Protein AF-A0A960HJ74-F1 (afdb_monomer_lite)

Secondary structure (DSSP, 8-state):
-HHHHTSSS--TTHHHHHHHTT--EEEEE--S-HHHH-PPPHHHHHHHHHHTTPEEEEEEEEEEPPPP-TTB---TT--GGGSSPEEEEEEEEPTTPPPSEEEEESTT-EEESS-GGGGGTS-HHHHTT--EEEGGGGGGS-TT--PEEEEES-SB---B-TT-SSS-BPPPPPTTPPPTTTSSS---S-SSSSPSS-BEE--BSEEEEEES----SS--GGGSGGGGTSS-TT--B--SS--TT-EEEEEEEEEE-EEEEEEE----SEEEEEEEEEEETTEEEEEE--SSEEEEEPPSS-EEEEEEEEEEEEEEEESS--SBSEEEEEETTS-B---B-PEEPPPPSSS--BSEEEEE-----TTBSS---S-SSEEEEEEE-SEEEEEEEEEEE-SSHHHHHHHHHHTT--TTS-BEEEEES--GGG-GGGSGGGGSSS-TT--EE---BSSPPEEEEEEEEEEEEEEEEEEE--SSS----EEEEEESSSSPPEEEE--TT-EEEEEEEEEEEEEEEE---S-TTSS----B--EEEEEE-GGGTT-B--PPPTT-EEEEPTTSS--EEETTEEE-EEEEEEHHHHHHT--EEEEESS-EEE-SEEEEEEE--SSEEESEEEEEESSPPPPPPPPBPEEEEEE-SSEEEEEE-SBSSEEEEEEEE--TTEEEEETTEEPPEEEETTTEEEEEE-SBS-EEEEEEETTHHHHHHHHHHHHHHHHHHHHHHHHHHTT-SSS---------HHHHHHHHHHHHHHHHHHHGGGGGGHHHHHHHHHH-HHHHHHHHHHHHHHHHHHHHTSTTPPTT-SSGGGSHHHHHHHHHHHHHHHHHHHHHHHHHHHHHTTS---------------

Sequence (870 aa):
IDAALATDALPDAFAAVLGRMGITHLVVRNDLDLARTGGPGAATVRRLLTDAGLARVASFGPRQDPPGDGRRAPRPGLGGEASQAYRQIDVYEVPAAAPRAEVLDAAGTLVTSGGPEGLLSIDPDLLDGRPAVLAVDAGDLPAAVEPVRVQTDSARRRDVQFGAVRDSSTATLEPGQPSPLTGEAPVDRWPAGEPTGLADARLEGARSVDDSRRPGGGLSPEAQPYAALDGNLDTSWVPQRGRPGEWLEIQLDAPTEVATATIVLPTATGRRLGAVAVETDRGTVEVELAGDRTTVALPPGPTRRVRIVVDRVDGDVELRPVGIAELELRTAGGERVEVRRPIVAAPLDGDRGADVVALARDRRDRLDAVRRDEDGRFDRVVTWAGGDAVASGTAVVGDGADAIELLGRVDGRDEGAAQLEASASSTYRDHPAMAAVQAVDGDPATAWVSDAELDAPRLRLTWDRPVLVDSLVVTPLTEHVDQVAEVVVAGDDATPGERHLLDASGRVQLTTPRRTRSLELSFPAADPGTGSPSARTVGIAEVTVPALAGRTPGLLADDAPVALACGEGPALRIDGEEIATRVDTTVGVLRTGAAVPWAACDPVALGAGEHRIEAGRGPLFASTLELAPADAIAAAPGPRATTIGRWGPVARRVDVEAGPTSILVTTENVNAGWTATLDGRRLDPIRVDGWRQGWIVPAGAGGTIELRFAPDPIHRAGLALGALAIGALVLAAALGSRRDRSRAAVPLAPDDRRGRIACGVGALACGLLLAGPVVLAAVPLALLARRRPRWVDGIAAATVLGAGAVALAHPGAGLGSEVGTFSAAAQWLAAAALVAAGVRLAASTDAEVSGAGRAGSTPSSPRLAAHRGP

Structure (mmCIF, N/CA/C/O backbone):
data_AF-A0A960HJ74-F1
#
_entry.id   AF-A0A960HJ74-F1
#
loop_
_atom_site.group_PDB
_atom_site.id
_atom_site.type_symbol
_atom_site.label_atom_id
_atom_site.label_alt_id
_atom_site.label_comp_id
_atom_site.label_asym_id
_atom_site.label_entity_id
_atom_site.label_seq_id
_atom_site.pdbx_PDB_ins_code
_atom_site.Cartn_x
_atom_site.Cartn_y
_atom_site.Cartn_z
_atom_site.occupancy
_atom_site.B_iso_or_equiv
_atom_site.auth_seq_id
_atom_site.auth_comp_id
_atom_site.auth_asym_id
_atom_site.auth_atom_id
_atom_site.pdbx_PDB_model_num
ATOM 1 N N . ILE A 1 1 ? -7.576 1.285 3.724 1.00 88.31 1 ILE A N 1
ATOM 2 C CA . ILE A 1 1 ? -8.619 1.556 2.698 1.00 88.31 1 ILE A CA 1
ATOM 3 C C . ILE A 1 1 ? -8.135 2.562 1.656 1.00 88.31 1 ILE A C 1
ATOM 5 O O . ILE A 1 1 ? -7.928 2.142 0.532 1.00 88.31 1 ILE A O 1
ATOM 9 N N . ASP A 1 2 ? -7.904 3.842 1.988 1.00 87.19 2 ASP A N 1
ATOM 10 C CA . ASP A 1 2 ? -7.497 4.842 0.975 1.00 87.19 2 ASP A CA 1
ATOM 11 C C . ASP A 1 2 ? -6.193 4.475 0.245 1.00 87.19 2 ASP A C 1
ATOM 13 O O . ASP A 1 2 ? -6.155 4.492 -0.981 1.00 87.19 2 ASP A O 1
ATOM 17 N N . ALA A 1 3 ? -5.168 4.046 0.990 1.00 86.44 3 ALA A N 1
ATOM 18 C CA . ALA A 1 3 ? -3.916 3.556 0.412 1.00 86.44 3 ALA A CA 1
ATOM 19 C C . ALA A 1 3 ? -4.127 2.352 -0.528 1.00 86.44 3 ALA A C 1
ATOM 21 O O . ALA A 1 3 ? -3.518 2.298 -1.588 1.00 86.44 3 ALA A O 1
ATOM 22 N N . ALA A 1 4 ? -5.058 1.446 -0.202 1.00 89.12 4 ALA A N 1
ATOM 23 C CA . ALA A 1 4 ? -5.397 0.306 -1.056 1.00 89.12 4 ALA A CA 1
ATOM 24 C C . ALA A 1 4 ? -6.080 0.732 -2.369 1.00 89.12 4 ALA A C 1
ATOM 26 O O . ALA A 1 4 ? -5.951 0.062 -3.376 1.00 89.12 4 ALA A O 1
ATOM 27 N N . LEU A 1 5 ? -6.765 1.878 -2.426 1.00 87.38 5 LEU A N 1
ATOM 28 C CA . LEU A 1 5 ? -7.291 2.388 -3.702 1.00 87.38 5 LEU A CA 1
ATOM 29 C C . LEU A 1 5 ? -6.184 2.945 -4.615 1.00 87.38 5 LEU A C 1
ATOM 31 O O . LEU A 1 5 ? -6.418 3.185 -5.800 1.00 87.38 5 LEU A O 1
ATOM 35 N N . ALA A 1 6 ? -4.984 3.176 -4.075 1.00 82.25 6 ALA A N 1
ATOM 36 C CA . ALA A 1 6 ? -3.831 3.633 -4.837 1.00 82.25 6 ALA A CA 1
ATOM 37 C C . ALA A 1 6 ? -2.990 2.485 -5.428 1.00 82.25 6 ALA A C 1
ATOM 39 O O . ALA A 1 6 ? -2.045 2.782 -6.158 1.00 82.25 6 ALA A O 1
ATOM 40 N N . THR A 1 7 ? -3.333 1.221 -5.157 1.00 85.31 7 THR A N 1
ATOM 41 C CA . THR A 1 7 ? -2.646 0.027 -5.676 1.00 85.31 7 THR A CA 1
ATOM 42 C C . THR A 1 7 ? -3.302 -0.501 -6.962 1.00 85.31 7 THR A C 1
ATOM 44 O O . THR A 1 7 ? -4.224 0.096 -7.531 1.00 85.31 7 THR A O 1
ATOM 47 N N . ASP A 1 8 ? -2.780 -1.613 -7.471 1.00 80.25 8 ASP A N 1
ATOM 48 C CA . ASP A 1 8 ? -3.284 -2.369 -8.619 1.00 80.25 8 ASP A CA 1
ATOM 49 C C . ASP A 1 8 ? -4.325 -3.446 -8.255 1.00 80.25 8 ASP A C 1
ATOM 51 O O . ASP A 1 8 ? -5.121 -3.827 -9.115 1.00 80.25 8 ASP A O 1
ATOM 55 N N . ALA A 1 9 ? -4.379 -3.874 -6.994 1.00 85.38 9 ALA A N 1
ATOM 56 C CA . ALA A 1 9 ? -5.365 -4.808 -6.453 1.00 85.38 9 ALA A CA 1
ATOM 57 C C . ALA A 1 9 ? -5.738 -4.447 -5.007 1.00 85.38 9 ALA A C 1
ATOM 59 O O . ALA A 1 9 ? -4.896 -3.955 -4.247 1.00 85.38 9 ALA A O 1
ATOM 60 N N . LEU A 1 10 ? -6.993 -4.703 -4.625 1.00 89.69 10 LEU A N 1
ATOM 61 C CA . LEU A 1 10 ? -7.447 -4.555 -3.241 1.00 89.69 10 LEU A CA 1
ATOM 62 C C . LEU A 1 10 ? -7.102 -5.812 -2.427 1.00 89.69 10 LEU A C 1
ATOM 64 O O . LEU A 1 10 ? -7.111 -6.899 -2.994 1.00 89.69 10 LEU A O 1
ATOM 68 N N . PRO A 1 11 ? -6.818 -5.683 -1.118 1.00 90.81 11 PRO A N 1
ATOM 69 C CA . PRO A 1 11 ? -6.675 -6.841 -0.238 1.00 90.81 11 PRO A CA 1
ATOM 70 C C . PRO A 1 11 ? -7.968 -7.661 -0.165 1.00 90.81 11 PRO A C 1
ATOM 72 O O . PRO A 1 11 ? -9.053 -7.077 -0.168 1.00 90.81 11 PRO A O 1
ATOM 75 N N . ASP A 1 12 ? -7.862 -8.977 0.008 1.00 89.31 12 ASP A N 1
ATOM 76 C CA . ASP A 1 12 ? -9.023 -9.881 0.079 1.00 89.31 12 ASP A CA 1
ATOM 77 C C . ASP A 1 12 ? -9.983 -9.499 1.220 1.00 89.31 12 ASP A C 1
ATOM 79 O O . ASP A 1 12 ? -11.205 -9.481 1.062 1.00 89.31 12 ASP A O 1
ATOM 83 N N . ALA A 1 13 ? -9.434 -9.046 2.351 1.00 92.88 13 ALA A N 1
ATOM 84 C CA . ALA A 1 13 ? -10.207 -8.569 3.494 1.00 92.88 13 ALA A CA 1
ATOM 85 C C . ALA A 1 13 ? -10.875 -7.193 3.290 1.00 92.88 13 ALA A C 1
ATOM 87 O O . ALA A 1 13 ? -11.548 -6.702 4.198 1.00 92.88 13 ALA A O 1
ATOM 88 N N . PHE A 1 14 ? -10.729 -6.531 2.134 1.00 94.44 14 PHE A N 1
ATOM 89 C CA . PHE A 1 14 ? -11.228 -5.166 1.917 1.00 94.44 14 PHE A CA 1
ATOM 90 C C . PHE A 1 14 ? -12.735 -5.031 2.179 1.00 94.44 14 PHE A C 1
ATOM 92 O O . PHE A 1 14 ? -13.148 -4.157 2.946 1.00 94.44 14 PHE A O 1
ATOM 99 N N . ALA A 1 15 ? -13.561 -5.895 1.580 1.00 94.00 15 ALA A N 1
ATOM 100 C CA . ALA A 1 15 ? -15.012 -5.860 1.771 1.00 94.00 15 ALA A CA 1
ATOM 101 C C . ALA A 1 15 ? -15.407 -6.240 3.209 1.00 94.00 15 ALA A C 1
ATOM 103 O O . ALA A 1 15 ? -16.242 -5.563 3.812 1.00 94.00 15 ALA A O 1
ATOM 104 N N . ALA A 1 16 ? -14.752 -7.256 3.782 1.00 93.56 16 ALA A N 1
ATOM 105 C CA . ALA A 1 16 ? -14.978 -7.693 5.158 1.00 93.56 16 ALA A CA 1
ATOM 106 C C . ALA A 1 16 ? -14.685 -6.566 6.163 1.00 93.56 16 ALA A C 1
ATOM 108 O O . ALA A 1 16 ? -15.520 -6.254 7.011 1.00 93.56 16 ALA A O 1
ATOM 109 N N . VAL A 1 17 ? -13.548 -5.875 6.028 1.00 95.31 17 VAL A N 1
ATOM 110 C CA . VAL A 1 17 ? -13.172 -4.748 6.896 1.00 95.31 17 VAL A CA 1
ATOM 111 C C . VAL A 1 17 ? -14.154 -3.583 6.759 1.00 95.31 17 VAL A C 1
ATOM 113 O O . VAL A 1 17 ? -14.561 -3.020 7.775 1.00 95.31 17 VAL A O 1
ATOM 116 N N . LEU A 1 18 ? -14.612 -3.242 5.547 1.00 95.50 18 LEU A N 1
ATOM 117 C CA . LEU A 1 18 ? -15.676 -2.240 5.375 1.00 95.50 18 LEU A CA 1
ATOM 118 C C . LEU A 1 18 ? -16.969 -2.651 6.091 1.00 95.50 18 LEU A C 1
ATOM 120 O O . LEU A 1 18 ? -17.587 -1.828 6.774 1.00 95.50 18 LEU A O 1
ATOM 124 N N . GLY A 1 19 ? -17.347 -3.925 5.984 1.00 94.00 19 GLY A N 1
ATOM 125 C CA . GLY A 1 19 ? -18.502 -4.478 6.679 1.00 94.00 19 GLY A CA 1
ATOM 126 C C . GLY A 1 19 ? -18.369 -4.360 8.198 1.00 94.00 19 GLY A C 1
ATOM 127 O O . GLY A 1 19 ? -19.288 -3.866 8.853 1.00 94.00 19 GLY A O 1
ATOM 128 N N . ARG A 1 20 ? -17.197 -4.686 8.757 1.00 93.19 20 ARG A N 1
ATOM 129 C CA . ARG A 1 20 ? -16.870 -4.509 10.188 1.00 93.19 20 ARG A CA 1
ATOM 130 C C . ARG A 1 20 ? -16.914 -3.050 10.637 1.00 93.19 20 ARG A C 1
ATOM 132 O O . ARG A 1 20 ? -17.265 -2.764 11.782 1.00 93.19 20 ARG A O 1
ATOM 139 N N . MET A 1 21 ? -16.616 -2.112 9.736 1.00 94.25 21 MET A N 1
ATOM 140 C CA . MET A 1 21 ? -16.785 -0.676 9.982 1.00 94.25 21 MET A CA 1
ATOM 141 C C . MET A 1 21 ? -18.253 -0.226 10.037 1.00 94.25 21 MET A C 1
ATOM 143 O O . MET A 1 21 ? -18.522 0.940 10.327 1.00 94.25 21 MET A O 1
ATOM 147 N N . GLY A 1 22 ? -19.211 -1.120 9.773 1.00 94.56 22 GLY A N 1
ATOM 148 C CA . GLY A 1 22 ? -20.631 -0.791 9.641 1.00 94.56 22 GLY A CA 1
ATOM 149 C C . GLY A 1 22 ? -20.940 0.017 8.380 1.00 94.56 22 GLY A C 1
ATOM 150 O O . GLY A 1 22 ? -21.991 0.660 8.293 1.00 94.56 22 GLY A O 1
ATOM 151 N N . ILE A 1 23 ? -20.021 0.029 7.408 1.00 96.06 23 ILE A N 1
ATOM 152 C CA . ILE A 1 23 ? -20.227 0.688 6.123 1.00 96.06 23 ILE A CA 1
ATOM 153 C C . ILE A 1 23 ? -21.117 -0.224 5.287 1.00 96.06 23 ILE A C 1
ATOM 155 O O . ILE A 1 23 ? -20.735 -1.332 4.943 1.00 96.06 23 ILE A O 1
ATOM 159 N N . THR A 1 24 ? -22.308 0.264 4.950 1.00 95.75 24 THR A N 1
ATOM 160 C CA . THR A 1 24 ? -23.257 -0.455 4.081 1.00 95.75 24 THR A CA 1
ATOM 161 C C . THR A 1 24 ? -23.104 -0.072 2.614 1.00 95.75 24 THR A C 1
ATOM 163 O O . THR A 1 24 ? -23.477 -0.836 1.733 1.00 95.75 24 THR A O 1
ATOM 166 N N . HIS A 1 25 ? -22.583 1.128 2.347 1.00 96.50 25 HIS A N 1
ATOM 167 C CA . HIS A 1 25 ? -22.431 1.663 1.002 1.00 96.50 25 HIS A CA 1
ATOM 168 C C . HIS A 1 25 ? -21.143 2.477 0.877 1.00 96.50 25 HIS A C 1
ATOM 170 O O . HIS A 1 25 ? -20.809 3.258 1.772 1.00 96.50 25 HIS A O 1
ATOM 176 N N . LEU A 1 26 ? -20.478 2.367 -0.271 1.00 96.38 26 LEU A N 1
ATOM 177 C CA . LEU A 1 26 ? -19.397 3.259 -0.685 1.00 96.38 26 LEU A CA 1
ATOM 178 C C . LEU A 1 26 ? -19.914 4.259 -1.714 1.00 96.38 26 LEU A C 1
ATOM 180 O O . LEU A 1 26 ? -20.485 3.876 -2.732 1.00 96.38 26 LEU A O 1
ATOM 184 N N . VAL A 1 27 ? -19.668 5.545 -1.470 1.00 95.88 27 VAL A N 1
ATOM 185 C CA . VAL A 1 27 ? -19.978 6.623 -2.415 1.00 95.88 27 VAL A CA 1
ATOM 186 C C . VAL A 1 27 ? -18.689 7.044 -3.111 1.00 95.88 27 VAL A C 1
ATOM 188 O O . VAL A 1 27 ? -17.838 7.702 -2.513 1.00 95.88 27 VAL A O 1
ATOM 191 N N . VAL A 1 28 ? -18.549 6.671 -4.380 1.00 92.81 28 VAL A N 1
ATOM 192 C CA . VAL A 1 28 ? -17.394 7.000 -5.216 1.00 92.81 28 VAL A CA 1
ATOM 193 C C . VAL A 1 28 ? -17.659 8.313 -5.938 1.00 92.81 28 VAL A C 1
ATOM 195 O O . VAL A 1 28 ? -18.613 8.436 -6.706 1.00 92.81 28 VAL A O 1
ATOM 198 N N . ARG A 1 29 ? -16.807 9.304 -5.675 1.00 90.75 29 ARG A N 1
ATOM 199 C CA . ARG A 1 29 ? -16.865 10.640 -6.270 1.00 90.75 29 ARG A CA 1
ATOM 200 C C . ARG A 1 29 ? -15.896 10.745 -7.441 1.00 90.75 29 ARG A C 1
ATOM 202 O O . ARG A 1 29 ? -14.690 10.843 -7.236 1.00 90.75 29 ARG A O 1
ATOM 209 N N . ASN A 1 30 ? -16.441 10.772 -8.650 1.00 86.38 30 ASN A N 1
ATOM 210 C CA . ASN A 1 30 ? -15.687 10.914 -9.896 1.00 86.38 30 ASN A CA 1
ATOM 211 C C . ASN A 1 30 ? -15.565 12.384 -10.349 1.00 86.38 30 ASN A C 1
ATOM 213 O O . ASN A 1 30 ? -15.029 12.664 -11.413 1.00 86.38 30 ASN A O 1
ATOM 217 N N . ASP A 1 31 ? -16.070 13.328 -9.548 1.00 85.81 31 ASP A N 1
ATOM 218 C CA . ASP A 1 31 ? -16.066 14.774 -9.800 1.00 85.81 31 ASP A CA 1
ATOM 219 C C . ASP A 1 31 ? -14.854 15.503 -9.185 1.00 85.81 31 ASP A C 1
ATOM 221 O O . ASP A 1 31 ? -14.858 16.729 -9.053 1.00 85.81 31 ASP A O 1
ATOM 225 N N . LEU A 1 32 ? -13.827 14.757 -8.766 1.00 83.81 32 LEU A N 1
ATOM 226 C CA . LEU A 1 32 ? -12.619 15.305 -8.154 1.00 83.81 32 LEU A CA 1
ATOM 227 C C . LEU A 1 32 ? -11.603 15.762 -9.207 1.00 83.81 32 LEU A C 1
ATOM 229 O O . LEU A 1 32 ? -11.357 15.087 -10.202 1.00 83.81 32 LEU A O 1
ATOM 233 N N . ASP A 1 33 ? -10.939 16.886 -8.931 1.00 81.56 33 ASP A N 1
ATOM 234 C CA . ASP A 1 33 ? -9.735 17.293 -9.658 1.00 81.56 33 ASP A CA 1
ATOM 235 C C . ASP A 1 33 ? -8.582 16.357 -9.259 1.00 81.56 33 ASP A C 1
ATOM 237 O O . ASP A 1 33 ? -7.971 16.501 -8.190 1.00 81.56 33 ASP A O 1
ATOM 241 N N . LEU A 1 34 ? -8.323 15.343 -10.090 1.00 77.44 34 LEU A N 1
ATOM 242 C CA . LEU A 1 34 ? -7.307 14.327 -9.820 1.00 77.44 34 LEU A CA 1
ATOM 243 C C . LEU A 1 34 ? -5.915 14.954 -9.700 1.00 77.44 34 LEU A C 1
ATOM 245 O O . LEU A 1 34 ? -5.175 14.593 -8.779 1.00 77.44 34 LEU A O 1
ATOM 249 N N . ALA A 1 35 ? -5.585 15.948 -10.532 1.00 72.94 35 ALA A N 1
ATOM 250 C CA . ALA A 1 35 ? -4.289 16.624 -10.501 1.00 72.94 35 ALA A CA 1
ATOM 251 C C . ALA A 1 35 ? -4.008 17.254 -9.127 1.00 72.94 35 ALA A C 1
ATOM 253 O O . ALA A 1 35 ? -2.887 17.167 -8.630 1.00 72.94 35 ALA A O 1
ATOM 254 N N . ARG A 1 36 ? -5.034 17.806 -8.466 1.00 77.44 36 ARG A N 1
ATOM 255 C CA . ARG A 1 36 ? -4.909 18.373 -7.110 1.00 77.44 36 ARG A CA 1
ATOM 256 C C . ARG A 1 36 ? -5.003 17.350 -5.983 1.00 77.44 36 ARG A C 1
ATOM 258 O O . ARG A 1 36 ? -4.407 17.560 -4.933 1.00 77.44 36 ARG A O 1
ATOM 265 N N . THR A 1 37 ? -5.795 16.295 -6.156 1.00 77.69 37 THR A N 1
ATOM 266 C CA . THR A 1 37 ? -6.133 15.364 -5.061 1.00 77.69 37 THR A CA 1
ATOM 267 C C . THR A 1 37 ? -5.227 14.138 -4.975 1.00 77.69 37 THR A C 1
ATOM 269 O O . THR A 1 37 ? -5.233 13.460 -3.948 1.00 77.69 37 THR A O 1
ATOM 272 N N . GLY A 1 38 ? -4.483 13.809 -6.035 1.00 75.12 38 GLY A N 1
ATOM 273 C CA . GLY A 1 38 ? -3.648 12.599 -6.040 1.00 75.12 38 GLY A CA 1
ATOM 274 C C . GLY A 1 38 ? -4.440 11.291 -6.068 1.00 75.12 38 GLY A C 1
ATOM 275 O O . GLY A 1 38 ? -3.873 10.242 -5.794 1.00 75.12 38 GLY A O 1
ATOM 276 N N . GLY A 1 39 ? -5.756 11.346 -6.299 1.00 77.00 39 GLY A N 1
ATOM 277 C CA . GLY A 1 39 ? -6.613 10.161 -6.284 1.00 77.00 39 GLY A CA 1
ATOM 278 C C . GLY A 1 39 ? -6.504 9.319 -7.557 1.00 77.00 39 GLY A C 1
ATOM 279 O O . GLY A 1 39 ? -6.152 9.862 -8.604 1.00 77.00 39 GLY A O 1
ATOM 280 N N . PRO A 1 40 ? -6.835 8.017 -7.479 1.00 79.38 40 PRO A N 1
ATOM 281 C CA . PRO A 1 40 ? -6.962 7.162 -8.656 1.00 79.38 40 PRO A CA 1
ATOM 282 C C . PRO A 1 40 ? -8.102 7.637 -9.569 1.00 79.38 40 PRO A C 1
ATOM 284 O O . PRO A 1 40 ? -9.112 8.169 -9.104 1.00 79.38 40 PRO A O 1
ATOM 287 N N . GLY A 1 41 ? -7.960 7.396 -10.873 1.00 78.25 41 GLY A N 1
ATOM 288 C CA . GLY A 1 41 ? -9.020 7.652 -11.849 1.00 78.25 41 GLY A CA 1
ATOM 289 C C . GLY A 1 41 ? -10.260 6.772 -11.648 1.00 78.25 41 GLY A C 1
ATOM 290 O O . GLY A 1 41 ? -10.177 5.663 -11.116 1.00 78.25 41 GLY A O 1
ATOM 291 N N . ALA A 1 42 ? -11.414 7.251 -12.122 1.00 80.44 42 ALA A N 1
ATOM 292 C CA . ALA A 1 42 ? -12.708 6.581 -11.962 1.00 80.44 42 ALA A CA 1
ATOM 293 C C . ALA A 1 42 ? -12.704 5.130 -12.479 1.00 80.44 42 ALA A C 1
ATOM 295 O O . ALA A 1 42 ? -13.168 4.231 -11.782 1.00 80.44 42 ALA A O 1
ATOM 296 N N . ALA A 1 43 ? -12.128 4.886 -13.662 1.00 77.12 43 ALA A N 1
ATOM 297 C CA . ALA A 1 43 ? -12.039 3.549 -14.256 1.00 77.12 43 ALA A CA 1
ATOM 298 C C . ALA A 1 43 ? -11.275 2.559 -13.356 1.00 77.12 43 ALA A C 1
ATOM 300 O O . ALA A 1 43 ? -11.736 1.440 -13.130 1.00 77.12 43 ALA A O 1
ATOM 301 N N . THR A 1 44 ? -10.162 3.004 -12.760 1.00 79.94 44 THR A N 1
ATOM 302 C CA . THR A 1 44 ? -9.393 2.214 -11.788 1.00 79.94 44 THR A CA 1
ATOM 303 C C . THR A 1 44 ? -10.228 1.874 -10.563 1.00 79.94 44 THR A C 1
ATOM 305 O O . THR A 1 44 ? -10.285 0.710 -10.180 1.00 79.94 44 THR A O 1
ATOM 308 N N . VAL A 1 45 ? -10.893 2.864 -9.957 1.00 86.12 45 VAL A N 1
ATOM 309 C CA . VAL A 1 45 ? -11.707 2.628 -8.754 1.00 86.12 45 VAL A CA 1
ATOM 310 C C . VAL A 1 45 ? -12.847 1.659 -9.050 1.00 86.12 45 VAL A C 1
ATOM 312 O O . VAL A 1 45 ? -13.081 0.745 -8.267 1.00 86.12 45 VAL A O 1
ATOM 315 N N . ARG A 1 46 ? -13.537 1.817 -10.185 1.00 85.06 46 ARG A N 1
ATOM 316 C CA . ARG A 1 46 ? -14.615 0.906 -10.592 1.00 85.06 46 ARG A CA 1
ATOM 317 C C . ARG A 1 46 ? -14.126 -0.531 -10.718 1.00 85.06 46 ARG A C 1
ATOM 319 O O . ARG A 1 46 ? -14.739 -1.402 -10.109 1.00 85.06 46 ARG A O 1
ATOM 326 N N . ARG A 1 47 ? -13.025 -0.755 -11.449 1.00 83.56 47 ARG A N 1
ATOM 327 C CA . ARG A 1 47 ? -12.423 -2.088 -11.586 1.00 83.56 47 ARG A CA 1
ATOM 328 C C . ARG A 1 47 ? -12.105 -2.671 -10.212 1.00 83.56 47 ARG A C 1
ATOM 330 O O . ARG A 1 47 ? -12.636 -3.716 -9.880 1.00 83.56 47 ARG A O 1
ATOM 337 N N . LEU A 1 48 ? -11.320 -1.958 -9.401 1.00 87.38 48 LEU A N 1
ATOM 338 C CA . LEU A 1 48 ? -10.899 -2.430 -8.078 1.00 87.38 48 LEU A CA 1
ATOM 339 C C . LEU A 1 48 ? -12.090 -2.850 -7.205 1.00 87.38 48 LEU A C 1
ATOM 341 O O . LEU A 1 48 ? -12.046 -3.892 -6.562 1.00 87.38 48 LEU A O 1
ATOM 345 N N . LEU A 1 49 ? -13.168 -2.060 -7.196 1.00 91.12 49 LEU A N 1
ATOM 346 C CA . LEU A 1 49 ? -14.363 -2.380 -6.414 1.00 91.12 49 LEU A CA 1
ATOM 347 C C . LEU A 1 49 ? -15.154 -3.563 -6.990 1.00 91.12 49 LEU A C 1
ATOM 349 O O . LEU A 1 49 ? -15.683 -4.354 -6.217 1.00 91.12 49 LEU A O 1
ATOM 353 N N . THR A 1 50 ? -15.239 -3.693 -8.317 1.00 86.00 50 THR A N 1
ATOM 354 C CA . THR A 1 50 ? -15.878 -4.852 -8.964 1.00 86.00 50 THR A CA 1
ATOM 355 C C . THR A 1 50 ? -15.082 -6.136 -8.732 1.00 86.00 50 THR A C 1
ATOM 357 O O . THR A 1 50 ? -15.686 -7.141 -8.366 1.00 86.00 50 THR A O 1
ATOM 360 N N . ASP A 1 51 ? -13.753 -6.088 -8.854 1.00 84.19 51 ASP A N 1
ATOM 361 C CA . ASP A 1 51 ? -12.851 -7.216 -8.581 1.00 84.19 51 ASP A CA 1
ATOM 362 C C . ASP A 1 51 ? -12.979 -7.677 -7.118 1.00 84.19 51 ASP A C 1
ATOM 364 O O . ASP A 1 51 ? -13.010 -8.871 -6.840 1.00 84.19 51 ASP A O 1
ATOM 368 N N . ALA A 1 52 ? -13.157 -6.737 -6.183 1.00 87.06 52 ALA A N 1
ATOM 369 C CA . ALA A 1 52 ? -13.422 -7.030 -4.771 1.00 87.06 52 ALA A CA 1
ATOM 370 C C . ALA A 1 52 ? -14.873 -7.475 -4.474 1.00 87.06 52 ALA A C 1
ATOM 372 O O . ALA A 1 52 ? -15.262 -7.583 -3.309 1.00 87.06 52 ALA A O 1
ATOM 373 N N . GLY A 1 53 ? -15.700 -7.698 -5.500 1.00 87.69 53 GLY A N 1
ATOM 374 C CA . GLY A 1 53 ? -17.063 -8.216 -5.362 1.00 87.69 53 GLY A CA 1
ATOM 375 C C . GLY A 1 53 ? -18.115 -7.194 -4.918 1.00 87.69 53 GLY A C 1
ATOM 376 O O . GLY A 1 53 ? -19.222 -7.587 -4.544 1.00 87.69 53 GLY A O 1
ATOM 377 N N . LEU A 1 54 ? -17.823 -5.888 -4.953 1.00 92.88 54 LEU A N 1
ATOM 378 C CA . LEU A 1 54 ? -18.808 -4.860 -4.613 1.00 92.88 54 LEU A CA 1
ATOM 379 C C . LEU A 1 54 ? -19.708 -4.541 -5.810 1.00 92.88 54 LEU A C 1
ATOM 381 O O . LEU A 1 54 ? -19.251 -4.169 -6.893 1.00 92.88 54 LEU A O 1
ATOM 385 N N . ALA A 1 55 ? -21.020 -4.597 -5.588 1.00 91.69 55 ALA A N 1
ATOM 386 C CA . ALA A 1 55 ? -22.013 -4.317 -6.617 1.00 91.69 55 ALA A CA 1
ATOM 387 C C . ALA A 1 55 ? -22.360 -2.824 -6.674 1.00 91.69 55 ALA A C 1
ATOM 389 O O . ALA A 1 55 ? -22.709 -2.215 -5.661 1.00 91.69 55 ALA A O 1
ATOM 390 N N . ARG A 1 56 ? -22.332 -2.222 -7.871 1.00 92.88 56 ARG A N 1
ATOM 391 C CA . ARG A 1 56 ? -22.831 -0.853 -8.072 1.00 92.88 56 ARG A CA 1
ATOM 392 C C . ARG A 1 56 ? -24.360 -0.851 -8.076 1.00 92.88 56 ARG A C 1
ATOM 394 O O . ARG A 1 56 ? -24.981 -1.415 -8.972 1.00 92.88 56 ARG A O 1
ATOM 401 N N . VAL A 1 57 ? -24.968 -0.146 -7.126 1.00 96.00 57 VAL A N 1
ATOM 402 C CA . VAL A 1 57 ? -26.430 -0.100 -6.937 1.00 96.00 57 VAL A CA 1
ATOM 403 C C . VAL A 1 57 ? -27.073 1.196 -7.428 1.00 96.00 57 VAL A C 1
ATOM 405 O O . VAL A 1 57 ? -28.262 1.218 -7.745 1.00 96.00 57 VAL A O 1
ATOM 408 N N . ALA A 1 58 ? -26.309 2.287 -7.529 1.00 94.75 58 ALA A N 1
ATOM 409 C CA . ALA A 1 58 ? -26.809 3.555 -8.059 1.00 94.75 58 ALA A CA 1
ATOM 410 C C . ALA A 1 58 ? -25.700 4.402 -8.696 1.00 94.75 58 ALA A C 1
ATOM 412 O O . ALA A 1 58 ? -24.513 4.204 -8.443 1.00 94.75 58 ALA A O 1
ATOM 413 N N . SER A 1 59 ? -26.098 5.368 -9.527 1.00 93.50 59 SER A N 1
ATOM 414 C CA . SER A 1 59 ? -25.191 6.338 -10.143 1.00 93.50 59 SER A CA 1
ATOM 415 C C . SER A 1 59 ? -25.932 7.651 -10.436 1.00 93.50 59 SER A C 1
ATOM 417 O O . SER A 1 59 ? -27.052 7.630 -10.956 1.00 93.50 59 SER A O 1
ATOM 419 N N . PHE A 1 60 ? -25.332 8.799 -10.107 1.00 94.81 60 PHE A N 1
ATOM 420 C CA . PHE A 1 60 ? -25.960 10.128 -10.142 1.00 94.81 60 PHE A CA 1
ATOM 421 C C . PHE A 1 60 ? -25.088 11.175 -10.848 1.00 94.81 60 PHE A C 1
ATOM 423 O O . PHE A 1 60 ? -23.863 11.108 -10.825 1.00 94.81 60 PHE A O 1
ATOM 430 N N . GLY A 1 61 ? -25.737 12.190 -11.429 1.00 93.19 61 GLY A N 1
ATOM 431 C CA . GLY A 1 61 ? -25.078 13.305 -12.122 1.00 93.19 61 GLY A CA 1
ATOM 432 C C . GLY A 1 61 ? -24.977 13.120 -13.644 1.00 93.19 61 GLY A C 1
ATOM 433 O O . GLY A 1 61 ? -25.386 12.079 -14.170 1.00 93.19 61 GLY A O 1
ATOM 434 N N . PRO A 1 62 ? -24.498 14.135 -14.386 1.00 88.31 62 PRO A N 1
ATOM 435 C CA . PRO A 1 62 ? -24.250 14.026 -15.821 1.00 88.31 62 PRO A CA 1
ATOM 436 C C . PRO A 1 62 ? -23.210 12.942 -16.121 1.00 88.31 62 PRO A C 1
ATOM 438 O O . PRO A 1 62 ? -22.357 12.646 -15.284 1.00 88.31 62 PRO A O 1
ATOM 441 N N . ARG A 1 63 ? -23.293 12.358 -17.322 1.00 84.06 63 ARG A N 1
ATOM 442 C CA . ARG A 1 63 ? -22.226 11.501 -17.849 1.00 84.06 63 ARG A CA 1
ATOM 443 C C . ARG A 1 63 ? -21.017 12.362 -18.198 1.00 84.06 63 ARG A C 1
ATOM 445 O O . ARG A 1 63 ? -21.192 13.477 -18.692 1.00 84.06 63 ARG A O 1
ATOM 452 N N . GLN A 1 64 ? -19.835 11.842 -17.921 1.00 76.38 64 GLN A N 1
ATOM 453 C CA . GLN A 1 64 ? -18.558 12.480 -18.192 1.00 76.38 64 GLN A CA 1
ATOM 454 C C . GLN A 1 64 ? -17.646 11.470 -18.887 1.00 76.38 64 GLN A C 1
ATOM 456 O O . GLN A 1 64 ? -17.686 10.275 -18.579 1.00 76.38 64 GLN A O 1
ATOM 461 N N . ASP A 1 65 ? -16.846 11.965 -19.824 1.00 67.12 65 ASP A N 1
ATOM 462 C CA . ASP A 1 65 ? -15.758 11.192 -20.417 1.00 67.12 65 ASP A CA 1
ATOM 463 C C . ASP A 1 65 ? -14.611 11.096 -19.404 1.00 67.12 65 ASP A C 1
ATOM 465 O O . ASP A 1 65 ? -14.440 12.037 -18.624 1.00 67.12 65 ASP A O 1
ATOM 469 N N . PRO A 1 66 ? -13.849 9.992 -19.341 1.00 60.44 66 PRO A N 1
ATOM 470 C CA . PRO A 1 66 ? -12.785 9.793 -18.345 1.00 60.44 66 PRO A CA 1
ATOM 471 C C . PRO A 1 66 ? -11.836 10.990 -18.267 1.00 60.44 66 PRO A C 1
ATOM 473 O O . PRO A 1 66 ? -11.235 11.326 -19.287 1.00 60.44 66 PRO A O 1
ATOM 476 N N . PRO A 1 67 ? -11.653 11.671 -17.108 1.00 56.22 67 PRO A N 1
ATOM 477 C CA . PRO A 1 67 ? -10.526 12.562 -16.982 1.00 56.22 67 PRO A CA 1
ATOM 478 C C . PRO A 1 67 ? -9.284 11.693 -17.122 1.00 56.22 67 PRO A C 1
ATOM 480 O O . PRO A 1 67 ? -9.121 10.697 -16.411 1.00 56.22 67 PRO A O 1
ATOM 483 N N . GLY A 1 68 ? -8.404 12.080 -18.039 1.00 53.91 68 GLY A N 1
ATOM 484 C CA . GLY A 1 68 ? -7.071 11.514 -18.074 1.00 53.91 68 GLY A CA 1
ATOM 485 C C . GLY A 1 68 ? -6.376 11.746 -16.731 1.00 53.91 68 GLY A C 1
ATOM 486 O O . GLY A 1 68 ? -6.317 12.885 -16.265 1.00 53.91 68 GLY A O 1
ATOM 487 N N . ASP A 1 69 ? -5.848 10.696 -16.101 1.00 59.62 69 ASP A N 1
ATOM 488 C CA . ASP A 1 69 ? -4.868 10.845 -15.023 1.00 59.62 69 ASP A CA 1
ATOM 489 C C . ASP A 1 69 ? -3.493 10.744 -15.669 1.00 59.62 69 ASP A C 1
ATOM 491 O O . ASP A 1 69 ? -2.967 9.650 -15.841 1.00 59.62 69 ASP A O 1
ATOM 495 N N . GLY A 1 70 ? -2.911 11.883 -16.053 1.00 58.41 70 GLY A N 1
ATOM 496 C CA . GLY A 1 70 ? -1.588 11.929 -16.691 1.00 58.41 70 GLY A CA 1
ATOM 497 C C . GLY A 1 70 ? -0.439 11.406 -15.816 1.00 58.41 70 GLY A C 1
ATOM 498 O O . GLY A 1 70 ? 0.709 11.426 -16.247 1.00 58.41 70 GLY A O 1
ATOM 499 N N . ARG A 1 71 ? -0.721 10.964 -14.582 1.00 64.88 71 ARG A N 1
ATOM 500 C CA . ARG A 1 71 ? 0.236 10.285 -13.697 1.00 64.88 71 ARG A CA 1
ATOM 501 C C . ARG A 1 71 ? 0.208 8.769 -13.825 1.00 64.88 71 ARG A C 1
ATOM 503 O O . ARG A 1 71 ? 1.092 8.132 -13.271 1.00 64.88 71 ARG A O 1
ATOM 510 N N . ARG A 1 72 ? -0.774 8.177 -14.503 1.00 69.94 72 ARG A N 1
ATOM 511 C CA . ARG A 1 72 ? -0.836 6.730 -14.731 1.00 69.94 72 ARG A CA 1
ATOM 512 C C . ARG A 1 72 ? -0.766 6.451 -16.220 1.00 69.94 72 ARG A C 1
ATOM 514 O O . ARG A 1 72 ? -1.355 7.180 -17.016 1.00 69.94 72 ARG A O 1
ATOM 521 N N . ALA A 1 73 ? -0.044 5.398 -16.580 1.00 67.44 73 ALA A N 1
ATOM 522 C CA . ALA A 1 73 ? -0.097 4.871 -17.931 1.00 67.44 73 ALA A CA 1
ATOM 523 C C . ALA A 1 73 ? -1.532 4.429 -18.267 1.00 67.44 73 ALA A C 1
ATOM 525 O O . ALA A 1 73 ? -2.317 4.131 -17.352 1.00 67.44 73 ALA A O 1
ATOM 526 N N . PRO A 1 74 ? -1.885 4.365 -19.562 1.00 67.19 74 PRO A N 1
ATOM 527 C CA . PRO A 1 74 ? -3.119 3.720 -19.972 1.00 67.19 74 PRO A CA 1
ATOM 528 C C . PRO A 1 74 ? -3.199 2.309 -19.388 1.00 67.19 74 PRO A C 1
ATOM 530 O O . PRO A 1 74 ? -2.181 1.664 -19.163 1.00 67.19 74 PRO A O 1
ATOM 533 N N . ARG A 1 75 ? -4.413 1.813 -19.164 1.00 71.50 75 ARG A N 1
ATOM 534 C CA . ARG A 1 75 ? -4.668 0.422 -18.773 1.00 71.50 75 ARG A CA 1
ATOM 535 C C . ARG A 1 75 ? -5.448 -0.272 -19.882 1.00 71.50 75 ARG A C 1
ATOM 537 O O . ARG A 1 75 ? -6.679 -0.307 -19.801 1.00 71.50 75 ARG A O 1
ATOM 544 N N . PRO A 1 76 ? -4.764 -0.779 -20.921 1.00 62.53 76 PRO A N 1
ATOM 545 C CA . PRO A 1 76 ? -5.410 -1.651 -21.888 1.00 62.53 76 PRO A CA 1
ATOM 546 C C . PRO A 1 76 ? -6.001 -2.873 -21.162 1.00 62.53 76 PRO A C 1
ATOM 548 O O . PRO A 1 76 ? -5.487 -3.301 -20.131 1.00 62.53 76 PRO A O 1
ATOM 551 N N . GLY A 1 77 ? -7.128 -3.383 -21.643 1.00 57.72 77 GLY A N 1
ATOM 552 C CA . GLY A 1 77 ? -7.865 -4.511 -21.072 1.00 57.72 77 GLY A CA 1
ATOM 553 C C . GLY A 1 77 ? -8.982 -4.116 -20.100 1.00 57.72 77 GLY A C 1
ATOM 554 O O . GLY A 1 77 ? -9.731 -4.979 -19.649 1.00 57.72 77 GLY A O 1
ATOM 555 N N . LEU A 1 78 ? -9.173 -2.821 -19.799 1.00 59.59 78 LEU A N 1
ATOM 556 C CA . LEU A 1 78 ? -10.353 -2.327 -19.070 1.00 59.59 78 LEU A CA 1
ATOM 5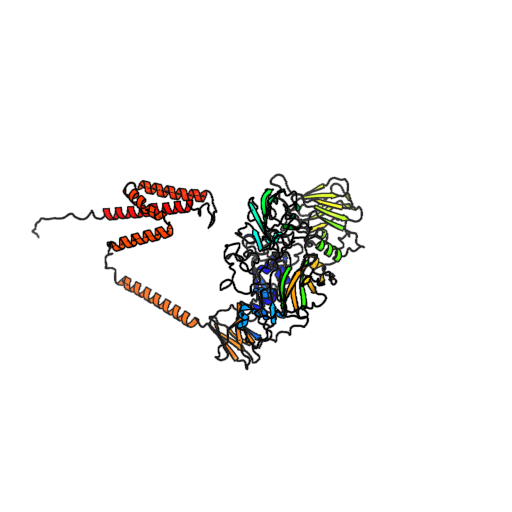57 C C . LEU A 1 78 ? -11.610 -2.363 -19.963 1.00 59.59 78 LEU A C 1
ATOM 559 O O . LEU A 1 78 ? -12.208 -1.336 -20.281 1.00 59.59 78 LEU A O 1
ATOM 563 N N . GLY A 1 79 ? -12.027 -3.550 -20.394 1.00 51.00 79 GLY A N 1
ATOM 564 C CA . GLY A 1 79 ? -13.296 -3.758 -21.087 1.00 51.00 79 GLY A CA 1
ATOM 565 C C . GLY A 1 79 ? -14.514 -3.544 -20.173 1.00 51.00 79 GLY A C 1
ATOM 566 O O . GLY A 1 79 ? -14.414 -3.415 -18.951 1.00 51.00 79 GLY A O 1
ATOM 567 N N . GLY A 1 80 ? -15.709 -3.514 -20.763 1.00 54.94 80 GLY A N 1
ATOM 568 C CA . GLY A 1 80 ? -16.968 -3.543 -20.007 1.00 54.94 80 GLY A CA 1
ATOM 569 C C . GLY A 1 80 ? -17.365 -2.215 -19.348 1.00 54.94 80 GLY A C 1
ATOM 570 O O . GLY A 1 80 ? -17.239 -1.147 -19.936 1.00 54.94 80 GLY A O 1
ATOM 571 N N . GLU A 1 81 ? -17.945 -2.258 -18.143 1.00 53.34 81 GLU A N 1
ATOM 572 C CA . GLU A 1 81 ? -18.455 -1.054 -17.459 1.00 53.34 81 GLU A CA 1
ATOM 573 C C . GLU A 1 81 ? -17.355 -0.091 -16.970 1.00 53.34 81 GLU A C 1
ATOM 575 O O . GLU A 1 81 ? -17.642 1.082 -16.699 1.00 53.34 81 GLU A O 1
ATOM 580 N N . ALA A 1 82 ? -16.110 -0.567 -16.851 1.00 56.62 82 ALA A N 1
ATOM 581 C CA . ALA A 1 82 ? -14.974 0.227 -16.386 1.00 56.62 82 ALA A CA 1
ATOM 582 C C . ALA A 1 82 ? -14.531 1.290 -17.411 1.00 56.62 82 ALA A C 1
ATOM 584 O O . ALA A 1 82 ? -14.120 2.374 -17.001 1.00 56.62 82 ALA A O 1
ATOM 585 N N . SER A 1 83 ? -14.687 1.018 -18.715 1.00 56.31 83 SER A N 1
ATOM 586 C CA . SER A 1 83 ? -14.390 1.937 -19.832 1.00 56.31 83 SER A CA 1
ATOM 587 C C . SER A 1 83 ? -15.586 2.775 -20.298 1.00 56.31 83 SER A C 1
ATOM 589 O O . SER A 1 83 ? -15.449 3.640 -21.160 1.00 56.31 83 SER A O 1
ATOM 591 N N . GLN A 1 84 ? -16.780 2.567 -19.733 1.00 63.56 84 GLN A N 1
ATOM 592 C CA . GLN A 1 84 ? -17.957 3.367 -20.083 1.00 63.56 84 GLN A CA 1
ATOM 593 C C . GLN A 1 84 ? -17.923 4.755 -19.437 1.00 63.56 84 GLN A C 1
ATOM 595 O O . GLN A 1 84 ? -17.503 4.912 -18.289 1.00 63.56 84 GLN A O 1
ATOM 600 N N . ALA A 1 85 ? -18.505 5.745 -20.128 1.00 66.31 85 ALA A N 1
ATOM 601 C CA . ALA A 1 85 ? -18.786 7.064 -19.564 1.00 66.31 85 ALA A CA 1
ATOM 602 C C . ALA A 1 85 ? -19.470 6.933 -18.190 1.00 66.31 85 ALA A C 1
ATOM 604 O O . ALA A 1 85 ? -20.567 6.374 -18.056 1.00 66.31 85 ALA A O 1
ATOM 605 N N . TYR A 1 86 ? -18.814 7.445 -17.156 1.00 78.19 86 TYR A N 1
ATOM 606 C CA . TYR A 1 86 ? -19.269 7.364 -15.772 1.00 78.19 86 TYR A CA 1
ATOM 607 C C . TYR A 1 86 ? -20.042 8.629 -15.410 1.00 78.19 86 TYR A C 1
ATOM 609 O O . TYR A 1 86 ? -20.023 9.636 -16.121 1.00 78.19 86 TYR A O 1
ATOM 617 N N . ARG A 1 87 ? -20.803 8.560 -14.317 1.00 87.75 87 ARG A N 1
ATOM 618 C CA . ARG A 1 87 ? -21.430 9.750 -13.744 1.00 87.75 87 ARG A CA 1
ATOM 619 C C . ARG A 1 87 ? -20.587 10.257 -12.584 1.00 87.75 87 ARG A C 1
ATOM 621 O O . ARG A 1 87 ? -19.724 9.550 -12.068 1.00 87.75 87 ARG A O 1
ATOM 628 N N . GLN A 1 88 ? -20.869 11.481 -12.163 1.00 90.06 88 GLN A N 1
ATOM 629 C CA . GLN A 1 88 ? -20.142 12.157 -11.088 1.00 90.06 88 GLN A CA 1
ATOM 630 C C . GLN A 1 88 ? -20.104 11.365 -9.777 1.00 90.06 88 GLN A C 1
ATOM 632 O O . GLN A 1 88 ? -19.141 11.485 -9.025 1.00 90.06 88 GLN A O 1
ATOM 637 N N . ILE A 1 89 ? -21.140 10.573 -9.492 1.00 93.44 89 ILE A N 1
ATOM 638 C CA . ILE A 1 89 ? -21.230 9.781 -8.267 1.00 93.44 89 ILE A CA 1
ATOM 639 C C . ILE A 1 89 ? -21.681 8.367 -8.610 1.00 93.44 89 ILE A C 1
ATOM 641 O O . ILE A 1 89 ? -22.735 8.203 -9.221 1.00 93.44 89 ILE A O 1
ATOM 645 N N . ASP A 1 90 ? -20.943 7.366 -8.143 1.00 92.69 90 ASP A N 1
ATOM 646 C CA . ASP A 1 90 ? -21.377 5.970 -8.117 1.00 92.69 90 ASP A CA 1
ATOM 647 C C . ASP A 1 90 ? -21.567 5.506 -6.672 1.00 92.69 90 ASP A C 1
ATOM 649 O O . ASP A 1 90 ? -20.858 5.945 -5.766 1.00 92.69 90 ASP A O 1
ATOM 653 N N . VAL A 1 91 ? -22.530 4.615 -6.449 1.00 96.44 91 VAL A N 1
ATOM 654 C CA . VAL A 1 91 ? -22.795 4.022 -5.137 1.00 96.44 91 VAL A CA 1
ATOM 655 C C . VAL A 1 91 ? -22.671 2.513 -5.246 1.00 96.44 91 VAL A C 1
ATOM 657 O O . VAL A 1 91 ? -23.363 1.899 -6.059 1.00 96.44 91 VAL A O 1
ATOM 660 N N . TYR A 1 92 ? -21.809 1.940 -4.414 1.00 95.75 92 TYR A N 1
ATOM 661 C CA . TYR A 1 92 ? -21.592 0.503 -4.295 1.00 95.75 92 TYR A CA 1
ATOM 662 C C . TYR A 1 92 ? -22.154 -0.001 -2.974 1.00 95.75 92 TYR A C 1
ATOM 664 O O . TYR A 1 92 ? -22.043 0.690 -1.962 1.00 95.75 92 TYR A O 1
ATOM 672 N N . GLU A 1 93 ? -22.748 -1.185 -2.986 1.00 96.56 93 GLU A N 1
ATOM 673 C CA . GLU A 1 93 ? -23.192 -1.890 -1.787 1.00 96.56 93 GLU A CA 1
ATOM 674 C C . GLU A 1 93 ? -22.041 -2.728 -1.218 1.00 96.56 93 GLU A C 1
ATOM 676 O O . GLU A 1 93 ? -21.292 -3.364 -1.963 1.00 96.56 93 GLU A O 1
ATOM 681 N N . VAL A 1 94 ? -21.889 -2.696 0.107 1.00 95.06 94 VAL A N 1
ATOM 682 C CA . VAL A 1 94 ? -20.922 -3.524 0.833 1.00 95.06 94 VAL A CA 1
ATOM 683 C C . VAL A 1 94 ? -21.647 -4.776 1.331 1.00 95.06 94 VAL A C 1
ATOM 685 O O . VAL A 1 94 ? -22.619 -4.645 2.084 1.00 95.06 94 VAL A O 1
ATOM 688 N N . PRO A 1 95 ? -21.207 -5.983 0.937 1.00 90.31 95 PRO A N 1
ATOM 689 C CA . PRO A 1 95 ? -21.841 -7.215 1.384 1.00 90.31 95 PRO A CA 1
ATOM 690 C C . PRO A 1 95 ? -21.630 -7.429 2.888 1.00 90.31 95 PRO A C 1
ATOM 692 O O . PRO A 1 95 ? -20.620 -7.012 3.449 1.00 90.31 95 PRO A O 1
ATOM 695 N N . ALA A 1 96 ? -22.590 -8.098 3.534 1.00 87.81 96 ALA A N 1
ATOM 696 C CA . ALA A 1 96 ? -22.490 -8.549 4.927 1.00 87.81 96 ALA A CA 1
ATOM 697 C C . ALA A 1 96 ? -22.075 -7.458 5.944 1.00 87.81 96 ALA A C 1
ATOM 699 O O . ALA A 1 96 ? -21.375 -7.732 6.916 1.00 87.81 96 ALA A O 1
ATOM 700 N N . ALA A 1 97 ? -22.515 -6.210 5.742 1.00 91.88 97 ALA A N 1
ATOM 701 C CA . ALA A 1 97 ? -22.200 -5.121 6.662 1.00 91.88 97 ALA A CA 1
ATOM 702 C C . ALA A 1 97 ? -22.711 -5.400 8.087 1.00 91.88 97 ALA A C 1
ATOM 704 O O . ALA A 1 97 ? -23.882 -5.741 8.285 1.00 91.88 97 ALA A O 1
ATOM 705 N N . ALA A 1 98 ? -21.839 -5.204 9.080 1.00 92.62 98 ALA A N 1
ATOM 706 C CA . ALA A 1 98 ? -22.151 -5.463 10.477 1.00 92.62 98 ALA A CA 1
ATOM 707 C C . ALA A 1 98 ? -23.314 -4.571 10.956 1.00 92.62 98 ALA A C 1
ATOM 709 O O . ALA A 1 98 ? -23.401 -3.389 10.586 1.00 92.62 98 ALA A O 1
ATOM 710 N N . PRO A 1 99 ? -24.222 -5.095 11.799 1.00 93.62 99 PRO A N 1
ATOM 711 C CA . PRO A 1 99 ? -25.263 -4.279 12.405 1.00 93.62 99 PRO A CA 1
ATOM 712 C C . PRO A 1 99 ? -24.639 -3.234 13.340 1.00 93.62 99 PRO A C 1
ATOM 714 O O . PRO A 1 99 ? -23.514 -3.370 13.806 1.00 93.62 99 PRO A O 1
ATOM 717 N N . ARG A 1 100 ? -25.408 -2.198 13.701 1.00 94.31 100 ARG A N 1
ATOM 718 C CA . ARG A 1 100 ? -24.929 -1.120 14.597 1.00 94.31 100 ARG A CA 1
ATOM 719 C C . ARG A 1 100 ? -24.358 -1.623 15.928 1.00 94.31 100 ARG A C 1
ATOM 721 O O . ARG A 1 100 ? -23.538 -0.933 16.535 1.00 94.31 100 ARG A O 1
ATOM 728 N N . ALA A 1 101 ? -24.850 -2.769 16.395 1.00 95.31 101 ALA A N 1
ATOM 729 C CA . ALA A 1 101 ? -24.326 -3.490 17.538 1.00 95.31 101 ALA A CA 1
ATOM 730 C C . ALA A 1 101 ? -24.538 -4.998 17.376 1.00 95.31 101 ALA A C 1
ATOM 732 O O . ALA A 1 101 ? -25.587 -5.421 16.889 1.00 95.31 101 ALA A O 1
ATOM 733 N N . GLU A 1 102 ? -23.573 -5.776 17.850 1.00 95.06 102 GLU A N 1
ATOM 734 C CA . GLU A 1 102 ? -23.569 -7.241 17.859 1.00 95.06 102 GLU A CA 1
ATOM 735 C C . GLU A 1 102 ? -22.833 -7.754 19.101 1.00 95.06 102 GLU A C 1
ATOM 737 O O . GLU A 1 102 ? -22.040 -7.024 19.698 1.00 95.06 102 GLU A O 1
ATOM 742 N N . VAL A 1 103 ? -23.095 -8.994 19.516 1.00 95.69 103 VAL A N 1
ATOM 743 C CA . VAL A 1 103 ? -22.388 -9.626 20.639 1.00 95.69 103 VAL A CA 1
ATOM 744 C C . VAL A 1 103 ? -21.640 -10.852 20.127 1.00 95.69 103 VAL A C 1
ATOM 746 O O . VAL A 1 103 ? -22.249 -11.883 19.842 1.00 95.69 103 VAL A O 1
ATOM 749 N N . LEU A 1 104 ? -20.319 -10.718 20.025 1.00 95.12 104 LEU A N 1
ATOM 750 C CA . LEU A 1 104 ? -19.408 -11.744 19.519 1.00 95.12 104 LEU A CA 1
ATOM 751 C C . LEU A 1 104 ? -18.848 -12.570 20.674 1.00 95.12 104 LEU A C 1
ATOM 753 O O . LEU A 1 104 ? -18.613 -12.027 21.756 1.00 95.12 104 LEU A O 1
ATOM 757 N N . ASP A 1 105 ? -18.630 -13.868 20.471 1.00 93.69 105 ASP A N 1
ATOM 758 C CA . ASP A 1 105 ? -17.989 -14.697 21.492 1.00 93.69 105 ASP A CA 1
ATOM 759 C C . ASP A 1 105 ? -16.578 -14.165 21.797 1.00 93.69 105 ASP A C 1
ATOM 761 O O . ASP A 1 105 ? -15.864 -13.701 20.909 1.00 93.69 105 ASP A O 1
ATOM 765 N N . ALA A 1 106 ? -16.197 -14.173 23.074 1.00 93.94 106 ALA A N 1
ATOM 766 C CA . ALA A 1 106 ? -14.851 -13.782 23.469 1.00 93.94 106 ALA A CA 1
ATOM 767 C C . ALA A 1 106 ? -13.850 -14.922 23.208 1.00 93.94 106 ALA A C 1
ATOM 769 O O . ALA A 1 106 ? -12.657 -14.664 23.044 1.00 93.94 106 ALA A O 1
ATOM 770 N N . ALA A 1 107 ? -14.310 -16.176 23.162 1.00 90.56 107 ALA A N 1
ATOM 771 C CA . ALA A 1 107 ? -13.475 -17.315 22.810 1.00 90.56 107 ALA A CA 1
ATOM 772 C C . ALA A 1 107 ? -12.939 -17.166 21.381 1.00 90.56 107 ALA A C 1
ATOM 774 O O . ALA A 1 107 ? -13.692 -16.921 20.440 1.00 90.56 107 ALA A O 1
ATOM 775 N N . GLY A 1 108 ? -11.623 -17.315 21.223 1.00 87.75 108 GLY A N 1
ATOM 776 C CA . GLY A 1 108 ? -10.979 -17.147 19.928 1.00 87.75 108 GLY A CA 1
ATOM 777 C C . GLY A 1 108 ? -10.892 -15.695 19.458 1.00 87.75 108 GLY A C 1
ATOM 778 O O . GLY A 1 108 ? -10.691 -15.495 18.266 1.00 87.75 108 GLY A O 1
ATOM 779 N N . THR A 1 109 ? -11.026 -14.704 20.353 1.00 95.44 109 THR A N 1
ATOM 780 C CA . THR A 1 109 ? -10.679 -13.299 20.066 1.00 95.44 109 THR A CA 1
ATOM 781 C C . THR A 1 109 ? -9.297 -13.229 19.419 1.00 95.44 109 THR A C 1
ATOM 783 O O . THR A 1 109 ? -8.354 -13.857 19.907 1.00 95.44 109 THR A O 1
ATOM 786 N N . LEU A 1 110 ? -9.166 -12.453 18.345 1.00 96.12 110 LEU A N 1
ATOM 787 C CA . LEU A 1 110 ? -7.865 -12.196 17.739 1.00 96.12 110 LEU A CA 1
ATOM 788 C C . LEU A 1 110 ? -7.139 -11.132 18.561 1.00 96.12 110 LEU A C 1
ATOM 790 O O . LEU A 1 110 ? -7.689 -10.056 18.794 1.00 96.12 110 LEU A O 1
ATOM 794 N N . VAL A 1 111 ? -5.906 -11.409 18.972 1.00 95.25 111 VAL A N 1
ATOM 795 C CA . VAL A 1 111 ? -4.986 -10.392 19.491 1.00 95.25 111 VAL A CA 1
ATOM 796 C C . VAL A 1 111 ? -3.966 -10.109 18.404 1.00 95.25 111 VAL A C 1
ATOM 798 O O . VAL A 1 111 ? -3.146 -10.971 18.095 1.00 95.25 111 VAL A O 1
ATOM 801 N N . THR A 1 112 ? -4.044 -8.922 17.805 1.00 94.56 112 THR A N 1
ATOM 802 C CA . THR A 1 112 ? -3.217 -8.545 16.654 1.00 94.56 112 THR A CA 1
ATOM 803 C C . THR A 1 112 ? -2.138 -7.543 17.037 1.00 94.56 112 THR A C 1
ATOM 805 O O . THR A 1 112 ? -2.432 -6.540 17.687 1.00 94.56 112 THR A O 1
ATOM 808 N N . SER A 1 113 ? -0.893 -7.764 16.617 1.00 91.88 113 SER A N 1
ATOM 809 C CA . SER A 1 113 ? 0.122 -6.705 16.678 1.00 91.88 113 SER A CA 1
ATOM 810 C C . SER A 1 113 ? -0.098 -5.672 15.565 1.00 91.88 113 SER A C 1
ATOM 812 O O . SER A 1 113 ? -0.848 -5.920 14.612 1.00 91.88 113 SER A O 1
ATOM 814 N N . GLY A 1 114 ? 0.539 -4.507 15.695 1.00 88.00 114 GLY A N 1
ATOM 815 C CA . GLY A 1 114 ? 0.423 -3.410 14.738 1.00 88.00 114 GLY A CA 1
ATOM 816 C C . GLY A 1 114 ? -0.797 -2.510 14.975 1.00 88.00 114 GLY A C 1
ATOM 817 O O . GLY A 1 114 ? -1.184 -2.246 16.116 1.00 88.00 114 GLY A O 1
ATOM 818 N N . GLY A 1 115 ? -1.373 -1.992 13.889 1.00 89.69 115 GLY A N 1
ATOM 819 C CA . GLY A 1 115 ? -2.440 -0.989 13.906 1.00 89.69 115 GLY A CA 1
ATOM 820 C C . GLY A 1 115 ? -3.789 -1.515 13.408 1.00 89.69 115 GLY A C 1
ATOM 821 O O . GLY A 1 115 ? -3.877 -2.626 12.884 1.00 89.69 115 GLY A O 1
ATOM 822 N N . PRO A 1 116 ? -4.867 -0.715 13.524 1.00 92.19 116 PRO A N 1
ATOM 823 C CA . PRO A 1 116 ? -6.192 -1.088 13.013 1.00 92.19 116 PRO A CA 1
ATOM 824 C C . PRO A 1 116 ? -6.204 -1.371 11.500 1.00 92.19 116 PRO A C 1
ATOM 826 O O . PRO A 1 116 ? -7.063 -2.097 11.004 1.00 92.19 116 PRO A O 1
ATOM 829 N N . GLU A 1 117 ? -5.260 -0.813 10.743 1.00 91.62 117 GLU A N 1
ATOM 830 C CA . GLU A 1 117 ? -5.072 -1.086 9.321 1.00 91.62 117 GLU A CA 1
ATOM 831 C C . GLU A 1 117 ? -4.542 -2.496 9.025 1.00 91.62 117 GLU A C 1
ATOM 833 O O . GLU A 1 117 ? -4.753 -2.977 7.912 1.00 91.62 117 GLU A O 1
ATOM 838 N N . GLY A 1 118 ? -3.930 -3.173 10.005 1.00 92.88 118 GLY A N 1
ATOM 839 C CA . GLY A 1 118 ? -3.444 -4.550 9.879 1.00 92.88 118 GLY A CA 1
ATOM 840 C C . GLY A 1 118 ? -4.550 -5.565 9.603 1.00 92.88 118 GLY A C 1
ATOM 841 O O . GLY A 1 118 ? -4.289 -6.592 8.987 1.00 92.88 118 GLY A O 1
ATOM 842 N N . LEU A 1 119 ? -5.805 -5.240 9.939 1.00 95.12 119 LEU A N 1
ATOM 843 C CA . LEU A 1 119 ? -6.971 -6.063 9.601 1.00 95.12 119 LEU A CA 1
ATOM 844 C C . LEU A 1 119 ? -7.135 -6.283 8.090 1.00 95.12 119 LEU A C 1
ATOM 846 O O . LEU A 1 119 ? -7.797 -7.228 7.691 1.00 95.12 119 LEU A O 1
ATOM 850 N N . LEU A 1 120 ? -6.559 -5.421 7.243 1.00 94.19 120 LEU A N 1
ATOM 851 C CA . LEU A 1 120 ? -6.592 -5.609 5.789 1.00 94.19 120 LEU A CA 1
ATOM 852 C C . LEU A 1 120 ? -5.641 -6.702 5.294 1.00 94.19 120 LEU A C 1
ATOM 854 O O . LEU A 1 120 ? -5.802 -7.142 4.160 1.00 94.19 120 LEU A O 1
ATOM 858 N N . SER A 1 121 ? -4.664 -7.104 6.105 1.00 92.88 121 SER A N 1
ATOM 859 C CA . SER A 1 121 ? -3.692 -8.145 5.756 1.00 92.88 121 SER A CA 1
ATOM 860 C C . SER A 1 121 ? -4.091 -9.529 6.270 1.00 92.88 121 SER A C 1
ATOM 862 O O . SER A 1 121 ? -3.478 -10.505 5.862 1.00 92.88 121 SER A O 1
ATOM 864 N N . ILE A 1 122 ? -5.070 -9.610 7.176 1.00 95.00 122 ILE A N 1
ATOM 865 C CA . ILE A 1 122 ? -5.525 -10.859 7.800 1.00 95.00 122 ILE A CA 1
ATOM 866 C C . ILE A 1 122 ? -6.574 -11.518 6.905 1.00 95.00 122 ILE A C 1
ATOM 868 O O . ILE A 1 122 ? -7.447 -10.817 6.393 1.00 95.00 122 ILE A O 1
ATOM 872 N N . ASP A 1 123 ? -6.526 -12.846 6.773 1.00 93.69 123 ASP A N 1
ATOM 873 C CA . ASP A 1 123 ? -7.543 -13.624 6.064 1.00 93.69 123 ASP A CA 1
ATOM 874 C C . ASP A 1 123 ? -8.973 -13.240 6.527 1.00 93.69 123 ASP A C 1
ATOM 876 O O . ASP A 1 123 ? -9.262 -13.248 7.736 1.00 93.69 123 ASP A O 1
ATOM 880 N N . PRO A 1 124 ? -9.886 -12.875 5.602 1.00 93.25 124 PRO A N 1
ATOM 881 C CA . PRO A 1 124 ? -11.272 -12.568 5.946 1.00 93.25 124 PRO A CA 1
ATOM 882 C C . PRO A 1 124 ? -11.998 -13.704 6.687 1.00 93.25 124 PRO A C 1
ATOM 884 O O . PRO A 1 124 ? -12.815 -13.400 7.560 1.00 93.25 124 PRO A O 1
ATOM 887 N N . ASP A 1 125 ? -11.684 -14.973 6.418 1.00 92.75 125 ASP A N 1
ATOM 888 C CA . ASP A 1 125 ? -12.273 -16.130 7.105 1.00 92.75 125 ASP A CA 1
ATOM 889 C C . ASP A 1 125 ? -11.788 -16.224 8.559 1.00 92.75 125 ASP A C 1
ATOM 891 O O . ASP A 1 125 ? -12.541 -16.622 9.454 1.00 92.75 125 ASP A O 1
ATOM 895 N N . LEU A 1 126 ? -10.549 -15.798 8.837 1.00 94.31 126 LEU A N 1
ATOM 896 C CA . LEU A 1 126 ? -10.052 -15.700 10.209 1.00 94.31 126 LEU A CA 1
ATOM 897 C C . LEU A 1 126 ? -10.733 -14.553 10.966 1.00 94.31 126 LEU A C 1
ATOM 899 O O . LEU A 1 126 ? -10.982 -14.682 12.164 1.00 94.31 126 LEU A O 1
ATOM 903 N N . LEU A 1 127 ? -11.053 -13.445 10.290 1.00 93.88 127 LEU A N 1
ATOM 904 C CA . LEU A 1 127 ? -11.769 -12.306 10.878 1.00 93.88 127 LEU A CA 1
ATOM 905 C C . LEU A 1 127 ? -13.253 -12.596 11.148 1.00 93.88 127 LEU A C 1
ATOM 907 O O . LEU A 1 127 ? -13.848 -11.942 12.018 1.00 93.88 127 LEU A O 1
ATOM 911 N N . ASP A 1 128 ? -13.862 -13.514 10.398 1.00 92.38 128 ASP A N 1
ATOM 912 C CA . ASP A 1 128 ? -15.300 -13.760 10.453 1.00 92.38 128 ASP A CA 1
ATOM 913 C C . ASP A 1 128 ? -15.759 -14.238 11.839 1.00 92.38 128 ASP A C 1
ATOM 915 O O . ASP A 1 128 ? -15.147 -15.088 12.487 1.00 92.38 128 ASP A O 1
ATOM 919 N N . GLY A 1 129 ? -16.835 -13.628 12.339 1.00 91.12 129 GLY A N 1
ATOM 920 C CA . GLY A 1 129 ? -17.407 -13.923 13.656 1.00 91.12 129 GLY A CA 1
ATOM 921 C C . GLY A 1 129 ? -16.528 -13.591 14.874 1.00 91.12 129 GLY A C 1
ATOM 922 O O . GLY A 1 129 ? -16.983 -13.787 16.003 1.00 91.12 129 GLY A O 1
ATOM 923 N N . ARG A 1 130 ? -15.305 -13.064 14.699 1.00 94.12 130 ARG A N 1
ATOM 924 C CA . ARG A 1 130 ? -14.380 -12.774 15.811 1.00 94.12 130 ARG A CA 1
ATOM 925 C C . ARG A 1 130 ? -14.247 -11.287 16.115 1.00 94.12 130 ARG A C 1
ATOM 927 O O . ARG A 1 130 ? -14.121 -10.467 15.196 1.00 94.12 130 ARG A O 1
ATOM 934 N N . PRO A 1 131 ? -14.169 -10.902 17.398 1.00 95.50 131 PRO A N 1
ATOM 935 C CA . PRO A 1 131 ? -13.592 -9.619 17.762 1.00 95.50 131 PRO A CA 1
ATOM 936 C C . PRO A 1 131 ? -12.071 -9.659 17.534 1.00 95.50 131 PRO A C 1
ATOM 938 O O . PRO A 1 131 ? -11.421 -10.668 17.812 1.00 95.50 131 PRO A O 1
ATOM 941 N N . ALA A 1 132 ? -11.505 -8.553 17.054 1.00 96.06 132 ALA A N 1
ATOM 942 C CA . ALA A 1 132 ? -10.064 -8.325 17.050 1.00 96.06 132 ALA A CA 1
ATOM 943 C C . ALA A 1 132 ? -9.722 -7.259 18.095 1.00 96.06 132 ALA A C 1
ATOM 945 O O . ALA A 1 132 ? -10.447 -6.280 18.249 1.00 96.06 132 ALA A O 1
ATOM 946 N N . VAL A 1 133 ? -8.630 -7.432 18.825 1.00 95.44 133 VAL A N 1
ATOM 947 C CA . VAL A 1 133 ? -8.115 -6.480 19.815 1.00 95.44 133 VAL A CA 1
ATOM 948 C C . VAL A 1 133 ? -6.642 -6.258 19.498 1.00 95.44 133 VAL A C 1
ATOM 950 O O . VAL A 1 133 ? -5.921 -7.213 19.213 1.00 95.44 133 VAL A O 1
ATOM 953 N N . LEU A 1 134 ? -6.191 -5.004 19.491 1.00 92.88 134 LEU A N 1
ATOM 954 C CA . LEU A 1 134 ? -4.770 -4.724 19.280 1.00 92.88 134 LEU A CA 1
ATOM 955 C C . LEU A 1 134 ? -3.973 -5.216 20.490 1.00 92.88 134 LEU A C 1
ATOM 957 O O . LEU A 1 134 ? -4.470 -5.144 21.611 1.00 92.88 134 LEU A O 1
ATOM 961 N N . ALA A 1 135 ? -2.733 -5.657 20.288 1.00 91.38 135 ALA A N 1
ATOM 962 C CA . ALA A 1 135 ? -1.857 -6.121 21.364 1.00 91.38 135 ALA A CA 1
ATOM 963 C C . ALA A 1 135 ? -1.781 -5.095 22.509 1.00 91.38 135 ALA A C 1
ATOM 965 O O . ALA A 1 135 ? -2.032 -5.447 23.654 1.00 91.38 135 ALA A O 1
ATOM 966 N N . VAL A 1 136 ? -1.639 -3.806 22.176 1.00 87.06 136 VAL A N 1
ATOM 967 C CA . VAL A 1 136 ? -1.614 -2.693 23.146 1.00 87.06 136 VAL A CA 1
ATOM 968 C C . VAL A 1 136 ? -2.876 -2.563 24.015 1.00 87.06 136 VAL A C 1
ATOM 970 O O . VAL A 1 136 ? -2.817 -1.957 25.083 1.00 87.06 136 VAL A O 1
ATOM 973 N N . ASP A 1 137 ? -4.008 -3.113 23.567 1.00 89.56 137 ASP A N 1
ATOM 974 C CA . ASP A 1 137 ? -5.294 -3.134 24.274 1.00 89.56 137 ASP A CA 1
ATOM 975 C C . ASP A 1 137 ? -5.610 -4.541 24.851 1.00 89.56 137 ASP A C 1
ATOM 977 O O . ASP A 1 137 ? -6.642 -4.740 25.494 1.00 89.56 137 ASP A O 1
ATOM 981 N N . ALA A 1 138 ? -4.744 -5.545 24.652 1.00 90.12 138 ALA A N 1
ATOM 982 C CA . ALA A 1 138 ? -5.009 -6.937 25.031 1.00 90.12 138 ALA A CA 1
ATOM 983 C C . ALA A 1 138 ? -5.093 -7.146 26.551 1.00 90.12 138 ALA A C 1
ATOM 985 O O . ALA A 1 138 ? -5.753 -8.079 27.007 1.00 90.12 138 ALA A O 1
ATOM 986 N N . GLY A 1 139 ? -4.479 -6.260 27.343 1.00 89.25 139 GLY A N 1
ATOM 987 C CA . GLY A 1 139 ? -4.586 -6.264 28.806 1.00 89.25 139 GLY A CA 1
ATOM 988 C C . GLY A 1 139 ? -6.008 -6.030 29.335 1.00 89.25 139 GLY A C 1
ATOM 989 O O . GLY A 1 139 ? -6.285 -6.382 30.482 1.00 89.25 139 GLY A O 1
ATOM 990 N N . ASP A 1 140 ? -6.910 -5.489 28.509 1.00 91.56 140 ASP A N 1
ATOM 991 C CA . ASP A 1 140 ? -8.322 -5.302 28.858 1.00 91.56 140 ASP A CA 1
ATOM 992 C C . ASP A 1 140 ? -9.149 -6.591 28.683 1.00 91.56 140 ASP A C 1
ATOM 994 O O . ASP A 1 140 ? -10.285 -6.663 29.158 1.00 91.56 140 ASP A O 1
ATOM 998 N N . LEU A 1 141 ? -8.615 -7.630 28.025 1.00 92.88 141 LEU A N 1
ATOM 999 C CA . LEU A 1 141 ? -9.313 -8.908 27.870 1.00 92.88 141 LEU A CA 1
ATOM 1000 C C . LEU A 1 141 ? -9.369 -9.695 29.193 1.00 92.88 141 LEU A C 1
ATOM 1002 O O . LEU A 1 141 ? -8.411 -9.702 29.970 1.00 92.88 141 LEU A O 1
ATOM 1006 N N . PRO A 1 142 ? -10.461 -10.441 29.463 1.00 92.19 142 PRO A N 1
ATOM 1007 C CA . PRO A 1 142 ? -10.514 -11.324 30.622 1.00 92.19 142 PRO A CA 1
ATOM 1008 C C . PRO A 1 142 ? -9.433 -12.409 30.549 1.00 92.19 142 PRO A C 1
ATOM 1010 O O . PRO A 1 142 ? -9.343 -13.120 29.556 1.00 92.19 142 PRO A O 1
ATOM 1013 N N . ALA A 1 143 ? -8.699 -12.638 31.642 1.00 89.19 143 ALA A N 1
ATOM 1014 C CA . ALA A 1 143 ? -7.597 -13.612 31.694 1.00 89.19 143 ALA A CA 1
ATOM 1015 C C . ALA A 1 143 ? -7.978 -15.073 31.360 1.00 89.19 143 ALA A C 1
ATOM 1017 O O . ALA A 1 143 ? -7.105 -15.894 31.109 1.00 89.19 143 ALA A O 1
ATOM 1018 N N . ALA A 1 144 ? -9.270 -15.415 31.398 1.00 88.56 144 ALA A N 1
ATOM 1019 C CA . ALA A 1 144 ? -9.774 -16.736 31.017 1.00 88.56 144 ALA A CA 1
ATOM 1020 C C . ALA A 1 144 ? -9.973 -16.904 29.498 1.00 88.56 144 ALA A C 1
ATOM 1022 O O . ALA A 1 144 ? -10.291 -18.002 29.049 1.00 88.56 144 ALA A O 1
ATOM 1023 N N . VAL A 1 145 ? -9.854 -15.825 28.721 1.00 89.50 145 VAL A N 1
ATOM 1024 C CA . VAL A 1 145 ? -9.928 -15.863 27.261 1.00 89.50 145 VAL A CA 1
ATOM 1025 C C . VAL A 1 145 ? -8.560 -16.265 26.727 1.00 89.50 145 VAL A C 1
ATOM 1027 O O . VAL A 1 145 ? -7.580 -15.561 26.950 1.00 89.50 145 VAL A O 1
ATOM 1030 N N . GLU A 1 146 ? -8.503 -17.382 26.007 1.00 88.06 146 GLU A N 1
ATOM 1031 C CA . GLU A 1 146 ? -7.334 -17.753 25.211 1.00 88.06 146 GLU A CA 1
ATOM 1032 C C . GLU A 1 146 ? -7.485 -17.152 23.804 1.00 88.06 146 GLU A C 1
ATOM 1034 O O . GLU A 1 146 ? -8.398 -17.549 23.069 1.00 88.06 146 GLU A O 1
ATOM 1039 N N . PRO A 1 147 ? -6.661 -16.152 23.435 1.00 92.75 147 PRO A N 1
ATOM 1040 C CA . PRO A 1 147 ? -6.750 -15.515 22.131 1.00 92.75 147 PRO A CA 1
ATOM 1041 C C . PRO A 1 147 ? -5.972 -16.291 21.066 1.00 92.75 147 PRO A C 1
ATOM 1043 O O . PRO A 1 147 ? -5.018 -17.006 21.378 1.00 92.75 147 PRO A O 1
ATOM 1046 N N . VAL A 1 148 ? -6.331 -16.055 19.805 1.00 94.38 148 VAL A N 1
ATOM 1047 C CA . VAL A 1 148 ? -5.472 -16.366 18.653 1.00 94.38 148 VAL A CA 1
ATOM 1048 C C . VAL A 1 148 ? -4.559 -15.166 18.430 1.00 94.38 148 VAL A C 1
ATOM 1050 O O . VAL A 1 148 ? -5.040 -14.047 18.232 1.00 94.38 148 VAL A O 1
ATOM 1053 N N . ARG A 1 149 ? -3.245 -15.371 18.498 1.00 95.06 149 ARG A N 1
ATOM 1054 C CA . ARG A 1 149 ? -2.256 -14.305 18.320 1.00 95.06 149 ARG A CA 1
ATOM 1055 C C . ARG A 1 149 ? -1.904 -14.145 16.847 1.00 95.06 149 ARG A C 1
ATOM 1057 O O . ARG A 1 149 ? -1.357 -15.066 16.246 1.00 95.06 149 ARG A O 1
ATOM 1064 N N . VAL A 1 150 ? -2.164 -12.965 16.296 1.00 96.06 150 VAL A N 1
ATOM 1065 C CA . VAL A 1 150 ? -1.879 -12.634 14.896 1.00 96.06 150 VAL A CA 1
ATOM 1066 C C . VAL A 1 150 ? -0.805 -11.553 14.841 1.00 96.06 150 VAL A C 1
ATOM 1068 O O . VAL A 1 150 ? -1.007 -10.445 15.331 1.00 96.06 150 VAL A O 1
ATOM 1071 N N . GLN A 1 151 ? 0.354 -11.848 14.269 1.00 96.00 151 GLN A N 1
ATOM 1072 C CA . GLN A 1 151 ? 1.402 -10.846 14.096 1.00 96.00 151 GLN A CA 1
ATOM 1073 C C . GLN A 1 151 ? 1.300 -10.202 12.717 1.00 96.00 151 GLN A C 1
ATOM 1075 O O . GLN A 1 151 ? 1.218 -10.899 11.708 1.00 96.00 151 GLN A O 1
ATOM 1080 N N . THR A 1 152 ? 1.341 -8.871 12.674 1.00 95.25 152 THR A N 1
ATOM 1081 C CA . THR A 1 152 ? 1.360 -8.103 11.425 1.00 95.25 152 THR A CA 1
ATOM 1082 C C . THR A 1 152 ? 2.571 -7.175 11.369 1.00 95.25 152 THR A C 1
ATOM 1084 O O . THR A 1 152 ? 3.153 -6.818 12.396 1.00 95.25 152 THR A O 1
ATOM 1087 N N . ASP A 1 153 ? 2.946 -6.751 10.164 1.00 93.75 153 ASP A N 1
ATOM 1088 C CA . ASP A 1 153 ? 3.920 -5.677 9.920 1.00 93.75 153 ASP A CA 1
ATOM 1089 C C . ASP A 1 153 ? 3.240 -4.322 9.638 1.00 93.75 153 ASP A C 1
ATOM 1091 O O . ASP A 1 153 ? 3.821 -3.428 9.010 1.00 93.75 153 ASP A O 1
ATOM 1095 N N . SER A 1 154 ? 1.992 -4.182 10.103 1.00 90.12 154 SER A N 1
ATOM 1096 C CA . SER A 1 154 ? 1.250 -2.919 10.111 1.00 90.12 154 SER A CA 1
ATOM 1097 C C . SER A 1 154 ? 1.709 -2.001 11.255 1.00 90.12 154 SER A C 1
ATOM 1099 O O . SER A 1 154 ? 2.540 -2.391 12.074 1.00 90.12 154 SER A O 1
ATOM 1101 N N . ALA A 1 155 ? 1.203 -0.763 11.304 1.00 90.31 155 ALA A N 1
ATOM 1102 C CA . ALA A 1 155 ? 1.676 0.310 12.182 1.00 90.31 155 ALA A CA 1
ATOM 1103 C C . ALA A 1 155 ? 3.203 0.427 12.177 1.00 90.31 155 ALA A C 1
ATOM 1105 O O . ALA A 1 155 ? 3.891 0.184 13.170 1.00 90.31 155 ALA A O 1
ATOM 1106 N N . ARG A 1 156 ? 3.739 0.792 11.014 1.00 93.38 156 ARG A N 1
ATOM 1107 C CA . ARG A 1 156 ? 5.173 1.007 10.851 1.00 93.38 156 ARG A CA 1
ATOM 1108 C C . ARG A 1 156 ? 5.603 2.309 11.524 1.00 93.38 156 ARG A C 1
ATOM 1110 O O . ARG A 1 156 ? 4.907 3.321 11.439 1.00 93.38 156 ARG A O 1
ATOM 1117 N N . ARG A 1 157 ? 6.787 2.316 12.131 1.00 94.44 157 ARG A N 1
ATOM 1118 C CA . ARG A 1 157 ? 7.422 3.512 12.689 1.00 94.44 157 ARG A CA 1
ATOM 1119 C C . ARG A 1 157 ? 7.737 4.498 11.565 1.00 94.44 157 ARG A C 1
ATOM 1121 O O . ARG A 1 157 ? 8.683 4.296 10.812 1.00 94.44 157 ARG A O 1
ATOM 1128 N N . ARG A 1 158 ? 6.937 5.553 11.416 1.00 93.38 158 ARG A N 1
ATOM 1129 C CA . ARG A 1 158 ? 7.042 6.548 10.333 1.00 93.38 158 ARG A CA 1
ATOM 1130 C C . ARG A 1 158 ? 6.718 7.942 10.864 1.00 93.38 158 ARG A C 1
ATOM 1132 O O . ARG A 1 158 ? 6.015 8.073 11.862 1.00 93.38 158 ARG A O 1
ATOM 1139 N N . ASP A 1 159 ? 7.214 8.978 10.188 1.00 92.19 159 ASP A N 1
ATOM 1140 C CA . ASP A 1 159 ? 6.739 10.349 10.400 1.00 92.19 159 ASP A CA 1
ATOM 1141 C C . ASP A 1 159 ? 5.724 10.726 9.321 1.00 92.19 159 ASP A C 1
ATOM 1143 O O . ASP A 1 159 ? 5.873 10.343 8.153 1.00 92.19 159 ASP A O 1
ATOM 1147 N N . VAL A 1 160 ? 4.697 11.484 9.701 1.00 91.56 160 VAL A N 1
ATOM 1148 C CA . VAL A 1 160 ? 3.607 11.869 8.809 1.00 91.56 160 VAL A CA 1
ATOM 1149 C C . VAL A 1 160 ? 3.481 13.379 8.692 1.00 91.56 160 VAL A C 1
ATOM 1151 O O . VAL A 1 160 ? 3.262 14.117 9.651 1.00 91.56 160 VAL A O 1
ATOM 1154 N N . GLN A 1 161 ? 3.491 13.847 7.451 1.00 88.81 161 GLN A N 1
ATOM 1155 C CA . GLN A 1 161 ? 3.143 15.210 7.103 1.00 88.81 161 GLN A CA 1
ATOM 1156 C C . GLN A 1 161 ? 1.618 15.399 7.132 1.00 88.81 161 GLN A C 1
ATOM 1158 O O . GLN A 1 161 ? 0.894 15.067 6.190 1.00 88.81 161 GLN A O 1
ATOM 1163 N N . PHE A 1 162 ? 1.118 15.973 8.226 1.00 87.69 162 PHE A N 1
ATOM 1164 C CA . PHE A 1 162 ? -0.301 16.297 8.381 1.00 87.69 162 PHE A CA 1
ATOM 1165 C C . PHE A 1 162 ? -0.790 17.311 7.332 1.00 87.69 162 PHE A C 1
ATOM 1167 O O . PHE A 1 162 ? -0.072 18.222 6.923 1.00 87.69 162 PHE A O 1
ATOM 1174 N N . GLY A 1 163 ? -2.054 17.172 6.921 1.00 85.00 163 GLY A N 1
ATOM 1175 C CA . GLY A 1 163 ? -2.692 18.013 5.897 1.00 85.00 163 GLY A CA 1
ATOM 1176 C C . GLY A 1 163 ? -2.749 17.376 4.504 1.00 85.00 163 GLY A C 1
ATOM 1177 O O . GLY A 1 163 ? -3.510 17.851 3.663 1.00 85.00 163 GLY A O 1
ATOM 1178 N N . ALA A 1 164 ? -2.024 16.275 4.288 1.00 82.31 164 ALA A N 1
ATOM 1179 C CA . ALA A 1 164 ? -2.143 15.410 3.118 1.00 82.31 164 ALA A CA 1
ATOM 1180 C C . ALA A 1 164 ? -2.738 14.041 3.502 1.00 82.31 164 ALA A C 1
ATOM 1182 O O . ALA A 1 164 ? -2.603 13.583 4.638 1.00 82.31 164 ALA A O 1
ATOM 1183 N N . VAL A 1 165 ? -3.428 13.402 2.552 1.00 82.81 165 VAL A N 1
ATOM 1184 C CA . VAL A 1 165 ? -4.045 12.069 2.735 1.00 82.81 165 VAL A CA 1
ATOM 1185 C C . VAL A 1 165 ? -3.205 10.965 2.083 1.00 82.81 165 VAL A C 1
ATOM 1187 O O . VAL A 1 165 ? -3.260 9.818 2.508 1.00 82.81 165 VAL A O 1
ATOM 1190 N N . ARG A 1 166 ? -2.403 11.325 1.076 1.00 84.81 166 ARG A N 1
ATOM 1191 C CA . ARG A 1 166 ? -1.529 10.436 0.305 1.00 84.81 166 ARG A CA 1
ATOM 1192 C C . ARG A 1 166 ? -0.138 11.035 0.232 1.00 84.81 166 ARG A C 1
ATOM 1194 O O . ARG A 1 166 ? 0.011 12.243 0.410 1.00 84.81 166 ARG A O 1
ATOM 1201 N N . ASP A 1 167 ? 0.847 10.178 -0.014 1.00 84.81 167 ASP A N 1
ATOM 1202 C CA . ASP A 1 167 ? 2.260 10.553 -0.155 1.00 84.81 167 ASP A CA 1
ATOM 1203 C C . ASP A 1 167 ? 2.737 11.398 1.034 1.00 84.81 167 ASP A C 1
ATOM 1205 O O . ASP A 1 167 ? 3.489 12.359 0.890 1.00 84.81 167 ASP A O 1
ATOM 1209 N N . SER A 1 168 ? 2.214 11.079 2.219 1.00 88.75 168 SER A N 1
ATOM 1210 C CA . SER A 1 168 ? 2.338 11.904 3.416 1.00 88.75 168 SER A CA 1
ATOM 1211 C C . SER A 1 168 ? 3.180 11.247 4.499 1.00 88.75 168 SER A C 1
ATOM 1213 O O . SER A 1 168 ? 3.320 11.842 5.556 1.00 88.75 168 SER A O 1
ATOM 1215 N N . SER A 1 169 ? 3.682 10.029 4.296 1.00 91.19 169 SER A N 1
ATOM 1216 C CA . SER A 1 169 ? 4.517 9.314 5.265 1.00 91.19 169 SER A CA 1
ATOM 1217 C C . SER A 1 169 ? 5.945 9.159 4.757 1.00 91.19 169 SER A C 1
ATOM 1219 O O . SER A 1 169 ? 6.170 8.972 3.559 1.00 91.19 169 SER A O 1
ATOM 1221 N N . THR A 1 170 ? 6.909 9.215 5.671 1.00 92.56 170 THR A N 1
ATOM 1222 C CA . THR A 1 170 ? 8.281 8.783 5.390 1.00 92.56 170 THR A CA 1
ATOM 1223 C C . THR A 1 170 ? 8.322 7.281 5.121 1.00 92.56 170 THR A C 1
ATOM 1225 O O . THR A 1 170 ? 7.342 6.568 5.353 1.00 92.56 170 THR A O 1
ATOM 1228 N N . ALA A 1 171 ? 9.481 6.789 4.687 1.00 91.94 171 ALA A N 1
ATOM 1229 C CA . ALA A 1 171 ? 9.747 5.362 4.771 1.00 91.94 171 ALA A CA 1
ATOM 1230 C C . ALA A 1 171 ? 9.747 4.904 6.235 1.00 91.94 171 ALA A C 1
ATOM 1232 O O . ALA A 1 171 ? 9.869 5.720 7.159 1.00 91.94 171 ALA A O 1
ATOM 1233 N N . THR A 1 172 ? 9.610 3.596 6.424 1.00 94.50 172 THR A N 1
ATOM 1234 C CA . THR A 1 172 ? 9.724 2.935 7.731 1.00 94.50 172 THR A CA 1
ATOM 1235 C C . THR A 1 172 ? 11.067 3.279 8.357 1.00 94.50 172 THR A C 1
ATOM 1237 O O . THR A 1 172 ? 12.072 3.136 7.675 1.00 94.50 172 THR A O 1
ATOM 1240 N N . LEU A 1 173 ? 11.103 3.748 9.601 1.00 94.44 173 LEU A N 1
ATOM 1241 C CA . LEU A 1 173 ? 12.295 4.225 10.309 1.00 94.44 173 LEU A CA 1
ATOM 1242 C C . LEU A 1 173 ? 12.835 3.160 11.272 1.00 94.44 173 LEU A C 1
ATOM 1244 O O . LEU A 1 173 ? 12.090 2.306 11.749 1.00 94.44 173 LEU A O 1
ATOM 1248 N N . GLU A 1 174 ? 14.126 3.244 11.585 1.00 94.44 174 GLU A N 1
ATOM 1249 C CA . GLU A 1 174 ? 14.768 2.409 12.608 1.00 94.44 174 GLU A CA 1
ATOM 1250 C C . GLU A 1 174 ? 14.376 2.861 14.027 1.00 94.44 174 GLU A C 1
ATOM 1252 O O . GLU A 1 174 ? 13.980 4.022 14.213 1.00 94.44 174 GLU A O 1
ATOM 1257 N N . PRO A 1 175 ? 14.511 2.007 15.058 1.00 91.88 175 PRO A N 1
ATOM 1258 C CA . PRO A 1 175 ? 14.303 2.402 16.449 1.00 91.88 175 PRO A CA 1
ATOM 1259 C C . PRO A 1 175 ? 15.123 3.638 16.842 1.00 91.88 175 PRO A C 1
ATOM 1261 O O . PRO A 1 175 ? 16.345 3.672 16.717 1.00 91.88 175 PRO A O 1
ATOM 1264 N N . GLY A 1 176 ? 14.449 4.681 17.337 1.00 90.25 176 GLY A N 1
ATOM 1265 C CA . GLY A 1 176 ? 15.098 5.919 17.787 1.00 90.25 176 GLY A CA 1
ATOM 1266 C C . GLY A 1 176 ? 15.647 6.825 16.676 1.00 90.25 176 GLY A C 1
ATOM 1267 O O . GLY A 1 176 ? 16.137 7.910 16.991 1.00 90.25 176 GLY A O 1
ATOM 1268 N N . GLN A 1 177 ? 15.535 6.442 15.398 1.00 92.06 177 GLN A N 1
ATOM 1269 C CA . GLN A 1 177 ? 15.919 7.298 14.272 1.00 92.06 177 GLN A CA 1
ATOM 1270 C C . GLN A 1 177 ? 15.070 8.586 14.282 1.00 92.06 177 GLN A C 1
ATOM 1272 O O . GLN A 1 177 ? 13.833 8.489 14.304 1.00 92.06 177 GLN A O 1
ATOM 1277 N N . PRO A 1 178 ? 15.686 9.784 14.273 1.00 91.44 178 PRO A N 1
ATOM 1278 C CA . PRO A 1 178 ? 14.951 11.033 14.126 1.00 91.44 178 PRO A CA 1
ATOM 1279 C C . PRO A 1 178 ? 14.255 11.104 12.768 1.00 91.44 178 PRO A C 1
ATOM 1281 O O . PRO A 1 178 ? 14.730 10.560 11.772 1.00 91.44 178 PRO A O 1
ATOM 1284 N N . SER A 1 179 ? 13.140 11.817 12.713 1.00 90.62 179 SER A N 1
ATOM 1285 C CA . SER A 1 179 ? 12.431 12.062 11.471 1.00 90.62 179 SER A CA 1
ATOM 1286 C C . SER A 1 179 ? 13.305 12.845 10.481 1.00 90.62 179 SER A C 1
ATOM 1288 O O . SER A 1 179 ? 13.834 13.904 10.840 1.00 90.62 179 SER A O 1
ATOM 1290 N N . PRO A 1 180 ? 13.377 12.423 9.205 1.00 87.31 180 PRO A N 1
ATOM 1291 C CA . PRO A 1 180 ? 14.022 13.210 8.155 1.00 87.31 180 PRO A CA 1
ATOM 1292 C C . PRO A 1 180 ? 13.269 14.514 7.822 1.00 87.31 180 PRO A C 1
ATOM 1294 O O . PRO A 1 180 ? 13.825 15.382 7.149 1.00 87.31 180 PRO A O 1
ATOM 1297 N N . LEU A 1 181 ? 12.018 14.677 8.274 1.00 85.38 181 LEU A N 1
ATOM 1298 C CA . LEU A 1 181 ? 11.211 15.883 8.046 1.00 85.38 181 LEU A CA 1
ATOM 1299 C C . LEU A 1 181 ? 11.526 16.986 9.057 1.00 85.38 181 LEU A C 1
ATOM 1301 O O . LEU A 1 181 ? 11.618 18.159 8.694 1.00 85.38 181 LEU A O 1
ATOM 1305 N N . THR A 1 182 ? 11.654 16.614 10.332 1.00 86.06 182 THR A N 1
ATOM 1306 C CA . THR A 1 182 ? 11.715 17.565 11.453 1.00 86.06 182 THR A CA 1
ATOM 1307 C C . THR A 1 182 ? 13.039 17.532 12.212 1.00 86.06 182 THR A C 1
ATOM 1309 O O . THR A 1 182 ? 13.374 18.519 12.863 1.00 86.06 182 THR A O 1
ATOM 1312 N N . GLY A 1 183 ? 13.807 16.441 12.118 1.00 88.50 183 GLY A N 1
ATOM 1313 C CA . GLY A 1 183 ? 14.989 16.191 12.949 1.00 88.50 183 GLY A CA 1
ATOM 1314 C C . GLY A 1 183 ? 14.666 15.788 14.393 1.00 88.50 183 GLY A C 1
ATOM 1315 O O . GLY A 1 183 ? 15.583 15.662 15.199 1.00 88.50 183 GLY A O 1
ATOM 1316 N N . GLU A 1 184 ? 13.388 15.582 14.717 1.00 90.19 184 GLU A N 1
ATOM 1317 C CA . GLU A 1 184 ? 12.878 15.218 16.046 1.00 90.19 184 GLU A CA 1
ATOM 1318 C C . GLU A 1 184 ? 12.274 13.802 16.024 1.00 90.19 184 GLU A C 1
ATOM 1320 O O . GLU A 1 184 ? 12.336 13.108 15.010 1.00 90.19 184 GLU A O 1
ATOM 1325 N N . ALA A 1 185 ? 11.679 13.342 17.128 1.00 91.00 185 ALA A N 1
ATOM 1326 C CA . ALA A 1 185 ? 10.940 12.077 17.132 1.00 91.00 185 ALA A CA 1
ATOM 1327 C C . ALA A 1 185 ? 9.804 12.090 16.079 1.00 91.00 185 ALA A C 1
ATOM 1329 O O . ALA A 1 185 ? 9.129 13.116 15.935 1.00 91.00 185 ALA A O 1
ATOM 1330 N N . PRO A 1 186 ? 9.587 10.984 15.341 1.00 92.06 186 PRO A N 1
ATOM 1331 C CA . PRO A 1 186 ? 8.536 10.905 14.334 1.00 92.06 186 PRO A CA 1
ATOM 1332 C C . PRO A 1 186 ? 7.148 11.020 14.969 1.00 92.06 186 PRO A C 1
ATOM 1334 O O . PRO A 1 186 ? 6.911 10.548 16.084 1.00 92.06 186 PRO A O 1
ATOM 1337 N N . VAL A 1 187 ? 6.218 11.642 14.248 1.00 90.81 187 VAL A N 1
ATOM 1338 C CA . VAL A 1 187 ? 4.838 11.838 14.682 1.00 90.81 187 VAL A CA 1
ATOM 1339 C C . VAL A 1 187 ? 3.892 11.285 13.619 1.00 90.81 187 VAL A C 1
ATOM 1341 O O . VAL A 1 187 ? 3.810 11.785 12.502 1.00 90.81 187 VAL A O 1
ATOM 1344 N N . ASP A 1 188 ? 3.106 10.284 14.002 1.00 90.38 188 ASP A N 1
ATOM 1345 C CA . ASP A 1 188 ? 1.985 9.778 13.203 1.00 90.38 188 ASP A CA 1
ATOM 1346 C C . ASP A 1 188 ? 0.657 10.016 13.950 1.00 90.38 188 ASP A C 1
ATOM 1348 O O . ASP A 1 188 ? 0.586 10.740 14.947 1.00 90.38 188 ASP A O 1
ATOM 1352 N N . ARG A 1 189 ? -0.434 9.431 13.459 1.00 86.38 189 ARG A N 1
ATOM 1353 C CA . ARG A 1 189 ? -1.827 9.599 13.886 1.00 86.38 189 ARG A CA 1
ATOM 1354 C C . ARG A 1 189 ? -2.139 8.835 15.178 1.00 86.38 189 ARG A C 1
ATOM 1356 O O . ARG A 1 189 ? -3.225 8.275 15.328 1.00 86.38 189 ARG A O 1
ATOM 1363 N N . TRP A 1 190 ? -1.208 8.846 16.125 1.00 82.75 190 TRP A N 1
ATOM 1364 C CA . TRP A 1 190 ? -1.359 8.227 17.437 1.00 82.75 190 TRP A CA 1
ATOM 1365 C C . TRP A 1 190 ? -1.910 9.241 18.458 1.00 82.75 190 TRP A C 1
ATOM 1367 O O . TRP A 1 190 ? -1.520 10.409 18.438 1.00 82.75 190 TRP A O 1
ATOM 1377 N N . PRO A 1 191 ? -2.810 8.844 19.381 1.00 68.44 191 PRO A N 1
ATOM 1378 C CA . PRO A 1 191 ? -3.394 9.775 20.353 1.00 68.44 191 PRO A CA 1
ATOM 1379 C C . PRO A 1 191 ? -2.396 10.343 21.375 1.00 68.44 191 PRO A C 1
ATOM 1381 O O . PRO A 1 191 ? -2.618 11.434 21.901 1.00 68.44 191 PRO A O 1
ATOM 1384 N N . ALA A 1 192 ? -1.340 9.591 21.705 1.00 71.44 192 ALA A N 1
ATOM 1385 C CA . ALA A 1 192 ? -0.393 9.925 22.763 1.00 71.44 192 ALA A CA 1
ATOM 1386 C C . ALA A 1 192 ? 1.020 9.462 22.392 1.00 71.44 192 ALA A C 1
ATOM 1388 O O . ALA A 1 192 ? 1.315 8.279 22.507 1.00 71.44 192 ALA A O 1
ATOM 1389 N N . GLY A 1 193 ? 1.885 10.402 21.997 1.00 75.12 193 GLY A N 1
ATOM 1390 C CA . GLY A 1 193 ? 3.294 10.129 21.698 1.00 75.12 193 GLY A CA 1
ATOM 1391 C C . GLY A 1 193 ? 3.518 9.002 20.685 1.00 75.12 193 GLY A C 1
ATOM 1392 O O . GLY A 1 193 ? 2.600 8.564 19.995 1.00 75.12 193 GLY A O 1
ATOM 1393 N N . GLU A 1 194 ? 4.762 8.549 20.591 1.00 83.44 194 GLU A N 1
ATOM 1394 C CA . GLU A 1 194 ? 5.100 7.346 19.838 1.00 83.44 194 GLU A CA 1
ATOM 1395 C C . GLU A 1 194 ? 4.728 6.106 20.679 1.00 83.44 194 GLU A C 1
ATOM 1397 O O . GLU A 1 194 ? 5.221 5.982 21.806 1.00 83.44 194 GLU A O 1
ATOM 1402 N N . PRO A 1 195 ? 3.838 5.217 20.200 1.00 82.19 195 PRO A N 1
ATOM 1403 C CA . PRO A 1 195 ? 3.463 4.011 20.930 1.00 82.19 195 PRO A CA 1
ATOM 1404 C C . PRO A 1 195 ? 4.604 2.984 20.943 1.00 82.19 195 PRO A C 1
ATOM 1406 O O . PRO A 1 195 ? 5.454 2.948 20.055 1.00 82.19 195 PRO A O 1
ATOM 1409 N N . THR A 1 196 ? 4.606 2.114 21.950 1.00 81.19 196 THR A N 1
ATOM 1410 C CA . THR A 1 196 ? 5.477 0.932 21.983 1.00 81.19 196 THR A CA 1
ATOM 1411 C C . THR A 1 196 ? 4.921 -0.165 21.076 1.00 81.19 196 THR A C 1
ATOM 1413 O O . THR A 1 196 ? 3.705 -0.297 20.965 1.00 81.19 196 THR A O 1
ATOM 1416 N N . GLY A 1 197 ? 5.793 -0.987 20.484 1.00 81.25 197 GLY A N 1
ATOM 1417 C CA . GLY A 1 197 ? 5.368 -2.140 19.679 1.00 81.25 197 GLY A CA 1
ATOM 1418 C C . GLY A 1 197 ? 4.939 -1.790 18.250 1.00 81.25 197 GLY A C 1
ATOM 1419 O O . GLY A 1 197 ? 4.004 -2.391 17.734 1.00 81.25 197 GLY A O 1
ATOM 1420 N N . LEU A 1 198 ? 5.595 -0.811 17.622 1.00 91.25 198 LEU A N 1
ATOM 1421 C CA . LEU A 1 198 ? 5.479 -0.552 16.183 1.00 91.25 198 LEU A CA 1
ATOM 1422 C C . LEU A 1 198 ? 6.358 -1.528 15.395 1.00 91.25 198 LEU A C 1
ATOM 1424 O O . LEU A 1 198 ? 7.369 -1.999 15.912 1.00 91.25 198 LEU A O 1
ATOM 1428 N N . ALA A 1 199 ? 6.000 -1.789 14.139 1.00 94.38 199 ALA A N 1
ATOM 1429 C CA . ALA A 1 199 ? 6.920 -2.434 13.209 1.00 94.38 199 ALA A CA 1
ATOM 1430 C C . ALA A 1 199 ? 8.005 -1.427 12.793 1.00 94.38 199 ALA A C 1
ATOM 1432 O O . ALA A 1 199 ? 7.696 -0.285 12.442 1.00 94.38 199 ALA A O 1
ATOM 1433 N N . ASP A 1 200 ? 9.272 -1.818 12.814 1.00 95.38 200 ASP A N 1
ATOM 1434 C CA . ASP A 1 200 ? 10.393 -0.922 12.520 1.00 95.38 200 ASP A CA 1
ATOM 1435 C C . ASP A 1 200 ? 11.400 -1.558 11.564 1.00 95.38 200 ASP A C 1
ATOM 1437 O O . ASP A 1 200 ? 11.350 -2.750 11.264 1.00 95.38 200 ASP A O 1
ATOM 1441 N N . ALA A 1 201 ? 12.271 -0.730 10.998 1.00 95.69 201 ALA A N 1
ATOM 1442 C CA . ALA A 1 201 ? 13.359 -1.221 10.170 1.00 95.69 201 ALA A CA 1
ATOM 1443 C C . ALA A 1 201 ? 14.562 -1.586 11.046 1.00 95.69 201 ALA A C 1
ATOM 1445 O O . ALA A 1 201 ? 14.947 -0.817 11.924 1.00 95.69 201 ALA A O 1
ATOM 1446 N N . ARG A 1 202 ? 15.223 -2.703 10.744 1.00 95.75 202 ARG A N 1
ATOM 1447 C CA . ARG A 1 202 ? 16.488 -3.088 11.378 1.00 95.75 202 ARG A CA 1
ATOM 1448 C C . ARG A 1 202 ? 17.603 -3.056 10.348 1.00 95.75 202 ARG A C 1
ATOM 1450 O O . ARG A 1 202 ? 17.583 -3.844 9.412 1.00 95.75 202 ARG A O 1
ATOM 1457 N N . LEU A 1 203 ? 18.571 -2.161 10.514 1.00 95.88 203 LEU A N 1
ATOM 1458 C CA . LEU A 1 203 ? 19.740 -2.103 9.641 1.00 95.88 203 LEU A CA 1
ATOM 1459 C C . LEU A 1 203 ? 20.796 -3.133 10.078 1.00 95.88 203 LEU A C 1
ATOM 1461 O O . LEU A 1 203 ? 21.158 -3.224 11.250 1.00 95.88 203 LEU A O 1
ATOM 1465 N N . GLU A 1 204 ? 21.291 -3.913 9.122 1.00 95.75 204 GLU A N 1
ATOM 1466 C CA . GLU A 1 204 ? 22.313 -4.950 9.295 1.00 95.75 204 GLU A CA 1
ATOM 1467 C C . GLU A 1 204 ? 23.476 -4.672 8.324 1.00 95.75 204 GLU A C 1
ATOM 1469 O O . GLU A 1 204 ? 23.249 -4.260 7.185 1.00 95.75 204 GLU A O 1
ATOM 1474 N N . GLY A 1 205 ? 24.726 -4.874 8.758 1.00 95.31 205 GLY A N 1
ATOM 1475 C CA . GLY A 1 205 ? 25.930 -4.586 7.955 1.00 95.31 205 GLY A CA 1
ATOM 1476 C C . GLY A 1 205 ? 26.318 -3.100 7.883 1.00 95.31 205 GLY A C 1
ATOM 1477 O O . GLY A 1 205 ? 27.388 -2.745 7.385 1.00 95.31 205 GLY A O 1
ATOM 1478 N N . ALA A 1 206 ? 25.481 -2.210 8.420 1.00 96.62 206 ALA A N 1
ATOM 1479 C CA . ALA A 1 206 ? 25.749 -0.783 8.551 1.00 96.62 206 ALA A CA 1
ATOM 1480 C C . ALA A 1 206 ? 25.174 -0.231 9.867 1.00 96.62 206 ALA A C 1
ATOM 1482 O O . ALA A 1 206 ? 24.216 -0.761 10.418 1.00 96.62 206 ALA A O 1
ATOM 1483 N N . ARG A 1 207 ? 25.782 0.844 10.378 1.00 95.56 207 ARG A N 1
ATOM 1484 C CA . ARG A 1 207 ? 25.300 1.652 11.511 1.00 95.56 207 ARG A CA 1
ATOM 1485 C C . ARG A 1 207 ? 24.303 2.715 11.086 1.00 95.56 207 ARG A C 1
ATOM 1487 O O . ARG A 1 207 ? 23.464 3.091 11.892 1.00 95.56 207 ARG A O 1
ATOM 1494 N N . SER A 1 208 ? 24.470 3.257 9.883 1.00 95.19 208 SER A N 1
ATOM 1495 C CA . SER A 1 208 ? 23.514 4.178 9.281 1.00 95.19 208 SER A CA 1
ATOM 1496 C C . SER A 1 208 ? 23.662 4.205 7.763 1.00 95.19 208 SER A C 1
ATOM 1498 O O . SER A 1 208 ? 24.747 3.960 7.218 1.00 95.19 208 SER A O 1
ATOM 1500 N N . VAL A 1 209 ? 22.551 4.501 7.091 1.00 95.50 209 VAL A N 1
ATOM 1501 C CA . VAL A 1 209 ? 22.501 4.861 5.673 1.00 95.50 209 VAL A CA 1
ATOM 1502 C C . VAL A 1 209 ? 21.730 6.173 5.582 1.00 95.50 209 VAL A C 1
ATOM 1504 O O . VAL A 1 209 ? 20.514 6.201 5.765 1.00 95.50 209 VAL A O 1
ATOM 1507 N N . ASP A 1 210 ? 22.452 7.258 5.332 1.00 93.44 210 ASP A N 1
ATOM 1508 C CA . ASP A 1 210 ? 21.956 8.631 5.428 1.00 93.44 210 ASP A CA 1
ATOM 1509 C C . ASP A 1 210 ? 22.152 9.382 4.113 1.00 93.44 210 ASP A C 1
ATOM 1511 O O . ASP A 1 210 ? 22.927 8.983 3.245 1.00 93.44 210 ASP A O 1
ATOM 1515 N N . ASP A 1 211 ? 21.480 10.520 3.971 1.00 93.50 211 ASP A N 1
ATOM 1516 C CA . ASP A 1 211 ? 21.674 11.401 2.829 1.00 93.50 211 ASP A CA 1
ATOM 1517 C C . ASP A 1 211 ? 21.525 12.885 3.186 1.00 93.50 211 ASP A C 1
ATOM 1519 O O . ASP A 1 211 ? 21.239 13.281 4.318 1.00 93.50 211 ASP A O 1
ATOM 1523 N N . SER A 1 212 ? 21.741 13.738 2.188 1.00 90.19 212 SER A N 1
ATOM 1524 C CA . SER A 1 212 ? 21.596 15.187 2.319 1.00 90.19 212 SER A CA 1
ATOM 1525 C C . SER A 1 212 ? 20.158 15.699 2.183 1.00 90.19 212 SER A C 1
ATOM 1527 O O . SER A 1 212 ? 19.959 16.921 2.133 1.00 90.19 212 SER A O 1
ATOM 1529 N N . ARG A 1 213 ? 19.159 14.825 2.007 1.00 82.56 213 ARG A N 1
ATOM 1530 C CA . ARG A 1 213 ? 17.806 15.256 1.645 1.00 82.56 213 ARG A CA 1
ATOM 1531 C C . ARG A 1 213 ? 17.082 15.833 2.843 1.00 82.56 213 ARG A C 1
ATOM 1533 O O . ARG A 1 213 ? 17.293 15.478 3.996 1.00 82.56 213 ARG A O 1
ATOM 1540 N N . ARG A 1 214 ? 16.190 16.763 2.531 1.00 79.06 214 ARG A N 1
ATOM 1541 C CA . ARG A 1 214 ? 15.227 17.324 3.475 1.00 79.06 214 ARG A CA 1
ATOM 1542 C C . ARG A 1 214 ? 13.885 17.316 2.766 1.00 79.06 214 ARG A C 1
ATOM 1544 O O . ARG A 1 214 ? 13.586 18.298 2.075 1.00 79.06 214 ARG A O 1
ATOM 1551 N N . PRO A 1 215 ? 13.146 16.197 2.848 1.00 70.38 215 PRO A N 1
ATOM 1552 C CA . PRO A 1 215 ? 11.904 16.037 2.115 1.00 70.38 215 PRO A CA 1
ATOM 1553 C C . PRO A 1 215 ? 10.940 17.183 2.434 1.00 70.38 215 PRO A C 1
ATOM 1555 O O . PRO A 1 215 ? 10.805 17.604 3.581 1.00 70.38 215 PRO A O 1
ATOM 1558 N N . GLY A 1 216 ? 10.281 17.710 1.406 1.00 63.47 216 GLY A N 1
ATOM 1559 C CA . GLY A 1 216 ? 9.287 18.768 1.537 1.00 63.47 216 GLY A CA 1
ATOM 1560 C C . GLY A 1 216 ? 8.301 18.707 0.377 1.00 63.47 216 GLY A C 1
ATOM 1561 O O . GLY A 1 216 ? 8.698 18.438 -0.754 1.00 63.47 216 GLY A O 1
ATOM 1562 N N . GLY A 1 217 ? 7.017 18.945 0.655 1.00 66.94 217 GLY A N 1
ATOM 1563 C CA . GLY A 1 217 ? 5.940 18.782 -0.324 1.00 66.94 217 GLY A CA 1
ATOM 1564 C C . GLY A 1 217 ? 5.241 17.434 -0.166 1.00 66.94 217 GLY A C 1
ATOM 1565 O O . GLY A 1 217 ? 4.448 17.291 0.760 1.00 66.94 217 GLY A O 1
ATOM 1566 N N . GLY A 1 218 ? 5.513 16.497 -1.081 1.00 67.12 218 GLY A N 1
ATOM 1567 C CA . GLY A 1 218 ? 5.073 15.098 -1.021 1.00 67.12 218 GLY A CA 1
ATOM 1568 C C . GLY A 1 218 ? 6.256 14.164 -0.768 1.00 67.12 218 GLY A C 1
ATOM 1569 O O . GLY A 1 218 ? 7.376 14.441 -1.200 1.00 67.12 218 GLY A O 1
ATOM 1570 N N . LEU A 1 219 ? 6.015 13.079 -0.040 1.00 85.38 219 LEU A N 1
ATOM 1571 C CA . LEU A 1 219 ? 7.041 12.151 0.421 1.00 85.38 219 LEU A CA 1
ATOM 1572 C C . LEU A 1 219 ? 7.128 10.929 -0.492 1.00 85.38 219 LEU A C 1
ATOM 1574 O O . LEU A 1 219 ? 6.114 10.341 -0.875 1.00 85.38 219 LEU A O 1
ATOM 1578 N N . SER A 1 220 ? 8.357 10.544 -0.827 1.00 86.62 220 SER A N 1
ATOM 1579 C CA . SER A 1 220 ? 8.680 9.379 -1.655 1.00 86.62 220 SER A CA 1
ATOM 1580 C C . SER A 1 220 ? 9.511 8.386 -0.844 1.00 86.62 220 SER A C 1
ATOM 1582 O O . SER A 1 220 ? 10.742 8.454 -0.905 1.00 86.62 220 SER A O 1
ATOM 1584 N N . PRO A 1 221 ? 8.884 7.522 -0.019 1.00 89.38 221 PRO A N 1
ATOM 1585 C CA . PRO A 1 221 ? 9.590 6.473 0.715 1.00 89.38 221 PRO A CA 1
ATOM 1586 C C . PRO A 1 221 ? 10.410 5.554 -0.197 1.00 89.38 221 PRO A C 1
ATOM 1588 O O . PRO A 1 221 ? 11.507 5.160 0.181 1.00 89.38 221 PRO A O 1
ATOM 1591 N N . GLU A 1 222 ? 9.956 5.307 -1.427 1.00 87.81 222 GLU A N 1
ATOM 1592 C CA . GLU A 1 222 ? 10.697 4.550 -2.446 1.00 87.81 222 GLU A CA 1
ATOM 1593 C C . GLU A 1 222 ? 12.012 5.216 -2.892 1.00 87.81 222 GLU A C 1
ATOM 1595 O O . GLU A 1 222 ? 12.834 4.584 -3.544 1.00 87.81 222 GLU A O 1
ATOM 1600 N N . ALA A 1 223 ? 12.212 6.495 -2.550 1.00 89.50 223 ALA A N 1
ATOM 1601 C CA . ALA A 1 223 ? 13.405 7.261 -2.891 1.00 89.50 223 ALA A CA 1
ATOM 1602 C C . ALA A 1 223 ? 14.404 7.383 -1.725 1.00 89.50 223 ALA A C 1
ATOM 1604 O O . ALA A 1 223 ? 15.286 8.244 -1.749 1.00 89.50 223 ALA A O 1
ATOM 1605 N N . GLN A 1 224 ? 14.205 6.619 -0.646 1.00 91.56 224 GLN A N 1
ATOM 1606 C CA . GLN A 1 224 ? 15.022 6.641 0.573 1.00 91.56 224 GLN A CA 1
ATOM 1607 C C . GLN A 1 224 ? 16.510 6.300 0.333 1.00 91.56 224 GLN A C 1
ATOM 1609 O O . GLN A 1 224 ? 16.820 5.702 -0.691 1.00 91.56 224 GLN A O 1
ATOM 1614 N N . PRO A 1 225 ? 17.445 6.619 1.258 1.00 93.81 225 PRO A N 1
ATOM 1615 C CA . PRO A 1 225 ? 18.864 6.266 1.097 1.00 93.81 225 PRO A CA 1
ATOM 1616 C C . PRO A 1 225 ? 19.090 4.778 0.803 1.00 93.81 225 PRO A C 1
ATOM 1618 O O . PRO A 1 225 ? 19.891 4.417 -0.054 1.00 93.81 225 PRO A O 1
ATOM 1621 N N . TYR A 1 226 ? 18.336 3.910 1.488 1.00 94.44 226 TYR A N 1
ATOM 1622 C CA . TYR A 1 226 ? 18.435 2.461 1.325 1.00 94.44 226 TYR A CA 1
ATOM 1623 C C . TYR A 1 226 ? 17.974 1.958 -0.055 1.00 94.44 226 TYR A C 1
ATOM 1625 O O . TYR A 1 226 ? 18.351 0.862 -0.445 1.00 94.44 226 TYR A O 1
ATOM 1633 N N . ALA A 1 227 ? 17.239 2.762 -0.832 1.00 93.19 227 ALA A N 1
ATOM 1634 C CA . ALA A 1 227 ? 16.816 2.401 -2.186 1.00 93.19 227 ALA A CA 1
ATOM 1635 C C . ALA A 1 227 ? 17.977 2.296 -3.192 1.00 93.19 227 ALA A C 1
ATOM 1637 O O . ALA A 1 227 ? 17.750 1.907 -4.323 1.00 93.19 227 ALA A O 1
ATOM 1638 N N . ALA A 1 228 ? 19.204 2.672 -2.809 1.00 95.06 228 ALA A N 1
ATOM 1639 C CA . ALA A 1 228 ? 20.414 2.398 -3.586 1.00 95.06 228 ALA A CA 1
ATOM 1640 C C . ALA A 1 228 ? 21.136 1.110 -3.142 1.00 95.06 228 ALA A C 1
ATOM 1642 O O . ALA A 1 228 ? 22.246 0.855 -3.594 1.00 95.06 228 ALA A O 1
ATOM 1643 N N . LEU A 1 229 ? 20.591 0.355 -2.186 1.00 94.56 229 LEU A N 1
ATOM 1644 C CA . LEU A 1 229 ? 21.220 -0.831 -1.586 1.00 94.56 229 LEU A CA 1
ATOM 1645 C C . LEU A 1 229 ? 20.264 -2.026 -1.494 1.00 94.56 229 LEU A C 1
ATOM 1647 O O . LEU A 1 229 ? 20.640 -3.071 -0.960 1.00 94.56 229 LEU A O 1
ATOM 1651 N N . ASP A 1 230 ? 19.027 -1.870 -1.962 1.00 90.06 230 ASP A N 1
ATOM 1652 C CA . ASP A 1 230 ? 17.965 -2.868 -1.845 1.00 90.06 230 ASP A CA 1
ATOM 1653 C C . ASP A 1 230 ? 18.039 -3.949 -2.940 1.00 90.06 230 ASP A C 1
ATOM 1655 O O . ASP A 1 230 ? 17.278 -4.922 -2.897 1.00 90.06 230 ASP A O 1
ATOM 1659 N N . GLY A 1 231 ? 18.979 -3.817 -3.887 1.00 87.75 231 GLY A N 1
ATOM 1660 C CA . GLY A 1 231 ? 19.168 -4.749 -4.991 1.00 87.75 231 GLY A CA 1
ATOM 1661 C C . GLY A 1 231 ? 18.097 -4.640 -6.075 1.00 87.75 231 GLY A C 1
ATOM 1662 O O . GLY A 1 231 ? 17.963 -5.574 -6.870 1.00 87.75 231 GLY A O 1
ATOM 1663 N N . ASN A 1 232 ? 17.325 -3.550 -6.109 1.00 83.44 232 ASN A N 1
ATOM 1664 C CA . ASN A 1 232 ? 16.228 -3.351 -7.045 1.00 83.44 232 ASN A CA 1
ATOM 1665 C C . ASN A 1 232 ? 16.485 -2.151 -7.969 1.00 83.44 232 ASN A C 1
ATOM 1667 O O . ASN A 1 232 ? 16.481 -1.002 -7.551 1.00 83.44 232 ASN A O 1
ATOM 1671 N N . LEU A 1 233 ? 16.617 -2.418 -9.270 1.00 83.62 233 LEU A N 1
ATOM 1672 C CA . LEU A 1 233 ? 16.907 -1.379 -10.265 1.00 83.62 233 LEU A CA 1
ATOM 1673 C C . LEU A 1 233 ? 15.711 -0.460 -10.579 1.00 83.62 233 LEU A C 1
ATOM 1675 O O . LEU A 1 233 ? 15.894 0.574 -11.224 1.00 83.62 233 LEU A O 1
ATOM 1679 N N . ASP A 1 234 ? 14.504 -0.811 -10.121 1.00 79.25 234 ASP A N 1
ATOM 1680 C CA . ASP A 1 234 ? 13.308 0.029 -10.274 1.00 79.25 234 ASP A CA 1
ATOM 1681 C C . ASP A 1 234 ? 13.183 1.104 -9.192 1.00 79.25 234 ASP A C 1
ATOM 1683 O O . ASP A 1 234 ? 12.431 2.070 -9.360 1.00 79.25 234 ASP A O 1
ATOM 1687 N N . THR A 1 235 ? 13.868 0.917 -8.064 1.00 84.38 235 THR A N 1
ATOM 1688 C CA . THR A 1 235 ? 13.976 1.895 -6.983 1.00 84.38 235 THR A CA 1
ATOM 1689 C C . THR A 1 235 ? 15.299 2.635 -7.113 1.00 84.38 235 THR A C 1
ATOM 1691 O O . THR A 1 235 ? 16.207 2.240 -7.839 1.00 84.38 235 THR A O 1
ATOM 1694 N N . SER A 1 236 ? 15.367 3.826 -6.528 1.00 90.12 236 SER A N 1
ATOM 1695 C CA . SER A 1 236 ? 16.603 4.600 -6.544 1.00 90.12 236 SER A CA 1
ATOM 1696 C C . SER A 1 236 ? 16.620 5.565 -5.387 1.00 90.12 236 SER A C 1
ATOM 1698 O O . SER A 1 236 ? 15.602 6.170 -5.057 1.00 90.12 236 SER A O 1
ATOM 1700 N N . TRP A 1 237 ? 17.789 5.779 -4.800 1.00 93.50 237 TRP A N 1
ATOM 1701 C CA . TRP A 1 237 ? 17.987 6.976 -4.004 1.00 93.50 237 TRP A CA 1
ATOM 1702 C C . TRP A 1 237 ? 17.924 8.200 -4.925 1.00 93.50 237 TRP A C 1
ATOM 1704 O O . TRP A 1 237 ? 18.704 8.309 -5.875 1.00 93.50 237 TRP A O 1
ATOM 1714 N N . VAL A 1 238 ? 17.021 9.138 -4.628 1.00 90.38 238 VAL A N 1
ATOM 1715 C CA . VAL A 1 238 ? 16.825 10.356 -5.432 1.00 90.38 238 VAL A CA 1
ATOM 1716 C C . VAL A 1 238 ? 17.120 11.589 -4.581 1.00 90.38 238 VAL A C 1
ATOM 1718 O O . VAL A 1 238 ? 16.303 11.872 -3.700 1.00 90.38 238 VAL A O 1
ATOM 1721 N N . PRO A 1 239 ? 18.214 12.347 -4.819 1.00 88.81 239 PRO A N 1
ATOM 1722 C CA . PRO A 1 239 ? 18.499 13.626 -4.163 1.00 88.81 239 PRO A CA 1
ATOM 1723 C C . PRO A 1 239 ? 17.326 14.613 -4.217 1.00 88.81 239 PRO A C 1
ATOM 1725 O O . PRO A 1 239 ? 16.478 14.574 -5.102 1.00 88.81 239 PRO A O 1
ATOM 1728 N N . GLN A 1 240 ? 17.300 15.570 -3.289 1.00 83.25 240 GLN A N 1
ATOM 1729 C CA . GLN A 1 240 ? 16.183 16.504 -3.137 1.00 83.25 240 GLN A CA 1
ATOM 1730 C C . GLN A 1 240 ? 16.035 17.430 -4.350 1.00 83.25 240 GLN A C 1
ATOM 1732 O O . GLN A 1 240 ? 14.919 17.819 -4.693 1.00 83.25 240 GLN A O 1
ATOM 1737 N N . ARG A 1 241 ? 17.152 17.875 -4.942 1.00 81.38 241 ARG A N 1
ATOM 1738 C CA . ARG A 1 241 ? 17.153 18.818 -6.079 1.00 81.38 241 ARG A CA 1
ATOM 1739 C C . ARG A 1 241 ? 17.958 18.320 -7.286 1.00 81.38 241 ARG A C 1
ATOM 1741 O O . ARG A 1 241 ? 17.931 18.969 -8.338 1.00 81.38 241 ARG A O 1
ATOM 1748 N N . GLY A 1 242 ? 18.690 17.219 -7.133 1.00 83.00 242 GLY A N 1
ATOM 1749 C CA . GLY A 1 242 ? 19.607 16.687 -8.136 1.00 83.00 242 GLY A CA 1
ATOM 1750 C C . GLY A 1 242 ? 20.705 17.685 -8.505 1.00 83.00 242 GLY A C 1
ATOM 1751 O O . GLY A 1 242 ? 20.908 17.959 -9.686 1.00 83.00 242 GLY A O 1
ATOM 1752 N N . ARG A 1 243 ? 21.361 18.315 -7.527 1.00 87.12 243 ARG A N 1
ATOM 1753 C CA . ARG A 1 243 ? 22.404 19.329 -7.779 1.00 87.12 243 ARG A CA 1
ATOM 1754 C C . ARG A 1 243 ? 23.747 18.959 -7.143 1.00 87.12 243 ARG A C 1
ATOM 1756 O O . ARG A 1 243 ? 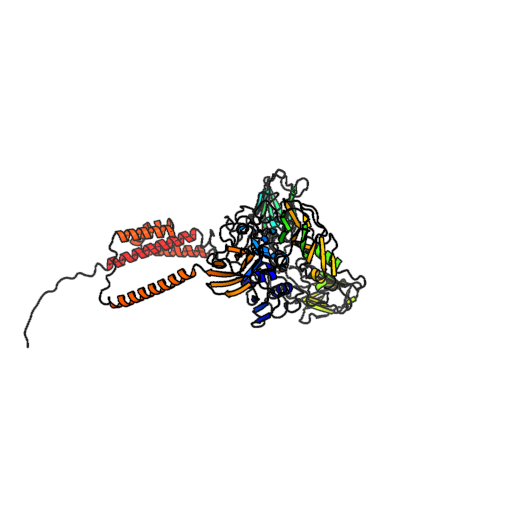23.759 18.191 -6.181 1.00 87.12 243 ARG A O 1
ATOM 1763 N N . PRO A 1 244 ? 24.855 19.559 -7.615 1.00 93.38 244 PRO A N 1
ATOM 1764 C CA . PRO A 1 244 ? 26.161 19.344 -7.009 1.00 93.38 244 PRO A CA 1
ATOM 1765 C C . PRO A 1 244 ? 26.169 19.600 -5.493 1.00 93.38 244 PRO A C 1
ATOM 1767 O O . PRO A 1 244 ? 25.564 20.567 -5.016 1.00 93.38 244 PRO A O 1
ATOM 1770 N N . GLY A 1 245 ? 26.855 18.732 -4.752 1.00 93.81 245 GLY A N 1
ATOM 1771 C CA . GLY A 1 245 ? 26.996 18.752 -3.294 1.00 93.81 245 GLY A CA 1
ATOM 1772 C C . GLY A 1 245 ? 25.953 17.940 -2.515 1.00 93.81 245 GLY A C 1
ATOM 1773 O O . GLY A 1 245 ? 26.102 17.792 -1.302 1.00 93.81 245 GLY A O 1
ATOM 1774 N N . GLU A 1 246 ? 24.909 17.417 -3.163 1.00 94.25 246 GLU A N 1
ATOM 1775 C CA . GLU A 1 246 ? 24.022 16.427 -2.534 1.00 94.25 246 GLU A CA 1
ATOM 1776 C C . GLU A 1 246 ? 24.733 15.075 -2.405 1.00 94.25 246 GLU A C 1
ATOM 1778 O O . GLU A 1 246 ? 25.593 14.754 -3.221 1.00 94.25 246 GLU A O 1
ATOM 1783 N N . TRP A 1 247 ? 24.420 14.295 -1.370 1.00 96.50 247 TRP A N 1
ATOM 1784 C CA . TRP A 1 247 ? 25.183 13.086 -1.059 1.00 96.50 247 TRP A CA 1
ATOM 1785 C C . TRP A 1 247 ? 24.344 11.964 -0.450 1.00 96.50 247 TRP A C 1
ATOM 1787 O O . TRP A 1 247 ? 23.336 12.230 0.203 1.00 96.50 247 TRP A O 1
ATOM 1797 N N . LEU A 1 248 ? 24.828 10.735 -0.639 1.00 97.56 248 LEU A N 1
ATOM 1798 C CA . LEU A 1 248 ? 24.411 9.482 0.002 1.00 97.56 248 LEU A CA 1
ATOM 1799 C C . LEU A 1 248 ? 25.601 8.941 0.808 1.00 97.56 248 LEU A C 1
ATOM 1801 O O . LEU A 1 248 ? 26.722 8.936 0.302 1.00 97.56 248 LEU A O 1
ATOM 1805 N N . GLU A 1 249 ? 25.396 8.495 2.043 1.00 97.94 249 GLU A N 1
ATOM 1806 C CA . GLU A 1 249 ? 26.452 7.973 2.914 1.00 97.94 249 GLU A CA 1
ATOM 1807 C C . GLU A 1 249 ? 26.060 6.662 3.585 1.00 97.94 249 GLU A C 1
ATOM 1809 O O . GLU A 1 249 ? 24.949 6.504 4.079 1.00 97.94 249 GLU A O 1
ATOM 1814 N N . ILE A 1 250 ? 27.031 5.756 3.664 1.00 98.25 250 ILE A N 1
ATOM 1815 C CA . ILE A 1 250 ? 26.952 4.498 4.396 1.00 98.25 250 ILE A CA 1
ATOM 1816 C C . ILE A 1 250 ? 28.034 4.512 5.470 1.00 98.25 250 ILE A C 1
ATOM 1818 O O . ILE A 1 250 ? 29.221 4.694 5.171 1.00 98.25 250 ILE A O 1
ATOM 1822 N N . GLN A 1 251 ? 27.627 4.287 6.714 1.00 97.81 251 GLN A N 1
ATOM 1823 C CA . GLN A 1 251 ? 28.523 4.044 7.841 1.00 97.81 251 GLN A CA 1
ATOM 1824 C C . GLN A 1 251 ? 28.495 2.551 8.161 1.00 97.81 251 GLN A C 1
ATOM 1826 O O . GLN A 1 251 ? 27.525 2.069 8.730 1.00 97.81 251 GLN A O 1
ATOM 1831 N N . LEU A 1 252 ? 29.537 1.804 7.806 1.00 97.44 252 LEU A N 1
ATOM 1832 C CA . LEU A 1 252 ? 29.647 0.365 8.050 1.00 97.44 252 LEU A CA 1
ATOM 1833 C C . LEU A 1 252 ? 29.737 0.052 9.554 1.00 97.44 252 LEU A C 1
ATOM 1835 O O . LEU A 1 252 ? 30.296 0.814 10.355 1.00 97.44 252 LEU A O 1
ATOM 1839 N N . ASP A 1 253 ? 29.186 -1.090 9.956 1.00 95.75 253 ASP A N 1
ATOM 1840 C CA . ASP A 1 253 ? 29.189 -1.561 11.347 1.00 95.75 253 ASP A CA 1
ATOM 1841 C C . ASP A 1 253 ? 30.603 -1.885 11.863 1.00 95.75 253 ASP A C 1
ATOM 1843 O O . ASP A 1 253 ? 30.964 -1.514 12.997 1.00 95.75 253 ASP A O 1
ATOM 1847 N N . ALA A 1 254 ? 31.427 -2.453 10.985 1.00 95.25 254 ALA A N 1
ATOM 1848 C CA . ALA A 1 254 ? 32.827 -2.792 11.168 1.00 95.25 254 ALA A CA 1
ATOM 1849 C C . ALA A 1 254 ? 33.715 -2.199 10.050 1.00 95.25 254 ALA A C 1
ATOM 1851 O O . ALA A 1 254 ? 33.243 -1.901 8.958 1.00 95.25 254 ALA A O 1
ATOM 1852 N N . PRO A 1 255 ? 35.026 -2.000 10.300 1.00 96.06 255 PRO A N 1
ATOM 1853 C CA . PRO A 1 255 ? 35.977 -1.693 9.235 1.00 96.06 255 PRO A CA 1
ATOM 1854 C C . PRO A 1 255 ? 36.046 -2.812 8.204 1.00 96.06 255 PRO A C 1
ATOM 1856 O O . PRO A 1 255 ? 36.392 -3.941 8.556 1.00 96.06 255 PRO A O 1
ATOM 1859 N N . THR A 1 256 ? 35.849 -2.463 6.939 1.00 96.00 256 THR A N 1
ATOM 1860 C CA . THR A 1 256 ? 35.907 -3.404 5.818 1.00 96.00 256 THR A CA 1
ATOM 1861 C C . THR A 1 256 ? 36.856 -2.873 4.753 1.00 96.00 256 THR A C 1
ATOM 1863 O O . THR A 1 256 ? 36.859 -1.682 4.444 1.00 96.00 256 THR A O 1
ATOM 1866 N N . GLU A 1 257 ? 37.696 -3.737 4.184 1.00 95.69 257 GLU A N 1
ATOM 1867 C CA . GLU A 1 257 ? 38.518 -3.371 3.026 1.00 95.69 257 GLU A CA 1
ATOM 1868 C C . GLU A 1 257 ? 37.668 -3.408 1.753 1.00 95.69 257 GLU A C 1
ATOM 1870 O O . GLU A 1 257 ? 37.588 -4.427 1.063 1.00 95.69 257 GLU A O 1
ATOM 1875 N N . VAL A 1 258 ? 37.006 -2.289 1.463 1.00 96.62 258 VAL A N 1
ATOM 1876 C CA . VAL A 1 258 ? 36.206 -2.108 0.248 1.00 96.62 258 VAL A CA 1
ATOM 1877 C C . VAL A 1 258 ? 37.139 -1.767 -0.911 1.00 96.62 258 VAL A C 1
ATOM 1879 O O . VAL A 1 258 ? 37.819 -0.744 -0.889 1.00 96.62 258 VAL A O 1
ATOM 1882 N N . ALA A 1 259 ? 37.182 -2.630 -1.921 1.00 97.00 259 ALA A N 1
ATOM 1883 C CA . ALA A 1 259 ? 38.073 -2.480 -3.066 1.00 97.00 259 ALA A CA 1
ATOM 1884 C C . ALA A 1 259 ? 37.403 -1.777 -4.247 1.00 97.00 259 ALA A C 1
ATOM 1886 O O . ALA A 1 259 ? 38.070 -1.045 -4.976 1.00 97.00 259 ALA A O 1
ATOM 1887 N N . THR A 1 260 ? 36.100 -1.984 -4.448 1.00 98.00 260 THR A N 1
ATOM 1888 C CA . THR A 1 260 ? 35.371 -1.380 -5.569 1.00 98.00 260 THR A CA 1
ATOM 1889 C C . THR A 1 260 ? 33.986 -0.908 -5.164 1.00 98.00 260 THR A C 1
ATOM 1891 O O . THR A 1 260 ? 33.312 -1.584 -4.385 1.00 98.00 260 THR A O 1
ATOM 1894 N N . ALA A 1 261 ? 33.542 0.187 -5.777 1.00 97.81 261 ALA A N 1
ATOM 1895 C CA . ALA A 1 261 ? 32.147 0.608 -5.794 1.00 97.81 261 ALA A CA 1
ATOM 1896 C C . ALA A 1 261 ? 31.621 0.540 -7.231 1.00 97.81 261 ALA A C 1
ATOM 1898 O O . ALA A 1 261 ? 32.254 1.062 -8.149 1.00 97.81 261 ALA A O 1
ATOM 1899 N N . THR A 1 262 ? 30.473 -0.100 -7.431 1.00 97.88 262 THR A N 1
ATOM 1900 C CA . THR A 1 262 ? 29.736 -0.046 -8.695 1.00 97.88 262 THR A CA 1
ATOM 1901 C C . THR A 1 262 ? 28.481 0.779 -8.505 1.00 97.88 262 THR A C 1
ATOM 1903 O O . THR A 1 262 ? 27.654 0.453 -7.664 1.00 97.88 262 THR A O 1
ATOM 1906 N N . ILE A 1 263 ? 28.362 1.842 -9.290 1.00 97.25 263 ILE A N 1
ATOM 1907 C CA . ILE A 1 263 ? 27.251 2.787 -9.264 1.00 97.25 263 ILE A CA 1
ATOM 1908 C C . ILE A 1 263 ? 26.389 2.496 -10.485 1.00 97.25 263 ILE A C 1
ATOM 1910 O O . ILE A 1 263 ? 26.882 2.532 -11.618 1.00 97.25 263 ILE A O 1
ATOM 1914 N N . VAL A 1 264 ? 25.121 2.192 -10.241 1.00 94.75 264 VAL A N 1
ATOM 1915 C CA . VAL A 1 264 ? 24.106 1.973 -11.265 1.00 94.75 264 VAL A CA 1
ATOM 1916 C C . VAL A 1 264 ? 23.113 3.125 -11.208 1.00 94.75 264 VAL A C 1
ATOM 1918 O O . VAL A 1 264 ? 22.588 3.456 -10.144 1.00 94.75 264 VAL A O 1
ATOM 1921 N N . LEU A 1 265 ? 22.879 3.764 -12.346 1.00 90.88 265 LEU A N 1
ATOM 1922 C CA . LEU A 1 265 ? 21.896 4.827 -12.500 1.00 90.88 265 LEU A CA 1
ATOM 1923 C C . LEU A 1 265 ? 20.549 4.227 -12.922 1.00 90.88 265 LEU A C 1
ATOM 1925 O O . LEU A 1 265 ? 20.540 3.225 -13.639 1.00 90.88 265 LEU A O 1
ATOM 1929 N N . PRO A 1 266 ? 19.416 4.828 -12.518 1.00 82.50 266 PRO A N 1
ATOM 1930 C CA . PRO A 1 266 ? 18.123 4.431 -13.056 1.00 82.50 266 PRO A CA 1
ATOM 1931 C C . PRO A 1 266 ? 18.115 4.660 -14.570 1.00 82.50 266 PRO A C 1
ATOM 1933 O O . PRO A 1 266 ? 18.662 5.659 -15.048 1.00 82.50 266 PRO A O 1
ATOM 1936 N N . THR A 1 267 ? 17.481 3.761 -15.326 1.00 69.19 267 THR A N 1
ATOM 1937 C CA . THR A 1 267 ? 17.326 3.914 -16.777 1.00 69.19 267 THR A CA 1
ATOM 1938 C C . THR A 1 267 ? 16.541 5.193 -17.057 1.00 69.19 267 THR A C 1
ATOM 1940 O O . THR A 1 267 ? 15.332 5.281 -16.828 1.00 69.19 267 THR A O 1
ATOM 1943 N N . ALA A 1 268 ? 17.254 6.227 -17.497 1.00 60.50 268 ALA A N 1
ATOM 1944 C CA . ALA A 1 268 ? 16.710 7.561 -17.664 1.00 60.50 268 ALA A CA 1
ATOM 1945 C C . ALA A 1 268 ? 17.041 8.105 -19.048 1.00 60.50 268 ALA A C 1
ATOM 1947 O O . ALA A 1 268 ? 18.194 8.164 -19.477 1.00 60.50 268 ALA A O 1
ATOM 1948 N N . THR A 1 269 ? 16.003 8.592 -19.710 1.00 57.41 269 THR A N 1
ATOM 1949 C CA . THR A 1 269 ? 16.123 9.450 -20.879 1.00 57.41 269 THR A CA 1
ATOM 1950 C C . THR A 1 269 ? 16.160 10.900 -20.376 1.00 57.41 269 THR A C 1
ATOM 1952 O O . THR A 1 269 ? 15.310 11.289 -19.580 1.00 57.41 269 THR A O 1
ATOM 1955 N N . GLY A 1 270 ? 17.133 11.719 -20.785 1.00 67.94 270 GLY A N 1
ATOM 1956 C CA . GLY A 1 270 ? 17.233 13.122 -20.341 1.00 67.94 270 GLY A CA 1
ATOM 1957 C C . GLY A 1 270 ? 18.214 13.365 -19.183 1.00 67.94 270 GLY A C 1
ATOM 1958 O O . GLY A 1 270 ? 19.377 12.972 -19.273 1.00 67.94 270 GLY A O 1
ATOM 1959 N N . ARG A 1 271 ? 17.784 14.099 -18.146 1.00 80.94 271 ARG A N 1
ATOM 1960 C CA . ARG A 1 271 ? 18.630 14.561 -17.033 1.00 80.94 271 ARG A CA 1
ATOM 1961 C C . ARG A 1 271 ? 19.131 13.377 -16.197 1.00 80.94 271 ARG A C 1
ATOM 1963 O O . ARG A 1 271 ? 18.333 12.527 -15.817 1.00 80.94 271 ARG A O 1
ATOM 1970 N N . ARG A 1 272 ? 20.432 13.326 -15.886 1.00 87.00 272 ARG A N 1
ATOM 1971 C CA . ARG A 1 272 ? 21.071 12.225 -15.132 1.00 87.00 272 ARG A CA 1
ATOM 1972 C C . ARG A 1 272 ? 22.347 12.659 -14.412 1.00 87.00 272 ARG A C 1
ATOM 1974 O O . ARG A 1 272 ? 22.907 13.708 -14.720 1.00 87.00 272 ARG A O 1
ATOM 1981 N N . LEU A 1 273 ? 22.843 11.845 -13.481 1.00 91.38 273 LEU A N 1
ATOM 1982 C CA . LEU A 1 273 ? 24.154 12.077 -12.867 1.00 91.38 273 LEU A CA 1
ATOM 1983 C C . LEU A 1 273 ? 25.261 11.909 -13.922 1.00 91.38 273 LEU A C 1
ATOM 1985 O O . LEU A 1 273 ? 25.302 10.898 -14.618 1.00 91.38 273 LEU A O 1
ATOM 1989 N N . GLY A 1 274 ? 26.130 12.913 -14.051 1.00 92.25 274 GLY A N 1
ATOM 1990 C CA . GLY A 1 274 ? 27.251 12.917 -14.998 1.00 92.25 274 GLY A CA 1
ATOM 1991 C C . GLY A 1 274 ? 28.596 12.625 -14.335 1.00 92.25 274 GLY A C 1
ATOM 1992 O O . GLY A 1 274 ? 29.445 11.962 -14.924 1.00 92.25 274 GLY A O 1
ATOM 1993 N N . ALA A 1 275 ? 28.781 13.082 -13.093 1.00 95.69 275 ALA A N 1
ATOM 1994 C CA . ALA A 1 275 ? 29.963 12.783 -12.292 1.00 95.69 275 ALA A CA 1
ATOM 1995 C C . ALA A 1 275 ? 29.643 12.781 -10.793 1.00 95.69 275 ALA A C 1
ATOM 1997 O O . ALA A 1 275 ? 28.755 13.512 -10.332 1.00 95.69 275 ALA A O 1
ATOM 1998 N N . VAL A 1 276 ? 30.387 11.971 -10.043 1.00 97.75 276 VAL A N 1
ATOM 1999 C CA . VAL A 1 276 ? 30.288 11.845 -8.583 1.00 97.75 276 VAL A CA 1
ATOM 2000 C C . VAL A 1 276 ? 31.668 11.698 -7.942 1.00 97.75 276 VAL A C 1
ATOM 2002 O O . VAL A 1 276 ? 32.573 11.121 -8.543 1.00 97.75 276 VAL A O 1
ATOM 2005 N N . ALA A 1 277 ? 31.801 12.122 -6.688 1.00 98.06 277 ALA A N 1
ATOM 2006 C CA . ALA A 1 277 ? 32.963 11.846 -5.852 1.00 98.06 277 ALA A CA 1
ATOM 2007 C C . ALA A 1 277 ? 32.641 10.703 -4.882 1.00 98.06 277 ALA A C 1
ATOM 2009 O O . ALA A 1 277 ? 31.672 10.777 -4.124 1.00 98.06 277 ALA A O 1
ATOM 2010 N N . VAL A 1 278 ? 33.466 9.657 -4.867 1.00 98.38 278 VAL A N 1
ATOM 2011 C CA . VAL A 1 278 ? 33.385 8.572 -3.882 1.00 98.38 278 VAL A CA 1
ATOM 2012 C C . VAL A 1 278 ? 34.409 8.824 -2.783 1.00 98.38 278 VAL A C 1
ATOM 2014 O O . VAL A 1 278 ? 35.611 8.652 -2.983 1.00 98.38 278 VAL A O 1
ATOM 2017 N N . GLU A 1 279 ? 33.937 9.253 -1.618 1.00 98.31 279 GLU A N 1
ATOM 2018 C CA . GLU A 1 279 ? 34.754 9.522 -0.438 1.00 98.31 279 GLU A CA 1
ATOM 2019 C C . GLU A 1 279 ? 34.782 8.318 0.506 1.00 98.31 279 GLU A C 1
ATOM 2021 O O . GLU A 1 279 ? 33.743 7.771 0.877 1.00 98.31 279 GLU A O 1
ATOM 2026 N N . THR A 1 280 ? 35.978 7.963 0.967 1.00 98.12 280 THR A N 1
ATOM 2027 C CA . THR A 1 280 ? 36.217 6.950 2.004 1.00 98.12 280 THR A CA 1
ATOM 2028 C C . THR A 1 280 ? 37.127 7.498 3.102 1.00 98.12 280 THR A C 1
ATOM 2030 O O . THR A 1 280 ? 37.739 8.556 2.944 1.00 98.12 280 THR A O 1
ATOM 2033 N N . ASP A 1 281 ? 37.319 6.754 4.197 1.00 96.94 281 ASP A N 1
ATOM 2034 C CA . ASP A 1 281 ? 38.347 7.060 5.211 1.00 96.94 281 ASP A CA 1
ATOM 2035 C C . ASP A 1 281 ? 39.773 7.138 4.631 1.00 96.94 281 ASP A C 1
ATOM 2037 O O . ASP A 1 281 ? 40.698 7.664 5.260 1.00 96.94 281 ASP A O 1
ATOM 2041 N N . ARG A 1 282 ? 39.984 6.552 3.448 1.00 96.50 282 ARG A N 1
ATOM 2042 C CA . ARG A 1 282 ? 41.295 6.403 2.812 1.00 96.50 282 ARG A CA 1
ATOM 2043 C C . ARG A 1 282 ? 41.557 7.427 1.712 1.00 96.50 282 ARG A C 1
ATOM 2045 O O . ARG A 1 282 ? 42.711 7.580 1.314 1.00 96.50 282 ARG A O 1
ATOM 2052 N N . GLY A 1 283 ? 40.535 8.155 1.274 1.00 96.38 283 GLY A N 1
ATOM 2053 C CA . GLY A 1 283 ? 40.639 9.202 0.265 1.00 96.38 283 GLY A CA 1
ATOM 2054 C C . GLY A 1 283 ? 39.374 9.329 -0.576 1.00 96.38 283 GLY A C 1
ATOM 2055 O O . GLY A 1 283 ? 38.403 8.600 -0.372 1.00 96.38 283 GLY A O 1
ATOM 2056 N N . THR A 1 284 ? 39.421 10.244 -1.538 1.00 97.94 284 THR A N 1
ATOM 2057 C CA . THR A 1 284 ? 38.329 10.532 -2.473 1.00 97.94 284 THR A CA 1
ATOM 2058 C C . THR A 1 284 ? 38.738 10.136 -3.884 1.00 97.94 284 THR A C 1
ATOM 2060 O O . THR A 1 284 ? 39.884 10.361 -4.279 1.00 97.94 284 THR A O 1
ATOM 2063 N N . VAL A 1 285 ? 37.805 9.563 -4.639 1.00 98.00 285 VAL A N 1
ATOM 2064 C CA . VAL A 1 285 ? 37.966 9.251 -6.062 1.00 98.00 285 VAL A CA 1
ATOM 2065 C C . VAL A 1 285 ? 36.868 9.962 -6.841 1.00 98.00 285 VAL A C 1
ATOM 2067 O O . VAL A 1 285 ? 35.691 9.737 -6.582 1.00 98.00 285 VAL A O 1
ATOM 2070 N N . GLU A 1 286 ? 37.250 10.818 -7.783 1.00 97.75 286 GLU A N 1
ATOM 2071 C CA . GLU A 1 286 ? 36.320 11.435 -8.733 1.00 97.75 286 GLU A CA 1
ATOM 2072 C C . GLU A 1 286 ? 35.974 10.426 -9.836 1.00 97.75 286 GLU A C 1
ATOM 2074 O O . GLU A 1 286 ? 36.854 9.737 -10.363 1.00 97.75 286 GLU A O 1
ATOM 2079 N N . VAL A 1 287 ? 34.689 10.314 -10.168 1.00 97.06 287 VAL A N 1
ATOM 2080 C CA . VAL A 1 287 ? 34.154 9.309 -11.089 1.00 97.06 287 VAL A CA 1
ATOM 2081 C C . VAL A 1 287 ? 33.300 9.984 -12.148 1.00 97.06 287 VAL A C 1
ATOM 2083 O O . VAL A 1 287 ? 32.256 10.560 -11.852 1.00 97.06 287 VAL A O 1
ATOM 2086 N N . GLU A 1 288 ? 33.721 9.849 -13.402 1.00 96.69 288 GLU A N 1
ATOM 2087 C CA . GLU A 1 288 ? 32.906 10.187 -14.568 1.00 96.69 288 GLU A CA 1
ATOM 2088 C C . GLU A 1 288 ? 31.978 9.012 -14.900 1.00 96.69 288 GLU A C 1
ATOM 2090 O O . GLU A 1 288 ? 32.432 7.879 -15.088 1.00 96.69 288 GLU A O 1
ATOM 2095 N N . LEU A 1 289 ? 30.673 9.273 -14.977 1.00 93.00 289 LEU A N 1
ATOM 2096 C CA . LEU A 1 289 ? 29.658 8.249 -15.215 1.00 93.00 289 LEU A CA 1
ATOM 2097 C C . LEU A 1 289 ? 29.437 8.097 -16.726 1.00 93.00 289 LEU A C 1
ATOM 2099 O O . LEU A 1 289 ? 28.700 8.852 -17.357 1.00 93.00 289 LEU A O 1
ATOM 2103 N N . ALA A 1 290 ? 30.123 7.119 -17.325 1.00 81.19 290 ALA A N 1
ATOM 2104 C CA . ALA A 1 290 ? 30.156 6.912 -18.777 1.00 81.19 290 ALA A CA 1
ATOM 2105 C C . ALA A 1 290 ? 28.906 6.204 -19.352 1.00 81.19 290 ALA A C 1
ATOM 2107 O O . ALA A 1 290 ? 28.791 6.050 -20.568 1.00 81.19 290 ALA A O 1
ATOM 2108 N N . GLY A 1 291 ? 27.979 5.774 -18.494 1.00 84.75 291 GLY A N 1
ATOM 2109 C CA . GLY A 1 291 ? 26.741 5.076 -18.839 1.00 84.75 291 GLY A CA 1
ATOM 2110 C C . GLY A 1 291 ? 25.961 4.691 -17.582 1.00 84.75 291 GLY A C 1
ATOM 2111 O O . GLY A 1 291 ? 26.248 5.196 -16.497 1.00 84.75 291 GLY A O 1
ATOM 2112 N N . ASP A 1 292 ? 25.016 3.763 -17.721 1.00 86.81 292 ASP A N 1
ATOM 2113 C CA . ASP A 1 292 ? 24.100 3.401 -16.629 1.00 86.81 292 ASP A CA 1
ATOM 2114 C C . ASP A 1 292 ? 24.765 2.557 -15.537 1.00 86.81 292 ASP A C 1
ATOM 2116 O O . ASP A 1 292 ? 24.251 2.479 -14.431 1.00 86.81 292 ASP A O 1
ATOM 2120 N N . ARG A 1 293 ? 25.926 1.948 -15.808 1.00 93.94 293 ARG A N 1
ATOM 2121 C CA . ARG A 1 293 ? 26.719 1.193 -14.827 1.00 93.94 293 ARG A CA 1
ATOM 2122 C C . ARG A 1 293 ? 28.182 1.600 -14.913 1.00 93.94 293 ARG A C 1
ATOM 2124 O O . ARG A 1 293 ? 28.809 1.447 -15.959 1.00 93.94 293 ARG A O 1
ATOM 2131 N N . THR A 1 294 ? 28.740 2.067 -13.799 1.00 96.56 294 THR A N 1
ATOM 2132 C CA . THR A 1 294 ? 30.149 2.469 -13.696 1.00 96.56 294 THR A CA 1
ATOM 2133 C C . THR A 1 294 ? 30.784 1.850 -12.454 1.00 96.56 294 THR A C 1
ATOM 2135 O O . THR A 1 294 ? 30.294 2.038 -11.345 1.00 96.56 294 THR A O 1
ATOM 2138 N N . THR A 1 295 ? 31.888 1.119 -12.624 1.00 96.88 295 THR A N 1
ATOM 2139 C CA . THR A 1 295 ? 32.661 0.531 -11.517 1.00 96.88 295 THR A CA 1
ATOM 2140 C C . THR A 1 295 ? 33.968 1.291 -11.325 1.00 96.88 295 THR A C 1
ATOM 2142 O O . THR A 1 295 ? 34.699 1.525 -12.287 1.00 96.88 295 THR A O 1
ATOM 2145 N N . VAL A 1 296 ? 34.289 1.632 -10.077 1.00 96.88 296 VAL A N 1
ATOM 2146 C CA . VAL A 1 296 ? 35.509 2.348 -9.690 1.00 96.88 296 VAL A CA 1
ATOM 2147 C C . VAL A 1 296 ? 36.278 1.587 -8.609 1.00 96.88 296 VAL A C 1
ATOM 2149 O O . VAL A 1 296 ? 35.683 0.987 -7.713 1.00 96.88 296 VAL A O 1
ATOM 2152 N N . ALA A 1 297 ? 37.610 1.616 -8.689 1.00 97.69 297 ALA A N 1
ATOM 2153 C CA . ALA A 1 297 ? 38.491 1.114 -7.640 1.00 97.69 297 ALA A CA 1
ATOM 2154 C C . ALA A 1 297 ? 38.670 2.163 -6.534 1.00 97.69 297 ALA A C 1
ATOM 2156 O O . ALA A 1 297 ? 38.937 3.332 -6.817 1.00 97.69 297 ALA A O 1
ATOM 2157 N N . LEU A 1 298 ? 38.551 1.739 -5.278 1.00 97.25 298 LEU A N 1
ATOM 2158 C CA . LEU A 1 298 ? 38.682 2.605 -4.109 1.00 97.25 298 LEU A CA 1
ATOM 2159 C C . LEU A 1 298 ? 40.089 2.519 -3.497 1.00 97.25 298 LEU A C 1
ATOM 2161 O O . LEU A 1 298 ? 40.787 1.515 -3.679 1.00 97.25 298 LEU A O 1
ATOM 2165 N N . PRO A 1 299 ? 40.542 3.559 -2.769 1.00 96.06 299 PRO A N 1
ATOM 2166 C CA . PRO A 1 299 ? 41.845 3.534 -2.120 1.00 96.06 299 PRO A CA 1
ATOM 2167 C C . PRO A 1 299 ? 41.927 2.403 -1.078 1.00 96.06 299 PRO A C 1
ATOM 2169 O O . PRO A 1 299 ? 41.013 2.254 -0.268 1.00 96.06 299 PRO A O 1
ATOM 2172 N N . PRO A 1 300 ? 43.026 1.626 -1.041 1.00 94.44 300 PRO A N 1
ATOM 2173 C CA . PRO A 1 300 ? 43.120 0.465 -0.166 1.00 94.44 300 PRO A CA 1
ATOM 2174 C C . PRO A 1 300 ? 43.193 0.841 1.321 1.00 94.44 300 PRO A C 1
ATOM 2176 O O . PRO A 1 300 ? 43.812 1.836 1.730 1.00 94.44 300 PRO A O 1
ATOM 2179 N N . GLY A 1 301 ? 42.617 -0.033 2.144 1.00 94.00 301 GLY A N 1
ATOM 2180 C CA . GLY A 1 301 ? 42.664 0.016 3.600 1.00 94.00 301 GLY A CA 1
ATOM 2181 C C . GLY A 1 301 ? 41.285 -0.106 4.254 1.00 94.00 301 GLY A C 1
ATOM 2182 O O . GLY A 1 301 ? 40.261 -0.131 3.568 1.00 94.00 301 GLY A O 1
ATOM 2183 N N . PRO A 1 302 ? 41.248 -0.173 5.596 1.00 95.81 302 PRO A N 1
ATOM 2184 C CA . PRO A 1 302 ? 40.005 -0.309 6.340 1.00 95.81 302 PRO A CA 1
ATOM 2185 C C . PRO A 1 302 ? 39.122 0.924 6.133 1.00 95.81 302 PRO A C 1
ATOM 2187 O O . PRO A 1 302 ? 39.526 2.043 6.456 1.00 95.81 302 PRO A O 1
ATOM 2190 N N . THR A 1 303 ? 37.916 0.692 5.627 1.00 97.00 303 THR A N 1
ATOM 2191 C CA . THR A 1 303 ? 36.894 1.706 5.366 1.00 97.00 303 THR A CA 1
ATOM 2192 C C . THR A 1 303 ? 35.722 1.479 6.313 1.00 97.00 303 THR A C 1
ATOM 2194 O O . THR A 1 303 ? 35.266 0.351 6.488 1.00 97.00 303 THR A O 1
ATOM 2197 N N . ARG A 1 304 ? 35.264 2.543 6.965 1.00 96.75 304 ARG A N 1
ATOM 2198 C CA . ARG A 1 304 ? 34.026 2.589 7.754 1.00 96.75 304 ARG A CA 1
ATOM 2199 C C . ARG A 1 304 ? 32.983 3.484 7.106 1.00 96.75 304 ARG A C 1
ATOM 2201 O O . ARG A 1 304 ? 31.802 3.253 7.304 1.00 96.75 304 ARG A O 1
ATOM 2208 N N . ARG A 1 305 ? 33.405 4.491 6.351 1.00 97.75 305 ARG A N 1
ATOM 2209 C CA . ARG A 1 305 ? 32.528 5.460 5.709 1.00 97.75 305 ARG A CA 1
ATOM 2210 C C . ARG A 1 305 ? 32.693 5.367 4.203 1.00 97.75 305 ARG A C 1
ATOM 2212 O O . ARG A 1 305 ? 33.811 5.475 3.710 1.00 97.75 305 ARG A O 1
ATOM 2219 N N . VAL A 1 306 ? 31.583 5.243 3.488 1.00 98.25 306 VAL A N 1
ATOM 2220 C CA . VAL A 1 306 ? 31.522 5.435 2.035 1.00 98.25 306 VAL A CA 1
ATOM 2221 C C . VAL A 1 306 ? 30.483 6.514 1.758 1.00 98.25 306 VAL A C 1
ATOM 2223 O O . VAL A 1 306 ? 29.313 6.324 2.077 1.00 98.25 306 VAL A O 1
ATOM 2226 N N . ARG A 1 307 ? 30.892 7.653 1.191 1.00 98.50 307 ARG A N 1
ATOM 2227 C CA . ARG A 1 307 ? 29.980 8.729 0.772 1.00 98.50 307 ARG A CA 1
ATOM 2228 C C . ARG A 1 307 ? 30.081 8.945 -0.731 1.00 98.50 307 ARG A C 1
ATOM 2230 O O . ARG A 1 307 ? 31.175 9.141 -1.245 1.00 98.50 307 ARG A O 1
ATOM 2237 N N . ILE A 1 308 ? 28.940 8.965 -1.407 1.00 98.25 308 ILE A N 1
ATOM 2238 C CA . ILE A 1 308 ? 28.815 9.368 -2.807 1.00 98.25 308 ILE A CA 1
ATOM 2239 C C . ILE A 1 308 ? 28.316 10.809 -2.832 1.00 98.25 308 ILE A C 1
ATOM 2241 O O . ILE A 1 308 ? 27.224 11.087 -2.339 1.00 98.25 308 ILE A O 1
ATOM 2245 N N . VAL A 1 309 ? 29.111 11.724 -3.377 1.00 98.00 309 VAL A N 1
ATOM 2246 C CA . VAL A 1 309 ? 28.769 13.143 -3.536 1.00 98.00 309 VAL A CA 1
ATOM 2247 C C . VAL A 1 309 ? 28.468 13.408 -5.004 1.00 98.00 309 VAL A C 1
ATOM 2249 O O . VAL A 1 309 ? 29.240 13.031 -5.877 1.00 98.00 309 VAL A O 1
ATOM 2252 N N . VAL A 1 310 ? 27.341 14.051 -5.292 1.00 96.50 310 VAL A N 1
ATOM 2253 C CA . VAL A 1 310 ? 27.002 14.494 -6.646 1.00 96.50 310 VAL A CA 1
ATOM 2254 C C . VAL A 1 310 ? 27.913 15.659 -7.021 1.00 96.50 310 VAL A C 1
ATOM 2256 O O . VAL A 1 310 ? 27.856 16.701 -6.372 1.00 96.50 310 VAL A O 1
ATOM 2259 N N . ASP A 1 311 ? 28.693 15.524 -8.093 1.00 96.25 311 ASP A N 1
ATOM 2260 C CA . ASP A 1 311 ? 29.576 16.595 -8.582 1.00 96.25 311 ASP A CA 1
ATOM 2261 C C . ASP A 1 311 ? 28.988 17.304 -9.800 1.00 96.25 311 ASP A C 1
ATOM 2263 O O . ASP A 1 311 ? 29.084 18.527 -9.934 1.00 96.25 311 ASP A O 1
ATOM 2267 N N . ARG A 1 312 ? 28.343 16.543 -10.691 1.00 93.88 312 ARG A N 1
ATOM 2268 C CA . ARG A 1 312 ? 27.778 17.056 -11.941 1.00 93.88 312 ARG A CA 1
ATOM 2269 C C . ARG A 1 312 ? 26.517 16.298 -12.329 1.00 93.88 312 ARG A C 1
ATOM 2271 O O . ARG A 1 312 ? 26.439 15.078 -12.198 1.00 93.88 312 ARG A O 1
ATOM 2278 N N . VAL A 1 313 ? 25.548 17.036 -12.859 1.00 91.00 313 VAL A N 1
ATOM 2279 C CA . VAL A 1 313 ? 24.306 16.509 -13.432 1.00 91.00 313 VAL A CA 1
ATOM 2280 C C . VAL A 1 313 ? 24.201 17.013 -14.863 1.00 91.00 313 VAL A C 1
ATOM 2282 O O . VAL A 1 313 ? 24.379 18.206 -15.104 1.00 91.00 313 VAL A O 1
ATOM 2285 N N . ASP A 1 314 ? 23.937 16.096 -15.784 1.00 87.00 314 ASP A N 1
ATOM 2286 C CA . ASP A 1 314 ? 23.872 16.336 -17.222 1.00 87.00 314 ASP A CA 1
ATOM 2287 C C . ASP A 1 314 ? 22.430 16.348 -17.711 1.00 87.00 314 ASP A C 1
ATOM 2289 O O . ASP A 1 314 ? 21.590 15.659 -17.140 1.00 87.00 314 ASP A O 1
ATOM 2293 N N . GLY A 1 315 ? 22.169 17.079 -18.798 1.00 77.94 315 GLY A N 1
ATOM 2294 C CA . GLY A 1 315 ? 20.858 17.181 -19.444 1.00 77.94 315 GLY A CA 1
ATOM 2295 C C . GLY A 1 315 ? 19.926 18.224 -18.814 1.00 77.94 315 GLY A C 1
ATOM 2296 O O . GLY A 1 315 ? 20.004 18.518 -17.625 1.00 77.94 315 GLY A O 1
ATOM 2297 N N . ASP A 1 316 ? 19.017 18.766 -19.631 1.00 70.31 316 ASP A N 1
ATOM 2298 C CA . ASP A 1 316 ? 18.102 19.850 -19.229 1.00 70.31 316 ASP A CA 1
ATOM 2299 C C . ASP A 1 316 ? 16.647 19.386 -19.023 1.00 70.31 316 ASP A C 1
ATOM 2301 O O . ASP A 1 316 ? 15.833 20.120 -18.464 1.00 70.31 316 ASP A O 1
ATOM 2305 N N . VAL A 1 317 ? 16.299 18.175 -19.476 1.00 65.44 317 VAL A N 1
ATOM 2306 C CA . VAL A 1 317 ? 14.929 17.637 -19.431 1.00 65.44 317 VAL A CA 1
ATOM 2307 C C . VAL A 1 317 ? 14.861 16.490 -18.433 1.00 65.44 317 VAL A C 1
ATOM 2309 O O . VAL A 1 317 ? 15.433 15.431 -18.666 1.00 65.44 317 VAL A O 1
ATOM 2312 N N . GLU A 1 318 ? 14.157 16.683 -17.324 1.00 65.06 318 GLU A N 1
ATOM 2313 C CA . GLU A 1 318 ? 13.944 15.639 -16.320 1.00 65.06 318 GLU A CA 1
ATOM 2314 C C . GLU A 1 318 ? 12.712 14.800 -16.682 1.00 65.06 318 GLU A C 1
ATOM 2316 O O . GLU A 1 318 ? 11.581 15.256 -16.532 1.00 65.06 318 GLU A O 1
ATOM 2321 N N . LEU A 1 319 ? 12.934 13.588 -17.202 1.00 58.09 319 LEU A N 1
ATOM 2322 C CA . LEU A 1 319 ? 11.861 12.646 -17.562 1.00 58.09 319 LEU A CA 1
ATOM 2323 C C . LEU A 1 319 ? 11.666 11.536 -16.512 1.00 58.09 319 LEU A C 1
ATOM 2325 O O . LEU A 1 319 ? 10.601 10.924 -16.440 1.00 58.09 319 LEU A O 1
ATOM 2329 N N . ARG A 1 320 ? 12.691 11.270 -15.695 1.00 63.72 320 ARG A N 1
ATOM 2330 C CA . ARG A 1 320 ? 12.731 10.276 -14.610 1.00 63.72 320 ARG A CA 1
ATOM 2331 C C . ARG A 1 320 ? 13.555 10.844 -13.438 1.00 63.72 320 ARG A C 1
ATOM 2333 O O . ARG A 1 320 ? 14.296 11.806 -13.653 1.00 63.72 320 ARG A O 1
ATOM 2340 N N . PRO A 1 321 ? 13.447 10.276 -12.221 1.00 67.81 321 PRO A N 1
ATOM 2341 C CA . PRO A 1 321 ? 14.228 10.736 -11.077 1.00 67.81 321 PRO A CA 1
ATOM 2342 C C . PRO A 1 321 ? 15.740 10.662 -11.334 1.00 67.81 321 PRO A C 1
ATOM 2344 O O . PRO A 1 321 ? 16.257 9.639 -11.777 1.00 67.81 321 PRO A O 1
ATOM 2347 N N . VAL A 1 322 ? 16.458 11.745 -11.036 1.00 83.12 322 VAL A N 1
ATOM 2348 C CA . VAL A 1 322 ? 17.924 11.803 -11.128 1.00 83.12 322 VAL A CA 1
ATOM 2349 C C . VAL A 1 322 ? 18.509 11.236 -9.841 1.00 83.12 322 VAL A C 1
ATOM 2351 O O . VAL A 1 322 ? 18.442 11.910 -8.818 1.00 83.12 322 VAL A O 1
ATOM 2354 N N . GLY A 1 323 ? 19.081 10.032 -9.875 1.00 90.75 323 GLY A N 1
ATOM 2355 C CA . GLY A 1 323 ? 19.503 9.331 -8.660 1.00 90.75 323 GLY A CA 1
ATOM 2356 C C . GLY A 1 323 ? 20.468 8.170 -8.888 1.00 90.75 323 GLY A C 1
ATOM 2357 O O . GLY A 1 323 ? 21.057 8.048 -9.960 1.00 90.75 323 GLY A O 1
ATOM 2358 N N . ILE A 1 324 ? 20.626 7.330 -7.865 1.00 94.00 324 ILE A N 1
ATOM 2359 C CA . ILE A 1 324 ? 21.407 6.083 -7.898 1.00 94.00 324 ILE A CA 1
ATOM 2360 C C . ILE A 1 324 ? 20.433 4.933 -7.651 1.00 94.00 324 ILE A C 1
ATOM 2362 O O . ILE A 1 324 ? 19.811 4.892 -6.592 1.00 94.00 324 ILE A O 1
ATOM 2366 N N . ALA A 1 325 ? 20.292 4.037 -8.626 1.00 92.00 325 ALA A N 1
ATOM 2367 C CA . ALA A 1 325 ? 19.441 2.855 -8.521 1.00 92.00 325 ALA A CA 1
ATOM 2368 C C . ALA A 1 325 ? 20.094 1.760 -7.677 1.00 92.00 325 ALA A C 1
ATOM 2370 O O . ALA A 1 325 ? 19.442 1.151 -6.850 1.00 92.00 325 ALA A O 1
ATOM 2371 N N . GLU A 1 326 ? 21.403 1.549 -7.832 1.00 94.38 326 GLU A N 1
ATOM 2372 C CA . GLU A 1 326 ? 22.129 0.559 -7.034 1.00 94.38 326 GLU A CA 1
ATOM 2373 C C . GLU A 1 326 ? 23.575 1.007 -6.794 1.00 94.38 326 GLU A C 1
ATOM 2375 O O . GLU A 1 326 ? 24.247 1.540 -7.682 1.00 94.38 326 GLU A O 1
ATOM 2380 N N . LEU A 1 327 ? 24.069 0.762 -5.584 1.00 97.38 327 LEU A N 1
ATOM 2381 C CA . LEU A 1 327 ? 25.442 0.956 -5.147 1.00 97.38 327 LEU A CA 1
ATOM 2382 C C . LEU A 1 327 ? 25.983 -0.372 -4.607 1.00 97.38 327 LEU A C 1
ATOM 2384 O O . LEU A 1 327 ? 25.769 -0.752 -3.459 1.00 97.38 327 LEU A O 1
ATOM 2388 N N . GLU A 1 328 ? 26.747 -1.073 -5.435 1.00 97.62 328 GLU A N 1
ATOM 2389 C CA . GLU A 1 328 ? 27.347 -2.353 -5.071 1.00 97.62 328 GLU A CA 1
ATOM 2390 C C . GLU A 1 328 ? 28.783 -2.139 -4.575 1.00 97.62 328 GLU A C 1
ATOM 2392 O O . GLU A 1 328 ? 29.682 -1.777 -5.341 1.00 97.62 328 GLU A O 1
ATOM 2397 N N . LEU A 1 329 ? 29.016 -2.389 -3.287 1.00 97.25 329 LEU A N 1
ATOM 2398 C CA . LEU A 1 329 ? 30.347 -2.374 -2.681 1.00 97.25 329 LEU A CA 1
ATOM 2399 C C . LEU A 1 329 ? 30.913 -3.795 -2.642 1.00 97.25 329 LEU A C 1
ATOM 2401 O O . LEU A 1 329 ? 30.236 -4.722 -2.194 1.00 97.25 329 LEU A O 1
ATOM 2405 N N . ARG A 1 330 ? 32.165 -3.975 -3.074 1.00 97.44 330 ARG A N 1
ATOM 2406 C CA . ARG A 1 330 ? 32.846 -5.279 -3.010 1.00 97.44 330 ARG A CA 1
ATOM 2407 C C . ARG A 1 330 ? 34.177 -5.196 -2.280 1.00 97.44 330 ARG A C 1
ATOM 2409 O O . ARG A 1 330 ? 34.896 -4.199 -2.385 1.00 97.44 330 ARG A O 1
ATOM 2416 N N . THR A 1 331 ? 34.504 -6.255 -1.547 1.00 96.38 331 THR A N 1
ATOM 2417 C CA . THR A 1 331 ? 35.774 -6.401 -0.830 1.00 96.38 331 THR A CA 1
ATOM 2418 C C . THR A 1 331 ? 36.929 -6.689 -1.790 1.00 96.38 331 THR A C 1
ATOM 2420 O O . THR A 1 331 ? 36.720 -7.005 -2.963 1.00 96.38 331 THR A O 1
ATOM 2423 N N . ALA A 1 332 ? 38.167 -6.645 -1.292 1.00 90.75 332 ALA A N 1
ATOM 2424 C CA . ALA A 1 332 ? 39.343 -7.069 -2.062 1.00 90.75 332 ALA A CA 1
ATOM 2425 C C . ALA A 1 332 ? 39.276 -8.536 -2.538 1.00 90.75 332 ALA A C 1
ATOM 2427 O O . ALA A 1 332 ? 39.853 -8.867 -3.572 1.00 90.75 332 ALA A O 1
ATOM 2428 N N . GLY A 1 333 ? 38.547 -9.400 -1.819 1.00 91.00 333 GLY A N 1
ATOM 2429 C CA . GLY A 1 333 ? 38.278 -10.788 -2.217 1.00 91.00 333 GLY A CA 1
ATOM 2430 C C . GLY A 1 333 ? 37.170 -10.933 -3.266 1.00 91.00 333 GLY A C 1
ATOM 2431 O O . GLY A 1 333 ? 36.913 -12.038 -3.735 1.00 91.00 333 GLY A O 1
ATOM 2432 N N . GLY A 1 334 ? 36.514 -9.832 -3.643 1.00 92.88 334 GLY A N 1
ATOM 2433 C CA . GLY A 1 334 ? 35.392 -9.823 -4.575 1.00 92.88 334 GLY A CA 1
ATOM 2434 C C . GLY A 1 334 ? 34.047 -10.175 -3.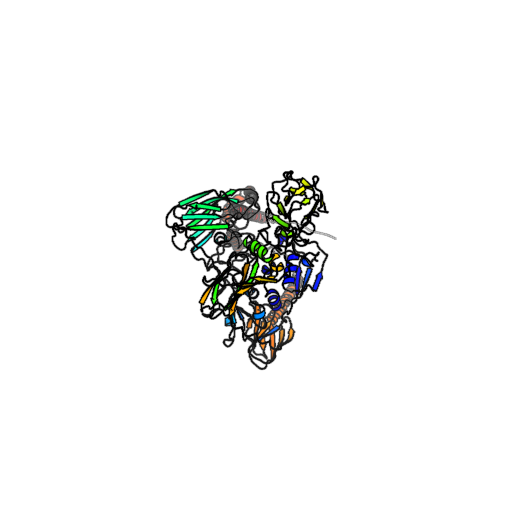937 1.00 92.88 334 GLY A C 1
ATOM 2435 O O . GLY A 1 334 ? 33.066 -10.305 -4.664 1.00 92.88 334 GLY A O 1
ATOM 2436 N N . GLU A 1 335 ? 33.963 -10.309 -2.615 1.00 96.12 335 GLU A N 1
ATOM 2437 C CA . GLU A 1 335 ? 32.703 -10.547 -1.898 1.00 96.12 335 GLU A CA 1
ATOM 2438 C C . GLU A 1 335 ? 31.873 -9.261 -1.853 1.00 96.12 335 GLU A C 1
ATOM 2440 O O . GLU A 1 335 ? 32.433 -8.169 -1.738 1.00 96.12 335 GLU A O 1
ATOM 2445 N N . ARG A 1 336 ? 30.544 -9.368 -1.946 1.00 95.56 336 ARG A N 1
ATOM 2446 C CA . ARG A 1 336 ? 29.648 -8.218 -1.774 1.00 95.56 336 ARG A CA 1
ATOM 2447 C C . ARG A 1 336 ? 29.623 -7.818 -0.298 1.00 95.56 336 ARG A C 1
ATOM 2449 O O . ARG A 1 336 ? 29.518 -8.675 0.576 1.00 95.56 336 ARG A O 1
ATOM 2456 N N . VAL A 1 337 ? 29.720 -6.521 -0.023 1.00 95.94 337 VAL A N 1
ATOM 2457 C CA . VAL A 1 337 ? 29.443 -5.977 1.310 1.00 95.94 337 VAL A CA 1
ATOM 2458 C C . VAL A 1 337 ? 27.926 -5.904 1.455 1.00 95.94 337 VAL A C 1
ATOM 2460 O O . VAL A 1 337 ? 27.269 -5.101 0.795 1.00 95.94 337 VAL A O 1
ATOM 2463 N N . GLU A 1 338 ? 27.371 -6.798 2.265 1.00 94.00 338 GLU A N 1
ATOM 2464 C CA . GLU A 1 338 ? 25.928 -6.923 2.465 1.00 94.00 338 GLU A CA 1
ATOM 2465 C C . GLU A 1 338 ? 25.430 -5.852 3.441 1.00 94.00 338 GLU A C 1
ATOM 2467 O O . GLU A 1 338 ? 25.833 -5.837 4.603 1.00 94.00 338 GLU A O 1
ATOM 2472 N N . VAL A 1 339 ? 24.529 -4.984 2.976 1.00 95.19 339 VAL A N 1
ATOM 2473 C CA . VAL A 1 339 ? 23.766 -4.061 3.825 1.00 95.19 339 VAL A CA 1
ATOM 2474 C C . VAL A 1 339 ? 22.294 -4.405 3.675 1.00 95.19 339 VAL A C 1
ATOM 2476 O O . VAL A 1 339 ? 21.735 -4.346 2.578 1.00 95.19 339 VAL A O 1
ATOM 2479 N N . ARG A 1 340 ? 21.659 -4.800 4.775 1.00 94.38 340 ARG A N 1
ATOM 2480 C CA . ARG A 1 340 ? 20.281 -5.302 4.780 1.00 94.38 340 ARG A CA 1
ATOM 2481 C C . ARG A 1 340 ? 19.412 -4.450 5.681 1.00 94.38 340 ARG A C 1
ATOM 2483 O O . ARG A 1 340 ? 19.889 -3.910 6.673 1.00 94.38 340 ARG A O 1
ATOM 2490 N N . ARG A 1 341 ? 18.133 -4.344 5.331 1.00 94.69 341 ARG A N 1
ATOM 2491 C CA . ARG A 1 341 ? 17.161 -3.555 6.086 1.00 94.69 341 ARG A CA 1
ATOM 2492 C C . ARG A 1 341 ? 15.808 -4.267 6.197 1.00 94.69 341 ARG A C 1
ATOM 2494 O O . ARG A 1 341 ? 14.824 -3.773 5.641 1.00 94.69 341 ARG A O 1
ATOM 2501 N N . PRO A 1 342 ? 15.743 -5.442 6.853 1.00 96.00 342 PRO A N 1
ATOM 2502 C CA . PRO A 1 342 ? 14.468 -6.094 7.126 1.00 96.00 342 PRO A CA 1
ATOM 2503 C C . PRO A 1 342 ? 13.526 -5.188 7.921 1.00 96.00 342 PRO A C 1
ATOM 2505 O O . PRO A 1 342 ? 13.962 -4.366 8.733 1.00 96.00 342 PRO A O 1
ATOM 2508 N N . ILE A 1 343 ? 12.224 -5.393 7.725 1.00 96.25 343 ILE A N 1
ATOM 2509 C CA . ILE A 1 343 ? 11.198 -4.841 8.614 1.00 96.25 343 ILE A CA 1
ATOM 2510 C C . ILE A 1 343 ? 10.888 -5.886 9.681 1.00 96.25 343 ILE A C 1
ATOM 2512 O O . ILE A 1 343 ? 10.494 -7.012 9.368 1.00 96.25 343 ILE A O 1
ATOM 2516 N N . VAL A 1 344 ? 11.078 -5.512 10.939 1.00 96.25 344 VAL A N 1
ATOM 2517 C CA . VAL A 1 344 ? 10.728 -6.325 12.098 1.00 96.25 344 VAL A CA 1
ATOM 2518 C C . VAL A 1 344 ? 9.254 -6.094 12.395 1.00 96.25 344 VAL A C 1
ATOM 2520 O O . VAL A 1 344 ? 8.829 -4.963 12.635 1.00 96.25 344 VAL A O 1
ATOM 2523 N N . ALA A 1 345 ? 8.458 -7.159 12.326 1.00 94.44 345 ALA A N 1
ATOM 2524 C CA . ALA A 1 345 ? 7.039 -7.089 12.630 1.00 94.44 345 ALA A CA 1
ATOM 2525 C C . ALA A 1 345 ? 6.823 -6.727 14.104 1.00 94.44 345 ALA A C 1
ATOM 2527 O O . ALA A 1 345 ? 7.593 -7.126 14.982 1.00 94.44 345 ALA A O 1
ATOM 2528 N N . ALA A 1 346 ? 5.746 -5.991 14.379 1.00 89.31 346 ALA A N 1
ATOM 2529 C CA . ALA A 1 346 ? 5.426 -5.545 15.726 1.00 89.31 346 ALA A CA 1
ATOM 2530 C C . ALA A 1 346 ? 5.324 -6.752 16.680 1.00 89.31 346 ALA A C 1
ATOM 2532 O O . ALA A 1 346 ? 4.641 -7.729 16.339 1.00 89.31 346 ALA A O 1
ATOM 2533 N N . PRO A 1 347 ? 5.971 -6.727 17.859 1.00 84.00 347 PRO A N 1
ATOM 2534 C CA . PRO A 1 347 ? 5.874 -7.821 18.813 1.00 84.00 347 PRO A CA 1
ATOM 2535 C C . PRO A 1 347 ? 4.442 -7.956 19.341 1.00 84.00 347 PRO A C 1
ATOM 2537 O O . PRO A 1 347 ? 3.693 -6.983 19.446 1.00 84.00 347 PRO A O 1
ATOM 2540 N N . LEU A 1 348 ? 4.070 -9.184 19.681 1.00 86.75 348 LEU A N 1
ATOM 2541 C CA . LEU A 1 348 ? 2.882 -9.474 20.476 1.00 86.75 348 LEU A CA 1
ATOM 2542 C C . LEU A 1 348 ? 3.257 -9.374 21.959 1.00 86.75 348 LEU A C 1
ATOM 2544 O O . LEU A 1 348 ? 4.389 -9.680 22.329 1.00 86.75 348 LEU A O 1
ATOM 2548 N N . ASP A 1 349 ? 2.330 -8.950 22.816 1.00 72.06 349 ASP A N 1
ATOM 2549 C CA . ASP A 1 349 ? 2.616 -8.844 24.248 1.00 72.06 349 ASP A CA 1
ATOM 2550 C C . ASP A 1 349 ? 2.862 -10.234 24.874 1.00 72.06 349 ASP A C 1
ATOM 2552 O O . ASP A 1 349 ? 2.006 -11.122 24.834 1.00 72.06 349 ASP A O 1
ATOM 2556 N N . GLY A 1 350 ? 4.040 -10.403 25.489 1.00 64.56 350 GLY A N 1
ATOM 2557 C CA . GLY A 1 350 ? 4.504 -11.634 26.142 1.00 64.56 350 GLY A CA 1
ATOM 2558 C C . GLY A 1 350 ? 5.624 -12.366 25.386 1.00 64.56 350 GLY A C 1
ATOM 2559 O O . GLY A 1 350 ? 5.950 -12.040 24.255 1.00 64.56 350 GLY A O 1
ATOM 2560 N N . ASP A 1 351 ? 6.212 -13.395 26.008 1.00 62.47 351 ASP A N 1
ATOM 2561 C CA . ASP A 1 351 ? 7.324 -14.174 25.418 1.00 62.47 351 ASP A CA 1
ATOM 2562 C C . ASP A 1 351 ? 6.861 -15.237 24.394 1.00 62.47 351 ASP A C 1
ATOM 2564 O O . ASP A 1 351 ? 7.655 -16.058 23.932 1.00 62.47 351 ASP A O 1
ATOM 2568 N N . ARG A 1 352 ? 5.560 -15.293 24.074 1.00 79.81 352 ARG A N 1
ATOM 2569 C CA . ARG A 1 352 ? 4.994 -16.277 23.138 1.00 79.81 352 ARG A CA 1
ATOM 2570 C C . ARG A 1 352 ? 4.882 -15.671 21.744 1.00 79.81 352 ARG A C 1
ATOM 2572 O O . ARG A 1 352 ? 4.315 -14.595 21.592 1.00 79.81 352 ARG A O 1
ATOM 2579 N N . GLY A 1 353 ? 5.374 -16.394 20.741 1.00 89.44 353 GLY A N 1
ATOM 2580 C CA . GLY A 1 353 ? 5.228 -16.005 19.342 1.00 89.44 353 GLY A CA 1
ATOM 2581 C C . GLY A 1 353 ? 3.784 -16.050 18.832 1.00 89.44 353 GLY A C 1
ATOM 2582 O O . GLY A 1 353 ? 2.841 -16.403 19.554 1.00 89.44 353 GLY A O 1
ATOM 2583 N N . ALA A 1 354 ? 3.630 -15.663 17.572 1.00 95.25 354 ALA A N 1
ATOM 2584 C CA . ALA A 1 354 ? 2.363 -15.625 16.865 1.00 95.25 354 ALA A CA 1
ATOM 2585 C C . ALA A 1 354 ? 1.855 -17.030 16.528 1.00 95.25 354 ALA A C 1
ATOM 2587 O O . ALA A 1 354 ? 2.652 -17.923 16.242 1.00 95.25 354 ALA A O 1
ATOM 2588 N N . ASP A 1 355 ? 0.533 -17.190 16.540 1.00 95.56 355 ASP A N 1
ATOM 2589 C CA . ASP A 1 355 ? -0.138 -18.381 16.015 1.00 95.56 355 ASP A CA 1
ATOM 2590 C C . ASP A 1 355 ? -0.413 -18.219 14.512 1.00 95.56 355 ASP A C 1
ATOM 2592 O O . ASP A 1 355 ? -0.471 -19.206 13.795 1.00 95.56 355 ASP A O 1
ATOM 2596 N N . VAL A 1 356 ? -0.566 -16.977 14.037 1.00 96.94 356 VAL A N 1
ATOM 2597 C CA . VAL A 1 356 ? -0.677 -16.607 12.618 1.00 96.94 356 VAL A CA 1
ATOM 2598 C C . VAL A 1 356 ? 0.190 -15.381 12.361 1.00 96.94 356 VAL A C 1
ATOM 2600 O O . VAL A 1 356 ? 0.239 -14.464 13.180 1.00 96.94 356 VAL A O 1
ATOM 2603 N N . VAL A 1 357 ? 0.852 -15.325 11.214 1.00 97.31 357 VAL A N 1
ATOM 2604 C CA . VAL A 1 357 ? 1.586 -14.147 10.742 1.00 97.31 357 VAL A CA 1
ATOM 2605 C C . VAL A 1 357 ? 0.934 -13.677 9.452 1.00 97.31 357 VAL A C 1
ATOM 2607 O O . VAL A 1 357 ? 0.777 -14.481 8.545 1.00 97.31 357 VAL A O 1
ATOM 2610 N N . ALA A 1 358 ? 0.590 -12.396 9.354 1.00 96.69 358 ALA A N 1
ATOM 2611 C CA . ALA A 1 358 ? -0.060 -11.800 8.190 1.00 96.69 358 ALA A CA 1
ATOM 2612 C C . ALA A 1 358 ? 0.695 -10.538 7.753 1.00 96.69 358 ALA A C 1
ATOM 2614 O O . ALA A 1 358 ? 0.704 -9.522 8.454 1.00 96.69 358 ALA A O 1
ATOM 2615 N N . LEU A 1 359 ? 1.356 -10.611 6.600 1.00 95.94 359 LEU A N 1
ATOM 2616 C CA . LEU A 1 359 ? 2.319 -9.617 6.131 1.00 95.94 359 LEU A CA 1
ATOM 2617 C C . LEU A 1 359 ? 1.949 -9.100 4.745 1.00 95.94 359 LEU A C 1
ATOM 2619 O O . LEU A 1 359 ? 1.487 -9.850 3.879 1.00 95.94 359 LEU A O 1
ATOM 2623 N N . ALA A 1 360 ? 2.234 -7.823 4.503 1.00 92.75 360 ALA A N 1
ATOM 2624 C CA . ALA A 1 360 ? 2.017 -7.209 3.200 1.00 92.75 360 ALA A CA 1
ATOM 2625 C C . ALA A 1 360 ? 3.145 -6.246 2.816 1.00 92.75 360 ALA A C 1
ATOM 2627 O O . ALA A 1 360 ? 3.743 -5.556 3.646 1.00 92.75 360 ALA A O 1
ATOM 2628 N N . ARG A 1 361 ? 3.417 -6.163 1.514 1.00 91.06 361 ARG A N 1
ATOM 2629 C CA . ARG A 1 361 ? 4.276 -5.111 0.965 1.00 91.06 361 ARG A CA 1
ATOM 2630 C C . ARG A 1 361 ? 3.531 -3.785 0.884 1.00 91.06 361 ARG A C 1
ATOM 2632 O O . ARG A 1 361 ? 2.364 -3.750 0.490 1.00 91.06 361 ARG A O 1
ATOM 2639 N N . ASP A 1 362 ? 4.239 -2.696 1.161 1.00 87.38 362 ASP A N 1
ATOM 2640 C CA . ASP A 1 362 ? 3.786 -1.354 0.798 1.00 87.38 362 ASP A CA 1
ATOM 2641 C C . ASP A 1 362 ? 4.007 -1.152 -0.709 1.00 87.38 362 ASP A C 1
ATOM 2643 O O . ASP A 1 362 ? 5.146 -1.074 -1.188 1.00 87.38 362 ASP A O 1
ATOM 2647 N N . ARG A 1 363 ? 2.904 -1.170 -1.462 1.00 86.44 363 ARG A N 1
ATOM 2648 C CA . ARG A 1 363 ? 2.893 -1.196 -2.928 1.00 86.44 363 ARG A CA 1
ATOM 2649 C C . ARG A 1 363 ? 2.177 0.012 -3.507 1.00 86.44 363 ARG A C 1
ATOM 2651 O O . ARG A 1 363 ? 1.307 0.622 -2.882 1.00 86.44 363 ARG A O 1
ATOM 2658 N N . ARG A 1 364 ? 2.502 0.314 -4.755 1.00 85.88 364 ARG A N 1
ATOM 2659 C CA . ARG A 1 364 ? 1.820 1.278 -5.611 1.00 85.88 364 ARG A CA 1
ATOM 2660 C C . ARG A 1 364 ? 1.229 0.573 -6.813 1.00 85.88 364 ARG A C 1
ATOM 2662 O O . ARG A 1 364 ? 1.536 -0.573 -7.122 1.00 85.88 364 ARG A O 1
ATOM 2669 N N . ASP A 1 365 ? 0.343 1.281 -7.495 1.00 82.69 365 ASP A N 1
ATOM 2670 C CA . ASP A 1 365 ? -0.044 0.891 -8.838 1.00 82.69 365 ASP A CA 1
ATOM 2671 C C . ASP A 1 365 ? 1.207 0.833 -9.724 1.00 82.69 365 ASP A C 1
ATOM 2673 O O . ASP A 1 365 ? 1.913 1.827 -9.887 1.00 82.69 365 ASP A O 1
ATOM 2677 N N . ARG A 1 366 ? 1.471 -0.328 -10.317 1.00 80.50 366 ARG A N 1
ATOM 2678 C CA . ARG A 1 366 ? 2.622 -0.558 -11.202 1.00 80.50 366 ARG A CA 1
ATOM 2679 C C . ARG A 1 366 ? 2.625 0.328 -12.436 1.00 80.50 366 ARG A C 1
ATOM 2681 O O . ARG A 1 366 ? 3.677 0.587 -13.017 1.00 80.50 366 ARG A O 1
ATOM 2688 N N . LEU A 1 367 ? 1.454 0.840 -12.802 1.00 79.19 367 LEU A N 1
ATOM 2689 C CA . LEU A 1 367 ? 1.274 1.756 -13.918 1.00 79.19 367 LEU A CA 1
ATOM 2690 C C . LEU A 1 367 ? 1.352 3.227 -13.500 1.00 79.19 367 LEU A C 1
ATOM 2692 O O . LEU A 1 367 ? 1.181 4.111 -14.337 1.00 79.19 367 LEU A O 1
ATOM 2696 N N . ASP A 1 368 ? 1.624 3.519 -12.225 1.00 79.69 368 ASP A N 1
ATOM 2697 C CA . ASP A 1 368 ? 1.905 4.876 -11.761 1.00 79.69 368 ASP A CA 1
ATOM 2698 C C . ASP A 1 368 ? 3.230 5.360 -12.346 1.00 79.69 368 ASP A C 1
ATOM 2700 O O . ASP A 1 368 ? 4.288 4.845 -12.000 1.00 79.69 368 ASP A O 1
ATOM 2704 N N . ALA A 1 369 ? 3.194 6.372 -13.212 1.00 74.19 369 ALA A N 1
ATOM 2705 C CA . ALA A 1 369 ? 4.333 6.907 -13.948 1.00 74.19 369 ALA A CA 1
ATOM 2706 C C . ALA A 1 369 ? 5.457 7.453 -13.052 1.00 74.19 369 ALA A C 1
ATOM 2708 O O . ALA A 1 369 ? 6.616 7.463 -13.483 1.00 74.19 369 ALA A O 1
ATOM 2709 N N . VAL A 1 370 ? 5.136 7.851 -11.820 1.00 74.12 370 VAL A 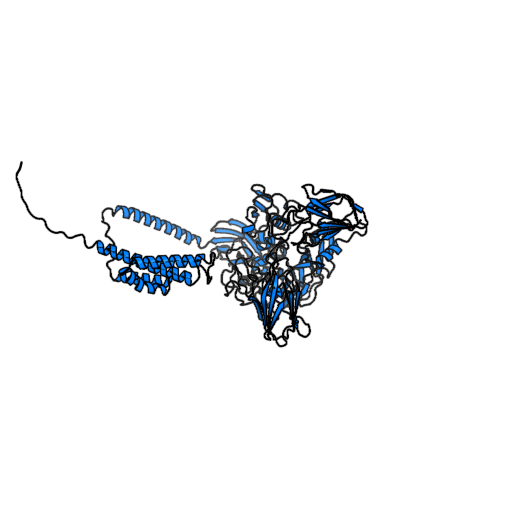N 1
ATOM 2710 C CA . VAL A 1 370 ? 6.016 8.634 -10.943 1.00 74.12 370 VAL A CA 1
ATOM 2711 C C . VAL A 1 370 ? 6.412 7.863 -9.686 1.00 74.12 370 VAL A C 1
ATOM 2713 O O . VAL A 1 370 ? 7.537 8.017 -9.216 1.00 74.12 370 VAL A O 1
ATOM 2716 N N . ARG A 1 371 ? 5.515 7.036 -9.146 1.00 82.12 371 ARG A N 1
ATOM 2717 C CA . ARG A 1 371 ? 5.718 6.318 -7.883 1.00 82.12 371 ARG A CA 1
ATOM 2718 C C . ARG A 1 371 ? 6.256 4.904 -8.096 1.00 82.12 371 ARG A C 1
ATOM 2720 O O . ARG A 1 371 ? 6.114 4.324 -9.176 1.00 82.12 371 ARG A O 1
ATOM 2727 N N . ARG A 1 372 ? 6.895 4.361 -7.061 1.00 83.69 372 ARG A N 1
ATOM 2728 C CA . ARG A 1 372 ? 7.348 2.961 -6.967 1.00 83.69 372 ARG A CA 1
ATOM 2729 C C . ARG A 1 372 ? 7.008 2.393 -5.593 1.00 83.69 372 ARG A C 1
ATOM 2731 O O . ARG A 1 372 ? 6.604 3.130 -4.693 1.00 83.69 372 ARG A O 1
ATOM 2738 N N . ASP A 1 373 ? 7.165 1.086 -5.457 1.00 87.19 373 ASP A N 1
ATOM 2739 C CA . ASP A 1 373 ? 7.002 0.387 -4.185 1.00 87.19 373 ASP A CA 1
ATOM 2740 C C . ASP A 1 373 ? 8.130 0.791 -3.220 1.00 87.19 373 ASP A C 1
ATOM 2742 O O . ASP A 1 373 ? 9.292 0.842 -3.620 1.00 87.19 373 ASP A O 1
ATOM 2746 N N . GLU A 1 374 ? 7.806 1.066 -1.950 1.00 86.38 374 GLU A N 1
ATOM 2747 C CA . GLU A 1 374 ? 8.833 1.222 -0.900 1.00 86.38 374 GLU A CA 1
ATOM 2748 C C . GLU A 1 374 ? 9.545 -0.112 -0.672 1.00 86.38 374 GLU A C 1
ATOM 2750 O O . GLU A 1 374 ? 10.768 -0.168 -0.547 1.00 86.38 374 GLU A O 1
ATOM 2755 N N . ASP A 1 375 ? 8.763 -1.193 -0.649 1.00 86.44 375 ASP A N 1
ATOM 2756 C CA . ASP A 1 375 ? 9.255 -2.542 -0.428 1.00 86.44 375 ASP A CA 1
ATOM 2757 C C . ASP A 1 375 ? 9.647 -3.166 -1.779 1.00 86.44 375 ASP A C 1
ATOM 2759 O O . ASP A 1 375 ? 8.910 -3.983 -2.346 1.00 86.44 375 ASP A O 1
ATOM 2763 N N . GLY A 1 376 ? 10.807 -2.765 -2.315 1.00 78.88 376 GLY A N 1
ATOM 2764 C CA . GLY A 1 376 ? 11.398 -3.335 -3.537 1.00 78.88 376 GLY A CA 1
ATOM 2765 C C . GLY A 1 376 ? 11.736 -4.828 -3.415 1.00 78.88 376 GLY A C 1
ATOM 2766 O O . GLY A 1 376 ? 11.730 -5.551 -4.414 1.00 78.88 376 GLY A O 1
ATOM 2767 N N . ARG A 1 377 ? 11.927 -5.296 -2.176 1.00 85.00 377 ARG A N 1
ATOM 2768 C CA . ARG A 1 377 ? 12.119 -6.688 -1.756 1.00 85.00 377 ARG A CA 1
ATOM 2769 C C . ARG A 1 377 ? 11.168 -7.011 -0.601 1.00 85.00 377 ARG A C 1
ATOM 2771 O O . ARG A 1 377 ? 10.861 -6.140 0.213 1.00 85.00 377 ARG A O 1
ATOM 2778 N N . PHE A 1 378 ? 10.731 -8.265 -0.498 1.00 91.38 378 PHE A N 1
ATOM 2779 C CA . PHE A 1 378 ? 10.059 -8.750 0.706 1.00 91.38 378 PHE A CA 1
ATOM 2780 C C . PHE A 1 378 ? 11.127 -9.277 1.672 1.00 91.38 378 PHE A C 1
ATOM 2782 O O . PHE A 1 378 ? 11.772 -10.277 1.375 1.00 91.38 378 PHE A O 1
ATOM 2789 N N . ASP A 1 379 ? 11.354 -8.590 2.789 1.00 95.06 379 ASP A N 1
ATOM 2790 C CA . ASP A 1 379 ? 12.327 -8.984 3.817 1.00 95.06 379 ASP A CA 1
ATOM 2791 C C . ASP A 1 379 ? 11.757 -8.612 5.187 1.00 95.06 379 ASP A C 1
ATOM 2793 O O . ASP A 1 379 ? 11.577 -7.426 5.502 1.00 95.06 379 ASP A O 1
ATOM 2797 N N . ARG A 1 380 ? 11.355 -9.633 5.944 1.00 96.75 380 ARG A N 1
ATOM 2798 C CA . ARG A 1 380 ? 10.621 -9.502 7.202 1.00 96.75 380 ARG A CA 1
ATOM 2799 C C . ARG A 1 380 ? 11.223 -10.371 8.282 1.00 96.75 380 ARG A C 1
ATOM 2801 O O . ARG A 1 380 ? 11.713 -11.462 8.014 1.00 96.75 380 ARG A O 1
ATOM 2808 N N . VAL A 1 381 ? 11.127 -9.889 9.510 1.00 97.50 381 VAL A N 1
ATOM 2809 C CA . VAL A 1 381 ? 11.491 -10.630 10.714 1.00 97.50 381 VAL A CA 1
ATOM 2810 C C . VAL A 1 381 ? 10.245 -10.758 11.577 1.00 97.50 381 VAL A C 1
ATOM 2812 O O . VAL A 1 381 ? 9.592 -9.754 11.866 1.00 97.50 381 VAL A O 1
ATOM 2815 N N . VAL A 1 382 ? 9.902 -11.986 11.953 1.00 96.75 382 VAL A N 1
ATOM 2816 C CA . VAL A 1 382 ? 8.680 -12.321 12.701 1.00 96.75 382 VAL A CA 1
ATOM 2817 C C . VAL A 1 382 ? 8.994 -13.266 13.852 1.00 96.75 382 VAL A C 1
ATOM 2819 O O . VAL A 1 382 ? 10.034 -13.917 13.849 1.00 96.75 382 VAL A O 1
ATOM 2822 N N . THR A 1 383 ? 8.089 -13.374 14.821 1.00 95.50 383 THR A N 1
ATOM 2823 C CA . THR A 1 383 ? 8.225 -14.271 15.972 1.00 95.50 383 THR A CA 1
ATOM 2824 C C . THR A 1 383 ? 7.131 -15.331 15.933 1.00 95.50 383 THR A C 1
ATOM 2826 O O . THR A 1 383 ? 5.954 -15.014 16.095 1.00 95.50 383 THR A O 1
ATOM 2829 N N . TRP A 1 384 ? 7.506 -16.598 15.777 1.00 95.75 384 TRP A N 1
ATOM 2830 C CA . TRP A 1 384 ? 6.588 -17.734 15.660 1.00 95.75 384 TRP A CA 1
ATOM 2831 C C . TRP A 1 384 ? 6.412 -18.486 16.984 1.00 95.75 384 TRP A C 1
ATOM 2833 O O . TRP A 1 384 ? 7.348 -18.588 17.784 1.00 95.75 384 TRP A O 1
ATOM 2843 N N . ALA A 1 385 ? 5.208 -19.011 17.242 1.00 94.31 385 ALA A N 1
ATOM 2844 C CA . ALA A 1 385 ? 4.913 -19.803 18.441 1.00 94.31 385 ALA A CA 1
ATOM 2845 C C . ALA A 1 385 ? 5.569 -21.199 18.433 1.00 94.31 385 ALA A C 1
ATOM 2847 O O . ALA A 1 385 ? 5.743 -21.794 19.500 1.00 94.31 385 ALA A O 1
ATOM 2848 N N . GLY A 1 386 ? 5.970 -21.688 17.257 1.00 93.94 386 GLY A N 1
ATOM 2849 C CA . GLY A 1 386 ? 6.542 -23.014 17.035 1.00 93.94 386 GLY A CA 1
ATOM 2850 C C . GLY A 1 386 ? 5.520 -24.028 16.517 1.00 93.94 386 GLY A C 1
ATOM 2851 O O . GLY A 1 386 ? 4.328 -23.925 16.792 1.00 93.94 386 GLY A O 1
ATOM 2852 N N . GLY A 1 387 ? 6.007 -25.029 15.784 1.00 94.50 387 GLY A N 1
ATOM 2853 C CA . GLY A 1 387 ? 5.193 -26.048 15.117 1.00 94.50 387 GLY A CA 1
ATOM 2854 C C . GLY A 1 387 ? 5.216 -25.905 13.596 1.00 94.50 387 GLY A C 1
ATOM 2855 O O . GLY A 1 387 ? 5.854 -24.999 13.054 1.00 94.50 387 GLY A O 1
ATOM 2856 N N . ASP A 1 388 ? 4.527 -26.820 12.919 1.00 96.31 388 ASP A N 1
ATOM 2857 C CA . ASP A 1 388 ? 4.438 -26.828 11.461 1.00 96.31 388 ASP A CA 1
ATOM 2858 C C . ASP A 1 388 ? 3.547 -25.677 10.977 1.00 96.31 388 ASP A C 1
ATOM 2860 O O . ASP A 1 388 ? 2.426 -25.491 11.460 1.00 96.31 388 ASP A O 1
ATOM 2864 N N . ALA A 1 389 ? 4.050 -24.916 10.009 1.00 96.31 389 ALA A N 1
ATOM 2865 C CA . ALA A 1 389 ? 3.375 -23.774 9.413 1.00 96.31 389 ALA A CA 1
ATOM 2866 C C . ALA A 1 389 ? 3.130 -24.000 7.917 1.00 96.31 389 ALA A C 1
ATOM 2868 O O . ALA A 1 389 ? 3.930 -24.624 7.223 1.00 96.31 389 ALA A O 1
ATOM 2869 N N . VAL A 1 390 ? 2.039 -23.453 7.397 1.00 96.56 390 VAL A N 1
ATOM 2870 C CA . VAL A 1 390 ? 1.742 -23.388 5.967 1.00 96.56 390 VAL A CA 1
ATOM 2871 C C . VAL A 1 390 ? 1.887 -21.939 5.533 1.00 96.56 390 VAL A C 1
ATOM 2873 O O . VAL A 1 390 ? 1.254 -21.056 6.107 1.00 96.56 390 VAL A O 1
ATOM 2876 N N . ALA A 1 391 ? 2.739 -21.702 4.534 1.00 97.31 391 ALA A N 1
ATOM 2877 C CA . ALA A 1 391 ? 2.907 -20.386 3.934 1.00 97.31 391 ALA A CA 1
ATOM 2878 C C . ALA A 1 391 ? 2.014 -20.244 2.695 1.00 97.31 391 ALA A C 1
ATOM 2880 O O . ALA A 1 391 ? 2.015 -21.116 1.823 1.00 97.31 391 ALA A O 1
ATOM 2881 N N . SER A 1 392 ? 1.294 -19.137 2.582 1.00 96.75 392 SER A N 1
ATOM 2882 C CA . SER A 1 392 ? 0.463 -18.813 1.417 1.00 96.75 392 SER A CA 1
ATOM 2883 C C . SER A 1 392 ? 0.333 -17.310 1.232 1.00 96.75 392 SER A C 1
ATOM 2885 O O . SER A 1 392 ? 0.781 -16.530 2.065 1.00 96.75 392 SER A O 1
ATOM 2887 N N . GLY A 1 393 ? -0.278 -16.873 0.138 1.00 95.44 393 GLY A N 1
ATOM 2888 C CA . GLY A 1 393 ? -0.610 -15.468 -0.048 1.00 95.44 393 GLY A CA 1
ATOM 2889 C C . GLY A 1 393 ? -0.967 -15.151 -1.486 1.00 95.44 393 GLY A C 1
ATOM 2890 O O . GLY A 1 393 ? -1.364 -16.020 -2.260 1.00 95.44 393 GLY A O 1
ATOM 2891 N N . THR A 1 394 ? -0.781 -13.889 -1.854 1.00 94.31 394 THR A N 1
ATOM 2892 C CA . THR A 1 394 ? -0.942 -13.415 -3.228 1.00 94.31 394 THR A CA 1
ATOM 2893 C C . THR A 1 394 ? 0.393 -12.970 -3.794 1.00 94.31 394 THR A C 1
ATOM 2895 O O . THR A 1 394 ? 1.259 -12.444 -3.088 1.00 94.31 394 THR A O 1
ATOM 2898 N N . ALA A 1 395 ? 0.573 -13.189 -5.084 1.00 93.25 395 ALA A N 1
ATOM 2899 C CA . ALA A 1 395 ? 1.706 -12.734 -5.857 1.00 93.25 395 ALA A CA 1
ATOM 2900 C C . ALA A 1 395 ? 1.206 -12.024 -7.102 1.00 93.25 395 ALA A C 1
ATOM 2902 O O . ALA A 1 395 ? 0.036 -12.079 -7.457 1.00 93.25 395 ALA A O 1
ATOM 2903 N N . VAL A 1 396 ? 2.106 -11.325 -7.755 1.00 89.50 396 VAL A N 1
ATOM 2904 C CA . VAL A 1 396 ? 1.827 -10.581 -8.974 1.00 89.50 396 VAL A CA 1
ATOM 2905 C C . VAL A 1 396 ? 2.941 -10.884 -9.962 1.00 89.50 396 VAL A C 1
ATOM 2907 O O . VAL A 1 396 ? 4.080 -11.129 -9.553 1.00 89.50 396 VAL A O 1
ATOM 2910 N N . VAL A 1 397 ? 2.625 -10.886 -11.255 1.00 88.38 397 VAL A N 1
ATOM 2911 C CA . VAL A 1 397 ? 3.627 -11.114 -12.307 1.00 88.38 397 VAL A CA 1
ATOM 2912 C C . VAL A 1 397 ? 4.707 -10.045 -12.209 1.00 88.38 397 VAL A C 1
ATOM 2914 O O . VAL A 1 397 ? 4.379 -8.878 -12.033 1.00 88.38 397 VAL A O 1
ATOM 2917 N N . GLY A 1 398 ? 5.982 -10.423 -12.208 1.00 82.94 398 GLY A N 1
ATOM 2918 C CA . GLY A 1 398 ? 7.086 -9.464 -12.175 1.00 82.94 398 GLY A CA 1
ATOM 2919 C C . GLY A 1 398 ? 7.093 -8.546 -13.401 1.00 82.94 398 GLY A C 1
ATOM 2920 O O . GLY A 1 398 ? 6.323 -8.735 -14.339 1.00 82.94 398 GLY A O 1
ATOM 2921 N N . ASP A 1 399 ? 7.994 -7.573 -13.398 1.00 76.06 399 ASP A N 1
ATOM 2922 C CA . ASP A 1 399 ? 8.324 -6.798 -14.593 1.00 76.06 399 ASP A CA 1
ATOM 2923 C C . ASP A 1 399 ? 9.645 -7.336 -15.180 1.00 76.06 399 ASP A C 1
ATOM 2925 O O . ASP A 1 399 ? 10.464 -7.918 -14.458 1.00 76.06 399 ASP A O 1
ATOM 2929 N N . GLY A 1 400 ? 9.860 -7.168 -16.488 1.00 77.81 400 GLY A N 1
ATOM 2930 C CA . GLY A 1 400 ? 11.117 -7.532 -17.152 1.00 77.81 400 GLY A CA 1
ATOM 2931 C C . GLY A 1 400 ? 11.157 -8.927 -17.791 1.00 77.81 400 GLY A C 1
ATOM 2932 O O . GLY A 1 400 ? 10.141 -9.595 -17.997 1.00 77.81 400 GLY A O 1
ATOM 2933 N N . ALA A 1 401 ? 12.369 -9.360 -18.153 1.00 77.25 401 ALA A N 1
ATOM 2934 C CA . ALA A 1 401 ? 12.595 -10.523 -19.017 1.00 77.25 401 ALA A CA 1
ATOM 2935 C C . ALA A 1 401 ? 12.032 -11.840 -18.455 1.00 77.25 401 ALA A C 1
ATOM 2937 O O . ALA A 1 401 ? 11.406 -12.585 -19.204 1.00 77.25 401 ALA A O 1
ATOM 2938 N N . ASP A 1 402 ? 12.190 -12.099 -17.154 1.00 82.81 402 ASP A N 1
ATOM 2939 C CA . ASP A 1 402 ? 11.723 -13.342 -16.523 1.00 82.81 402 ASP A CA 1
ATOM 2940 C C . ASP A 1 402 ? 10.191 -13.468 -16.576 1.00 82.81 402 ASP A C 1
ATOM 2942 O O . ASP A 1 402 ? 9.647 -14.548 -16.809 1.00 82.81 402 ASP A O 1
ATOM 2946 N N . ALA A 1 403 ? 9.475 -12.355 -16.395 1.00 82.62 403 ALA A N 1
ATOM 2947 C CA . ALA A 1 403 ? 8.019 -12.313 -16.484 1.00 82.62 403 ALA A CA 1
ATOM 2948 C C . ALA A 1 403 ? 7.523 -12.514 -17.924 1.00 82.62 403 ALA A C 1
ATOM 2950 O O . ALA A 1 403 ? 6.571 -13.263 -18.160 1.00 82.62 403 ALA A O 1
ATOM 2951 N N . ILE A 1 404 ? 8.204 -11.893 -18.894 1.00 78.19 404 ILE A N 1
ATOM 2952 C CA . ILE A 1 404 ? 7.943 -12.099 -20.325 1.00 78.19 404 ILE A CA 1
ATOM 2953 C C . ILE A 1 404 ? 8.210 -13.561 -20.712 1.00 78.19 404 ILE A C 1
ATOM 2955 O O . ILE A 1 404 ? 7.430 -14.149 -21.461 1.00 78.19 404 ILE A O 1
ATOM 2959 N N . GLU A 1 405 ? 9.273 -14.175 -20.187 1.00 82.00 405 GLU A N 1
ATOM 2960 C CA . GLU A 1 405 ? 9.583 -15.588 -20.419 1.00 82.00 405 GLU A CA 1
ATOM 2961 C C . GLU A 1 405 ? 8.516 -16.510 -19.819 1.00 82.00 405 GLU A C 1
ATOM 2963 O O . GLU A 1 405 ? 8.054 -17.425 -20.507 1.00 82.00 405 GLU A O 1
ATOM 2968 N N . LEU A 1 406 ? 8.071 -16.255 -18.580 1.00 86.06 406 LEU A N 1
ATOM 2969 C CA . LEU A 1 406 ? 6.978 -17.006 -17.955 1.00 86.06 406 LEU A CA 1
ATOM 2970 C C . LEU A 1 406 ? 5.736 -16.997 -18.849 1.00 86.06 406 LEU A C 1
ATOM 2972 O O . LEU A 1 406 ? 5.188 -18.061 -19.137 1.00 86.06 406 LEU A O 1
ATOM 2976 N N . LEU A 1 407 ? 5.323 -15.821 -19.317 1.00 81.69 407 LEU A N 1
ATOM 2977 C CA . LEU A 1 407 ? 4.162 -15.689 -20.193 1.00 81.69 407 LEU A CA 1
ATOM 2978 C C . LEU A 1 407 ? 4.380 -16.356 -21.545 1.00 81.69 407 LEU A C 1
ATOM 2980 O O . LEU A 1 407 ? 3.503 -17.079 -21.999 1.00 81.69 407 LEU A O 1
ATOM 2984 N N . GLY A 1 408 ? 5.568 -16.232 -22.137 1.00 77.75 408 GLY A N 1
ATOM 2985 C CA . GLY A 1 408 ? 5.910 -16.936 -23.372 1.00 77.75 408 GLY A CA 1
ATOM 2986 C C . GLY A 1 408 ? 5.848 -18.465 -23.247 1.00 77.75 408 GLY A C 1
ATOM 2987 O O . GLY A 1 408 ? 5.465 -19.136 -24.208 1.00 77.75 408 GLY A O 1
ATOM 2988 N N . ARG A 1 409 ? 6.192 -19.034 -22.079 1.00 81.75 409 ARG A N 1
ATOM 2989 C CA . ARG A 1 409 ? 6.010 -20.474 -21.799 1.00 81.75 409 ARG A CA 1
ATOM 2990 C C . ARG A 1 409 ? 4.536 -20.833 -21.633 1.00 81.75 409 ARG A C 1
ATOM 2992 O O . ARG A 1 409 ? 4.103 -21.855 -22.158 1.00 81.75 409 ARG A O 1
ATOM 2999 N N . VAL A 1 410 ? 3.799 -20.018 -20.879 1.00 80.38 410 VAL A N 1
ATOM 3000 C CA . VAL A 1 410 ? 2.392 -20.253 -20.530 1.00 80.38 410 VAL A CA 1
ATOM 3001 C C . VAL A 1 410 ? 1.488 -20.140 -21.751 1.00 80.38 410 VAL A C 1
ATOM 3003 O O . VAL A 1 410 ? 0.658 -21.017 -21.959 1.00 80.38 410 VAL A O 1
ATOM 3006 N N . ASP A 1 411 ? 1.690 -19.120 -22.584 1.00 73.88 411 ASP A N 1
ATOM 3007 C CA . ASP A 1 411 ? 0.940 -18.904 -23.823 1.00 73.88 411 ASP A CA 1
ATOM 3008 C C . ASP A 1 411 ? 1.206 -19.982 -24.879 1.00 73.88 411 ASP A C 1
ATOM 3010 O O . ASP A 1 411 ? 0.531 -19.973 -25.899 1.00 73.88 411 ASP A O 1
ATOM 3014 N N . GLY A 1 412 ? 2.146 -20.909 -24.630 1.00 58.75 412 GLY A N 1
ATOM 3015 C CA . GLY A 1 412 ? 2.319 -22.159 -25.362 1.00 58.75 412 GLY A CA 1
ATOM 3016 C C . GLY A 1 412 ? 2.172 -21.993 -26.869 1.00 58.75 412 GLY A C 1
ATOM 3017 O O . GLY A 1 412 ? 1.107 -22.282 -27.398 1.00 58.75 412 GLY A O 1
ATOM 3018 N N . ARG A 1 413 ? 3.237 -21.552 -27.558 1.00 55.75 413 ARG A N 1
ATOM 3019 C CA . ARG A 1 413 ? 3.248 -21.379 -29.023 1.00 55.75 413 ARG A CA 1
ATOM 3020 C C . ARG A 1 413 ? 2.577 -22.574 -29.697 1.00 55.75 413 ARG A C 1
ATOM 3022 O O . ARG A 1 413 ? 3.162 -23.656 -29.732 1.00 55.75 413 ARG A O 1
ATOM 3029 N N . ASP A 1 414 ? 1.381 -22.379 -30.245 1.00 51.75 414 ASP A N 1
ATOM 3030 C CA . ASP A 1 414 ? 0.747 -23.398 -31.073 1.00 51.75 414 ASP A CA 1
ATOM 3031 C C . ASP A 1 414 ? 1.645 -23.617 -32.300 1.00 51.75 414 ASP A C 1
ATOM 3033 O O . ASP A 1 414 ? 1.654 -22.824 -33.246 1.00 51.75 414 ASP A O 1
ATOM 3037 N N . GLU A 1 415 ? 2.473 -24.667 -32.262 1.00 51.00 415 GLU A N 1
ATOM 3038 C CA . GLU A 1 415 ? 3.445 -24.995 -33.312 1.00 51.00 415 GLU A CA 1
ATOM 3039 C C . GLU A 1 415 ? 2.764 -25.227 -34.678 1.00 51.00 415 GLU A C 1
ATOM 3041 O O . GLU A 1 415 ? 3.435 -25.225 -35.714 1.00 51.00 415 GLU A O 1
ATOM 3046 N N . GLY A 1 416 ? 1.433 -25.403 -34.699 1.00 49.22 416 GLY A N 1
ATOM 3047 C CA . GLY A 1 416 ? 0.616 -25.558 -35.901 1.00 49.22 416 GLY A CA 1
ATOM 3048 C C . GLY A 1 416 ? 0.064 -24.260 -36.509 1.00 49.22 416 GLY A C 1
ATOM 3049 O O . GLY A 1 416 ? -0.391 -24.294 -37.658 1.00 49.22 416 GLY A O 1
ATOM 3050 N N . ALA A 1 417 ? 0.093 -23.127 -35.798 1.00 54.28 417 ALA A N 1
ATOM 3051 C CA . ALA A 1 417 ? -0.460 -21.861 -36.281 1.00 54.28 417 ALA A CA 1
ATOM 3052 C C . ALA A 1 417 ? 0.521 -21.126 -37.210 1.00 54.28 417 ALA A C 1
ATOM 3054 O O . ALA A 1 417 ? 1.737 -21.146 -37.026 1.00 54.28 417 ALA A O 1
ATOM 3055 N N . ALA A 1 418 ? 0.005 -20.448 -38.238 1.00 57.41 418 ALA A N 1
ATOM 3056 C CA . ALA A 1 418 ? 0.831 -19.597 -39.086 1.00 57.41 418 ALA A CA 1
ATOM 3057 C C . ALA A 1 418 ? 1.284 -18.370 -38.269 1.00 57.41 418 ALA A C 1
ATOM 3059 O O . ALA A 1 418 ? 0.499 -17.452 -38.042 1.00 57.41 418 ALA A O 1
ATOM 3060 N N . GLN A 1 419 ? 2.533 -18.408 -37.796 1.00 74.56 419 GLN A N 1
ATOM 3061 C CA . GLN A 1 419 ? 3.056 -17.514 -36.759 1.00 74.56 419 GLN A CA 1
ATOM 3062 C C . GLN A 1 419 ? 3.126 -16.055 -37.228 1.00 74.56 419 GLN A C 1
ATOM 3064 O O . GLN A 1 419 ? 3.746 -15.747 -38.253 1.00 74.56 419 GLN A O 1
ATOM 3069 N N . LEU A 1 420 ? 2.486 -15.176 -36.455 1.00 88.50 420 LEU A N 1
ATOM 3070 C CA . LEU A 1 420 ? 2.689 -13.731 -36.460 1.00 88.50 420 LEU A CA 1
ATOM 3071 C C . LEU A 1 420 ? 3.363 -13.352 -35.138 1.00 88.50 420 LEU A C 1
ATOM 3073 O O . LEU A 1 420 ? 2.743 -13.414 -34.089 1.00 88.50 420 LEU A O 1
ATOM 3077 N N . GLU A 1 421 ? 4.626 -12.961 -35.174 1.00 89.12 421 GLU A N 1
ATOM 3078 C CA . GLU A 1 421 ? 5.353 -12.501 -33.993 1.00 89.12 421 GLU A CA 1
ATOM 3079 C C . GLU A 1 421 ? 5.374 -10.975 -33.951 1.00 89.12 421 GLU A C 1
ATOM 3081 O O . GLU A 1 421 ? 5.535 -10.327 -34.987 1.00 89.12 421 GLU A O 1
ATOM 3086 N N . ALA A 1 422 ? 5.267 -10.402 -32.754 1.00 91.25 422 ALA A N 1
ATOM 3087 C CA . ALA A 1 422 ? 5.404 -8.971 -32.527 1.00 91.25 422 ALA A CA 1
ATOM 3088 C C . ALA A 1 422 ? 6.515 -8.694 -31.507 1.00 91.25 422 ALA A C 1
ATOM 3090 O O . ALA A 1 422 ? 6.602 -9.346 -30.468 1.00 91.25 422 ALA A O 1
ATOM 3091 N N . SER A 1 423 ? 7.357 -7.709 -31.795 1.00 92.31 423 SER A N 1
ATOM 3092 C CA . SER A 1 423 ? 8.351 -7.156 -30.873 1.00 92.31 423 SER A CA 1
ATOM 3093 C C . SER A 1 423 ? 8.367 -5.635 -30.976 1.00 92.31 423 SER A C 1
ATOM 3095 O O . SER A 1 423 ? 7.853 -5.073 -31.938 1.00 92.31 423 SER A O 1
ATOM 3097 N N . ALA A 1 424 ? 8.929 -4.946 -29.988 1.00 93.12 424 ALA A N 1
ATOM 3098 C CA . ALA A 1 424 ? 8.937 -3.488 -29.950 1.00 93.12 424 ALA A CA 1
ATOM 3099 C C . ALA A 1 424 ? 10.303 -2.928 -29.540 1.00 93.12 424 ALA A C 1
ATOM 3101 O O . ALA A 1 424 ? 11.133 -3.652 -28.992 1.00 93.12 424 ALA A O 1
ATOM 3102 N N . SER A 1 425 ? 10.534 -1.639 -29.810 1.00 92.06 425 SER A N 1
ATOM 3103 C CA . SER A 1 425 ? 11.703 -0.901 -29.307 1.00 92.06 425 SER A CA 1
ATOM 3104 C C . SER A 1 425 ? 11.729 -0.851 -27.784 1.00 92.06 425 SER A C 1
ATOM 3106 O O . SER A 1 425 ? 12.796 -0.983 -27.191 1.00 92.06 425 SER A O 1
ATOM 3108 N N . SER A 1 426 ? 10.555 -0.691 -27.176 1.00 88.44 426 SER A N 1
ATOM 3109 C CA . SER A 1 426 ? 10.330 -0.767 -25.740 1.00 88.44 426 SER A CA 1
ATOM 3110 C C . SER A 1 426 ? 8.890 -1.186 -25.449 1.00 88.44 426 SER A C 1
ATOM 3112 O O . SER A 1 426 ? 8.001 -1.103 -26.303 1.00 88.44 426 SER A O 1
ATOM 3114 N N . THR A 1 427 ? 8.665 -1.638 -24.225 1.00 88.25 427 THR A N 1
ATOM 3115 C CA . THR A 1 427 ? 7.340 -1.814 -23.632 1.00 88.25 427 THR A CA 1
ATOM 3116 C C . THR A 1 427 ? 7.335 -1.012 -22.347 1.00 88.25 427 THR A C 1
ATOM 3118 O O . THR A 1 427 ? 8.338 -1.022 -21.643 1.00 88.25 427 THR A O 1
ATOM 3121 N N . TYR A 1 428 ? 6.240 -0.322 -22.039 1.00 85.38 428 TYR A N 1
ATOM 3122 C CA . TYR A 1 428 ? 6.130 0.481 -20.829 1.00 85.38 428 TYR A CA 1
ATOM 3123 C C . TYR A 1 428 ? 6.493 -0.360 -19.599 1.00 85.38 428 TYR A C 1
ATOM 3125 O O . TYR A 1 428 ? 5.724 -1.239 -19.200 1.00 85.38 428 TYR A O 1
ATOM 3133 N N . ARG A 1 429 ? 7.672 -0.097 -19.017 1.00 81.19 429 ARG A N 1
ATOM 3134 C CA . ARG A 1 429 ? 8.230 -0.832 -17.865 1.00 81.19 429 ARG A CA 1
ATOM 3135 C C . ARG A 1 429 ? 8.330 -2.339 -18.053 1.00 81.19 429 ARG A C 1
ATOM 3137 O O . ARG A 1 429 ? 8.216 -3.075 -17.081 1.00 81.19 429 ARG A O 1
ATOM 3144 N N . ASP A 1 430 ? 8.459 -2.799 -19.293 1.00 81.88 430 ASP A N 1
ATOM 3145 C CA . ASP A 1 430 ? 8.423 -4.227 -19.614 1.00 81.88 430 ASP A CA 1
ATOM 3146 C C . ASP A 1 430 ? 7.176 -4.944 -19.048 1.00 81.88 430 ASP A C 1
ATOM 3148 O O . ASP A 1 430 ? 7.203 -6.148 -18.786 1.00 81.88 430 ASP A O 1
ATOM 3152 N N . HIS A 1 431 ? 6.072 -4.206 -18.858 1.00 83.19 431 HIS A N 1
ATOM 3153 C CA . HIS A 1 431 ? 4.854 -4.735 -18.258 1.00 83.19 431 HIS A CA 1
ATOM 3154 C C . HIS A 1 431 ? 4.111 -5.621 -19.271 1.00 83.19 431 HIS A C 1
ATOM 3156 O O . HIS A 1 431 ? 3.718 -5.136 -20.341 1.00 83.19 431 HIS A O 1
ATOM 3162 N N . PRO A 1 432 ? 3.815 -6.894 -18.960 1.00 79.81 432 PRO A N 1
ATOM 3163 C CA . PRO A 1 432 ? 3.318 -7.815 -19.980 1.00 79.81 432 PRO A CA 1
ATOM 3164 C C . PRO A 1 432 ? 1.939 -7.489 -20.568 1.00 79.81 432 PRO A C 1
ATOM 3166 O O . PRO A 1 432 ? 1.692 -7.731 -21.752 1.00 79.81 432 PRO A O 1
ATOM 3169 N N . ALA A 1 433 ? 1.063 -6.856 -19.782 1.00 82.31 433 ALA A N 1
ATOM 3170 C CA . ALA A 1 433 ? -0.236 -6.364 -20.260 1.00 82.31 433 ALA A CA 1
ATOM 3171 C C . ALA A 1 433 ? -0.129 -5.276 -21.351 1.00 82.31 433 ALA A C 1
ATOM 3173 O O . ALA A 1 433 ? -1.139 -4.882 -21.924 1.00 82.31 433 ALA A O 1
ATOM 3174 N N . MET A 1 434 ? 1.081 -4.769 -21.617 1.00 87.00 434 MET A N 1
ATOM 3175 C CA . MET A 1 434 ? 1.376 -3.741 -22.619 1.00 87.00 434 MET A CA 1
ATOM 3176 C C . MET A 1 434 ? 2.380 -4.216 -23.671 1.00 87.00 434 MET A C 1
ATOM 3178 O O . MET A 1 434 ? 2.899 -3.402 -24.434 1.00 87.00 434 MET A O 1
ATOM 3182 N N . ALA A 1 435 ? 2.695 -5.513 -23.696 1.00 86.69 435 ALA A N 1
ATOM 3183 C CA . ALA A 1 435 ? 3.684 -6.079 -24.602 1.00 86.69 435 ALA A CA 1
ATOM 3184 C C . ALA A 1 435 ? 3.289 -5.916 -26.079 1.00 86.69 435 ALA A C 1
ATOM 3186 O O . ALA A 1 435 ? 2.120 -5.772 -26.426 1.00 86.69 435 ALA A O 1
ATOM 3187 N N . ALA A 1 436 ? 4.274 -6.010 -26.974 1.00 90.56 436 ALA A N 1
ATOM 3188 C CA . ALA A 1 436 ? 4.084 -5.862 -28.421 1.00 90.56 436 ALA A CA 1
ATOM 3189 C C . ALA A 1 436 ? 2.991 -6.775 -29.013 1.00 90.56 436 ALA A C 1
ATOM 3191 O O . ALA A 1 436 ? 2.327 -6.400 -29.977 1.00 90.56 436 ALA A O 1
ATOM 3192 N N . VAL A 1 437 ? 2.797 -7.965 -28.434 1.00 87.75 437 VAL A N 1
ATOM 3193 C CA . VAL A 1 437 ? 1.793 -8.940 -28.887 1.00 87.75 437 VAL A CA 1
ATOM 3194 C C . VAL A 1 437 ? 0.356 -8.431 -28.745 1.00 87.75 437 VAL A C 1
ATOM 3196 O O . VAL A 1 437 ? -0.488 -8.795 -29.555 1.00 87.75 437 VAL A O 1
ATOM 3199 N N . GLN A 1 438 ? 0.108 -7.529 -27.792 1.00 88.00 438 GLN A N 1
ATOM 3200 C CA . GLN A 1 438 ? -1.203 -6.921 -27.551 1.00 88.00 438 GLN A CA 1
ATOM 3201 C C . GLN A 1 438 ? -1.658 -6.024 -28.712 1.00 88.00 438 GLN A C 1
ATOM 3203 O O . GLN A 1 438 ? -2.808 -5.638 -28.765 1.00 88.00 438 GLN A O 1
ATOM 3208 N N . ALA A 1 439 ? -0.764 -5.650 -29.635 1.00 92.62 439 ALA A N 1
ATOM 3209 C CA . ALA A 1 439 ? -1.136 -4.897 -30.833 1.00 92.62 439 ALA A CA 1
ATOM 3210 C C . ALA A 1 439 ? -1.575 -5.793 -32.003 1.00 92.62 439 ALA A C 1
ATOM 3212 O O . ALA A 1 439 ? -1.805 -5.277 -33.094 1.00 92.62 439 ALA A O 1
ATOM 3213 N N . VAL A 1 440 ? -1.579 -7.118 -31.841 1.00 91.81 440 VAL A N 1
ATOM 3214 C CA . VAL A 1 440 ? -1.920 -8.084 -32.902 1.00 91.81 440 VAL A CA 1
ATOM 3215 C C . VAL A 1 440 ? -2.711 -9.287 -32.376 1.00 91.81 440 VAL A C 1
ATOM 3217 O O . VAL A 1 440 ? -2.782 -10.323 -33.044 1.00 91.81 440 VAL A O 1
ATOM 3220 N N . ASP A 1 441 ? -3.260 -9.194 -31.165 1.00 85.81 441 ASP A N 1
ATOM 3221 C CA . ASP A 1 441 ? -4.046 -10.256 -30.529 1.00 85.81 441 ASP A CA 1
ATOM 3222 C C . ASP A 1 441 ? -5.512 -10.271 -31.000 1.00 85.81 441 ASP A C 1
ATOM 3224 O O . ASP A 1 441 ? -6.218 -11.262 -30.792 1.00 85.81 441 ASP A O 1
ATOM 3228 N N . GLY A 1 442 ? -5.945 -9.225 -31.712 1.00 87.50 442 GLY A N 1
ATOM 3229 C CA . GLY A 1 442 ? -7.302 -9.076 -32.214 1.00 87.50 442 GLY A CA 1
ATOM 3230 C C . GLY A 1 442 ? -8.308 -8.589 -31.169 1.00 87.50 442 GLY A C 1
ATOM 3231 O O . GLY A 1 442 ? -9.509 -8.609 -31.467 1.00 87.50 442 GLY A O 1
ATOM 3232 N N . ASP A 1 443 ? -7.864 -8.153 -29.985 1.00 83.38 443 ASP A N 1
ATOM 3233 C CA . ASP A 1 443 ? -8.710 -7.534 -28.966 1.00 83.38 443 ASP A CA 1
ATOM 3234 C C . ASP A 1 443 ? -8.509 -6.005 -28.945 1.00 83.38 443 ASP A C 1
ATOM 3236 O O . ASP A 1 443 ? -7.506 -5.500 -28.458 1.00 83.38 443 ASP A O 1
ATOM 3240 N N . PRO A 1 444 ? -9.486 -5.199 -29.398 1.00 79.56 444 PRO A N 1
ATOM 3241 C CA . PRO A 1 444 ? -9.356 -3.742 -29.368 1.00 79.56 444 PRO A CA 1
ATOM 3242 C C . PRO A 1 444 ? -9.348 -3.146 -27.949 1.00 79.56 444 PRO A C 1
ATOM 3244 O O . PRO A 1 444 ? -9.210 -1.927 -27.810 1.00 79.56 444 PRO A O 1
ATOM 3247 N N . ALA A 1 445 ? -9.583 -3.949 -26.904 1.00 78.25 445 ALA A N 1
ATOM 3248 C CA . ALA A 1 445 ? -9.437 -3.513 -25.525 1.00 78.25 445 ALA A CA 1
ATOM 3249 C C . ALA A 1 445 ? -7.972 -3.521 -25.068 1.00 78.25 445 ALA A C 1
ATOM 3251 O O . ALA A 1 445 ? -7.635 -2.715 -24.199 1.00 78.25 445 ALA A O 1
ATOM 3252 N N . THR A 1 446 ? -7.114 -4.385 -25.613 1.00 84.31 446 THR A N 1
ATOM 3253 C CA . THR A 1 446 ? -5.683 -4.461 -25.287 1.00 84.31 446 THR A CA 1
ATOM 3254 C C . THR A 1 446 ? -4.876 -3.520 -26.192 1.00 84.31 446 THR A C 1
ATOM 3256 O O . THR A 1 446 ? -5.411 -2.881 -27.099 1.00 84.31 446 THR A O 1
ATOM 3259 N N . ALA A 1 447 ? -3.608 -3.283 -25.843 1.00 89.31 447 ALA A N 1
ATOM 3260 C CA . ALA A 1 447 ? -2.719 -2.436 -26.632 1.00 89.31 447 ALA A CA 1
ATOM 3261 C C . ALA A 1 447 ? -1.259 -2.660 -26.252 1.00 89.31 447 ALA A C 1
ATOM 3263 O O . ALA A 1 447 ? -0.926 -2.786 -25.071 1.00 89.31 447 ALA A O 1
ATOM 3264 N N . TRP A 1 448 ? -0.372 -2.588 -27.243 1.00 92.25 448 TRP A N 1
ATOM 3265 C CA . TRP A 1 448 ? 1.039 -2.329 -26.975 1.00 92.25 448 TRP A CA 1
ATOM 3266 C C . TRP A 1 448 ? 1.208 -0.874 -26.538 1.00 92.25 448 TRP A C 1
ATOM 3268 O O . TRP A 1 448 ? 0.660 0.027 -27.178 1.00 92.25 448 TRP A O 1
ATOM 3278 N N . VAL A 1 449 ? 1.992 -0.635 -25.487 1.00 90.69 449 VAL A N 1
ATOM 3279 C CA . VAL A 1 449 ? 2.365 0.714 -25.036 1.00 90.69 449 VAL A CA 1
ATOM 3280 C C . VAL A 1 449 ? 3.881 0.777 -24.890 1.00 90.69 449 VAL A C 1
ATOM 3282 O O . VAL A 1 449 ? 4.467 -0.052 -24.196 1.00 90.69 449 VAL A O 1
ATOM 3285 N N . SER A 1 450 ? 4.522 1.751 -25.536 1.00 89.12 450 SER A N 1
ATOM 3286 C CA . SER A 1 450 ? 5.968 1.968 -25.426 1.00 89.12 450 SER A CA 1
ATOM 3287 C C . SER A 1 450 ? 6.342 2.638 -24.102 1.00 89.12 450 SER A C 1
ATOM 3289 O O . SER A 1 450 ? 5.516 3.292 -23.464 1.00 89.12 450 SER A O 1
ATOM 3291 N N . ASP A 1 451 ? 7.610 2.559 -23.709 1.00 84.81 451 ASP A N 1
ATOM 3292 C CA . ASP A 1 451 ? 8.164 3.531 -22.767 1.00 84.81 451 ASP A CA 1
ATOM 3293 C C . ASP A 1 451 ? 8.308 4.913 -23.431 1.00 84.81 451 ASP A C 1
ATOM 3295 O O . ASP A 1 451 ? 8.109 5.079 -24.640 1.00 84.81 451 ASP A O 1
ATOM 3299 N N . ALA A 1 452 ? 8.635 5.926 -22.625 1.00 80.31 452 ALA A N 1
ATOM 3300 C CA . ALA A 1 452 ? 8.898 7.272 -23.123 1.00 80.31 452 ALA A CA 1
ATOM 3301 C C . ALA A 1 452 ? 10.265 7.332 -23.836 1.00 80.31 452 ALA A C 1
ATOM 3303 O O . ALA A 1 452 ? 11.318 7.328 -23.188 1.00 80.31 452 ALA A O 1
ATOM 3304 N N . GLU A 1 453 ? 10.257 7.442 -25.165 1.00 80.56 453 GLU A N 1
ATOM 3305 C CA . GLU A 1 453 ? 11.462 7.431 -26.008 1.00 80.56 453 GLU A CA 1
ATOM 3306 C C . GLU A 1 453 ? 11.718 8.795 -26.673 1.00 80.56 453 GLU A C 1
ATOM 3308 O O . GLU A 1 453 ? 10.783 9.462 -27.113 1.00 80.56 453 GLU A O 1
ATOM 3313 N N . LEU A 1 454 ? 12.989 9.224 -26.759 1.00 77.00 454 LEU A N 1
ATOM 3314 C CA . LEU A 1 454 ? 13.386 10.415 -27.538 1.00 77.00 454 LEU A CA 1
ATOM 3315 C C . LEU A 1 454 ? 13.366 10.156 -29.050 1.00 77.00 454 LEU A C 1
ATOM 3317 O O . LEU A 1 454 ? 13.086 11.070 -29.826 1.00 77.00 454 LEU A O 1
ATOM 3321 N N . ASP A 1 455 ? 13.685 8.926 -29.449 1.00 82.88 455 ASP A N 1
ATOM 3322 C CA . ASP A 1 455 ? 13.532 8.457 -30.820 1.00 82.88 455 ASP A CA 1
ATOM 3323 C C . ASP A 1 455 ? 12.098 7.963 -31.050 1.00 82.88 455 ASP A C 1
ATOM 3325 O O . ASP A 1 455 ? 11.343 7.735 -30.110 1.00 82.88 455 ASP A O 1
ATOM 3329 N N . ALA A 1 456 ? 11.705 7.793 -32.315 1.00 88.88 456 ALA A N 1
ATOM 3330 C CA . ALA A 1 456 ? 10.383 7.264 -32.639 1.00 88.88 456 ALA A CA 1
ATOM 3331 C C . ALA A 1 456 ? 10.237 5.817 -32.118 1.00 88.88 456 ALA A C 1
ATOM 3333 O O . ALA A 1 456 ? 11.023 4.969 -32.570 1.00 88.88 456 ALA A O 1
ATOM 3334 N N . PRO A 1 457 ? 9.226 5.516 -31.271 1.00 93.25 457 PRO A N 1
ATOM 3335 C CA . PRO A 1 457 ? 8.914 4.148 -30.865 1.00 93.25 457 PRO A CA 1
ATOM 3336 C C . PRO A 1 457 ? 8.628 3.262 -32.077 1.00 93.25 457 PRO A C 1
ATOM 3338 O O . PRO A 1 457 ? 8.060 3.729 -33.075 1.00 93.25 457 PRO A O 1
ATOM 3341 N N . ARG A 1 458 ? 9.028 1.989 -32.005 1.00 95.38 458 ARG A N 1
ATOM 3342 C CA . ARG A 1 458 ? 8.934 1.034 -33.119 1.00 95.38 458 ARG A CA 1
ATOM 3343 C C . ARG A 1 458 ? 8.237 -0.251 -32.704 1.00 95.38 458 ARG A C 1
ATOM 3345 O O . ARG A 1 458 ? 8.605 -0.842 -31.698 1.00 95.38 458 ARG A O 1
ATOM 3352 N N . LEU A 1 459 ? 7.311 -0.716 -33.536 1.00 96.88 459 LEU A N 1
ATOM 3353 C CA . LEU A 1 459 ? 6.684 -2.035 -33.457 1.00 96.88 459 LEU A CA 1
ATOM 3354 C C . LEU A 1 459 ? 7.104 -2.852 -34.680 1.00 96.88 459 LEU A C 1
ATOM 3356 O O . LEU A 1 459 ? 6.962 -2.397 -35.814 1.00 96.88 459 LEU A O 1
ATOM 3360 N N . ARG A 1 460 ? 7.618 -4.059 -34.468 1.00 96.38 460 ARG A N 1
ATOM 3361 C CA . ARG A 1 460 ? 8.038 -4.978 -35.521 1.00 96.38 460 ARG A CA 1
ATOM 3362 C C . ARG A 1 460 ? 7.149 -6.211 -35.526 1.00 96.38 460 ARG A C 1
ATOM 3364 O O . ARG A 1 460 ? 7.084 -6.935 -34.543 1.00 96.38 460 ARG A O 1
ATOM 3371 N N . LEU A 1 461 ? 6.531 -6.473 -36.668 1.00 95.75 461 LEU A N 1
ATOM 3372 C CA . LEU A 1 461 ? 5.755 -7.676 -36.944 1.00 95.75 461 LEU A CA 1
ATOM 3373 C C . LEU A 1 461 ? 6.576 -8.607 -37.832 1.00 95.75 461 LEU A C 1
ATOM 3375 O O . LEU A 1 461 ? 7.139 -8.142 -38.820 1.00 95.75 461 LEU A O 1
ATOM 3379 N N . THR A 1 462 ? 6.642 -9.898 -37.516 1.00 93.75 462 THR A N 1
ATOM 3380 C CA . THR A 1 462 ? 7.414 -10.908 -38.264 1.00 93.75 462 THR A CA 1
ATOM 3381 C C . THR A 1 462 ? 6.564 -12.147 -38.521 1.00 93.75 462 THR A C 1
ATOM 3383 O O . THR A 1 462 ? 5.727 -12.507 -37.702 1.00 93.75 462 THR A O 1
ATOM 3386 N N . TRP A 1 463 ? 6.747 -12.808 -39.664 1.00 92.12 463 TRP A N 1
ATOM 3387 C CA . TRP A 1 463 ? 5.996 -14.017 -40.010 1.00 92.12 463 TRP A CA 1
ATOM 3388 C C . TRP A 1 463 ? 6.799 -15.007 -40.869 1.00 92.12 463 TRP A C 1
ATOM 3390 O O . TRP A 1 463 ? 7.886 -14.721 -41.376 1.00 92.12 463 TRP A O 1
ATOM 3400 N N . ASP A 1 464 ? 6.233 -16.204 -41.044 1.00 88.06 464 ASP A N 1
ATOM 3401 C CA . ASP A 1 464 ? 6.922 -17.409 -41.523 1.00 88.06 464 ASP A CA 1
ATOM 3402 C C . ASP A 1 464 ? 7.516 -17.331 -42.946 1.00 88.06 464 ASP A C 1
ATOM 3404 O O . ASP A 1 464 ? 8.598 -17.862 -43.219 1.00 88.06 464 ASP A O 1
ATOM 3408 N N . ARG A 1 465 ? 6.813 -16.701 -43.893 1.00 88.19 465 ARG A N 1
ATOM 3409 C CA . ARG A 1 465 ? 7.171 -16.697 -45.326 1.00 88.19 465 ARG A CA 1
ATOM 3410 C C . ARG A 1 465 ? 6.900 -15.352 -45.994 1.00 88.19 465 ARG A C 1
ATOM 3412 O O . ARG A 1 465 ? 5.952 -14.685 -45.609 1.00 88.19 465 ARG A O 1
ATOM 3419 N N . PRO A 1 466 ? 7.646 -14.957 -47.046 1.00 91.38 466 PRO A N 1
ATOM 3420 C CA . PRO A 1 466 ? 7.425 -13.665 -47.686 1.00 91.38 466 PRO A CA 1
ATOM 3421 C C . PRO A 1 466 ? 6.012 -13.538 -48.278 1.00 91.38 466 PRO A C 1
ATOM 3423 O O . PRO A 1 466 ? 5.656 -14.293 -49.193 1.00 91.38 466 PRO A O 1
ATOM 3426 N N . VAL A 1 467 ? 5.237 -12.565 -47.796 1.00 92.94 467 VAL A N 1
ATOM 3427 C CA . VAL A 1 467 ? 3.874 -12.244 -48.255 1.00 92.94 467 VAL A CA 1
ATOM 3428 C C . VAL A 1 467 ? 3.889 -10.868 -48.915 1.00 92.94 467 VAL A C 1
ATOM 3430 O O . VAL A 1 467 ? 4.670 -10.004 -48.527 1.00 92.94 467 VAL A O 1
ATOM 3433 N N . LEU A 1 468 ? 3.067 -10.682 -49.952 1.00 94.81 468 LEU A N 1
ATOM 3434 C CA . LEU A 1 468 ? 2.873 -9.373 -50.569 1.00 94.81 468 LEU A CA 1
ATOM 3435 C C . LEU A 1 468 ? 1.931 -8.537 -49.695 1.00 94.81 468 LEU A C 1
ATOM 3437 O O . LEU A 1 468 ? 0.746 -8.846 -49.615 1.00 94.81 468 LEU A O 1
ATOM 3441 N N . VAL A 1 469 ? 2.461 -7.494 -49.067 1.00 95.69 469 VAL A N 1
ATOM 3442 C CA . VAL A 1 469 ? 1.708 -6.511 -48.287 1.00 95.69 469 VAL A CA 1
ATOM 3443 C C . VAL A 1 469 ? 1.504 -5.266 -49.141 1.00 95.69 469 VAL A C 1
ATOM 3445 O O . VAL A 1 469 ? 2.467 -4.690 -49.646 1.00 95.69 469 VAL A O 1
ATOM 3448 N N . ASP A 1 470 ? 0.257 -4.841 -49.303 1.00 95.56 470 ASP A N 1
ATOM 3449 C CA . ASP A 1 470 ? -0.115 -3.604 -49.997 1.00 95.56 470 ASP A CA 1
ATOM 3450 C C . ASP A 1 470 ? -0.815 -2.591 -49.080 1.00 95.56 470 ASP A C 1
ATOM 3452 O O . ASP A 1 470 ? -0.890 -1.408 -49.409 1.00 95.56 470 ASP A O 1
ATOM 3456 N N . SER A 1 471 ? -1.310 -3.034 -47.926 1.00 96.50 471 SER A N 1
ATOM 3457 C CA . SER A 1 471 ? -2.096 -2.232 -46.999 1.00 96.50 471 SER A CA 1
ATOM 3458 C C . SER A 1 471 ? -2.026 -2.780 -45.574 1.00 96.50 471 SER A C 1
ATOM 3460 O O . SER A 1 471 ? -1.744 -3.962 -45.359 1.00 96.50 471 SER A O 1
ATOM 3462 N N . LEU A 1 472 ? -2.298 -1.910 -44.604 1.00 97.06 472 LEU A N 1
ATOM 3463 C CA . LEU A 1 472 ? -2.523 -2.253 -43.201 1.00 97.06 472 LEU A CA 1
ATOM 3464 C C . LEU A 1 472 ? -3.506 -1.261 -42.563 1.00 97.06 472 LEU A C 1
ATOM 3466 O O . LEU A 1 472 ? -3.780 -0.194 -43.116 1.00 97.06 472 LEU A O 1
ATOM 3470 N N . VAL A 1 473 ? -4.039 -1.617 -41.403 1.00 97.12 473 VAL A N 1
ATOM 3471 C CA . VAL A 1 473 ? -4.839 -0.740 -40.546 1.00 97.12 473 VAL A CA 1
ATOM 3472 C C . VAL A 1 473 ? -4.147 -0.665 -39.196 1.00 97.12 473 VAL A C 1
ATOM 3474 O O . VAL A 1 473 ? -3.886 -1.698 -38.590 1.00 97.12 473 VAL A O 1
ATOM 3477 N N . VAL A 1 474 ? -3.836 0.549 -38.753 1.00 96.06 474 VAL A N 1
ATOM 3478 C CA . VAL A 1 474 ? -3.283 0.833 -37.428 1.00 96.06 474 VAL A CA 1
ATOM 3479 C C . VAL A 1 474 ? -4.379 1.487 -36.606 1.00 96.06 474 VAL A C 1
ATOM 3481 O O . VAL A 1 474 ? -4.905 2.519 -37.012 1.00 96.06 474 VAL A O 1
ATOM 3484 N N . THR A 1 475 ? -4.694 0.919 -35.451 1.00 93.38 475 THR A N 1
ATOM 3485 C CA . THR A 1 475 ? -5.649 1.462 -34.484 1.00 93.38 475 THR A CA 1
ATOM 3486 C C . THR A 1 475 ? -4.858 2.024 -33.305 1.00 93.38 475 THR A C 1
ATOM 3488 O O . THR A 1 475 ? -4.421 1.255 -32.447 1.00 93.38 475 THR A O 1
ATOM 3491 N N . PRO A 1 476 ? -4.610 3.344 -33.247 1.00 88.94 476 PRO A N 1
ATOM 3492 C CA . PRO A 1 476 ? -3.914 3.941 -32.117 1.00 88.94 476 PRO A CA 1
ATOM 3493 C C . PRO A 1 476 ? -4.760 3.854 -30.851 1.00 88.94 476 PRO A C 1
ATOM 3495 O O . PRO A 1 476 ? -5.982 4.013 -30.897 1.00 88.94 476 PRO A O 1
ATOM 3498 N N . LEU A 1 477 ? -4.098 3.697 -29.710 1.00 84.81 477 LEU A N 1
ATOM 3499 C CA . LEU A 1 477 ? -4.720 3.969 -28.425 1.00 84.81 477 LEU A CA 1
ATOM 3500 C C . LEU A 1 477 ? -4.890 5.488 -28.294 1.00 84.81 477 LEU A C 1
ATOM 3502 O O . LEU A 1 477 ? -3.935 6.247 -28.440 1.00 84.81 477 LEU A O 1
ATOM 3506 N N . THR A 1 478 ? -6.117 5.950 -28.067 1.00 65.56 478 THR A N 1
ATOM 3507 C CA . THR A 1 478 ? -6.434 7.389 -28.083 1.00 65.56 478 THR A CA 1
ATOM 3508 C C . THR A 1 478 ? -6.383 8.052 -26.708 1.00 65.56 478 THR A C 1
ATOM 3510 O O . THR A 1 478 ? -6.504 9.273 -26.620 1.00 65.56 478 THR A O 1
ATOM 3513 N N . GLU A 1 479 ? -6.217 7.273 -25.639 1.00 65.12 479 GLU A N 1
ATOM 3514 C CA . GLU A 1 479 ? -6.261 7.745 -24.254 1.00 65.12 479 GLU A CA 1
ATOM 3515 C C . GLU A 1 479 ? -4.897 7.582 -23.558 1.00 65.12 479 GLU A C 1
ATOM 3517 O O . GLU A 1 479 ? -4.243 6.552 -23.697 1.00 65.12 479 GLU A O 1
ATOM 3522 N N . HIS A 1 480 ? -4.478 8.607 -22.802 1.00 65.75 480 HIS A N 1
ATOM 3523 C CA . HIS A 1 480 ? -3.310 8.617 -21.892 1.00 65.75 480 HIS A CA 1
ATOM 3524 C C . HIS A 1 480 ? -1.937 8.304 -22.523 1.00 65.75 480 HIS A C 1
ATOM 3526 O O . HIS A 1 480 ? -0.976 8.049 -21.799 1.00 65.75 480 HIS A O 1
ATOM 3532 N N . VAL A 1 481 ? -1.826 8.389 -23.849 1.00 73.56 481 VAL A N 1
ATOM 3533 C CA . VAL A 1 481 ? -0.578 8.321 -24.632 1.00 73.56 481 VAL A CA 1
ATOM 3534 C C . VAL A 1 481 ? -0.471 9.511 -25.586 1.00 73.56 481 VAL A C 1
ATOM 3536 O O . VAL A 1 481 ? -1.438 10.246 -25.811 1.00 73.56 481 VAL A O 1
ATOM 3539 N N . ASP A 1 482 ? 0.709 9.706 -26.169 1.00 80.44 482 ASP A N 1
ATOM 3540 C CA . ASP A 1 482 ? 0.911 10.679 -27.230 1.00 80.44 482 ASP A CA 1
ATOM 3541 C C . ASP A 1 482 ? 0.106 10.321 -28.484 1.00 80.44 482 ASP A C 1
ATOM 3543 O O . ASP A 1 482 ? 0.109 9.183 -28.955 1.00 80.44 482 ASP A O 1
ATOM 3547 N N . GLN A 1 483 ? -0.537 11.327 -29.086 1.00 82.62 483 GLN A N 1
ATOM 3548 C CA . GLN A 1 483 ? -1.327 11.122 -30.299 1.00 82.62 483 GLN A CA 1
ATOM 3549 C C . GLN A 1 483 ? -0.462 10.635 -31.466 1.00 82.62 483 GLN A C 1
ATOM 3551 O O . GLN A 1 483 ? 0.522 11.274 -31.857 1.00 82.62 483 GLN A O 1
ATOM 3556 N N . VAL A 1 484 ? -0.874 9.529 -32.080 1.00 87.38 484 VAL A N 1
ATOM 3557 C CA . VAL A 1 484 ? -0.231 8.986 -33.277 1.00 87.38 484 VAL A CA 1
ATOM 3558 C C . VAL A 1 484 ? -0.886 9.595 -34.514 1.00 87.38 484 VAL A C 1
ATOM 3560 O O . VAL A 1 484 ? -1.969 9.188 -34.921 1.00 87.38 484 VAL A O 1
ATOM 3563 N N . ALA A 1 485 ? -0.230 10.589 -35.110 1.00 88.31 485 ALA A N 1
ATOM 3564 C CA . ALA A 1 485 ? -0.692 11.221 -36.350 1.00 88.31 485 ALA A CA 1
ATOM 3565 C C . ALA A 1 485 ? -0.027 10.634 -37.604 1.00 88.31 485 ALA A C 1
ATOM 3567 O O . ALA A 1 485 ? -0.453 10.903 -38.726 1.00 88.31 485 ALA A O 1
ATOM 3568 N N . GLU A 1 486 ? 1.048 9.869 -37.427 1.00 91.25 486 GLU A N 1
ATOM 3569 C CA . GLU A 1 486 ? 1.913 9.436 -38.512 1.00 91.25 486 GLU A CA 1
ATOM 3570 C C . GLU A 1 486 ? 2.559 8.087 -38.198 1.00 91.25 486 GLU A C 1
ATOM 3572 O O . GLU A 1 486 ? 2.906 7.801 -37.050 1.00 91.25 486 GLU A O 1
ATOM 3577 N N . VAL A 1 487 ? 2.752 7.281 -39.239 1.00 94.94 487 VAL A N 1
ATOM 3578 C CA . VAL A 1 487 ? 3.494 6.023 -39.190 1.00 94.94 487 VAL A CA 1
ATOM 3579 C C . VAL A 1 487 ? 4.465 5.938 -40.364 1.00 94.94 487 VAL A C 1
ATOM 3581 O O . VAL A 1 487 ? 4.149 6.314 -41.496 1.00 94.94 487 VAL A O 1
ATOM 3584 N N . VAL A 1 488 ? 5.667 5.436 -40.096 1.00 95.56 488 VAL A N 1
ATOM 3585 C CA . VAL A 1 488 ? 6.648 5.064 -41.117 1.00 95.56 488 VAL A CA 1
ATOM 3586 C C . VAL A 1 488 ? 6.715 3.546 -41.183 1.00 95.56 488 VAL A C 1
ATOM 3588 O O . VAL A 1 488 ? 6.986 2.899 -40.176 1.00 95.56 488 VAL A O 1
ATOM 3591 N N . VAL A 1 489 ? 6.471 2.989 -42.365 1.00 96.38 489 VAL A N 1
ATOM 3592 C CA . VAL A 1 489 ? 6.404 1.547 -42.614 1.00 96.38 489 VAL A CA 1
ATOM 3593 C C . VAL A 1 489 ? 7.628 1.114 -43.410 1.00 96.38 489 VAL A C 1
ATOM 3595 O O . VAL A 1 489 ? 7.836 1.571 -44.536 1.00 96.38 489 VAL A O 1
ATOM 3598 N N . ALA A 1 490 ? 8.429 0.217 -42.846 1.00 93.88 490 ALA A N 1
ATOM 3599 C CA . ALA A 1 490 ? 9.576 -0.403 -43.505 1.00 93.88 490 ALA A CA 1
ATOM 3600 C C . ALA A 1 490 ? 9.434 -1.933 -43.518 1.00 93.88 490 ALA A C 1
ATOM 3602 O O . ALA A 1 490 ? 8.813 -2.503 -42.626 1.00 93.88 490 ALA A O 1
ATOM 3603 N N . GLY A 1 491 ? 9.990 -2.598 -44.533 1.00 88.75 491 GLY A N 1
ATOM 3604 C CA . GLY A 1 491 ? 10.061 -4.060 -44.616 1.00 88.75 491 GLY A CA 1
ATOM 3605 C C . GLY A 1 491 ? 11.490 -4.582 -44.448 1.00 88.75 491 GLY A C 1
ATOM 3606 O O . GLY A 1 491 ? 12.430 -3.800 -44.322 1.00 88.75 491 GLY A O 1
ATOM 3607 N N . ASP A 1 492 ? 11.671 -5.907 -44.498 1.00 87.19 492 ASP A N 1
ATOM 3608 C CA . ASP A 1 492 ? 13.005 -6.518 -44.702 1.00 87.19 492 ASP A CA 1
ATOM 3609 C C . ASP A 1 492 ? 13.480 -6.457 -46.167 1.00 87.19 492 ASP A C 1
ATOM 3611 O O . ASP A 1 492 ? 14.570 -6.930 -46.502 1.00 87.19 492 ASP A O 1
ATOM 3615 N N . ASP A 1 493 ? 12.673 -5.863 -47.048 1.00 77.31 493 ASP A N 1
ATOM 3616 C CA . ASP A 1 493 ? 13.056 -5.549 -48.411 1.00 77.31 493 ASP A CA 1
ATOM 3617 C C . ASP A 1 493 ? 13.954 -4.303 -48.424 1.00 77.31 493 ASP A C 1
ATOM 3619 O O . ASP A 1 493 ? 13.763 -3.373 -47.652 1.00 77.31 493 ASP A O 1
ATOM 3623 N N . ALA A 1 494 ? 14.958 -4.237 -49.305 1.00 78.81 494 ALA A N 1
ATOM 3624 C CA . ALA A 1 494 ? 15.888 -3.095 -49.387 1.00 78.81 494 ALA A CA 1
ATOM 3625 C C . ALA A 1 494 ? 15.225 -1.767 -49.843 1.00 78.81 494 ALA A C 1
ATOM 3627 O O . ALA A 1 494 ? 15.902 -0.825 -50.260 1.00 78.81 494 ALA A O 1
ATOM 3628 N N . THR A 1 495 ? 13.896 -1.705 -49.810 1.00 82.62 495 THR A N 1
ATOM 3629 C CA . THR A 1 495 ? 13.057 -0.584 -50.202 1.00 82.62 495 THR A CA 1
ATOM 3630 C C . THR A 1 495 ? 12.971 0.413 -49.032 1.00 82.62 495 THR A C 1
ATOM 3632 O O . THR A 1 495 ? 12.591 0.016 -47.929 1.00 82.62 495 THR A O 1
ATOM 3635 N N . PRO A 1 496 ? 13.260 1.716 -49.230 1.00 86.50 496 PRO A N 1
ATOM 3636 C CA . PRO A 1 496 ? 13.163 2.727 -48.170 1.00 86.50 496 PRO A CA 1
ATOM 3637 C C . PRO A 1 496 ? 11.790 2.747 -47.487 1.00 86.50 496 PRO A C 1
ATOM 3639 O O . PRO A 1 496 ? 10.787 2.466 -48.142 1.00 86.50 496 PRO A O 1
ATOM 3642 N N . GLY A 1 497 ? 11.730 3.096 -46.199 1.00 90.06 497 GLY A N 1
ATOM 3643 C CA . GLY A 1 497 ? 10.462 3.190 -45.467 1.00 90.06 497 GLY A CA 1
ATOM 3644 C C . GLY A 1 497 ? 9.515 4.246 -46.054 1.00 90.06 497 GLY A C 1
ATOM 3645 O O . GLY A 1 497 ? 9.955 5.322 -46.464 1.00 90.06 497 GLY A O 1
ATOM 3646 N N . GLU A 1 498 ? 8.219 3.939 -46.100 1.00 94.00 498 GLU A N 1
ATOM 3647 C CA . GLU A 1 498 ? 7.168 4.850 -46.565 1.00 94.00 498 GLU A CA 1
ATOM 3648 C C . GLU A 1 498 ? 6.477 5.535 -45.391 1.00 94.00 498 GLU A C 1
ATOM 3650 O O . GLU A 1 498 ? 6.161 4.914 -44.381 1.00 94.00 498 GLU A O 1
ATOM 3655 N N . ARG A 1 499 ? 6.251 6.838 -45.525 1.00 94.00 499 ARG A N 1
ATOM 3656 C CA . ARG A 1 499 ? 5.705 7.705 -44.484 1.00 94.00 499 ARG A CA 1
ATOM 3657 C C . ARG A 1 499 ? 4.241 8.014 -44.784 1.00 94.00 499 ARG A C 1
ATOM 3659 O O . ARG A 1 499 ? 3.937 8.478 -45.883 1.00 94.00 499 ARG A O 1
ATOM 3666 N N . HIS A 1 500 ? 3.358 7.788 -43.815 1.00 93.94 500 HIS A N 1
ATOM 3667 C CA . HIS A 1 500 ? 1.912 7.925 -43.975 1.00 93.94 500 HIS A CA 1
ATOM 3668 C C . HIS A 1 500 ? 1.286 8.680 -42.804 1.00 93.94 500 HIS A C 1
ATOM 3670 O O . HIS A 1 500 ? 1.542 8.362 -41.645 1.00 93.94 500 HIS A O 1
ATOM 3676 N N . LEU A 1 501 ? 0.416 9.640 -43.116 1.00 92.31 501 LEU A N 1
ATOM 3677 C CA . LEU A 1 501 ? -0.458 10.265 -42.125 1.00 92.31 501 LEU A CA 1
ATOM 3678 C C . LEU A 1 501 ? -1.600 9.305 -41.778 1.00 92.31 501 LEU A C 1
ATOM 3680 O O . LEU A 1 501 ? -2.183 8.696 -42.676 1.00 92.31 501 LEU A O 1
ATOM 3684 N N . LEU A 1 502 ? -1.922 9.196 -40.492 1.00 90.38 502 LEU A N 1
ATOM 3685 C CA . LEU A 1 502 ? -3.058 8.422 -40.006 1.00 90.38 502 LEU A CA 1
ATOM 3686 C C . LEU A 1 502 ? -4.280 9.334 -39.879 1.00 90.38 502 LEU A C 1
ATOM 3688 O O . LEU A 1 502 ? -4.244 10.359 -39.198 1.00 90.38 502 LEU A O 1
ATOM 3692 N N . ASP A 1 503 ? -5.367 8.957 -40.548 1.00 87.12 503 ASP A N 1
ATOM 3693 C CA . ASP A 1 503 ? -6.684 9.553 -40.341 1.00 87.12 503 ASP A CA 1
ATOM 3694 C C . ASP A 1 503 ? -7.507 8.720 -39.341 1.00 87.12 503 ASP A C 1
ATOM 3696 O O . ASP A 1 503 ? -7.036 7.723 -38.794 1.00 87.12 503 ASP A O 1
ATOM 3700 N N . ALA A 1 504 ? -8.764 9.104 -39.107 1.00 83.50 504 ALA A N 1
ATOM 3701 C CA . ALA A 1 504 ? -9.648 8.395 -38.177 1.00 83.50 504 ALA A CA 1
ATOM 3702 C C . ALA A 1 504 ? -9.920 6.923 -38.555 1.00 83.50 504 ALA A C 1
ATOM 3704 O O . ALA A 1 504 ? -10.436 6.176 -37.728 1.00 83.50 504 ALA A O 1
ATOM 3705 N N . SER A 1 505 ? -9.624 6.504 -39.792 1.00 88.12 505 SER A N 1
ATOM 3706 C CA . SER A 1 505 ? -9.763 5.110 -40.223 1.00 88.12 505 SER A CA 1
ATOM 3707 C C . SER A 1 505 ? -8.536 4.257 -39.908 1.00 88.12 505 SER A C 1
ATOM 3709 O O . SER A 1 505 ? -8.625 3.034 -39.997 1.00 88.12 505 SER A O 1
ATOM 3711 N N . GLY A 1 506 ? -7.389 4.885 -39.619 1.00 90.88 506 GLY A N 1
ATOM 3712 C CA . GLY A 1 506 ? -6.131 4.184 -39.372 1.00 90.88 506 GLY A CA 1
ATOM 3713 C C . GLY A 1 506 ? -5.560 3.445 -40.588 1.00 90.88 506 GLY A C 1
ATOM 3714 O O . GLY A 1 506 ? -4.563 2.731 -40.472 1.00 90.88 506 GLY A O 1
ATOM 3715 N N . ARG A 1 507 ? -6.186 3.562 -41.766 1.00 95.56 507 ARG A N 1
ATOM 3716 C CA . ARG A 1 507 ? -5.810 2.796 -42.955 1.00 95.56 507 ARG A CA 1
ATOM 3717 C C . ARG A 1 507 ? -4.562 3.376 -43.614 1.00 95.56 507 ARG A C 1
ATOM 3719 O O . ARG A 1 507 ? -4.529 4.539 -44.004 1.00 95.56 507 ARG A O 1
ATOM 3726 N N . VAL A 1 508 ? -3.589 2.508 -43.863 1.00 96.19 508 VAL A N 1
ATOM 3727 C CA . VAL A 1 508 ? -2.365 2.806 -44.606 1.00 96.19 508 VAL A CA 1
ATOM 3728 C C . VAL A 1 508 ? -2.358 1.999 -45.898 1.00 96.19 508 VAL A C 1
ATOM 3730 O O . VAL A 1 508 ? -2.414 0.770 -45.878 1.00 96.19 508 VAL A O 1
ATOM 3733 N N . GLN A 1 509 ? -2.273 2.695 -47.030 1.00 95.94 509 GLN A N 1
ATOM 3734 C CA . GLN A 1 509 ? -2.074 2.090 -48.345 1.00 95.94 509 GLN A CA 1
ATOM 3735 C C . GLN A 1 509 ? -0.623 2.315 -48.775 1.00 95.94 509 GLN A C 1
ATOM 3737 O O . GLN A 1 509 ? -0.215 3.463 -48.952 1.00 95.94 509 GLN A O 1
ATOM 3742 N N . LEU A 1 510 ? 0.138 1.236 -48.967 1.00 93.94 510 LEU A N 1
ATOM 3743 C CA . LEU A 1 510 ? 1.521 1.320 -49.433 1.00 93.94 510 LEU A CA 1
ATOM 3744 C C . LEU A 1 510 ? 1.544 1.694 -50.917 1.00 93.94 510 LEU A C 1
ATOM 3746 O O . LEU A 1 510 ? 0.828 1.112 -51.737 1.00 93.94 510 LEU A O 1
ATOM 3750 N N . THR A 1 511 ? 2.389 2.659 -51.268 1.00 92.00 511 THR A N 1
ATOM 3751 C CA . THR A 1 511 ? 2.603 3.111 -52.650 1.00 92.00 511 THR A CA 1
ATOM 3752 C C . THR A 1 511 ? 3.298 2.026 -53.459 1.00 92.00 511 THR A C 1
ATOM 3754 O O . THR A 1 511 ? 3.014 1.846 -54.644 1.00 92.00 511 THR A O 1
ATOM 3757 N N . THR A 1 512 ? 4.202 1.288 -52.810 1.00 87.75 512 THR A N 1
ATOM 3758 C CA . THR A 1 512 ? 4.904 0.152 -53.403 1.00 87.75 512 THR A CA 1
ATOM 3759 C C . THR A 1 512 ? 4.547 -1.106 -52.619 1.00 87.75 512 THR A C 1
ATOM 3761 O O . THR A 1 512 ? 5.039 -1.262 -51.505 1.00 87.75 512 THR A O 1
ATOM 3764 N N . PRO A 1 513 ? 3.713 -2.018 -53.158 1.00 91.31 513 PRO A N 1
ATOM 3765 C CA . PRO A 1 513 ? 3.463 -3.309 -52.524 1.00 91.31 513 PRO A CA 1
ATOM 3766 C C . PRO A 1 513 ? 4.770 -4.067 -52.269 1.00 91.31 513 PRO A C 1
ATOM 3768 O O . PRO A 1 513 ? 5.611 -4.183 -53.165 1.00 91.31 513 PRO A O 1
ATOM 3771 N N . ARG A 1 514 ? 4.937 -4.600 -51.058 1.00 90.31 514 ARG A N 1
ATOM 3772 C CA . ARG A 1 514 ? 6.204 -5.169 -50.574 1.00 90.31 514 ARG A CA 1
ATOM 3773 C C . ARG A 1 514 ? 6.075 -6.652 -50.342 1.00 90.31 514 ARG A C 1
ATOM 3775 O O . ARG A 1 514 ? 5.167 -7.093 -49.648 1.00 90.31 514 ARG A O 1
ATOM 3782 N N . ARG A 1 515 ? 6.997 -7.438 -50.896 1.00 93.38 515 ARG A N 1
ATOM 3783 C CA . ARG A 1 515 ? 7.080 -8.870 -50.600 1.00 93.38 515 ARG A CA 1
ATOM 3784 C C . ARG A 1 515 ? 8.112 -9.091 -49.503 1.00 93.38 515 ARG A C 1
ATOM 3786 O O . ARG A 1 515 ? 9.299 -9.166 -49.797 1.00 93.38 515 ARG A O 1
ATOM 3793 N N . THR A 1 516 ? 7.650 -9.212 -48.266 1.00 94.25 516 THR A N 1
ATOM 3794 C CA . THR A 1 516 ? 8.500 -9.180 -47.067 1.00 94.25 516 THR A CA 1
ATOM 3795 C C . THR A 1 516 ? 8.073 -10.244 -46.054 1.00 94.25 516 THR A C 1
ATOM 3797 O O . THR A 1 516 ? 6.994 -10.829 -46.195 1.00 94.25 516 THR A O 1
ATOM 3800 N N . ARG A 1 517 ? 8.936 -10.549 -45.080 1.00 93.25 517 ARG A N 1
ATOM 3801 C CA . ARG A 1 517 ? 8.614 -11.379 -43.900 1.00 93.25 517 ARG A CA 1
ATOM 3802 C C . ARG A 1 517 ? 8.424 -10.568 -42.625 1.00 93.25 517 ARG A C 1
ATOM 3804 O O . ARG A 1 517 ? 8.141 -11.153 -41.585 1.00 93.25 517 ARG A O 1
ATOM 3811 N N . SER A 1 518 ? 8.623 -9.256 -42.690 1.00 94.88 518 SER A N 1
ATOM 3812 C CA . SER A 1 518 ? 8.487 -8.400 -41.524 1.00 94.88 518 SER A CA 1
ATOM 3813 C C . SER A 1 518 ? 8.059 -6.995 -41.902 1.00 94.88 518 SER A C 1
ATOM 3815 O O . SER A 1 518 ? 8.486 -6.481 -42.931 1.00 94.88 518 SER A O 1
ATOM 3817 N N . LEU A 1 519 ? 7.302 -6.342 -41.030 1.00 96.50 519 LEU A N 1
ATOM 3818 C CA . LEU A 1 519 ? 7.087 -4.899 -41.076 1.00 96.50 519 LEU A CA 1
ATOM 3819 C C . LEU A 1 519 ? 7.641 -4.279 -39.810 1.00 96.50 519 LEU A C 1
ATOM 3821 O O . LEU A 1 519 ? 7.368 -4.762 -38.719 1.00 96.50 519 LEU A O 1
ATOM 3825 N N . GLU A 1 520 ? 8.373 -3.189 -39.957 1.00 96.75 520 GLU A N 1
ATOM 3826 C CA . GLU A 1 520 ? 8.697 -2.281 -38.872 1.00 96.75 520 GLU A CA 1
ATOM 3827 C C . GLU A 1 520 ? 7.867 -1.009 -39.036 1.00 96.75 520 GLU A C 1
ATOM 3829 O O . GLU A 1 520 ? 7.921 -0.334 -40.066 1.00 96.75 520 GLU A O 1
ATOM 3834 N N . LEU A 1 521 ? 7.078 -0.707 -38.013 1.00 97.31 521 LEU A N 1
ATOM 3835 C CA . LEU A 1 521 ? 6.229 0.466 -37.899 1.00 97.31 521 LEU A CA 1
ATOM 3836 C C . LEU A 1 521 ? 6.886 1.416 -36.906 1.00 97.31 521 LEU A C 1
ATOM 3838 O O . LEU A 1 521 ? 7.005 1.086 -35.731 1.00 97.31 521 LEU A O 1
ATOM 3842 N N . SER A 1 522 ? 7.339 2.577 -37.370 1.00 95.38 522 SER A N 1
ATOM 3843 C CA . SER A 1 522 ? 7.891 3.632 -36.513 1.00 95.38 522 SER A CA 1
ATOM 3844 C C . SER A 1 522 ? 6.887 4.770 -36.363 1.00 95.38 522 SER A C 1
ATOM 3846 O O . SER A 1 522 ? 6.293 5.189 -37.358 1.00 95.38 522 SER A O 1
ATOM 3848 N N . PHE A 1 523 ? 6.741 5.316 -35.157 1.00 92.81 523 PHE A N 1
ATOM 3849 C CA . PHE A 1 523 ? 5.713 6.313 -34.827 1.00 92.81 523 PHE A CA 1
ATOM 3850 C C . PHE A 1 523 ? 6.331 7.680 -34.457 1.00 92.81 523 PHE A C 1
ATOM 3852 O O . PHE A 1 523 ? 6.473 8.009 -33.277 1.00 92.81 523 PHE A O 1
ATOM 3859 N N . PRO A 1 524 ? 6.759 8.491 -35.446 1.00 89.44 524 PRO A N 1
ATOM 3860 C CA . PRO A 1 524 ? 7.407 9.782 -35.201 1.00 89.44 524 PRO A CA 1
ATOM 3861 C C . PRO A 1 524 ? 6.439 10.868 -34.695 1.00 89.44 524 PRO A C 1
ATOM 3863 O O . PRO A 1 524 ? 5.215 10.730 -34.733 1.00 89.44 524 PRO A O 1
ATOM 3866 N N . ALA A 1 525 ? 7.001 11.981 -34.209 1.00 78.69 525 ALA A N 1
ATOM 3867 C CA . ALA A 1 525 ? 6.248 13.191 -33.870 1.00 78.69 525 ALA A CA 1
ATOM 3868 C C . ALA A 1 525 ? 5.687 13.882 -35.118 1.00 78.69 525 ALA A C 1
ATOM 3870 O O . ALA A 1 525 ? 6.369 13.961 -36.136 1.00 78.69 525 ALA A O 1
ATOM 3871 N N . ALA A 1 526 ? 4.470 14.426 -34.998 1.00 64.69 526 ALA A N 1
ATOM 3872 C CA . ALA A 1 526 ? 3.729 15.033 -36.105 1.00 64.69 526 ALA A CA 1
ATOM 3873 C C . ALA A 1 526 ? 4.388 16.305 -36.689 1.00 64.69 526 ALA A C 1
ATOM 3875 O O . ALA A 1 526 ? 4.052 16.690 -37.804 1.00 64.69 526 ALA A O 1
ATOM 3876 N N . ASP A 1 527 ? 5.321 16.946 -35.967 1.00 60.66 527 ASP A N 1
ATOM 3877 C CA . ASP A 1 527 ? 6.168 18.035 -36.477 1.00 60.66 527 ASP A CA 1
ATOM 3878 C C . ASP A 1 527 ? 7.389 18.278 -35.548 1.00 60.66 527 ASP A C 1
ATOM 3880 O O . ASP A 1 527 ? 7.206 18.684 -34.397 1.00 60.66 527 ASP A O 1
ATOM 3884 N N . PRO A 1 528 ? 8.644 18.056 -35.986 1.00 53.69 528 PRO A N 1
ATOM 3885 C CA . PRO A 1 528 ? 9.837 18.375 -35.194 1.00 53.69 528 PRO A CA 1
ATOM 3886 C C . PRO A 1 528 ? 10.176 19.882 -35.143 1.00 53.69 528 PRO A C 1
ATOM 3888 O O . PRO A 1 528 ? 11.137 20.268 -34.478 1.00 53.69 528 PRO A O 1
ATOM 3891 N N . GLY A 1 529 ? 9.438 20.747 -35.855 1.00 52.56 529 GLY A N 1
ATOM 3892 C CA . GLY A 1 529 ? 9.851 22.124 -36.153 1.00 52.56 529 GLY A CA 1
ATOM 3893 C C . GLY A 1 529 ? 9.618 23.202 -35.084 1.00 52.56 529 GLY A C 1
ATOM 3894 O O . GLY A 1 529 ? 10.147 24.302 -35.242 1.00 52.56 529 GLY A O 1
ATOM 3895 N N . THR A 1 530 ? 8.849 22.955 -34.016 1.00 50.25 530 THR A N 1
ATOM 3896 C CA . THR A 1 530 ? 8.405 24.036 -33.099 1.00 50.25 530 THR A CA 1
ATOM 3897 C C . THR A 1 530 ? 8.711 23.839 -31.611 1.00 50.25 530 THR A C 1
ATOM 3899 O O . THR A 1 530 ? 8.285 24.664 -30.803 1.00 50.25 530 THR A O 1
ATOM 3902 N N . GLY A 1 531 ? 9.461 22.808 -31.212 1.00 52.59 531 GLY A N 1
ATOM 3903 C CA . GLY A 1 531 ? 9.775 22.569 -29.798 1.00 52.59 531 GLY A CA 1
ATOM 3904 C C . GLY A 1 531 ? 11.052 21.766 -29.571 1.00 52.59 531 GLY A C 1
ATOM 3905 O O . GLY A 1 531 ? 11.557 21.118 -30.483 1.00 52.59 531 GLY A O 1
ATOM 3906 N N . SER A 1 532 ? 11.580 21.818 -28.343 1.00 52.75 532 SER A N 1
ATOM 3907 C CA . SER A 1 532 ? 12.636 20.901 -27.898 1.00 52.75 532 SER A CA 1
ATOM 3908 C C . SER A 1 532 ? 12.190 19.444 -28.091 1.00 52.75 532 SER A C 1
ATOM 3910 O O . SER A 1 532 ? 11.000 19.163 -27.914 1.00 52.75 532 SER A O 1
ATOM 3912 N N . PRO A 1 533 ? 13.108 18.511 -28.410 1.00 58.62 533 PRO A N 1
ATOM 3913 C CA . PRO A 1 533 ? 12.778 17.090 -28.439 1.00 58.62 533 PRO A CA 1
ATOM 3914 C C . PRO A 1 533 ? 12.163 16.689 -27.093 1.00 58.62 533 PRO A C 1
ATOM 3916 O O . PRO A 1 533 ? 12.738 16.950 -26.035 1.00 58.62 533 PRO A O 1
ATOM 3919 N N . SER A 1 534 ? 10.964 16.112 -27.139 1.00 62.09 534 SER A N 1
ATOM 3920 C CA . SER A 1 534 ? 10.260 15.567 -25.977 1.00 62.09 534 SER A CA 1
ATOM 3921 C C . SER A 1 534 ? 10.137 14.065 -26.167 1.00 62.09 534 SER A C 1
ATOM 3923 O O . SER A 1 534 ? 9.868 13.608 -27.277 1.00 62.09 534 SER A O 1
ATOM 3925 N N . ALA A 1 535 ? 10.397 13.307 -25.102 1.00 73.00 535 ALA A N 1
ATOM 3926 C CA . ALA A 1 535 ? 10.186 11.871 -25.142 1.00 73.00 535 ALA A CA 1
ATOM 3927 C C . ALA A 1 535 ? 8.691 11.574 -25.270 1.00 73.00 535 ALA A C 1
ATOM 3929 O O . ALA A 1 535 ? 7.876 12.295 -24.689 1.00 73.00 535 ALA A O 1
ATOM 3930 N N . ARG A 1 536 ? 8.353 10.534 -26.033 1.00 78.06 536 ARG A N 1
ATOM 3931 C CA . ARG A 1 536 ? 6.969 10.178 -26.347 1.00 78.06 536 ARG A CA 1
ATOM 3932 C C . ARG A 1 536 ? 6.656 8.749 -25.955 1.00 78.06 536 ARG A C 1
ATOM 3934 O O . ARG A 1 536 ? 7.473 7.856 -26.163 1.00 78.06 536 ARG A O 1
ATOM 3941 N N . THR A 1 537 ? 5.445 8.560 -25.462 1.00 85.00 537 THR A N 1
ATOM 3942 C CA . THR A 1 537 ? 4.837 7.268 -25.155 1.00 85.00 537 THR A CA 1
ATOM 3943 C C . THR A 1 537 ? 3.754 7.016 -26.196 1.00 85.00 537 THR A C 1
ATOM 3945 O O . THR A 1 537 ? 2.780 7.763 -26.258 1.00 85.00 537 THR A O 1
ATOM 3948 N N . VAL A 1 538 ? 3.897 5.978 -27.017 1.00 89.00 538 VAL A N 1
ATOM 3949 C CA . VAL A 1 538 ? 2.914 5.614 -28.049 1.00 89.00 538 VAL A CA 1
ATOM 3950 C C . VAL A 1 538 ? 2.159 4.361 -27.623 1.00 89.00 538 VAL A C 1
ATOM 3952 O O . VAL A 1 538 ? 2.759 3.429 -27.097 1.00 89.00 538 VAL A O 1
ATOM 3955 N N . GLY A 1 539 ? 0.848 4.335 -27.869 1.00 90.56 539 GLY A N 1
ATOM 3956 C CA . GLY A 1 539 ? 0.015 3.150 -27.685 1.00 90.56 539 GLY A CA 1
ATOM 3957 C C . GLY A 1 539 ? -0.660 2.727 -28.988 1.00 90.56 539 GLY A C 1
ATOM 3958 O O . GLY A 1 539 ? -1.231 3.571 -29.683 1.00 90.56 539 GLY A O 1
ATOM 3959 N N . ILE A 1 540 ? -0.620 1.435 -29.313 1.00 93.19 540 ILE A N 1
ATOM 3960 C CA . ILE A 1 540 ? -1.275 0.844 -30.487 1.00 93.19 540 ILE A CA 1
ATOM 3961 C C . ILE A 1 540 ? -2.159 -0.304 -30.014 1.00 93.19 540 ILE A C 1
ATOM 3963 O O . ILE A 1 540 ? -1.646 -1.307 -29.524 1.00 93.19 540 ILE A O 1
ATOM 3967 N N . ALA A 1 541 ? -3.472 -0.132 -30.162 1.00 90.69 541 ALA A N 1
ATOM 3968 C CA . ALA A 1 541 ? -4.455 -1.141 -29.792 1.00 90.69 541 ALA A CA 1
ATOM 3969 C C . ALA A 1 541 ? -4.428 -2.324 -30.760 1.00 90.69 541 ALA A C 1
ATOM 3971 O O . ALA A 1 541 ? -4.425 -3.461 -30.335 1.00 90.69 541 ALA A O 1
ATOM 3972 N N . GLU A 1 542 ? -4.357 -2.065 -32.068 1.00 92.94 542 GLU A N 1
ATOM 3973 C CA . GLU A 1 542 ? -4.396 -3.145 -33.056 1.00 92.94 542 GLU A CA 1
ATOM 3974 C C . GLU A 1 542 ? -3.673 -2.753 -34.349 1.00 92.94 542 GLU A C 1
ATOM 3976 O O . GLU A 1 542 ? -3.774 -1.615 -34.820 1.00 92.94 542 GLU A O 1
ATOM 3981 N N . VAL A 1 543 ? -2.978 -3.710 -34.959 1.00 96.19 543 VAL A N 1
ATOM 3982 C CA . VAL A 1 543 ? -2.383 -3.619 -36.290 1.00 96.19 543 VAL A CA 1
ATOM 3983 C C . VAL A 1 543 ? -2.860 -4.790 -37.131 1.00 96.19 543 VAL A C 1
ATOM 3985 O O . VAL A 1 543 ? -2.290 -5.880 -37.135 1.00 96.19 543 VAL A O 1
ATOM 3988 N N . THR A 1 544 ? -3.857 -4.525 -37.966 1.00 95.38 544 THR A N 1
ATOM 3989 C CA . THR A 1 544 ? -4.380 -5.528 -38.886 1.00 95.38 544 THR A CA 1
ATOM 3990 C C . THR A 1 544 ? -3.705 -5.405 -40.248 1.00 95.38 544 THR A C 1
ATOM 3992 O O . THR A 1 544 ? -3.844 -4.397 -40.944 1.00 95.38 544 THR A O 1
ATOM 3995 N N . VAL A 1 545 ? -3.023 -6.465 -40.685 1.00 95.50 545 VAL A N 1
ATOM 3996 C CA . VAL A 1 545 ? -2.463 -6.574 -42.042 1.00 95.50 545 VAL A CA 1
ATOM 3997 C C . VAL A 1 545 ? -3.331 -7.542 -42.856 1.00 95.50 545 VAL A C 1
ATOM 3999 O O . VAL A 1 545 ? -3.226 -8.753 -42.653 1.00 95.50 545 VAL A O 1
ATOM 4002 N N . PRO A 1 546 ? -4.173 -7.074 -43.803 1.00 95.12 546 PRO A N 1
ATOM 4003 C CA . PRO A 1 546 ? -5.102 -7.939 -44.541 1.00 95.12 546 PRO A CA 1
ATOM 4004 C C . PRO A 1 546 ? -4.435 -9.129 -45.242 1.00 95.12 546 PRO A C 1
ATOM 4006 O O . PRO A 1 546 ? -4.994 -10.223 -45.287 1.00 95.12 546 PRO A O 1
ATOM 4009 N N . ALA A 1 547 ? -3.212 -8.945 -45.748 1.00 93.44 547 ALA A N 1
ATOM 4010 C CA . ALA A 1 547 ? -2.441 -10.004 -46.400 1.00 93.44 547 ALA A CA 1
ATOM 4011 C C . ALA A 1 547 ? -2.022 -11.146 -45.448 1.00 93.44 547 ALA A C 1
ATOM 4013 O O . ALA A 1 547 ? -1.657 -12.232 -45.904 1.00 93.44 547 ALA A O 1
ATOM 4014 N N . LEU A 1 548 ? -2.081 -10.915 -44.133 1.00 91.88 548 LEU A N 1
ATOM 4015 C CA . LEU A 1 548 ? -1.773 -11.891 -43.090 1.00 91.88 548 LEU A CA 1
ATOM 4016 C C . LEU A 1 548 ? -3.033 -12.527 -42.485 1.00 91.88 548 LEU A C 1
ATOM 4018 O O . LEU A 1 548 ? -2.905 -13.272 -41.522 1.00 91.88 548 LEU A O 1
ATOM 4022 N N . ALA A 1 549 ? -4.227 -12.295 -43.045 1.00 88.25 549 ALA A N 1
ATOM 4023 C CA . ALA A 1 549 ? -5.470 -12.880 -42.540 1.00 88.25 549 ALA A CA 1
ATOM 4024 C C . ALA A 1 549 ? -5.350 -14.404 -42.319 1.00 88.25 549 ALA A C 1
ATOM 4026 O O . ALA A 1 549 ? -4.924 -15.145 -43.208 1.00 88.25 549 ALA A O 1
ATOM 4027 N N . GLY A 1 550 ? -5.727 -14.861 -41.120 1.00 82.00 550 GLY A N 1
ATOM 4028 C CA . GLY A 1 550 ? -5.593 -16.256 -40.686 1.00 82.00 550 GLY A CA 1
ATOM 4029 C C . GLY A 1 550 ? -4.242 -16.612 -40.054 1.00 82.00 550 GLY A C 1
ATOM 4030 O O . GLY A 1 550 ? -4.083 -17.740 -39.594 1.00 82.00 550 GLY A O 1
ATOM 4031 N N . ARG A 1 551 ? -3.281 -15.679 -40.012 1.00 86.62 551 ARG A N 1
ATOM 4032 C CA . ARG A 1 551 ? -2.140 -15.737 -39.089 1.00 86.62 551 ARG A CA 1
ATOM 4033 C C . ARG A 1 551 ? -2.542 -15.121 -37.763 1.00 86.62 551 ARG A C 1
ATOM 4035 O O . ARG A 1 551 ? -3.242 -14.114 -37.742 1.00 86.62 551 ARG A O 1
ATOM 4042 N N . THR A 1 552 ? -2.076 -15.721 -36.684 1.00 81.12 552 THR A N 1
ATOM 4043 C CA . THR A 1 552 ? -2.364 -15.293 -35.315 1.00 81.12 552 THR A CA 1
ATOM 4044 C C . THR A 1 552 ? -1.081 -15.359 -34.497 1.00 81.12 552 THR A C 1
ATOM 4046 O O . THR A 1 552 ? -0.199 -16.158 -34.834 1.00 81.12 552 THR A O 1
ATOM 4049 N N . PRO A 1 553 ? -0.974 -14.590 -33.402 1.00 79.31 553 PRO A N 1
ATOM 4050 C CA . PRO A 1 553 ? 0.182 -14.657 -32.514 1.00 79.31 553 PRO A CA 1
ATOM 4051 C C . PRO A 1 553 ? 0.328 -15.985 -31.758 1.00 79.31 553 PRO A C 1
ATOM 4053 O O . PRO A 1 553 ? 1.359 -16.219 -31.138 1.00 79.31 553 PRO A O 1
ATOM 4056 N N . GLY A 1 554 ? -0.658 -16.886 -31.856 1.00 74.56 554 GLY A N 1
ATOM 4057 C CA . GLY A 1 554 ? -0.605 -18.206 -31.224 1.00 74.56 554 GLY A CA 1
ATOM 4058 C C . GLY A 1 554 ? -0.806 -18.143 -29.711 1.00 74.56 554 GLY A C 1
ATOM 4059 O O . GLY A 1 554 ? -0.252 -18.974 -29.007 1.00 74.56 554 GLY A O 1
ATOM 4060 N N . LEU A 1 555 ? -1.559 -17.145 -29.236 1.00 78.69 555 LEU A N 1
ATOM 4061 C CA . LEU A 1 555 ? -1.904 -16.953 -27.831 1.00 78.69 555 LEU A CA 1
ATOM 4062 C C . LEU A 1 555 ? -2.995 -17.933 -27.386 1.00 78.69 555 LEU A C 1
ATOM 4064 O O . LEU A 1 555 ? -3.944 -18.198 -28.132 1.00 78.69 555 LEU A O 1
ATOM 4068 N N . LEU A 1 556 ? -2.901 -18.409 -26.145 1.00 82.50 556 LEU A N 1
ATOM 4069 C CA . LEU A 1 556 ? -3.993 -19.135 -25.501 1.00 82.50 556 LEU A CA 1
ATOM 4070 C C . LEU A 1 556 ? -5.142 -18.192 -25.123 1.00 82.50 556 LEU A C 1
ATOM 4072 O O . LEU A 1 556 ? -4.951 -16.986 -24.933 1.00 82.50 556 LEU A O 1
ATOM 4076 N N . ALA A 1 557 ? -6.338 -18.772 -25.001 1.00 83.38 557 ALA A N 1
ATOM 4077 C CA . ALA A 1 557 ? -7.509 -18.082 -24.478 1.00 83.38 557 ALA A CA 1
ATOM 4078 C C . ALA A 1 557 ? -7.301 -17.693 -23.007 1.00 83.38 557 ALA A C 1
ATOM 4080 O O . ALA A 1 557 ? -6.679 -18.433 -22.245 1.00 83.38 557 ALA A O 1
ATOM 4081 N N . ASP A 1 558 ? -7.861 -16.556 -22.600 1.00 84.56 558 ASP A N 1
ATOM 4082 C CA . ASP A 1 558 ? -7.656 -15.998 -21.261 1.00 84.56 558 ASP A CA 1
ATOM 4083 C C . ASP A 1 558 ? -8.169 -16.900 -20.129 1.00 84.56 558 ASP A C 1
ATOM 4085 O O . ASP A 1 558 ? -7.618 -16.874 -19.032 1.00 84.56 558 ASP A O 1
ATOM 4089 N N . ASP A 1 559 ? -9.191 -17.720 -20.382 1.00 89.44 559 ASP A N 1
ATOM 4090 C CA . ASP A 1 559 ? -9.761 -18.666 -19.417 1.00 89.44 559 ASP A CA 1
ATOM 4091 C C . ASP A 1 559 ? -9.010 -20.006 -19.351 1.00 89.44 559 ASP A C 1
ATOM 4093 O O . ASP A 1 559 ? -9.354 -20.867 -18.535 1.00 89.44 559 ASP A O 1
ATOM 4097 N N . ALA A 1 560 ? -7.974 -20.194 -20.176 1.00 90.56 560 ALA A N 1
ATOM 4098 C CA . ALA A 1 560 ? -7.166 -21.402 -20.148 1.00 90.56 560 ALA A CA 1
ATOM 4099 C C . ALA A 1 560 ? -6.471 -21.542 -18.777 1.00 90.56 560 ALA A C 1
ATOM 4101 O O . ALA A 1 560 ? -5.811 -20.601 -18.320 1.00 90.56 560 ALA A O 1
ATOM 4102 N N . PRO A 1 561 ? -6.610 -22.700 -18.101 1.00 93.00 561 PRO A N 1
ATOM 4103 C CA . PRO A 1 561 ? -6.026 -22.910 -16.785 1.00 93.00 561 PRO A CA 1
ATOM 4104 C C . PRO A 1 561 ? -4.505 -23.043 -16.874 1.00 93.00 561 PRO A C 1
ATOM 4106 O O . PRO A 1 561 ? -3.971 -23.702 -17.768 1.00 93.00 561 PRO A O 1
ATOM 4109 N N . VAL A 1 562 ? -3.818 -22.465 -15.895 1.00 93.00 562 VAL A N 1
ATOM 4110 C CA . VAL A 1 562 ? -2.363 -22.500 -15.742 1.00 93.00 562 VAL A CA 1
ATOM 4111 C C . VAL A 1 562 ? -2.047 -23.005 -14.344 1.00 93.00 562 VAL A C 1
ATOM 4113 O O . VAL A 1 562 ? -2.440 -22.388 -13.358 1.00 93.00 562 VAL A O 1
ATOM 4116 N N . ALA A 1 563 ? -1.322 -24.117 -14.264 1.00 93.50 563 ALA A N 1
ATOM 4117 C CA . ALA A 1 563 ? -0.812 -24.660 -13.012 1.00 93.50 563 ALA A CA 1
ATOM 4118 C C . ALA A 1 563 ? 0.717 -24.630 -13.059 1.00 93.50 563 ALA A C 1
ATOM 4120 O O . ALA A 1 563 ? 1.332 -25.385 -13.816 1.00 93.50 563 ALA A O 1
ATOM 4121 N N . LEU A 1 564 ? 1.318 -23.739 -12.275 1.00 93.81 564 LEU A N 1
ATOM 4122 C CA . LEU A 1 564 ? 2.762 -23.695 -12.074 1.00 93.81 564 LEU A CA 1
ATOM 4123 C C . LEU A 1 564 ? 3.129 -24.747 -11.030 1.00 93.81 564 LEU A C 1
ATOM 4125 O O . LEU A 1 564 ? 2.568 -24.768 -9.929 1.00 93.81 564 LEU A O 1
ATOM 4129 N N . ALA A 1 565 ? 4.048 -25.640 -11.393 1.00 93.75 565 ALA A N 1
ATOM 4130 C CA . ALA A 1 565 ? 4.433 -26.753 -10.539 1.00 93.75 565 ALA A CA 1
ATOM 4131 C C . ALA A 1 565 ? 5.163 -26.270 -9.273 1.00 93.75 565 ALA A C 1
ATOM 4133 O O . ALA A 1 565 ? 5.548 -25.109 -9.139 1.00 93.75 565 ALA A O 1
ATOM 4134 N N . CYS A 1 566 ? 5.385 -27.185 -8.329 1.00 95.69 566 CYS A N 1
ATOM 4135 C CA . CYS A 1 566 ? 6.174 -26.888 -7.138 1.00 95.69 566 CYS A CA 1
ATOM 4136 C C . CYS A 1 566 ? 7.582 -26.402 -7.496 1.00 95.69 566 CYS A C 1
ATOM 4138 O O . CYS A 1 566 ? 8.318 -27.094 -8.198 1.00 95.69 566 CYS A O 1
ATOM 4140 N N . GLY A 1 567 ? 7.942 -25.225 -6.980 1.00 93.12 567 GLY A N 1
ATOM 4141 C CA . GLY A 1 567 ? 9.192 -24.527 -7.285 1.00 93.12 567 GLY A CA 1
ATOM 4142 C C . GLY A 1 567 ? 9.085 -23.524 -8.440 1.00 93.12 567 GLY A C 1
ATOM 4143 O O . GLY A 1 567 ? 10.056 -22.827 -8.709 1.00 93.12 567 GLY A O 1
ATOM 4144 N N . GLU A 1 568 ? 7.930 -23.420 -9.105 1.00 92.25 568 GLU A N 1
ATOM 4145 C CA . GLU A 1 568 ? 7.678 -22.424 -10.160 1.00 92.25 568 GLU A CA 1
ATOM 4146 C C . GLU A 1 568 ? 6.828 -21.231 -9.681 1.00 92.25 568 GLU A C 1
ATOM 4148 O O . GLU A 1 568 ? 6.558 -20.314 -10.458 1.00 92.25 568 GLU A O 1
ATOM 4153 N N . GLY A 1 569 ? 6.385 -21.233 -8.419 1.00 93.94 569 GLY A N 1
ATOM 4154 C CA . GLY A 1 569 ? 5.742 -20.080 -7.790 1.00 93.94 569 GLY A CA 1
ATOM 4155 C C . GLY A 1 569 ? 6.734 -18.973 -7.382 1.00 93.94 569 GLY A C 1
ATOM 4156 O O . GLY A 1 569 ? 7.895 -18.971 -7.795 1.00 93.94 569 GLY A O 1
ATOM 4157 N N . PRO A 1 570 ? 6.297 -18.000 -6.561 1.00 94.88 570 PRO A N 1
ATOM 4158 C CA . PRO A 1 570 ? 7.178 -16.958 -6.035 1.00 94.88 570 PRO A CA 1
ATOM 4159 C C . PRO A 1 570 ? 8.349 -17.542 -5.236 1.00 94.88 570 PRO A C 1
ATOM 4161 O O . PRO A 1 570 ? 8.154 -18.423 -4.394 1.00 94.88 570 PRO A O 1
ATOM 4164 N N . ALA A 1 571 ? 9.550 -17.002 -5.451 1.00 92.62 571 ALA A N 1
ATOM 4165 C CA . ALA A 1 571 ? 10.744 -17.401 -4.714 1.00 92.62 571 ALA A CA 1
ATOM 4166 C C . ALA A 1 571 ? 10.618 -16.997 -3.237 1.00 92.62 571 ALA A C 1
ATOM 4168 O O . ALA A 1 571 ? 10.692 -15.809 -2.917 1.00 92.62 571 ALA A O 1
ATOM 4169 N N . LEU A 1 572 ? 10.449 -17.981 -2.352 1.00 96.06 572 LEU A N 1
ATOM 4170 C CA . LEU A 1 572 ? 10.295 -17.804 -0.910 1.00 96.06 572 LEU A CA 1
ATOM 4171 C C . LEU A 1 572 ? 11.469 -18.447 -0.173 1.00 96.06 572 LEU A C 1
ATOM 4173 O O . LEU A 1 572 ? 11.852 -19.579 -0.464 1.00 96.06 572 LEU A O 1
ATOM 4177 N N . ARG A 1 573 ? 12.019 -17.741 0.814 1.00 97.06 573 ARG A N 1
ATOM 4178 C CA . ARG A 1 573 ? 13.010 -18.277 1.744 1.00 97.06 573 ARG A CA 1
ATOM 4179 C C . ARG A 1 573 ? 12.603 -17.999 3.181 1.00 97.06 573 ARG A C 1
ATOM 4181 O O . ARG A 1 573 ? 12.200 -16.881 3.498 1.00 97.06 573 ARG A O 1
ATOM 4188 N N . ILE A 1 574 ? 12.750 -19.000 4.042 1.00 97.50 574 ILE A N 1
ATOM 4189 C CA . ILE A 1 574 ? 12.566 -18.874 5.490 1.00 97.50 574 ILE A CA 1
ATOM 4190 C C . ILE A 1 574 ? 13.871 -19.313 6.153 1.00 97.50 574 ILE A C 1
ATOM 4192 O O . ILE A 1 574 ? 14.382 -20.389 5.862 1.00 97.50 574 ILE A O 1
ATOM 4196 N N . ASP A 1 575 ? 14.473 -18.438 6.958 1.00 96.88 575 ASP A N 1
ATOM 4197 C CA . ASP A 1 575 ? 15.791 -18.635 7.589 1.00 96.88 575 ASP A CA 1
ATOM 4198 C C . ASP A 1 575 ? 16.913 -19.030 6.611 1.00 96.88 575 ASP A C 1
ATOM 4200 O O . ASP A 1 575 ? 17.863 -19.741 6.939 1.00 96.88 575 ASP A O 1
ATOM 4204 N N . GLY A 1 576 ? 16.812 -18.537 5.375 1.00 94.81 576 GLY A N 1
ATOM 4205 C CA . GLY A 1 576 ? 17.755 -18.826 4.300 1.00 94.81 576 GLY A CA 1
ATOM 4206 C C . GLY A 1 576 ? 17.506 -20.147 3.565 1.00 94.81 576 GLY A C 1
ATOM 4207 O O . GLY A 1 576 ? 18.140 -20.351 2.525 1.00 94.81 576 GLY A O 1
ATOM 4208 N N . GLU A 1 577 ? 16.580 -20.992 4.019 1.00 96.38 577 GLU A N 1
ATOM 4209 C CA . GLU A 1 577 ? 16.128 -22.193 3.310 1.00 96.38 577 GLU A CA 1
ATOM 4210 C C . GLU A 1 577 ? 15.077 -21.832 2.257 1.00 96.38 577 GLU A C 1
ATOM 4212 O O . GLU A 1 577 ? 14.197 -21.015 2.509 1.00 96.38 577 GLU A O 1
ATOM 4217 N N . GLU A 1 578 ? 15.189 -22.402 1.059 1.00 96.12 578 GLU A N 1
ATOM 4218 C CA . GLU A 1 578 ? 14.254 -22.163 -0.041 1.00 96.12 578 GLU A CA 1
ATOM 4219 C C . GLU A 1 578 ? 13.004 -23.032 0.108 1.00 96.12 578 GLU A C 1
ATOM 4221 O O . GLU A 1 578 ? 13.096 -24.250 0.249 1.00 96.12 578 GLU A O 1
ATOM 4226 N N . ILE A 1 579 ? 11.832 -22.399 0.057 1.00 96.94 579 ILE A N 1
ATOM 4227 C CA . ILE A 1 579 ? 10.537 -23.061 0.195 1.00 96.94 579 ILE A CA 1
ATOM 4228 C C . ILE A 1 579 ? 9.893 -23.156 -1.186 1.00 96.94 579 ILE A C 1
ATOM 4230 O O . ILE A 1 579 ? 9.602 -22.139 -1.817 1.00 96.94 579 ILE A O 1
ATOM 4234 N N . ALA A 1 580 ? 9.648 -24.380 -1.655 1.00 97.00 580 ALA A N 1
ATOM 4235 C CA . ALA A 1 580 ? 8.994 -24.605 -2.938 1.00 97.00 580 ALA A CA 1
ATOM 4236 C C . ALA A 1 580 ? 7.527 -24.151 -2.885 1.00 97.00 580 ALA A C 1
ATOM 4238 O O . ALA A 1 580 ? 6.751 -24.609 -2.043 1.00 97.00 580 ALA A O 1
ATOM 4239 N N . THR A 1 581 ? 7.138 -23.275 -3.809 1.00 97.38 581 THR A N 1
ATOM 4240 C CA . THR A 1 581 ? 5.778 -22.732 -3.923 1.00 97.38 581 THR A CA 1
ATOM 4241 C C . THR A 1 581 ? 5.138 -23.116 -5.255 1.00 97.38 581 THR A C 1
ATOM 4243 O O . THR A 1 581 ? 5.827 -23.478 -6.213 1.00 97.38 581 THR A O 1
ATOM 4246 N N . ARG A 1 582 ? 3.807 -23.054 -5.315 1.00 96.56 582 ARG A N 1
ATOM 4247 C CA . ARG A 1 582 ? 2.988 -23.342 -6.504 1.00 96.56 582 ARG A CA 1
ATOM 4248 C C . ARG A 1 582 ? 1.920 -22.272 -6.714 1.00 96.56 582 ARG A C 1
ATOM 4250 O O . ARG A 1 582 ? 1.561 -21.566 -5.768 1.00 96.56 582 ARG A O 1
ATOM 4257 N N . VAL A 1 583 ? 1.395 -22.197 -7.936 1.00 97.00 583 VAL A N 1
ATOM 4258 C CA . VAL A 1 583 ? 0.320 -21.273 -8.330 1.00 97.00 583 VAL A CA 1
ATOM 4259 C C . VAL A 1 583 ? -0.668 -21.985 -9.241 1.00 97.00 583 VAL A C 1
ATOM 4261 O O . VAL A 1 583 ? -0.265 -22.610 -10.217 1.00 97.00 583 VAL A O 1
ATOM 4264 N N . ASP A 1 584 ? -1.955 -21.811 -8.958 1.00 95.12 584 ASP A N 1
ATOM 4265 C CA . ASP A 1 584 ? -3.058 -22.226 -9.821 1.00 95.12 584 ASP A CA 1
ATOM 4266 C C . ASP A 1 584 ? -3.818 -20.969 -10.266 1.00 95.12 584 ASP A C 1
ATOM 4268 O O . ASP A 1 584 ? -4.291 -20.184 -9.442 1.00 95.12 584 ASP A O 1
ATOM 4272 N N . THR A 1 585 ? -3.886 -20.728 -11.575 1.00 94.62 585 THR A N 1
ATOM 4273 C CA . THR A 1 585 ? -4.449 -19.497 -12.145 1.00 94.62 585 THR A CA 1
ATOM 4274 C C . THR A 1 585 ? -4.920 -19.700 -13.591 1.00 94.62 585 THR A C 1
ATOM 4276 O O . THR A 1 585 ? -5.147 -20.827 -14.031 1.00 94.62 585 THR A O 1
ATOM 4279 N N . THR A 1 586 ? -5.105 -18.613 -14.337 1.00 92.12 586 THR A N 1
ATOM 4280 C CA . THR A 1 586 ? -5.440 -18.609 -15.764 1.00 92.12 586 THR A CA 1
ATOM 4281 C C . THR A 1 586 ? -4.468 -17.738 -16.553 1.00 92.12 586 THR A C 1
ATOM 4283 O O . THR A 1 586 ? -3.797 -16.864 -15.994 1.00 92.12 586 THR A O 1
ATOM 4286 N N . VAL A 1 587 ? -4.409 -17.958 -17.866 1.00 88.38 587 VAL A N 1
ATOM 4287 C CA . VAL A 1 587 ? -3.591 -17.157 -18.787 1.00 88.38 587 VAL A CA 1
ATOM 4288 C C . VAL A 1 587 ? -3.950 -15.672 -18.693 1.00 88.38 587 VAL A C 1
ATOM 4290 O O . VAL A 1 587 ? -3.058 -14.833 -18.583 1.00 88.38 587 VAL A O 1
ATOM 4293 N N . GLY A 1 588 ? -5.244 -15.343 -18.652 1.00 84.88 588 GLY A N 1
ATOM 4294 C CA . GLY A 1 588 ? -5.725 -13.963 -18.591 1.00 84.88 588 GLY A CA 1
ATOM 4295 C C . GLY A 1 588 ? -5.278 -13.227 -17.329 1.00 84.88 588 GLY A C 1
ATOM 4296 O O . GLY A 1 588 ? -4.876 -12.065 -17.400 1.00 84.88 588 GLY A O 1
ATOM 4297 N N . VAL A 1 589 ? -5.267 -13.898 -16.171 1.00 86.69 589 VAL A N 1
ATOM 4298 C CA . VAL A 1 589 ? -4.783 -13.304 -14.909 1.00 86.69 589 VAL A CA 1
ATOM 4299 C C . VAL A 1 589 ? -3.292 -12.970 -14.998 1.00 86.69 589 VAL A C 1
ATOM 4301 O O . VAL A 1 589 ? -2.892 -11.864 -14.633 1.00 86.69 589 VAL A O 1
ATOM 4304 N N . LEU A 1 590 ? -2.471 -13.877 -15.541 1.00 88.25 590 LEU A N 1
ATOM 4305 C CA . LEU A 1 590 ? -1.041 -13.618 -15.727 1.00 88.25 590 LEU A CA 1
ATOM 4306 C C . LEU A 1 590 ? -0.796 -12.512 -16.765 1.00 88.25 590 LEU A C 1
ATOM 4308 O O . LEU A 1 590 ? 0.013 -11.615 -16.531 1.00 88.25 590 LEU A O 1
ATOM 4312 N N . ARG A 1 591 ? -1.520 -12.532 -17.889 1.00 83.00 591 ARG A N 1
ATOM 4313 C CA . ARG A 1 591 ? -1.369 -11.561 -18.984 1.00 83.00 591 ARG A CA 1
ATOM 4314 C C . ARG A 1 591 ? -1.755 -10.145 -18.560 1.00 83.00 591 ARG A C 1
ATOM 4316 O O . ARG A 1 591 ? -1.068 -9.191 -18.914 1.00 83.00 591 ARG A O 1
ATOM 4323 N N . THR A 1 592 ? -2.821 -10.007 -17.773 1.00 78.75 592 THR A N 1
ATOM 4324 C CA . THR A 1 592 ? -3.272 -8.714 -17.228 1.00 78.75 592 THR A CA 1
ATOM 4325 C C . THR A 1 592 ? -2.427 -8.229 -16.045 1.00 78.75 592 THR A C 1
ATOM 4327 O O . THR A 1 592 ? -2.534 -7.064 -15.661 1.00 78.75 592 THR A O 1
ATOM 4330 N N . GLY A 1 593 ? -1.567 -9.087 -15.480 1.00 81.88 593 GLY A N 1
ATOM 4331 C CA . GLY A 1 593 ? -0.756 -8.778 -14.301 1.00 81.88 593 GLY A CA 1
ATOM 4332 C C . GLY A 1 593 ? -1.563 -8.712 -13.000 1.00 81.88 593 GLY A C 1
ATOM 4333 O O . GLY A 1 593 ? -1.114 -8.089 -12.037 1.00 81.88 593 GLY A O 1
ATOM 4334 N N . ALA A 1 594 ? -2.754 -9.319 -12.968 1.00 83.19 594 ALA A N 1
ATOM 4335 C CA . ALA A 1 594 ? -3.592 -9.383 -11.778 1.00 83.19 594 ALA A CA 1
ATOM 4336 C C . ALA A 1 594 ? -2.961 -10.267 -10.682 1.00 83.19 594 ALA A C 1
ATOM 4338 O O . ALA A 1 594 ? -2.046 -11.056 -10.929 1.00 83.19 594 ALA A O 1
ATOM 4339 N N . ALA A 1 595 ? -3.440 -10.114 -9.444 1.00 87.94 595 ALA A N 1
ATOM 4340 C CA . ALA A 1 595 ? -2.942 -10.895 -8.318 1.00 87.94 595 ALA A CA 1
ATOM 4341 C C . ALA A 1 595 ? -3.309 -12.384 -8.468 1.00 87.94 595 ALA A C 1
ATOM 4343 O O . ALA A 1 595 ? -4.448 -12.723 -8.785 1.00 87.94 595 ALA A O 1
ATOM 4344 N N . VAL A 1 596 ? -2.341 -13.267 -8.218 1.00 91.81 596 VAL A N 1
ATOM 4345 C CA . VAL A 1 596 ? -2.475 -14.728 -8.250 1.00 91.81 596 VAL A CA 1
ATOM 4346 C C . VAL A 1 596 ? -2.300 -15.300 -6.844 1.00 91.81 596 VAL A C 1
ATOM 4348 O O . VAL A 1 596 ? -1.356 -14.907 -6.152 1.00 91.81 596 VAL A O 1
ATOM 4351 N N . PRO A 1 597 ? -3.159 -16.228 -6.396 1.00 94.31 597 PRO A N 1
ATOM 4352 C CA . PRO A 1 597 ? -2.924 -16.939 -5.149 1.00 94.31 597 PRO A CA 1
ATOM 4353 C C . PRO A 1 597 ? -1.733 -17.894 -5.301 1.00 94.31 597 PRO A C 1
ATOM 4355 O O . PRO A 1 597 ? -1.540 -18.514 -6.349 1.00 94.31 597 PRO A O 1
ATOM 4358 N N . TRP A 1 598 ? -0.940 -18.032 -4.245 1.00 96.38 598 TRP A N 1
ATOM 4359 C CA . TRP A 1 598 ? 0.153 -18.996 -4.163 1.00 96.38 598 TRP A CA 1
ATOM 4360 C C . TRP A 1 598 ? 0.159 -19.683 -2.799 1.00 96.38 598 TRP A C 1
ATOM 4362 O O . TRP A 1 598 ? -0.323 -19.143 -1.801 1.00 96.38 598 TRP A O 1
ATOM 4372 N N . ALA A 1 599 ? 0.737 -20.879 -2.757 1.00 97.06 599 ALA A N 1
ATOM 4373 C CA . ALA A 1 599 ? 0.944 -21.624 -1.521 1.00 97.06 599 ALA A CA 1
ATOM 4374 C C . ALA A 1 599 ? 2.281 -22.367 -1.554 1.00 97.06 599 ALA A C 1
ATOM 4376 O O . ALA A 1 599 ? 2.752 -22.765 -2.625 1.00 97.06 599 ALA A O 1
ATOM 4377 N N . ALA A 1 600 ? 2.876 -22.582 -0.383 1.00 97.31 600 ALA A N 1
ATOM 4378 C CA . ALA A 1 600 ? 3.940 -23.556 -0.204 1.00 97.31 600 ALA A CA 1
ATOM 4379 C C . ALA A 1 600 ? 3.423 -24.959 -0.549 1.00 97.31 600 ALA A C 1
ATOM 4381 O O . ALA A 1 600 ? 2.256 -25.293 -0.325 1.00 97.31 600 ALA A O 1
ATOM 4382 N N . CYS A 1 601 ? 4.291 -25.774 -1.136 1.00 97.25 601 CYS A N 1
ATOM 4383 C CA . CYS A 1 601 ? 3.941 -27.135 -1.524 1.00 97.25 601 CYS A CA 1
ATOM 4384 C C . CYS A 1 601 ? 3.825 -28.079 -0.330 1.00 97.25 601 CYS A C 1
ATOM 4386 O O . CYS A 1 601 ? 2.945 -28.937 -0.324 1.00 97.25 601 CYS A O 1
ATOM 4388 N N . ASP A 1 602 ? 4.671 -27.873 0.676 1.00 95.81 602 ASP A N 1
ATOM 4389 C CA . ASP A 1 602 ? 4.726 -28.660 1.898 1.00 95.81 602 ASP A CA 1
ATOM 4390 C C . ASP A 1 602 ? 4.704 -27.730 3.125 1.00 95.81 602 ASP A C 1
ATOM 4392 O O . ASP A 1 602 ? 5.164 -26.584 3.033 1.00 95.81 602 ASP A O 1
ATOM 4396 N N . PRO A 1 603 ? 4.193 -28.195 4.280 1.00 96.12 603 PRO A N 1
ATOM 4397 C CA . PRO A 1 603 ? 4.352 -27.486 5.544 1.00 96.12 603 PRO A CA 1
ATOM 4398 C C . PRO A 1 603 ? 5.829 -27.301 5.917 1.00 96.12 603 PRO A C 1
ATOM 4400 O O . PRO A 1 603 ? 6.666 -28.170 5.667 1.00 96.12 603 PRO A O 1
ATOM 4403 N N . VAL A 1 604 ? 6.133 -26.184 6.571 1.00 95.94 604 VAL A N 1
ATOM 4404 C CA . VAL A 1 604 ? 7.471 -25.814 7.038 1.00 95.94 604 VAL A CA 1
ATOM 4405 C C . VAL A 1 604 ? 7.535 -25.990 8.552 1.00 95.94 604 VAL A C 1
ATOM 4407 O O . VAL A 1 604 ? 6.763 -25.375 9.286 1.00 95.94 604 VAL A O 1
ATOM 4410 N N . ALA A 1 605 ? 8.457 -26.821 9.034 1.00 96.25 605 ALA A N 1
ATOM 4411 C CA . ALA A 1 605 ? 8.652 -27.039 10.464 1.00 96.25 605 ALA A CA 1
ATOM 4412 C C . ALA A 1 605 ? 9.459 -25.886 11.075 1.00 96.25 605 ALA A C 1
ATOM 4414 O O . ALA A 1 605 ? 10.664 -25.775 10.840 1.00 96.25 605 ALA A O 1
ATOM 4415 N N . LEU A 1 606 ? 8.811 -25.043 11.882 1.00 96.25 606 LEU A N 1
ATOM 4416 C CA . LEU A 1 606 ? 9.439 -23.872 12.492 1.00 96.25 606 LEU A CA 1
ATOM 4417 C C . LEU A 1 606 ? 9.533 -24.017 14.014 1.00 96.25 606 LEU A C 1
ATOM 4419 O O . LEU A 1 606 ? 8.606 -24.465 14.694 1.00 96.25 606 LEU A O 1
ATOM 4423 N N . GLY A 1 607 ? 10.686 -23.637 14.565 1.00 95.25 607 GLY A N 1
ATOM 4424 C CA . GLY A 1 607 ? 10.879 -23.540 16.010 1.00 95.25 607 GLY A CA 1
ATOM 4425 C C . GLY A 1 607 ? 10.065 -22.396 16.618 1.00 95.25 607 GLY A C 1
ATOM 4426 O O . GLY A 1 607 ? 9.500 -21.569 15.918 1.00 95.25 607 GLY A O 1
ATOM 4427 N N . ALA A 1 608 ? 9.995 -22.334 17.946 1.00 94.56 608 ALA A N 1
ATOM 4428 C CA . ALA A 1 608 ? 9.528 -21.114 18.597 1.00 94.56 608 ALA A CA 1
ATOM 4429 C C . ALA A 1 608 ? 10.654 -20.069 18.565 1.00 94.56 608 ALA A C 1
ATOM 4431 O O . ALA A 1 608 ? 11.785 -20.391 18.946 1.00 94.56 608 ALA A O 1
ATOM 4432 N N . GLY A 1 609 ? 10.352 -18.832 18.172 1.00 94.12 609 GLY A N 1
ATOM 4433 C CA . GLY A 1 609 ? 11.331 -17.743 18.154 1.00 94.12 609 GLY A CA 1
ATOM 4434 C C . GLY A 1 609 ? 11.288 -16.880 16.898 1.00 94.12 609 GLY A C 1
ATOM 4435 O O . GLY A 1 609 ? 10.291 -16.851 16.183 1.00 94.12 609 GLY A O 1
ATOM 4436 N N . GLU A 1 610 ? 12.368 -16.128 16.689 1.00 95.62 610 GLU A N 1
ATOM 4437 C CA . GLU A 1 610 ? 12.532 -15.228 15.547 1.00 95.62 610 GLU A CA 1
ATOM 4438 C C . GLU A 1 610 ? 12.831 -16.018 14.266 1.00 95.62 610 GLU A C 1
ATOM 4440 O O . GLU A 1 610 ? 13.716 -16.873 14.264 1.00 95.62 610 GLU A O 1
ATOM 4445 N N . HIS A 1 611 ? 12.131 -15.680 13.186 1.00 97.38 611 HIS A N 1
ATOM 4446 C CA . HIS A 1 611 ? 12.338 -16.211 11.844 1.00 97.38 611 HIS A CA 1
ATOM 4447 C C . HIS A 1 611 ? 12.430 -15.072 10.832 1.00 97.38 611 HIS A C 1
ATOM 4449 O O . HIS A 1 611 ? 11.708 -14.071 10.930 1.00 97.38 611 HIS A O 1
ATOM 4455 N N . ARG A 1 612 ? 13.298 -15.232 9.834 1.00 97.50 612 ARG A N 1
ATOM 4456 C CA . ARG A 1 612 ? 13.425 -14.293 8.716 1.00 97.50 612 ARG A CA 1
ATOM 4457 C C . ARG A 1 612 ? 12.721 -14.848 7.490 1.00 97.50 612 ARG A C 1
ATOM 4459 O O . ARG A 1 612 ? 13.005 -15.963 7.065 1.00 97.50 612 ARG A O 1
ATOM 4466 N N . ILE A 1 613 ? 11.857 -14.039 6.895 1.00 97.69 613 ILE A N 1
ATOM 4467 C CA . ILE A 1 613 ? 11.104 -14.372 5.691 1.00 97.69 613 ILE A CA 1
ATOM 4468 C C . ILE A 1 613 ? 11.549 -13.437 4.579 1.00 97.69 613 ILE A C 1
ATOM 4470 O O . ILE A 1 613 ? 11.426 -12.215 4.684 1.00 97.69 613 ILE A O 1
ATOM 4474 N N . GLU A 1 614 ? 12.043 -14.019 3.497 1.00 95.88 614 GLU A N 1
ATOM 4475 C CA . GLU A 1 614 ? 12.507 -13.291 2.328 1.00 95.88 614 GLU A CA 1
ATOM 4476 C C . GLU A 1 614 ? 11.753 -13.789 1.094 1.00 95.88 614 GLU A C 1
ATOM 4478 O O . GLU A 1 614 ? 11.700 -14.990 0.846 1.00 95.88 614 GLU A O 1
ATOM 4483 N N . ALA A 1 615 ? 11.213 -12.880 0.284 1.00 90.88 615 ALA A N 1
ATOM 4484 C CA . ALA A 1 615 ? 10.730 -13.215 -1.052 1.00 90.88 615 ALA A CA 1
ATOM 4485 C C . ALA A 1 615 ? 11.483 -12.392 -2.098 1.00 90.88 615 ALA A C 1
ATOM 4487 O O . ALA A 1 615 ? 11.536 -11.156 -2.036 1.00 90.88 615 ALA A O 1
ATOM 4488 N N . GLY A 1 616 ? 12.121 -13.106 -3.025 1.00 77.81 616 GLY A N 1
ATOM 4489 C CA . GLY A 1 616 ? 12.891 -12.518 -4.114 1.00 77.81 616 GLY A CA 1
ATOM 4490 C C . GLY A 1 616 ? 11.992 -11.995 -5.230 1.00 77.81 616 GLY A C 1
ATOM 4491 O O . GLY A 1 616 ? 10.851 -12.432 -5.386 1.00 77.81 616 GLY A O 1
ATOM 4492 N N . ARG A 1 617 ? 12.527 -11.071 -6.032 1.00 75.75 617 ARG A N 1
ATOM 4493 C CA . ARG A 1 617 ? 11.944 -10.759 -7.338 1.00 75.75 617 ARG A CA 1
ATOM 4494 C C . ARG A 1 617 ? 12.257 -11.900 -8.305 1.00 75.75 617 ARG A C 1
ATOM 4496 O O . ARG A 1 617 ? 13.342 -12.473 -8.264 1.00 75.75 617 ARG A O 1
ATOM 4503 N N . GLY A 1 618 ? 11.286 -12.214 -9.143 1.00 83.00 618 GLY A N 1
ATOM 4504 C CA . GLY A 1 618 ? 11.345 -13.242 -10.168 1.00 83.00 618 GLY A CA 1
ATOM 4505 C C . GLY A 1 618 ? 10.131 -13.090 -11.084 1.00 83.00 618 GLY A C 1
ATOM 4506 O O . GLY A 1 618 ? 9.465 -12.049 -11.034 1.00 83.00 618 GLY A O 1
ATOM 4507 N N . PRO A 1 619 ? 9.782 -14.116 -11.875 1.00 88.12 619 PRO A N 1
ATOM 4508 C CA . PRO A 1 619 ? 8.628 -14.046 -12.771 1.00 88.12 619 PRO A CA 1
ATOM 4509 C C . PRO A 1 619 ? 7.311 -13.821 -12.011 1.00 88.12 619 PRO A C 1
ATOM 4511 O O . PRO A 1 619 ? 6.380 -13.222 -12.544 1.00 88.12 619 PRO A O 1
ATOM 4514 N N . LEU A 1 620 ? 7.256 -14.241 -10.745 1.00 91.88 620 LEU A N 1
ATOM 4515 C CA . LEU A 1 620 ? 6.210 -13.904 -9.788 1.00 91.88 620 LEU A CA 1
ATOM 4516 C C . LEU A 1 620 ? 6.837 -13.308 -8.530 1.00 91.88 620 LEU A C 1
ATOM 4518 O O . LEU A 1 620 ? 7.820 -13.836 -8.009 1.00 91.88 620 LEU A O 1
ATOM 4522 N N . PHE A 1 621 ? 6.231 -12.244 -8.009 1.00 90.50 621 PHE A N 1
ATOM 4523 C CA . PHE A 1 621 ? 6.680 -11.585 -6.788 1.00 90.50 621 PHE A CA 1
ATOM 4524 C C . PHE A 1 621 ? 5.563 -11.556 -5.743 1.00 90.50 621 PHE A C 1
ATOM 4526 O O . PHE A 1 621 ? 4.476 -11.027 -5.992 1.00 90.50 621 PHE A O 1
ATOM 4533 N N . ALA A 1 622 ? 5.830 -12.123 -4.564 1.00 93.56 622 ALA A N 1
ATOM 4534 C CA . ALA A 1 622 ? 4.883 -12.144 -3.455 1.00 93.56 622 ALA A CA 1
ATOM 4535 C C . ALA A 1 622 ? 4.504 -10.715 -3.024 1.00 93.56 622 ALA A C 1
ATOM 4537 O O . ALA A 1 622 ? 5.360 -9.850 -2.820 1.00 93.56 622 ALA A O 1
ATOM 4538 N N . SER A 1 623 ? 3.203 -10.470 -2.905 1.00 91.69 623 SER A N 1
ATOM 4539 C CA . SER A 1 623 ? 2.601 -9.211 -2.452 1.00 91.69 623 SER A CA 1
ATOM 4540 C C . SER A 1 623 ? 2.125 -9.299 -1.012 1.00 91.69 623 SER A C 1
ATOM 4542 O O . SER A 1 623 ? 2.339 -8.366 -0.234 1.00 91.69 623 SER A O 1
ATOM 4544 N N . THR A 1 624 ? 1.499 -10.423 -0.672 1.00 94.31 624 THR A N 1
ATOM 4545 C CA . THR A 1 624 ? 1.108 -10.782 0.689 1.00 94.31 624 THR A CA 1
ATOM 4546 C C . THR A 1 624 ? 1.709 -12.131 1.046 1.00 94.31 624 THR A C 1
ATOM 4548 O O . THR A 1 624 ? 2.007 -12.943 0.163 1.00 94.31 624 THR A O 1
ATOM 4551 N N . LEU A 1 625 ? 1.902 -12.343 2.341 1.00 95.94 625 LEU A N 1
ATOM 4552 C CA . LEU A 1 625 ? 2.331 -13.614 2.893 1.00 95.94 625 LEU A CA 1
ATOM 4553 C C . LEU A 1 625 ? 1.618 -13.847 4.218 1.00 95.94 625 LEU A C 1
ATOM 4555 O O . LEU A 1 625 ? 1.653 -13.000 5.109 1.00 95.94 625 LEU A O 1
ATOM 4559 N N . GLU A 1 626 ? 1.023 -15.018 4.337 1.00 96.62 626 GLU A N 1
ATOM 4560 C CA . GLU A 1 626 ? 0.462 -15.558 5.556 1.00 96.62 626 GLU A CA 1
ATOM 4561 C C . GLU A 1 626 ? 1.246 -16.807 5.958 1.00 96.62 626 GLU A C 1
ATOM 4563 O O . GLU A 1 626 ? 1.518 -17.662 5.115 1.00 96.62 626 GLU A O 1
ATOM 4568 N N . LEU A 1 627 ? 1.617 -16.905 7.235 1.00 97.12 627 LEU A N 1
ATOM 4569 C CA . LEU A 1 627 ? 1.980 -18.174 7.864 1.00 97.12 627 LEU A CA 1
ATOM 4570 C C . LEU A 1 627 ? 0.873 -18.540 8.840 1.00 97.12 627 LEU A C 1
ATOM 4572 O O . LEU A 1 627 ? 0.668 -17.845 9.837 1.00 97.12 627 LEU A O 1
ATOM 4576 N N . ALA A 1 628 ? 0.199 -19.643 8.554 1.00 96.44 628 ALA A N 1
ATOM 4577 C CA . ALA A 1 628 ? -0.827 -20.231 9.398 1.00 96.44 628 ALA A CA 1
ATOM 4578 C C . ALA A 1 628 ? -0.323 -21.566 9.972 1.00 96.44 628 ALA A C 1
ATOM 4580 O O . ALA A 1 628 ? 0.553 -22.194 9.373 1.00 96.44 628 ALA A O 1
ATOM 4581 N N . PRO A 1 629 ? -0.846 -22.039 11.114 1.00 95.50 629 PRO A N 1
ATOM 4582 C CA . PRO A 1 629 ? -0.500 -23.363 11.611 1.00 95.50 629 PRO A CA 1
ATOM 4583 C C . PRO A 1 629 ? -1.040 -24.431 10.648 1.00 95.50 629 PRO A C 1
ATOM 4585 O O . PRO A 1 629 ? -2.101 -24.258 10.048 1.00 95.50 629 PRO A O 1
ATOM 4588 N N . ALA A 1 630 ? -0.323 -25.547 10.499 1.00 91.81 630 ALA A N 1
ATOM 4589 C CA . ALA A 1 630 ? -0.767 -26.646 9.634 1.00 91.81 630 ALA A CA 1
ATOM 4590 C C . ALA A 1 630 ? -2.094 -27.273 10.108 1.00 91.81 630 ALA A C 1
ATOM 4592 O O . ALA A 1 630 ? -2.892 -27.743 9.294 1.00 91.81 630 ALA A O 1
ATOM 4593 N N . ASP A 1 631 ? -2.343 -27.243 11.419 1.00 89.75 631 ASP A N 1
ATOM 4594 C CA . ASP A 1 631 ? -3.637 -27.579 12.001 1.00 89.75 631 ASP A CA 1
ATOM 4595 C C . ASP A 1 631 ? -4.599 -26.391 11.892 1.00 89.75 631 ASP A C 1
ATOM 4597 O O . ASP A 1 631 ? -4.283 -25.271 12.293 1.00 89.75 631 ASP A O 1
ATOM 4601 N N . ALA A 1 632 ? -5.812 -26.645 11.401 1.00 84.50 632 ALA A N 1
ATOM 4602 C CA . ALA A 1 632 ? -6.807 -25.597 11.219 1.00 84.50 632 ALA A CA 1
ATOM 4603 C C . ALA A 1 632 ? -7.186 -24.916 12.545 1.00 84.50 632 ALA A C 1
ATOM 4605 O O . ALA A 1 632 ? -7.520 -25.570 13.540 1.00 84.50 632 ALA A O 1
ATOM 4606 N N . ILE A 1 633 ? -7.231 -23.584 12.526 1.00 88.19 633 ILE A N 1
ATOM 4607 C CA . ILE A 1 633 ? -7.768 -22.795 13.634 1.00 88.19 633 ILE A CA 1
ATOM 4608 C C . ILE A 1 633 ? -9.278 -23.030 13.703 1.00 88.19 633 ILE A C 1
ATOM 4610 O O . ILE A 1 633 ? -10.003 -22.832 12.728 1.00 88.19 633 ILE A O 1
ATOM 4614 N N . ALA A 1 634 ? -9.766 -23.453 14.871 1.00 87.94 634 ALA A N 1
ATOM 4615 C CA . ALA A 1 634 ? -11.184 -23.732 15.076 1.00 87.94 634 ALA A CA 1
ATOM 4616 C C . ALA A 1 634 ? -12.031 -22.500 14.743 1.00 87.94 634 ALA A C 1
ATOM 4618 O O . ALA A 1 634 ? -11.760 -21.433 15.288 1.00 87.94 634 ALA A O 1
ATOM 4619 N N . ALA A 1 635 ? -13.051 -22.654 13.893 1.00 87.38 635 ALA A N 1
ATOM 4620 C CA . ALA A 1 635 ? -13.938 -21.570 13.473 1.00 87.38 635 ALA A CA 1
ATOM 4621 C C . ALA A 1 635 ? -14.552 -20.813 14.663 1.00 87.38 635 ALA A C 1
ATOM 4623 O O . ALA A 1 635 ? -14.769 -21.380 15.740 1.00 87.38 635 ALA A O 1
ATOM 4624 N N . ALA A 1 636 ? -14.844 -19.527 14.457 1.00 87.00 636 ALA A N 1
ATOM 4625 C CA . ALA A 1 636 ? -15.462 -18.704 15.483 1.00 87.00 636 ALA A CA 1
ATOM 4626 C C . ALA A 1 636 ? -16.839 -19.272 15.875 1.00 87.00 636 ALA A C 1
ATOM 4628 O O . ALA A 1 636 ? -17.618 -19.668 15.000 1.00 87.00 636 ALA A O 1
ATOM 4629 N N . PRO A 1 637 ? -17.182 -19.307 17.174 1.00 85.81 637 PRO A N 1
ATOM 4630 C CA . PRO A 1 637 ? -18.557 -19.543 17.578 1.00 85.81 637 PRO A CA 1
ATOM 4631 C C . PRO A 1 637 ? -19.474 -18.479 16.963 1.00 85.81 637 PRO A C 1
ATOM 4633 O O . PRO A 1 637 ? -19.101 -17.312 16.848 1.00 85.81 637 PRO A O 1
ATOM 4636 N N . GLY A 1 638 ? -20.695 -18.872 16.596 1.00 80.38 638 GLY A N 1
ATOM 4637 C CA . GLY A 1 638 ? -21.682 -17.920 16.092 1.00 80.38 638 GLY A CA 1
ATOM 4638 C C . GLY A 1 638 ? -21.991 -16.819 17.121 1.00 80.38 638 GLY A C 1
ATOM 4639 O O . GLY A 1 638 ? -21.932 -17.074 18.330 1.00 80.38 638 GLY A O 1
ATOM 4640 N N . PRO A 1 639 ? -22.351 -15.603 16.671 1.00 85.62 639 PRO A N 1
ATOM 4641 C CA . PRO A 1 639 ? -22.677 -14.505 17.570 1.00 85.62 639 PRO A CA 1
ATOM 4642 C C . PRO A 1 639 ? -23.862 -14.872 18.463 1.00 85.62 639 PRO A C 1
ATOM 4644 O O . PRO A 1 639 ? -24.751 -15.642 18.077 1.00 85.62 639 PRO A O 1
ATOM 4647 N N . ARG A 1 640 ? -23.928 -14.273 19.656 1.00 88.25 640 ARG A N 1
ATOM 4648 C CA . ARG A 1 640 ? -25.144 -14.396 20.462 1.00 88.25 640 ARG A CA 1
ATOM 4649 C C . ARG A 1 640 ? -26.298 -13.722 19.745 1.00 88.25 640 ARG A C 1
ATOM 4651 O O . ARG A 1 640 ? -26.145 -12.635 19.188 1.00 88.25 640 ARG A O 1
ATOM 4658 N N . ALA A 1 641 ? -27.482 -14.309 19.868 1.00 88.69 641 ALA A N 1
ATOM 4659 C CA . ALA A 1 641 ? -28.698 -13.636 19.456 1.00 88.69 641 ALA A CA 1
ATOM 4660 C C . ALA A 1 641 ? -28.856 -12.320 20.236 1.00 88.69 641 ALA A C 1
ATOM 4662 O O . ALA A 1 641 ? -28.851 -12.283 21.472 1.00 88.69 641 ALA A O 1
ATOM 4663 N N . THR A 1 642 ? -28.977 -11.226 19.486 1.00 93.00 642 THR A N 1
ATOM 4664 C CA . THR A 1 642 ? -29.146 -9.877 20.024 1.00 93.00 642 THR A CA 1
ATOM 4665 C C . THR A 1 642 ? -30.262 -9.151 19.307 1.00 93.00 642 THR A C 1
ATOM 4667 O O . THR A 1 642 ? -30.379 -9.231 18.085 1.00 93.00 642 THR A O 1
ATOM 4670 N N . THR A 1 643 ? -31.041 -8.374 20.055 1.00 95.69 643 THR A N 1
ATOM 4671 C CA . THR A 1 643 ? -32.071 -7.494 19.499 1.00 95.69 643 THR A CA 1
ATOM 4672 C C . THR A 1 643 ? -31.746 -6.046 19.835 1.00 95.69 643 THR A C 1
ATOM 4674 O O . THR A 1 643 ? -31.663 -5.656 21.001 1.00 95.69 643 THR A O 1
ATOM 4677 N N . ILE A 1 644 ? -31.573 -5.215 18.806 1.00 95.75 644 ILE A N 1
ATOM 4678 C CA . ILE A 1 644 ? -31.381 -3.774 18.985 1.00 95.75 644 ILE A CA 1
ATOM 4679 C C . ILE A 1 644 ? -32.749 -3.137 19.239 1.00 95.75 644 ILE A C 1
ATOM 4681 O O . ILE A 1 644 ? -33.585 -3.063 18.342 1.00 95.75 644 ILE A O 1
ATOM 4685 N N . GLY A 1 645 ? -32.973 -2.651 20.461 1.00 93.69 645 GLY A N 1
ATOM 4686 C CA . GLY A 1 645 ? -34.235 -2.022 20.847 1.00 93.69 645 GLY A CA 1
ATOM 4687 C C . GLY A 1 645 ? -34.288 -0.540 20.476 1.00 93.69 645 GLY A C 1
ATOM 4688 O O . GLY A 1 645 ? -35.008 -0.118 19.575 1.00 93.69 645 GLY A O 1
ATOM 4689 N N . ARG A 1 646 ? -33.520 0.291 21.192 1.00 93.62 646 ARG A N 1
ATOM 4690 C CA . ARG A 1 646 ? -33.469 1.747 20.972 1.00 93.62 646 ARG A CA 1
ATOM 4691 C C . ARG A 1 646 ? -32.049 2.165 20.637 1.00 93.62 646 ARG A C 1
ATOM 4693 O O . ARG A 1 646 ? -31.137 1.840 21.385 1.00 93.62 646 ARG A O 1
ATOM 4700 N N . TRP A 1 647 ? -31.873 2.973 19.594 1.00 96.06 647 TRP A N 1
ATOM 4701 C CA . TRP A 1 647 ? -30.574 3.555 19.244 1.00 96.06 647 TRP A CA 1
ATOM 4702 C C . TRP A 1 647 ? -30.669 5.078 19.150 1.00 96.06 647 TRP A C 1
ATOM 4704 O O . TRP A 1 647 ? -31.024 5.629 18.111 1.00 96.06 647 TRP A O 1
ATOM 4714 N N . GLY A 1 648 ? -30.433 5.762 20.272 1.00 95.12 648 GLY A N 1
ATOM 4715 C CA . GLY A 1 648 ? -30.458 7.221 20.359 1.00 95.12 648 GLY A CA 1
ATOM 4716 C C . GLY A 1 648 ? -29.067 7.846 20.522 1.00 95.12 648 GLY A C 1
ATOM 4717 O O . GLY A 1 648 ? -28.090 7.139 20.781 1.00 95.12 648 GLY A O 1
ATOM 4718 N N . PRO A 1 649 ? -28.976 9.186 20.449 1.00 92.88 649 PRO A N 1
ATOM 4719 C CA . PRO A 1 649 ? -27.706 9.909 20.558 1.00 92.88 649 PRO A CA 1
ATOM 4720 C C . PRO A 1 649 ? -27.104 9.902 21.972 1.00 92.88 649 PRO A C 1
ATOM 4722 O O . PRO A 1 649 ? -25.919 10.152 22.120 1.00 92.88 649 PRO A O 1
ATOM 4725 N N . VAL A 1 650 ? -27.909 9.635 23.011 1.00 95.50 650 VAL A N 1
ATOM 4726 C CA . VAL A 1 650 ? -27.478 9.694 24.428 1.00 95.50 650 VAL A CA 1
ATOM 4727 C C . VAL A 1 650 ? -27.827 8.445 25.236 1.00 95.50 650 VAL A C 1
ATOM 4729 O O . VAL A 1 650 ? -27.361 8.278 26.360 1.00 95.50 650 VAL A O 1
ATOM 4732 N N . ALA A 1 651 ? -28.691 7.587 24.694 1.00 96.00 651 ALA A N 1
ATOM 4733 C CA . ALA A 1 651 ? -29.133 6.365 25.345 1.00 96.00 651 ALA A CA 1
ATOM 4734 C C . ALA A 1 651 ? -29.505 5.317 24.295 1.00 96.00 651 ALA A C 1
ATOM 4736 O O . ALA A 1 651 ? -30.247 5.621 23.349 1.00 96.00 651 ALA A O 1
ATOM 4737 N N . ARG A 1 652 ? -29.006 4.096 24.481 1.00 97.50 652 ARG A N 1
ATOM 4738 C CA . ARG A 1 652 ? -29.210 2.952 23.590 1.00 97.50 652 ARG A CA 1
ATOM 4739 C C . ARG A 1 652 ? -29.529 1.707 24.412 1.00 97.50 652 ARG A C 1
ATOM 4741 O O . ARG A 1 652 ? -29.179 1.642 25.588 1.00 97.50 652 ARG A O 1
ATOM 4748 N N . ARG A 1 653 ? -30.224 0.753 23.802 1.00 97.19 653 ARG A N 1
ATOM 4749 C CA . ARG A 1 653 ? -30.657 -0.491 24.436 1.00 97.19 653 ARG A CA 1
ATOM 4750 C C . ARG A 1 653 ? -30.449 -1.657 23.480 1.00 97.19 653 ARG A C 1
ATOM 4752 O O . ARG A 1 653 ? -30.955 -1.601 22.357 1.00 97.19 653 ARG A O 1
ATOM 4759 N N . VAL A 1 654 ? -29.754 -2.681 23.956 1.00 97.25 654 VAL A N 1
ATOM 4760 C CA . VAL A 1 654 ? -29.524 -3.949 23.257 1.00 97.25 654 VAL A CA 1
ATOM 4761 C C . VAL A 1 654 ? -29.934 -5.071 24.200 1.00 97.25 654 VAL A C 1
ATOM 4763 O O . VAL A 1 654 ? -29.457 -5.117 25.329 1.00 97.25 654 VAL A O 1
ATOM 4766 N N . ASP A 1 655 ? -30.828 -5.945 23.762 1.00 96.69 655 ASP A N 1
ATOM 4767 C CA . ASP A 1 655 ? -31.194 -7.145 24.513 1.00 96.69 655 ASP A CA 1
ATOM 4768 C C . ASP A 1 655 ? -30.331 -8.312 24.015 1.00 96.69 655 ASP A C 1
ATOM 4770 O O . ASP A 1 655 ? -30.166 -8.484 22.804 1.00 96.69 655 ASP A O 1
ATOM 4774 N N . VAL A 1 656 ? -29.746 -9.074 24.940 1.00 96.06 656 VAL A N 1
ATOM 4775 C CA . VAL A 1 656 ? -28.816 -10.178 24.659 1.00 96.06 656 VAL A CA 1
ATOM 4776 C C . VAL A 1 656 ? -29.302 -11.461 25.325 1.00 96.06 656 VAL A C 1
ATOM 4778 O O . VAL A 1 656 ? -29.744 -11.439 26.476 1.00 96.06 656 VAL A O 1
ATOM 4781 N N . GLU A 1 657 ? -29.228 -12.581 24.611 1.00 94.94 657 GLU A N 1
ATOM 4782 C CA . GLU A 1 657 ? -29.580 -13.895 25.156 1.00 94.94 657 GLU A CA 1
ATOM 4783 C C . GLU A 1 657 ? -28.488 -14.487 26.070 1.00 94.94 657 GLU A C 1
ATOM 4785 O O . GLU A 1 657 ? -27.389 -13.946 26.221 1.00 94.94 657 GLU A O 1
ATOM 4790 N N . ALA A 1 658 ? -28.812 -15.607 26.720 1.00 93.75 658 ALA A N 1
ATOM 4791 C CA . ALA A 1 658 ? -27.890 -16.344 27.577 1.00 93.75 658 ALA A CA 1
ATOM 4792 C C . ALA A 1 658 ? -26.719 -16.970 26.796 1.00 93.75 658 ALA A C 1
ATOM 4794 O O . ALA A 1 658 ? -26.874 -17.356 25.640 1.00 93.75 658 ALA A O 1
ATOM 4795 N N . GLY A 1 659 ? -25.564 -17.154 27.445 1.00 93.69 659 GLY A N 1
ATOM 4796 C CA . GLY A 1 659 ? -24.439 -17.908 26.870 1.00 93.69 659 GLY A CA 1
ATOM 4797 C C . GLY A 1 659 ? -23.075 -17.678 27.557 1.00 93.69 659 GLY A C 1
ATOM 4798 O O . GLY A 1 659 ? -23.052 -17.200 28.696 1.00 93.69 659 GLY A O 1
ATOM 4799 N N . PRO A 1 660 ? -21.941 -17.905 26.848 1.00 93.69 660 PRO A N 1
ATOM 4800 C CA . PRO A 1 660 ? -20.555 -17.771 27.352 1.00 93.69 660 PRO A CA 1
ATOM 4801 C C . PRO A 1 660 ? -20.079 -16.322 27.609 1.00 93.69 660 PRO A C 1
ATOM 4803 O O . PRO A 1 660 ? -20.871 -15.392 27.636 1.00 93.69 660 PRO A O 1
ATOM 4806 N N . THR A 1 661 ? -18.799 -16.079 27.883 1.00 94.88 661 THR A N 1
ATOM 4807 C CA . THR A 1 661 ? -18.288 -14.695 27.932 1.00 94.88 661 THR A CA 1
ATOM 4808 C C . THR A 1 661 ? -18.208 -14.145 26.510 1.00 94.88 661 THR A C 1
ATOM 4810 O O . THR A 1 661 ? -17.828 -14.856 25.589 1.00 94.88 661 THR A O 1
ATOM 4813 N N . SER A 1 662 ? -18.601 -12.893 26.299 1.00 95.81 662 SER A N 1
ATOM 4814 C CA . SER A 1 662 ? -18.693 -12.298 24.963 1.00 95.81 662 SER A CA 1
ATOM 4815 C C . SER A 1 662 ? -18.364 -10.815 24.991 1.00 95.81 662 SER A C 1
ATOM 4817 O O . SER A 1 662 ? -18.217 -10.226 26.060 1.00 95.81 662 SER A O 1
ATOM 4819 N N . ILE A 1 663 ? -18.272 -10.197 23.823 1.00 96.75 663 ILE A N 1
ATOM 4820 C CA . ILE A 1 663 ? -17.996 -8.775 23.668 1.00 96.75 663 ILE A CA 1
ATOM 4821 C C . ILE A 1 663 ? -19.156 -8.153 22.895 1.00 96.75 663 ILE A C 1
ATOM 4823 O O . ILE A 1 663 ? -19.423 -8.524 21.755 1.00 96.75 663 ILE A O 1
ATOM 4827 N N . LEU A 1 664 ? -19.859 -7.207 23.521 1.00 97.44 664 LEU A N 1
ATOM 4828 C CA . LEU A 1 664 ? -20.761 -6.306 22.808 1.00 97.44 664 LEU A CA 1
ATOM 4829 C C . LEU A 1 664 ? -19.892 -5.341 22.013 1.00 97.44 664 LEU A C 1
ATOM 4831 O O . LEU A 1 664 ? -19.146 -4.572 22.616 1.00 97.44 664 LEU A O 1
ATOM 4835 N N . VAL A 1 665 ? -20.022 -5.340 20.695 1.00 96.81 665 VAL A N 1
ATOM 4836 C CA . VAL A 1 665 ? -19.281 -4.458 19.795 1.00 96.81 665 VAL A CA 1
ATOM 4837 C C . VAL A 1 665 ? -20.257 -3.545 19.071 1.00 96.81 665 VAL A C 1
ATOM 4839 O O . VAL A 1 665 ? -21.355 -3.955 18.704 1.00 96.81 665 VAL A O 1
ATOM 4842 N N . THR A 1 666 ? -19.865 -2.292 18.860 1.00 96.56 666 THR A N 1
ATOM 4843 C CA . THR A 1 666 ? -20.604 -1.337 18.025 1.00 96.56 666 THR A CA 1
ATOM 4844 C C . THR A 1 666 ? -19.794 -0.964 16.788 1.00 96.56 666 THR A C 1
ATOM 4846 O O . THR A 1 666 ? -18.583 -1.168 16.742 1.00 96.56 666 THR A O 1
ATOM 4849 N N . THR A 1 667 ? -20.441 -0.396 15.776 1.00 95.56 667 THR A N 1
ATOM 4850 C CA . THR A 1 667 ? -19.769 0.108 14.562 1.00 95.56 667 THR A CA 1
ATOM 4851 C C . THR A 1 667 ? -19.423 1.598 14.677 1.00 95.56 667 THR A C 1
ATOM 4853 O O . THR A 1 667 ? -19.502 2.346 13.706 1.00 95.56 667 THR A O 1
ATOM 4856 N N . GLU A 1 668 ? -19.130 2.073 15.890 1.00 94.94 668 GLU A N 1
ATOM 4857 C CA . GLU A 1 668 ? -18.832 3.478 16.175 1.00 94.94 668 GLU A CA 1
ATOM 4858 C C . GLU A 1 668 ? -17.494 3.617 16.909 1.00 94.94 668 GLU A C 1
ATOM 4860 O O . GLU A 1 668 ? -17.085 2.723 17.653 1.00 94.94 668 GLU A O 1
ATOM 4865 N N . ASN A 1 669 ? -16.835 4.765 16.723 1.00 95.75 669 ASN A N 1
ATOM 4866 C CA . ASN A 1 669 ? -15.557 5.068 17.365 1.00 95.75 669 ASN A CA 1
ATOM 4867 C C . ASN A 1 669 ? -15.653 4.997 18.897 1.00 95.75 669 ASN A C 1
ATOM 4869 O O . ASN A 1 669 ? -16.623 5.484 19.489 1.00 95.75 669 ASN A O 1
ATOM 4873 N N . VAL A 1 670 ? -14.597 4.484 19.535 1.00 95.19 670 VAL A N 1
ATOM 4874 C CA . VAL A 1 670 ? -14.419 4.540 20.992 1.00 95.19 670 VAL A CA 1
ATOM 4875 C C . VAL A 1 670 ? -14.602 5.965 21.505 1.00 95.19 670 VAL A C 1
ATOM 4877 O O . VAL A 1 670 ? -14.027 6.927 20.992 1.00 95.19 670 VAL A O 1
ATOM 4880 N N . ASN A 1 671 ? -15.376 6.095 22.577 1.00 95.62 671 ASN A N 1
ATOM 4881 C CA . ASN A 1 671 ? -15.530 7.336 23.310 1.00 95.62 671 ASN A CA 1
ATOM 4882 C C . ASN A 1 671 ? -15.775 7.035 24.792 1.00 95.62 671 ASN A C 1
ATOM 4884 O O . ASN A 1 671 ? -16.803 6.474 25.171 1.00 95.62 671 ASN A O 1
ATOM 4888 N N . ALA A 1 672 ? -14.854 7.496 25.642 1.00 94.25 672 ALA A N 1
ATOM 4889 C CA . ALA A 1 672 ? -14.883 7.284 27.091 1.00 94.25 672 ALA A CA 1
ATOM 4890 C C . ALA A 1 672 ? -16.145 7.831 27.796 1.00 94.25 672 ALA A C 1
ATOM 4892 O O . ALA A 1 672 ? -16.408 7.492 28.949 1.00 94.25 672 ALA A O 1
ATOM 4893 N N . GLY A 1 673 ? -16.933 8.684 27.130 1.00 95.75 673 GLY A N 1
ATOM 4894 C CA . GLY A 1 673 ? -18.210 9.178 27.638 1.00 95.75 673 GLY A CA 1
ATOM 4895 C C . GLY A 1 673 ? -19.343 8.146 27.622 1.00 95.75 673 GLY A C 1
ATOM 4896 O O . GLY A 1 673 ? -20.324 8.337 28.345 1.00 95.75 673 GLY A O 1
ATOM 4897 N N . TRP A 1 674 ? -19.240 7.068 26.837 1.00 97.88 674 TRP A N 1
ATOM 4898 C CA . TRP A 1 674 ? -20.233 5.991 26.835 1.00 97.88 674 TRP A CA 1
ATOM 4899 C C . TRP A 1 674 ? -19.968 4.978 27.947 1.00 97.88 674 TRP A C 1
ATOM 4901 O O . TRP A 1 674 ? -18.870 4.450 28.096 1.00 97.88 674 TRP A O 1
ATOM 4911 N N . THR A 1 675 ? -21.011 4.658 28.705 1.00 97.62 675 THR A N 1
ATOM 4912 C CA . THR A 1 675 ? -21.001 3.580 29.696 1.00 97.62 675 THR A CA 1
ATOM 4913 C C . THR A 1 675 ? -22.069 2.555 29.352 1.00 97.62 675 THR A C 1
ATOM 4915 O O . THR A 1 675 ? -23.133 2.925 28.856 1.00 97.62 675 THR A O 1
ATOM 4918 N N . ALA A 1 676 ? -21.794 1.280 29.623 1.00 98.12 676 ALA A N 1
ATOM 4919 C CA . ALA A 1 676 ? -22.753 0.197 29.454 1.00 98.12 676 ALA A CA 1
ATOM 4920 C C . ALA A 1 676 ? -23.060 -0.471 30.797 1.00 98.12 676 ALA A C 1
ATOM 4922 O O . ALA A 1 676 ? -22.171 -0.646 31.638 1.00 98.12 676 ALA A O 1
ATOM 4923 N N . THR A 1 677 ? -24.320 -0.850 30.996 1.00 98.00 677 THR A N 1
ATOM 4924 C CA . THR A 1 677 ? -24.752 -1.681 32.120 1.00 98.00 677 THR A CA 1
ATOM 4925 C C . THR A 1 677 ? -25.593 -2.853 31.630 1.00 98.00 677 THR A C 1
ATOM 4927 O O . THR A 1 677 ? -26.480 -2.656 30.810 1.00 98.00 677 THR A O 1
ATOM 4930 N N . LEU A 1 678 ? -25.353 -4.055 32.153 1.00 97.31 678 LEU A N 1
ATOM 4931 C CA . LEU A 1 678 ? -26.225 -5.221 31.992 1.00 97.31 678 LEU A CA 1
ATOM 4932 C C . LEU A 1 678 ? -27.068 -5.365 33.259 1.00 97.31 678 LEU A C 1
ATOM 4934 O O . LEU A 1 678 ? -26.521 -5.596 34.341 1.00 97.31 678 LEU A O 1
ATOM 4938 N N . ASP A 1 679 ? -28.377 -5.144 33.143 1.00 92.56 679 ASP A N 1
ATOM 4939 C CA . ASP A 1 679 ? -29.331 -5.172 34.264 1.00 92.56 679 ASP A CA 1
ATOM 4940 C C . ASP A 1 679 ? -28.851 -4.368 35.495 1.00 92.56 679 ASP A C 1
ATOM 4942 O O . ASP A 1 679 ? -28.982 -4.769 36.652 1.00 92.56 679 ASP A O 1
ATOM 4946 N N . GLY A 1 680 ? -28.241 -3.206 35.233 1.00 93.06 680 GLY A N 1
ATOM 4947 C CA . GLY A 1 680 ? -27.726 -2.284 36.251 1.00 93.06 680 GLY A CA 1
ATOM 4948 C C . GLY A 1 680 ? -26.282 -2.528 36.705 1.00 93.06 680 GLY A C 1
ATOM 4949 O O . GLY A 1 680 ? -25.722 -1.670 37.389 1.00 93.06 680 GLY A O 1
ATOM 4950 N N . ARG A 1 681 ? -25.637 -3.631 36.306 1.00 96.06 681 ARG A N 1
ATOM 4951 C CA . ARG A 1 681 ? -24.206 -3.868 36.567 1.00 96.06 681 ARG A CA 1
ATOM 4952 C C . ARG A 1 681 ? -23.359 -3.275 35.457 1.00 96.06 681 ARG A C 1
ATOM 4954 O O . ARG A 1 681 ? -23.598 -3.561 34.292 1.00 96.06 681 ARG A O 1
ATOM 4961 N N . ARG A 1 682 ? -22.374 -2.453 35.813 1.00 96.88 682 ARG A N 1
ATOM 4962 C CA . ARG A 1 682 ? -21.463 -1.836 34.843 1.00 96.88 682 ARG A CA 1
ATOM 4963 C C . ARG A 1 682 ? -20.636 -2.902 34.127 1.00 96.88 682 ARG A C 1
ATOM 4965 O O . ARG A 1 682 ? -20.146 -3.817 34.778 1.00 96.88 682 ARG A O 1
ATOM 4972 N N . LEU A 1 683 ? -20.507 -2.748 32.814 1.00 97.56 683 LEU A N 1
ATOM 4973 C CA . LEU A 1 683 ? -19.632 -3.559 31.978 1.00 97.56 683 LEU A CA 1
ATOM 4974 C C . LEU A 1 683 ? -18.298 -2.846 31.763 1.00 97.56 683 LEU A C 1
ATOM 4976 O O . LEU A 1 683 ? -18.255 -1.612 31.662 1.00 97.56 683 LEU A O 1
ATOM 4980 N N . ASP A 1 684 ? -17.235 -3.634 31.665 1.00 96.88 684 ASP A N 1
ATOM 4981 C CA . ASP A 1 684 ? -15.892 -3.132 31.402 1.00 96.88 684 ASP A CA 1
ATOM 4982 C C . ASP A 1 684 ? -15.750 -2.805 29.908 1.00 96.88 684 ASP A C 1
ATOM 4984 O O . ASP A 1 684 ? -16.150 -3.615 29.066 1.00 96.88 684 ASP A O 1
ATOM 4988 N N . PRO A 1 685 ? -15.288 -1.592 29.552 1.00 97.12 685 PRO A N 1
ATOM 4989 C CA . PRO A 1 685 ? -15.093 -1.209 28.163 1.00 97.12 685 PRO A CA 1
ATOM 4990 C C . PRO A 1 685 ? -13.879 -1.927 27.577 1.00 97.12 685 PRO A C 1
ATOM 4992 O O . PRO A 1 685 ? -12.904 -2.166 28.276 1.00 97.12 685 PRO A O 1
ATOM 4995 N N . ILE A 1 686 ? -13.930 -2.198 26.279 1.00 96.44 686 ILE A N 1
ATOM 4996 C CA . ILE A 1 686 ? -12.796 -2.719 25.516 1.00 96.44 686 ILE A CA 1
ATOM 4997 C C . ILE A 1 686 ? -12.787 -2.085 24.125 1.00 96.44 686 ILE A C 1
ATOM 4999 O O . ILE A 1 686 ? -13.847 -1.777 23.562 1.00 96.44 686 ILE A O 1
ATOM 5003 N N . ARG A 1 687 ? -11.594 -1.846 23.579 1.00 95.94 687 ARG A N 1
ATOM 5004 C CA . ARG A 1 687 ? -11.422 -1.364 22.208 1.00 95.94 687 ARG A CA 1
ATOM 5005 C C . ARG A 1 687 ? -11.320 -2.551 21.260 1.00 95.94 687 ARG A C 1
ATOM 5007 O O . ARG A 1 687 ? -10.428 -3.377 21.389 1.00 95.94 687 ARG A O 1
ATOM 5014 N N . VAL A 1 688 ? -12.236 -2.609 20.302 1.00 96.81 688 VAL A N 1
ATOM 5015 C CA . VAL A 1 688 ? -12.289 -3.671 19.292 1.00 96.81 688 VAL A CA 1
ATOM 5016 C C . VAL A 1 688 ? -11.825 -3.100 17.955 1.00 96.81 688 VAL A C 1
ATOM 5018 O O . VAL A 1 688 ? -12.033 -1.921 17.668 1.00 96.81 688 VAL A O 1
ATOM 5021 N N . ASP A 1 689 ? -11.155 -3.906 17.144 1.00 95.12 689 ASP A N 1
ATOM 5022 C CA . ASP A 1 689 ? -10.597 -3.564 15.835 1.00 95.12 689 ASP A CA 1
ATOM 5023 C C . ASP A 1 689 ? -9.647 -2.346 15.871 1.00 95.12 689 ASP A C 1
ATOM 5025 O O . ASP A 1 689 ? -9.398 -1.719 14.849 1.00 95.12 689 ASP A O 1
ATOM 5029 N N . GLY A 1 690 ? -9.155 -1.958 17.055 1.00 92.56 690 GLY A N 1
ATOM 5030 C CA . GLY A 1 690 ? -8.319 -0.772 17.273 1.00 92.56 690 GLY A CA 1
ATOM 5031 C C . GLY A 1 690 ? -9.048 0.578 17.253 1.00 92.56 690 GLY A C 1
ATOM 5032 O O . GLY A 1 690 ? -8.425 1.607 17.519 1.00 92.56 690 GLY A O 1
ATOM 5033 N N . TRP A 1 691 ? -10.360 0.615 16.996 1.00 93.44 691 TRP A N 1
ATOM 5034 C CA . TRP A 1 691 ? -11.127 1.872 16.935 1.00 93.44 691 TRP A CA 1
ATOM 5035 C C . TRP A 1 691 ? -12.606 1.757 17.340 1.00 93.44 691 TRP A C 1
ATOM 5037 O O . TRP A 1 691 ? -13.193 2.775 17.716 1.00 93.44 691 TRP A O 1
ATOM 5047 N N . ARG A 1 692 ? -13.214 0.562 17.302 1.00 95.81 692 ARG A N 1
ATOM 5048 C CA . ARG A 1 692 ? -14.627 0.322 17.644 1.00 95.81 692 ARG A CA 1
ATOM 5049 C C . ARG A 1 692 ? -14.843 0.307 19.150 1.00 95.81 692 ARG A C 1
ATOM 5051 O O . ARG A 1 692 ? -14.061 -0.259 19.916 1.00 95.81 692 ARG A O 1
ATOM 5058 N N . GLN A 1 693 ? -15.959 0.887 19.576 1.00 96.88 693 GLN A N 1
ATOM 5059 C CA . GLN A 1 693 ? -16.416 0.821 20.958 1.00 96.88 693 GLN A CA 1
ATOM 5060 C C . GLN A 1 693 ? -17.003 -0.561 21.272 1.00 96.88 693 GLN A C 1
ATOM 5062 O O . GLN A 1 693 ? -17.968 -0.976 20.620 1.00 96.88 693 GLN A O 1
ATOM 5067 N N . GLY A 1 694 ? -16.485 -1.217 22.316 1.00 97.19 694 GLY A N 1
ATOM 5068 C CA . GLY A 1 694 ? -17.049 -2.449 22.860 1.00 97.19 694 GLY A CA 1
ATOM 5069 C C . GLY A 1 694 ? -17.093 -2.511 24.390 1.00 97.19 694 GLY A C 1
ATOM 5070 O O . GLY A 1 694 ? -16.576 -1.625 25.080 1.00 97.19 694 GLY A O 1
ATOM 5071 N N . TRP A 1 695 ? -17.753 -3.553 24.905 1.00 97.88 695 TRP A N 1
ATOM 5072 C CA . TRP A 1 695 ? -17.847 -3.888 26.330 1.00 97.88 695 TRP A CA 1
ATOM 5073 C C . TRP A 1 695 ? -17.889 -5.399 26.556 1.00 97.88 695 TRP A C 1
ATOM 5075 O O . TRP A 1 695 ? -18.570 -6.122 25.827 1.00 97.88 695 TRP A O 1
ATOM 5085 N N . ILE A 1 696 ? -17.233 -5.864 27.615 1.00 97.31 696 ILE A N 1
ATOM 5086 C CA . ILE A 1 696 ? -17.237 -7.274 28.013 1.00 97.31 696 ILE A CA 1
ATOM 5087 C C . ILE A 1 696 ? -18.602 -7.624 28.611 1.00 97.31 696 ILE A C 1
ATOM 5089 O O . ILE A 1 696 ? -19.039 -7.035 29.600 1.00 97.31 696 ILE A O 1
ATOM 5093 N N . VAL A 1 697 ? -19.271 -8.607 28.017 1.00 96.50 697 VAL A N 1
ATOM 5094 C CA . VAL A 1 697 ? -20.534 -9.187 28.478 1.00 96.50 697 VAL A CA 1
ATOM 5095 C C . VAL A 1 697 ? -20.220 -10.513 29.178 1.00 96.50 697 VAL A C 1
ATOM 5097 O O . VAL A 1 697 ? -19.813 -11.470 28.514 1.00 96.50 697 VAL A O 1
ATOM 5100 N N . PRO A 1 698 ? -20.414 -10.616 30.503 1.00 94.75 698 PRO A N 1
ATOM 5101 C CA . PRO A 1 698 ? -20.137 -11.847 31.234 1.00 94.75 698 PRO A CA 1
ATOM 5102 C C . PRO A 1 698 ? -20.968 -13.039 30.743 1.00 94.75 698 PRO A C 1
ATOM 5104 O O . PRO A 1 698 ? -22.069 -12.879 30.204 1.00 94.75 698 PRO A O 1
ATOM 5107 N N . ALA A 1 699 ? -20.472 -14.250 31.000 1.00 94.00 699 ALA A N 1
ATOM 5108 C CA . ALA A 1 699 ? -21.278 -15.458 30.873 1.00 94.00 699 ALA A CA 1
ATOM 5109 C C . ALA A 1 699 ? -22.497 -15.412 31.809 1.00 94.00 699 ALA A C 1
ATOM 5111 O O . ALA A 1 699 ? -22.399 -14.960 32.954 1.00 94.00 699 ALA A O 1
ATOM 5112 N N . GLY A 1 700 ? -23.652 -15.888 31.342 1.00 93.31 700 GLY A N 1
ATOM 5113 C CA . GLY A 1 700 ? -24.868 -15.875 32.155 1.00 93.31 700 GLY A CA 1
ATOM 5114 C C . GLY A 1 700 ? -26.169 -15.962 31.368 1.00 93.31 700 GLY A C 1
ATOM 5115 O O . GLY A 1 700 ? -26.189 -16.392 30.220 1.00 93.31 700 GLY A O 1
ATOM 5116 N N . ALA A 1 701 ? -27.262 -15.554 32.018 1.00 85.69 701 ALA A N 1
ATOM 5117 C CA . ALA A 1 701 ? -28.637 -15.694 31.530 1.00 85.69 701 ALA A CA 1
ATOM 5118 C C . ALA A 1 701 ? -29.061 -14.664 30.460 1.00 85.69 701 ALA A C 1
ATOM 5120 O O . ALA A 1 701 ? -30.217 -14.673 30.045 1.00 85.69 701 ALA A O 1
ATOM 5121 N N . GLY A 1 702 ? -28.154 -13.790 30.017 1.00 90.62 702 GLY A N 1
ATOM 5122 C CA . GLY A 1 702 ? -28.498 -12.656 29.161 1.00 90.62 702 GLY A CA 1
ATOM 5123 C C . GLY A 1 702 ? -29.172 -11.530 29.947 1.00 90.62 702 GLY A C 1
ATOM 5124 O O . GLY A 1 702 ? -29.100 -11.501 31.177 1.00 90.62 702 GLY A O 1
ATOM 5125 N N . GLY A 1 703 ? -29.798 -10.591 29.240 1.00 95.25 703 GLY A N 1
ATOM 5126 C CA . GLY A 1 703 ? -30.491 -9.450 29.838 1.00 95.25 703 GLY A CA 1
ATOM 5127 C C . GLY A 1 703 ? -30.513 -8.226 28.930 1.00 95.25 703 GLY A C 1
ATOM 5128 O O . GLY A 1 703 ? -30.244 -8.306 27.728 1.00 95.25 703 GLY A O 1
ATOM 5129 N N . THR A 1 704 ? -30.830 -7.070 29.510 1.00 96.94 704 THR A N 1
ATOM 5130 C CA . THR A 1 704 ? -30.823 -5.803 28.778 1.00 96.94 704 THR A CA 1
ATOM 5131 C C . THR A 1 704 ? -29.530 -5.045 29.053 1.00 96.94 704 THR A C 1
ATOM 5133 O O . THR A 1 704 ? -29.241 -4.669 30.192 1.00 96.94 704 THR A O 1
ATOM 5136 N N . ILE A 1 705 ? -28.793 -4.738 27.987 1.00 97.88 705 ILE A N 1
ATOM 5137 C CA . ILE A 1 705 ? -27.656 -3.824 28.020 1.00 97.88 705 ILE A CA 1
ATOM 5138 C C . ILE A 1 705 ? -28.142 -2.400 27.724 1.00 97.88 705 ILE A C 1
ATOM 5140 O O . ILE A 1 705 ? -28.637 -2.102 26.632 1.00 97.88 705 ILE A O 1
ATOM 5144 N N . GLU A 1 706 ? -27.982 -1.496 28.689 1.00 97.94 706 GLU A N 1
ATOM 5145 C CA . GLU A 1 706 ? -28.213 -0.061 28.517 1.00 97.94 706 GLU A CA 1
ATOM 5146 C C . GLU A 1 706 ? -26.893 0.672 28.293 1.00 97.94 706 GLU A C 1
ATOM 5148 O O . GLU A 1 706 ? -26.017 0.659 29.155 1.00 97.94 706 GLU A O 1
ATOM 5153 N N . LEU A 1 707 ? -26.774 1.379 27.168 1.00 97.94 707 LEU A N 1
ATOM 5154 C CA . LEU A 1 707 ? -25.648 2.267 26.900 1.00 97.94 707 LEU A CA 1
ATOM 5155 C C . LEU A 1 707 ? -26.094 3.708 27.144 1.00 97.94 707 LEU A C 1
ATOM 5157 O O . LEU A 1 707 ? -27.122 4.134 26.608 1.00 97.94 707 LEU A O 1
ATOM 5161 N N . ARG A 1 708 ? -25.333 4.484 27.917 1.00 97.38 708 ARG A N 1
ATOM 5162 C CA . ARG A 1 708 ? -25.646 5.887 28.236 1.00 97.38 708 ARG A CA 1
ATOM 5163 C C . ARG A 1 708 ? -24.429 6.781 28.048 1.00 97.38 708 ARG A C 1
ATOM 5165 O O . ARG A 1 708 ? -23.328 6.434 28.462 1.00 97.38 708 ARG A O 1
ATOM 5172 N N . PHE A 1 709 ? -24.644 7.959 27.465 1.00 97.25 709 PHE A N 1
ATOM 5173 C CA . PHE A 1 709 ? -23.606 8.979 27.356 1.00 97.25 709 PHE A CA 1
ATOM 5174 C C . PHE A 1 709 ? -23.562 9.807 28.645 1.00 97.25 709 PHE A C 1
ATOM 5176 O O . PHE A 1 709 ? -24.375 10.712 28.853 1.00 97.25 709 PHE A O 1
ATOM 5183 N N . ALA A 1 710 ? -22.633 9.467 29.538 1.00 95.00 710 ALA A N 1
ATOM 5184 C CA . ALA A 1 710 ? -22.552 10.021 30.887 1.00 95.00 710 ALA A CA 1
ATOM 5185 C C . ALA A 1 710 ? -22.421 11.563 30.943 1.00 95.00 710 ALA A C 1
ATOM 5187 O O . ALA A 1 710 ? -23.026 12.158 31.837 1.00 95.00 710 ALA A O 1
ATOM 5188 N N . PRO A 1 711 ? -21.719 12.248 30.011 1.00 94.56 711 PRO A N 1
ATOM 5189 C CA . PRO A 1 711 ? -21.604 13.711 30.044 1.00 94.56 711 PRO A CA 1
ATOM 5190 C C . PRO A 1 711 ? -22.870 14.505 29.655 1.00 94.56 711 PRO A C 1
ATOM 5192 O O . PRO A 1 711 ? -22.916 15.712 29.910 1.00 94.56 711 PRO A O 1
ATOM 5195 N N . ASP A 1 712 ? -23.896 13.886 29.049 1.00 93.69 712 ASP A N 1
ATOM 5196 C CA . ASP A 1 712 ? -25.064 14.604 28.490 1.00 93.69 712 ASP A CA 1
ATOM 5197 C C . ASP A 1 712 ? -25.819 15.487 29.512 1.00 93.69 712 ASP A C 1
ATOM 5199 O O . ASP A 1 712 ? -26.068 16.657 29.201 1.00 93.69 712 ASP A O 1
ATOM 5203 N N . PRO A 1 713 ? -26.144 15.027 30.742 1.00 91.31 713 PRO A N 1
ATOM 5204 C CA . PRO A 1 713 ? -26.891 15.848 31.698 1.00 91.31 713 PRO A CA 1
ATOM 5205 C C . PRO A 1 713 ? -26.150 17.129 32.101 1.00 91.31 713 PRO A C 1
ATOM 5207 O O . PRO A 1 713 ? -26.759 18.198 32.183 1.00 91.31 713 PRO A O 1
ATOM 5210 N N . ILE A 1 714 ? -24.831 17.037 32.311 1.00 92.25 714 ILE A N 1
ATOM 5211 C CA . ILE A 1 714 ? -23.981 18.179 32.683 1.00 92.25 714 ILE A CA 1
ATOM 5212 C C . ILE A 1 714 ? -23.878 19.154 31.509 1.00 92.25 714 ILE A C 1
ATOM 5214 O O . ILE A 1 714 ? -24.024 20.363 31.697 1.00 92.25 714 ILE A O 1
ATOM 5218 N N . HIS A 1 715 ? -23.693 18.638 30.291 1.00 86.88 715 HIS A N 1
ATOM 5219 C CA . HIS A 1 715 ? -23.633 19.455 29.082 1.00 86.88 715 HIS A CA 1
ATOM 5220 C C . HIS A 1 715 ? -24.926 20.261 28.869 1.00 86.88 715 HIS A C 1
ATOM 5222 O O . HIS A 1 715 ? -24.875 21.480 28.689 1.00 86.88 715 HIS A O 1
ATOM 5228 N N . ARG A 1 716 ? -26.097 19.616 28.971 1.00 89.38 716 ARG A N 1
ATOM 5229 C CA . ARG A 1 716 ? -27.399 20.292 28.823 1.00 89.38 716 ARG A CA 1
ATOM 5230 C C . ARG A 1 716 ? -27.653 21.332 29.909 1.00 89.38 716 ARG A C 1
ATOM 5232 O O . ARG A 1 716 ? -28.146 22.416 29.598 1.00 89.38 716 ARG A O 1
ATOM 5239 N N . ALA A 1 717 ? -27.300 21.030 31.160 1.00 89.00 717 ALA A N 1
ATOM 5240 C CA . ALA A 1 717 ? -27.390 21.998 32.250 1.00 89.00 717 ALA A CA 1
ATOM 5241 C C . ALA A 1 717 ? -26.493 23.221 31.988 1.00 89.00 717 ALA A C 1
ATOM 5243 O O . ALA A 1 717 ? -26.938 24.355 32.164 1.00 89.00 717 ALA A O 1
ATOM 5244 N N . GLY A 1 718 ? -25.269 23.002 31.494 1.00 83.94 718 GLY A N 1
ATOM 5245 C CA . GLY A 1 718 ? -24.342 24.063 31.101 1.00 83.94 718 GLY A CA 1
ATOM 5246 C C . GLY A 1 718 ? -24.889 24.957 29.985 1.00 83.94 718 GLY A C 1
ATOM 5247 O O . GLY A 1 718 ? -24.866 26.180 30.121 1.00 83.94 718 GLY A O 1
ATOM 5248 N N . LEU A 1 719 ? -25.453 24.370 28.921 1.00 85.06 719 LEU A N 1
ATOM 5249 C CA . LEU A 1 719 ? -26.097 25.131 27.841 1.00 85.06 719 LEU A CA 1
ATOM 5250 C C . LEU A 1 719 ? -27.282 25.964 28.350 1.00 85.06 719 LEU A C 1
ATOM 5252 O O . LEU A 1 719 ? -27.407 27.137 27.995 1.00 85.06 719 LEU A O 1
ATOM 5256 N N . ALA A 1 720 ? -28.130 25.388 29.208 1.00 88.94 720 ALA A N 1
ATOM 5257 C CA . ALA A 1 720 ? -29.274 26.092 29.784 1.00 88.94 720 ALA A CA 1
ATOM 5258 C C . ALA A 1 720 ? -28.835 27.268 30.674 1.00 88.94 720 ALA A C 1
ATOM 5260 O O . ALA A 1 720 ? -29.357 28.375 30.536 1.00 88.94 720 ALA A O 1
ATOM 5261 N N . LEU A 1 721 ? -27.839 27.060 31.542 1.00 88.69 721 LEU A N 1
ATOM 5262 C CA . LEU A 1 721 ? -27.270 28.116 32.384 1.00 88.69 721 LEU A CA 1
ATOM 5263 C C . LEU A 1 721 ? -26.605 29.220 31.552 1.00 88.69 721 LEU A C 1
ATOM 5265 O O . LEU A 1 721 ? -26.798 30.398 31.847 1.00 88.69 721 LEU A O 1
ATOM 5269 N N . GLY A 1 722 ? -25.879 28.862 30.489 1.00 78.50 722 GLY A N 1
ATOM 5270 C CA . GLY A 1 722 ? -25.284 29.822 29.557 1.00 78.50 722 GLY A CA 1
ATOM 5271 C C . GLY A 1 722 ? -26.337 30.684 28.857 1.00 78.50 722 GLY A C 1
ATOM 5272 O O . GLY A 1 722 ? -26.218 31.910 28.833 1.00 78.50 722 GLY A O 1
ATOM 5273 N N . ALA A 1 723 ? -27.415 30.067 28.364 1.00 87.00 723 ALA A N 1
ATOM 5274 C CA . ALA A 1 723 ? -28.536 30.787 27.760 1.00 87.00 723 ALA A CA 1
ATOM 5275 C C . ALA A 1 723 ? -29.222 31.737 28.762 1.00 87.00 723 ALA A C 1
ATOM 5277 O O . ALA A 1 723 ? -29.514 32.886 28.423 1.00 87.00 723 ALA A O 1
ATOM 5278 N N . LEU A 1 724 ? -29.422 31.296 30.010 1.00 90.81 724 LEU A N 1
ATOM 5279 C CA . LEU A 1 724 ? -29.971 32.132 31.085 1.00 90.81 724 LEU A CA 1
ATOM 5280 C C . LEU A 1 724 ? -29.054 33.315 31.423 1.00 90.81 724 LEU A C 1
ATOM 5282 O O . LEU A 1 724 ? -29.541 34.434 31.587 1.00 90.81 724 LEU A O 1
ATOM 5286 N N . ALA A 1 725 ? -27.739 33.099 31.485 1.00 83.94 725 ALA A N 1
ATOM 5287 C CA . ALA A 1 725 ? -26.761 34.152 31.749 1.00 83.94 725 ALA A CA 1
ATOM 5288 C C . ALA A 1 725 ? -26.726 35.205 30.628 1.00 83.94 725 ALA A C 1
ATOM 5290 O O . ALA A 1 725 ? -26.720 36.403 30.916 1.00 83.94 725 ALA A O 1
ATOM 5291 N N . ILE A 1 726 ? -26.777 34.782 29.358 1.00 87.69 726 ILE A N 1
ATOM 5292 C CA . ILE A 1 726 ? -26.890 35.696 28.207 1.00 87.69 726 ILE A CA 1
ATOM 5293 C C . ILE A 1 726 ? -28.196 36.490 28.289 1.00 87.69 726 ILE A C 1
ATOM 5295 O O . ILE A 1 726 ? -28.179 37.712 28.146 1.00 87.69 726 ILE A O 1
ATOM 5299 N N . GLY A 1 727 ? -29.320 35.825 28.571 1.00 89.12 727 GLY A N 1
ATOM 5300 C CA . GLY A 1 727 ? -30.610 36.491 28.757 1.00 89.12 727 GLY A CA 1
ATOM 5301 C C . GLY A 1 727 ? -30.567 37.540 29.872 1.00 89.12 727 GLY A C 1
ATOM 5302 O O . GLY A 1 727 ? -31.039 38.662 29.685 1.00 89.12 727 GLY A O 1
ATOM 5303 N N . ALA A 1 728 ? -29.934 37.215 31.003 1.00 88.31 728 ALA A N 1
ATOM 5304 C CA . ALA A 1 728 ? -29.733 38.142 32.112 1.00 88.31 728 ALA A CA 1
ATOM 5305 C C . ALA A 1 728 ? -28.838 39.332 31.727 1.00 88.31 728 ALA A C 1
ATOM 5307 O O . ALA A 1 728 ? -29.150 40.464 32.094 1.00 88.31 728 ALA A O 1
ATOM 5308 N N . LEU A 1 729 ? -27.772 39.110 30.951 1.00 89.56 729 LEU A N 1
ATOM 5309 C CA . LEU A 1 729 ? -26.892 40.171 30.456 1.00 89.56 729 LEU A CA 1
ATOM 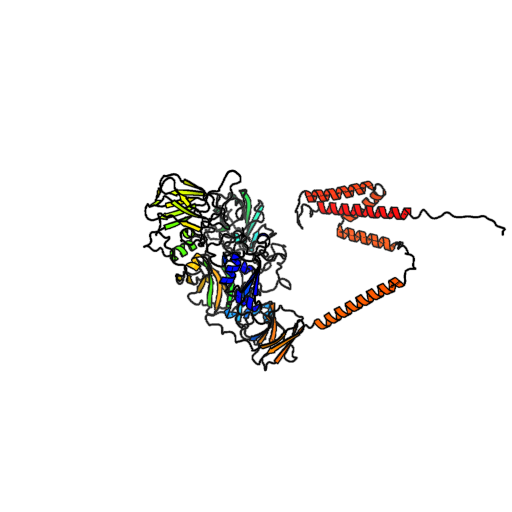5310 C C . LEU A 1 729 ? -27.622 41.109 29.485 1.00 89.56 729 LEU A C 1
ATOM 5312 O O . LEU A 1 729 ? -27.526 42.327 29.625 1.00 89.56 729 LEU A O 1
ATOM 5316 N N . VAL A 1 730 ? -28.388 40.559 28.537 1.00 87.31 730 VAL A N 1
ATOM 5317 C CA . VAL A 1 730 ? -29.217 41.341 27.602 1.00 87.31 730 VAL A CA 1
ATOM 5318 C C . VAL A 1 730 ? -30.250 42.159 28.370 1.00 87.31 730 VAL A C 1
ATOM 5320 O O . VAL A 1 730 ? -30.417 43.350 28.105 1.00 87.31 730 VAL A O 1
ATOM 5323 N N . LEU A 1 731 ? -30.902 41.554 29.365 1.00 89.38 731 LEU A N 1
ATOM 5324 C CA . LEU A 1 731 ? -31.848 42.250 30.228 1.00 89.38 731 LEU A CA 1
ATOM 5325 C C . LEU A 1 731 ? -31.158 43.366 31.026 1.00 89.38 731 LEU A C 1
ATOM 5327 O O . LEU A 1 731 ? -31.672 44.482 31.080 1.00 89.38 731 LEU A O 1
ATOM 5331 N N . ALA A 1 732 ? -29.979 43.109 31.595 1.00 86.12 732 ALA A N 1
ATOM 5332 C CA . ALA A 1 732 ? -29.197 44.104 32.323 1.00 86.12 732 ALA A CA 1
ATOM 5333 C C . ALA A 1 732 ? -28.759 45.268 31.419 1.00 86.12 732 ALA A C 1
ATOM 5335 O O . ALA A 1 732 ? -28.896 46.423 31.817 1.00 86.12 732 ALA A O 1
ATOM 5336 N N . ALA A 1 733 ? -28.312 44.997 30.190 1.00 82.38 733 ALA A N 1
ATOM 5337 C CA . ALA A 1 733 ? -27.965 46.020 29.204 1.00 82.38 733 ALA A CA 1
ATOM 5338 C C . ALA A 1 733 ? -29.195 46.842 28.774 1.00 82.38 733 ALA A C 1
ATOM 5340 O O . ALA A 1 733 ? -29.147 48.075 28.743 1.00 82.38 733 ALA A O 1
ATOM 5341 N N . ALA A 1 734 ? -30.331 46.184 28.523 1.00 81.81 734 ALA A N 1
ATOM 5342 C CA . ALA A 1 734 ? -31.588 46.846 28.180 1.00 81.81 734 ALA A CA 1
ATOM 5343 C C . ALA A 1 734 ? -32.096 47.742 29.324 1.00 81.81 734 ALA A C 1
ATOM 5345 O O . ALA A 1 734 ? -32.504 48.880 29.083 1.00 81.81 734 ALA A O 1
ATOM 5346 N N . LEU A 1 735 ? -32.023 47.273 30.574 1.00 82.38 735 LEU A N 1
ATOM 5347 C CA . LEU A 1 735 ? -32.402 48.040 31.766 1.00 82.38 735 LEU A CA 1
ATOM 5348 C C . LEU A 1 735 ? -31.386 49.147 32.108 1.00 82.38 735 LEU A C 1
ATOM 5350 O O . LEU A 1 735 ? -31.789 50.218 32.564 1.00 82.38 735 LEU A O 1
ATOM 5354 N N . GLY A 1 736 ? -30.093 48.925 31.860 1.00 66.19 736 GLY A N 1
ATOM 5355 C CA . GLY A 1 736 ? -29.011 49.897 32.050 1.00 66.19 736 GLY A CA 1
ATOM 5356 C C . GLY A 1 736 ? -29.071 51.057 31.054 1.00 66.19 736 GLY A C 1
ATOM 5357 O O . GLY A 1 736 ? -28.933 52.212 31.451 1.00 66.19 736 GLY A O 1
ATOM 5358 N N . SER A 1 737 ? -29.414 50.783 29.789 1.00 57.19 737 SER A N 1
ATOM 5359 C CA . SER A 1 737 ? -29.599 51.813 28.749 1.00 57.19 737 SER A CA 1
ATOM 5360 C C . SER A 1 737 ? -30.749 52.791 29.041 1.00 57.19 737 SER A C 1
ATOM 5362 O O . SER A 1 737 ? -30.757 53.917 28.544 1.00 57.19 737 SER A O 1
ATOM 5364 N N . ARG A 1 738 ? -31.714 52.386 29.881 1.00 56.12 738 ARG A N 1
ATOM 5365 C CA . ARG A 1 738 ? -32.817 53.248 30.335 1.00 56.12 738 ARG A CA 1
ATOM 5366 C C . ARG A 1 738 ? -32.433 54.150 31.510 1.00 56.12 738 ARG A C 1
ATOM 5368 O O . ARG A 1 738 ? -33.169 55.093 31.787 1.00 56.12 738 ARG A O 1
ATOM 5375 N N . ARG A 1 739 ? -31.319 53.878 32.202 1.00 53.00 739 ARG A N 1
ATOM 5376 C CA . ARG A 1 739 ? -30.904 54.607 33.414 1.00 53.00 739 ARG A CA 1
ATOM 5377 C C . ARG A 1 739 ? -29.862 55.703 33.189 1.00 53.00 739 ARG A C 1
ATOM 5379 O O . ARG A 1 739 ? -29.733 56.541 34.070 1.00 53.00 739 ARG A O 1
ATOM 5386 N N . ASP A 1 740 ? -29.195 55.764 32.035 1.00 50.91 740 ASP A N 1
ATOM 5387 C CA . ASP A 1 740 ? -28.156 56.774 31.772 1.00 50.91 740 ASP A CA 1
ATOM 5388 C C . ASP A 1 740 ? -28.316 57.462 30.401 1.00 50.91 740 ASP A C 1
ATOM 5390 O O . ASP A 1 740 ? -27.523 57.290 29.481 1.00 50.91 740 ASP A O 1
ATOM 5394 N N . ARG A 1 741 ? -29.341 58.317 30.273 1.00 50.09 741 ARG A N 1
ATOM 5395 C CA . ARG A 1 741 ? -29.348 59.411 29.272 1.00 50.09 741 ARG A CA 1
ATOM 5396 C C . ARG A 1 741 ? -28.909 60.762 29.853 1.00 50.09 741 ARG A C 1
ATOM 5398 O O . ARG A 1 741 ? -28.952 61.766 29.154 1.00 50.09 741 ARG A O 1
ATOM 5405 N N . SER A 1 742 ? -28.487 60.799 31.118 1.00 49.00 742 SER A N 1
ATOM 5406 C CA . SER A 1 742 ? -28.263 62.046 31.867 1.00 49.00 742 SER A CA 1
ATOM 5407 C C . SER A 1 742 ? -26.903 62.155 32.565 1.00 49.00 742 SER A C 1
ATOM 5409 O O . SER A 1 742 ? -26.702 63.084 33.344 1.00 49.00 742 SER A O 1
ATOM 5411 N N . ARG A 1 743 ? -25.934 61.280 32.269 1.00 51.09 743 ARG A N 1
ATOM 5412 C CA . ARG A 1 743 ? -24.539 61.481 32.688 1.00 51.09 743 ARG A CA 1
ATOM 5413 C C . ARG A 1 743 ? -23.682 61.860 31.489 1.00 51.09 743 ARG A C 1
ATOM 5415 O O . ARG A 1 743 ? -23.501 61.070 30.568 1.00 51.09 743 ARG A O 1
ATOM 5422 N N . ALA A 1 744 ? -23.193 63.097 31.509 1.00 50.50 744 ALA A N 1
ATOM 5423 C CA . ALA A 1 744 ? -22.195 63.590 30.574 1.00 50.50 744 ALA A CA 1
ATOM 5424 C C . ALA A 1 744 ? -20.992 62.635 30.545 1.00 50.50 744 ALA A C 1
ATOM 5426 O O . ALA A 1 744 ? -20.542 62.175 31.596 1.00 50.50 744 ALA A O 1
ATOM 5427 N N . ALA A 1 745 ? -20.488 62.343 29.345 1.00 47.00 745 ALA A N 1
ATOM 5428 C CA . ALA A 1 745 ? -19.262 61.586 29.160 1.00 47.00 745 ALA A CA 1
ATOM 5429 C C . ALA A 1 745 ? -18.130 62.269 29.940 1.00 47.00 745 ALA A C 1
ATOM 5431 O O . ALA A 1 745 ? -17.713 63.374 29.599 1.00 47.00 745 ALA A O 1
ATOM 5432 N N . VAL A 1 746 ? -17.651 61.626 31.005 1.00 50.09 746 VAL A N 1
ATOM 5433 C CA . VAL A 1 746 ? -16.380 62.004 31.622 1.00 50.09 746 VAL A CA 1
ATOM 5434 C C . VAL A 1 746 ? -15.300 61.559 30.637 1.00 50.09 746 VAL A C 1
ATOM 5436 O O . VAL A 1 746 ? -15.238 60.363 30.338 1.00 50.09 746 VAL A O 1
ATOM 5439 N N . PRO A 1 747 ? -14.465 62.462 30.096 1.00 47.78 747 PRO A N 1
ATOM 5440 C CA . PRO A 1 747 ? -13.317 62.032 29.320 1.00 47.78 747 PRO A CA 1
ATOM 5441 C C . PRO A 1 747 ? -12.423 61.210 30.253 1.00 47.78 747 PRO A C 1
ATOM 5443 O O . PRO A 1 747 ? -11.989 61.706 31.293 1.00 47.78 747 PRO A O 1
ATOM 5446 N N . LEU A 1 748 ? -12.156 59.952 29.903 1.00 51.41 748 LEU A N 1
ATOM 5447 C CA . LEU A 1 748 ? -11.083 59.172 30.517 1.00 51.41 748 LEU A CA 1
ATOM 5448 C C . LEU A 1 748 ? -9.754 59.822 30.114 1.00 51.41 748 LEU A C 1
ATOM 5450 O O . LEU A 1 748 ? -9.138 59.434 29.128 1.00 51.41 748 LEU A O 1
ATOM 5454 N N . ALA A 1 749 ? -9.330 60.848 30.848 1.00 52.53 749 ALA A N 1
ATOM 5455 C CA . ALA A 1 749 ? -7.959 61.331 30.802 1.00 52.53 749 ALA A CA 1
ATOM 5456 C C . ALA A 1 749 ? -7.129 60.453 31.759 1.00 52.53 749 ALA A C 1
ATOM 5458 O O . ALA A 1 749 ? -7.376 60.482 32.968 1.00 52.53 749 ALA A O 1
ATOM 5459 N N . PRO A 1 750 ? -6.178 59.638 31.267 1.00 50.56 750 PRO A N 1
ATOM 5460 C CA . PRO A 1 750 ? -5.348 58.804 32.125 1.00 50.56 750 PRO A CA 1
ATOM 5461 C C . PRO A 1 750 ? -4.254 59.668 32.761 1.00 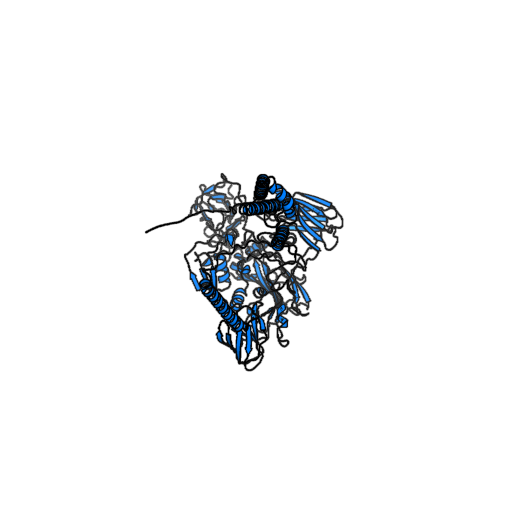50.56 750 PRO A C 1
ATOM 5463 O O . PRO A 1 750 ? -3.124 59.707 32.283 1.00 50.56 750 PRO A O 1
ATOM 5466 N N . ASP A 1 751 ? -4.579 60.377 33.842 1.00 53.47 751 ASP A N 1
ATOM 5467 C CA . ASP A 1 751 ? -3.626 61.261 34.529 1.00 53.47 751 ASP A CA 1
ATOM 5468 C C . ASP A 1 751 ? -2.931 60.597 35.736 1.00 53.47 751 ASP A C 1
ATOM 5470 O O . ASP A 1 751 ? -2.511 61.258 36.682 1.00 53.47 751 ASP A O 1
ATOM 5474 N N . ASP A 1 752 ? -2.767 59.266 35.715 1.00 64.31 752 ASP A N 1
ATOM 5475 C CA . ASP A 1 752 ? -1.917 58.565 36.684 1.00 64.31 752 ASP A CA 1
ATOM 5476 C C . ASP A 1 752 ? -0.536 58.268 36.073 1.00 64.31 752 ASP A C 1
ATOM 5478 O O . ASP A 1 752 ? -0.384 57.557 35.072 1.00 64.31 752 ASP A O 1
ATOM 5482 N N . ARG A 1 753 ? 0.512 58.800 36.712 1.00 63.53 753 ARG A N 1
ATOM 5483 C CA . ARG A 1 753 ? 1.925 58.512 36.412 1.00 63.53 753 ARG A CA 1
ATOM 5484 C C . ARG A 1 753 ? 2.204 57.006 36.417 1.00 63.53 753 ARG A C 1
ATOM 5486 O O . ARG A 1 753 ? 3.029 56.544 35.630 1.00 63.53 753 ARG A O 1
ATOM 5493 N N . ARG A 1 754 ? 1.505 56.238 37.259 1.00 65.00 754 ARG A N 1
ATOM 5494 C CA . ARG A 1 754 ? 1.612 54.772 37.311 1.00 65.00 754 ARG A CA 1
ATOM 5495 C C . ARG A 1 754 ? 1.048 54.116 36.053 1.00 65.00 754 ARG A C 1
ATOM 5497 O O . ARG A 1 754 ? 1.678 53.199 35.542 1.00 65.00 754 ARG A O 1
ATOM 5504 N N . GLY A 1 755 ? -0.052 54.634 35.505 1.00 64.00 755 GLY A N 1
ATOM 5505 C CA . GLY A 1 755 ? -0.643 54.158 34.249 1.00 64.00 755 GLY A CA 1
ATOM 5506 C C . GLY A 1 755 ? 0.276 54.370 33.044 1.00 64.00 755 GLY A C 1
ATOM 5507 O O . GLY A 1 755 ? 0.446 53.462 32.236 1.00 64.00 755 GLY A O 1
ATOM 5508 N N . ARG A 1 756 ? 0.957 55.522 32.963 1.00 66.62 756 ARG A N 1
ATOM 5509 C CA . ARG A 1 756 ? 1.947 55.799 31.902 1.00 66.62 756 ARG A CA 1
ATOM 5510 C C . ARG A 1 756 ? 3.200 54.934 32.010 1.00 66.62 756 ARG A C 1
ATOM 5512 O O . ARG A 1 756 ? 3.688 54.455 30.992 1.00 66.62 756 ARG A O 1
ATOM 5519 N N . ILE A 1 757 ? 3.704 54.704 33.226 1.00 69.50 757 ILE A N 1
ATOM 5520 C CA . ILE A 1 757 ? 4.835 53.790 33.449 1.00 69.50 757 ILE A CA 1
ATOM 5521 C C . ILE A 1 757 ? 4.421 52.355 33.112 1.00 69.50 757 ILE A C 1
ATOM 5523 O O . ILE A 1 757 ? 5.155 51.678 32.405 1.00 69.50 757 ILE A O 1
ATOM 5527 N N . ALA A 1 758 ? 3.236 51.910 33.536 1.00 69.75 758 ALA A N 1
ATOM 5528 C CA . ALA A 1 758 ? 2.718 50.584 33.210 1.00 69.75 758 ALA A CA 1
ATOM 5529 C C . ALA A 1 758 ? 2.512 50.397 31.697 1.00 69.75 758 ALA A C 1
ATOM 5531 O O . ALA A 1 758 ? 2.918 49.373 31.160 1.00 69.75 758 ALA A O 1
ATOM 5532 N N . CYS A 1 759 ? 1.973 51.397 30.990 1.00 68.88 759 CYS A N 1
ATOM 5533 C CA . CYS A 1 759 ? 1.853 51.362 29.530 1.00 68.88 759 CYS A CA 1
ATOM 5534 C C . CYS A 1 759 ? 3.221 51.381 28.837 1.00 68.88 759 CYS A C 1
ATOM 5536 O O . CYS A 1 759 ? 3.415 50.656 27.871 1.00 68.88 759 CYS A O 1
ATOM 5538 N N . GLY A 1 760 ? 4.184 52.168 29.330 1.00 70.69 760 GLY A N 1
ATOM 5539 C CA . GLY A 1 760 ? 5.541 52.220 28.779 1.00 70.69 760 GLY A CA 1
ATOM 5540 C C . GLY A 1 760 ? 6.320 50.921 28.992 1.00 70.69 760 GLY A C 1
ATOM 5541 O O . GLY A 1 760 ? 6.967 50.437 28.068 1.00 70.69 760 GLY A O 1
ATOM 5542 N N . VAL A 1 761 ? 6.210 50.319 30.179 1.00 75.31 761 VAL A N 1
ATOM 5543 C CA . VAL A 1 761 ? 6.770 48.994 30.487 1.00 75.31 761 VAL A CA 1
ATOM 5544 C C . VAL A 1 761 ? 6.068 47.917 29.662 1.00 75.31 761 VAL A C 1
ATOM 5546 O O . VAL A 1 761 ? 6.745 47.078 29.080 1.00 75.31 761 VAL A O 1
ATOM 5549 N N . GLY A 1 762 ? 4.739 47.970 29.544 1.00 73.44 762 GLY A N 1
ATOM 5550 C CA . GLY A 1 762 ? 3.958 47.059 28.706 1.00 73.44 762 GLY A CA 1
ATOM 5551 C C . GLY A 1 762 ? 4.332 47.155 27.226 1.00 73.44 762 GLY A C 1
ATOM 5552 O O . GLY A 1 762 ? 4.541 46.130 26.586 1.00 73.44 762 GLY A O 1
ATOM 5553 N N . ALA A 1 763 ? 4.503 48.366 26.694 1.00 72.94 763 ALA A N 1
ATOM 5554 C CA . ALA A 1 763 ? 4.928 48.600 25.316 1.00 72.94 763 ALA A CA 1
ATOM 5555 C C . ALA A 1 763 ? 6.382 48.171 25.070 1.00 72.94 763 ALA A C 1
ATOM 5557 O O . ALA A 1 763 ? 6.668 47.585 24.030 1.00 72.94 763 ALA A O 1
ATOM 5558 N N . LEU A 1 764 ? 7.292 48.403 26.025 1.00 77.44 764 LEU A N 1
ATOM 5559 C CA . LEU A 1 764 ? 8.674 47.922 25.947 1.00 77.44 764 LEU A CA 1
ATOM 5560 C C . LEU A 1 764 ? 8.734 46.391 26.000 1.00 77.44 764 LEU A C 1
ATOM 5562 O O . LEU A 1 764 ? 9.463 45.794 25.216 1.00 77.44 764 LEU A O 1
ATOM 5566 N N . ALA A 1 765 ? 7.950 45.759 26.876 1.00 77.62 765 ALA A N 1
ATOM 5567 C CA . ALA A 1 765 ? 7.851 44.306 26.969 1.00 77.62 765 ALA A CA 1
ATOM 5568 C C . ALA A 1 765 ? 7.264 43.701 25.685 1.00 77.62 765 ALA A C 1
ATOM 5570 O O . ALA A 1 765 ? 7.857 42.789 25.117 1.00 77.62 765 ALA A O 1
ATOM 5571 N N . CYS A 1 766 ? 6.158 44.251 25.171 1.00 76.19 766 CYS A N 1
ATOM 5572 C CA . CYS A 1 766 ? 5.574 43.822 23.897 1.00 76.19 766 CYS A CA 1
ATOM 5573 C C . CYS A 1 766 ? 6.543 44.040 22.727 1.00 76.19 766 CYS A C 1
ATOM 5575 O O . CYS A 1 766 ? 6.672 43.177 21.868 1.00 76.19 766 CYS A O 1
ATOM 5577 N N . GLY A 1 767 ? 7.257 45.167 22.699 1.00 77.69 767 GLY A N 1
ATOM 5578 C CA . GLY A 1 767 ? 8.244 45.453 21.663 1.00 77.69 767 GLY A CA 1
ATOM 5579 C C . GLY A 1 767 ? 9.471 44.544 21.741 1.00 77.69 767 GLY A C 1
ATOM 5580 O O . GLY A 1 767 ? 9.952 44.108 20.704 1.00 77.69 767 GLY A O 1
ATOM 5581 N N . LEU A 1 768 ? 9.945 44.189 22.938 1.00 80.12 768 LEU A N 1
ATOM 5582 C CA . LEU A 1 768 ? 11.029 43.218 23.107 1.00 80.12 768 LEU A CA 1
ATOM 5583 C C . LEU A 1 768 ? 10.590 41.811 22.670 1.00 80.12 768 LEU A C 1
ATOM 5585 O O . LEU A 1 768 ? 11.377 41.095 22.062 1.00 80.12 768 LEU A O 1
ATOM 5589 N N . LEU A 1 769 ? 9.333 41.437 22.928 1.00 79.19 769 LEU A N 1
ATOM 5590 C CA . LEU A 1 769 ? 8.759 40.164 22.481 1.00 79.19 769 LEU A CA 1
ATOM 5591 C C . LEU A 1 769 ? 8.581 40.099 20.955 1.00 79.19 769 LEU A C 1
ATOM 5593 O O . LEU A 1 769 ? 8.841 39.060 20.363 1.00 79.19 769 LEU A O 1
ATOM 5597 N N . LEU A 1 770 ? 8.149 41.193 20.319 1.00 73.50 770 LEU A N 1
ATOM 5598 C CA . LEU A 1 770 ? 7.846 41.227 18.881 1.00 73.50 770 LEU A CA 1
ATOM 5599 C C . LEU A 1 770 ? 9.059 41.552 17.998 1.00 73.50 770 LEU A C 1
ATOM 5601 O O . LEU A 1 770 ? 9.157 41.052 16.883 1.00 73.50 770 LEU A O 1
ATOM 5605 N N . ALA A 1 771 ? 9.959 42.417 18.466 1.00 73.56 771 ALA A N 1
ATOM 5606 C CA . ALA A 1 771 ? 11.068 42.974 17.688 1.00 73.56 771 ALA A CA 1
ATOM 5607 C C . ALA A 1 771 ? 12.449 42.640 18.282 1.00 73.56 771 ALA A C 1
ATOM 5609 O O . ALA A 1 771 ? 13.474 43.073 17.749 1.00 73.56 771 ALA A O 1
ATOM 5610 N N . GLY A 1 772 ? 12.510 41.901 19.395 1.00 79.88 772 GLY A N 1
ATOM 5611 C CA . GLY A 1 772 ? 13.766 41.598 20.074 1.00 79.88 772 GLY A CA 1
ATOM 5612 C C . GLY A 1 772 ? 14.518 42.873 20.493 1.00 79.88 772 GLY A C 1
ATOM 5613 O O . GLY A 1 772 ? 13.900 43.907 20.773 1.00 79.88 772 GLY A O 1
ATOM 5614 N N . PRO A 1 773 ? 15.864 42.862 20.518 1.00 82.00 773 PRO A N 1
ATOM 5615 C CA . PRO A 1 773 ? 16.657 44.021 20.933 1.00 82.00 773 PRO A CA 1
ATOM 5616 C C . PRO A 1 773 ? 16.517 45.251 20.013 1.00 82.00 773 PRO A C 1
ATOM 5618 O O . PRO A 1 773 ? 16.915 46.344 20.418 1.00 82.00 773 PRO A O 1
ATOM 5621 N N . VAL A 1 774 ? 15.897 45.129 18.826 1.00 82.56 774 VAL A N 1
ATOM 5622 C CA . VAL A 1 774 ? 15.584 46.266 17.929 1.00 82.56 774 VAL A CA 1
ATOM 5623 C C . VAL A 1 774 ? 14.760 47.335 18.644 1.00 82.56 774 VAL A C 1
ATOM 5625 O O . VAL A 1 774 ? 14.932 48.524 18.376 1.00 82.56 774 VAL A O 1
ATOM 5628 N N . VAL A 1 775 ? 13.896 46.943 19.591 1.00 81.69 775 VAL A N 1
ATOM 5629 C CA . VAL A 1 775 ? 13.052 47.877 20.355 1.00 81.69 775 VAL A CA 1
ATOM 5630 C C . VAL A 1 775 ? 13.873 48.939 21.093 1.00 81.69 775 VAL A C 1
ATOM 5632 O O . VAL A 1 775 ? 13.394 50.050 21.310 1.00 81.69 775 VAL A O 1
ATOM 5635 N N . LEU A 1 776 ? 15.138 48.659 21.424 1.00 81.56 776 LEU A N 1
ATOM 5636 C CA . LEU A 1 776 ? 16.027 49.621 22.080 1.00 81.56 776 LEU A CA 1
ATOM 5637 C C . LEU A 1 776 ? 16.328 50.836 21.188 1.00 81.56 776 LEU A C 1
ATOM 5639 O O . LEU A 1 776 ? 16.578 51.928 21.706 1.00 81.56 776 LEU A O 1
ATOM 5643 N N . ALA A 1 777 ? 16.208 50.695 19.862 1.00 81.38 777 ALA A N 1
ATOM 5644 C CA . ALA A 1 777 ? 16.288 51.809 18.920 1.00 81.38 777 ALA A CA 1
ATOM 5645 C C . ALA A 1 777 ? 15.130 52.815 19.081 1.00 81.38 777 ALA A C 1
ATOM 5647 O O . ALA A 1 777 ? 15.246 53.951 18.617 1.00 81.38 777 ALA A O 1
ATOM 5648 N N . ALA A 1 778 ? 14.051 52.464 19.797 1.00 79.06 778 ALA A N 1
ATOM 5649 C CA . ALA A 1 778 ? 12.952 53.380 20.101 1.00 79.06 778 ALA A CA 1
ATOM 5650 C C . ALA A 1 778 ? 13.424 54.625 20.865 1.00 79.06 778 ALA A C 1
ATOM 5652 O O . ALA A 1 778 ? 12.900 55.712 20.645 1.00 79.06 778 ALA A O 1
ATOM 5653 N N . VAL A 1 779 ? 14.437 54.499 21.732 1.00 78.88 779 VAL A N 1
ATOM 5654 C CA . VAL A 1 779 ? 14.967 55.616 22.532 1.00 78.88 779 VAL A CA 1
ATOM 5655 C C . VAL A 1 779 ? 15.664 56.670 21.656 1.00 78.88 779 VAL A C 1
ATOM 5657 O O . VAL A 1 779 ? 15.236 57.830 21.683 1.00 78.88 779 VAL A O 1
ATOM 5660 N N . PRO A 1 780 ? 16.689 56.333 20.845 1.00 82.19 780 PRO A N 1
ATOM 5661 C CA . PRO A 1 780 ? 17.298 57.302 19.937 1.00 82.19 780 PRO A CA 1
ATOM 5662 C C . PRO A 1 780 ? 16.323 57.779 18.853 1.00 82.19 780 PRO A C 1
ATOM 5664 O O . PRO A 1 780 ? 16.343 58.965 18.522 1.00 82.19 780 PRO A O 1
ATOM 5667 N N . LEU A 1 781 ? 15.419 56.925 18.353 1.00 81.88 781 LEU A N 1
ATOM 5668 C CA . LEU A 1 781 ? 14.388 57.339 17.395 1.00 81.88 781 LEU A CA 1
ATOM 5669 C C . LEU A 1 781 ? 13.377 58.309 18.015 1.00 81.88 781 LEU A C 1
ATOM 5671 O O . LEU A 1 781 ? 12.964 59.244 17.337 1.00 81.88 781 LEU A O 1
ATOM 5675 N N . ALA A 1 782 ? 13.013 58.167 19.293 1.00 78.25 782 ALA A N 1
ATOM 5676 C CA . ALA A 1 782 ? 12.125 59.104 19.985 1.00 78.25 782 ALA A CA 1
ATOM 5677 C C . ALA A 1 782 ? 12.802 60.457 20.224 1.00 78.25 782 ALA A C 1
ATOM 5679 O O . ALA A 1 782 ? 12.188 61.512 20.041 1.00 78.25 782 ALA A O 1
ATOM 5680 N N . LEU A 1 783 ? 14.093 60.449 20.569 1.00 81.38 783 LEU A N 1
ATOM 5681 C CA . LEU A 1 783 ? 14.899 61.669 20.652 1.00 81.38 783 LEU A CA 1
ATOM 5682 C C . LEU A 1 783 ? 15.032 62.352 19.282 1.00 81.38 783 LEU A C 1
ATOM 5684 O O . LEU A 1 783 ? 14.939 63.580 19.194 1.00 81.38 783 LEU A O 1
ATOM 5688 N N . LEU A 1 784 ? 15.195 61.569 18.212 1.00 81.81 784 LEU A N 1
ATOM 5689 C CA . LEU A 1 784 ? 15.245 62.065 16.839 1.00 81.81 784 LEU A CA 1
ATOM 5690 C C . LEU A 1 784 ? 13.882 62.594 16.379 1.00 81.81 784 LEU A C 1
ATOM 5692 O O . LEU A 1 784 ? 13.829 63.680 15.811 1.00 81.81 784 LEU A O 1
ATOM 5696 N N . ALA A 1 785 ? 12.781 61.906 16.690 1.00 80.75 785 ALA A N 1
ATOM 5697 C CA . ALA A 1 785 ? 11.417 62.320 16.359 1.00 80.75 785 ALA A CA 1
ATOM 5698 C C . ALA A 1 785 ? 11.069 63.680 16.977 1.00 80.75 785 ALA A C 1
ATOM 5700 O O . ALA A 1 785 ? 10.435 64.505 16.321 1.00 80.75 785 ALA A O 1
ATOM 5701 N N . ARG A 1 786 ? 11.555 63.954 18.198 1.00 78.44 786 ARG A N 1
ATOM 5702 C CA . ARG A 1 786 ? 11.396 65.257 18.868 1.00 78.44 786 ARG A CA 1
ATOM 5703 C C . ARG A 1 786 ? 12.112 66.403 18.152 1.00 78.44 786 ARG A C 1
ATOM 5705 O O . ARG A 1 786 ? 11.661 67.539 18.235 1.00 78.44 786 ARG A O 1
ATOM 5712 N N . ARG A 1 787 ? 13.236 66.135 17.477 1.00 82.00 787 ARG A N 1
ATOM 5713 C CA . ARG A 1 787 ? 14.056 67.171 16.815 1.00 82.00 787 ARG A CA 1
ATOM 5714 C C . ARG A 1 787 ? 13.821 67.268 15.308 1.00 82.00 787 ARG A C 1
ATOM 5716 O O . ARG A 1 787 ? 13.946 68.350 14.742 1.00 82.00 787 ARG A O 1
ATOM 5723 N N . ARG A 1 788 ? 13.558 66.141 14.647 1.00 84.75 788 ARG A N 1
ATOM 5724 C CA . ARG A 1 788 ? 13.510 65.964 13.187 1.00 84.75 788 ARG A CA 1
ATOM 5725 C C . ARG A 1 788 ? 12.486 64.871 12.815 1.00 84.75 788 ARG A C 1
ATOM 5727 O O . ARG A 1 788 ? 12.870 63.812 12.329 1.00 84.75 788 ARG A O 1
ATOM 5734 N N . PRO A 1 789 ? 11.176 65.117 12.982 1.00 77.25 789 PRO A N 1
ATOM 5735 C CA . PRO A 1 789 ? 10.136 64.102 12.772 1.00 77.25 789 PRO A CA 1
ATOM 5736 C C . PRO A 1 789 ? 10.139 63.481 11.363 1.00 77.25 789 PRO A C 1
ATOM 5738 O O . PRO A 1 789 ? 10.041 62.266 11.232 1.00 77.25 789 PRO A O 1
ATOM 5741 N N . ARG A 1 790 ? 10.376 64.291 10.319 1.00 82.31 790 ARG A N 1
ATOM 5742 C CA . ARG A 1 790 ? 10.452 63.829 8.917 1.00 82.31 790 ARG A CA 1
ATOM 5743 C C . ARG A 1 790 ? 11.576 62.822 8.649 1.00 82.31 790 ARG A C 1
ATOM 5745 O O . ARG A 1 790 ? 11.493 62.057 7.699 1.00 82.31 790 ARG A O 1
ATOM 5752 N N . TRP A 1 791 ? 12.635 62.830 9.462 1.00 84.12 791 TRP A N 1
ATOM 5753 C CA . TRP A 1 791 ? 13.733 61.871 9.318 1.00 84.12 791 TRP A CA 1
ATOM 5754 C C . TRP A 1 791 ? 13.325 60.484 9.801 1.00 84.12 791 TRP A C 1
ATOM 5756 O O . TRP A 1 791 ? 13.701 59.496 9.187 1.00 84.12 791 TRP A O 1
ATOM 5766 N N . VAL A 1 792 ? 12.515 60.406 10.857 1.00 82.38 792 VAL A N 1
ATOM 5767 C CA . VAL A 1 792 ? 11.980 59.129 11.341 1.00 82.38 792 VAL A CA 1
ATOM 5768 C C . VAL A 1 792 ? 10.943 58.572 10.363 1.00 82.38 792 VAL A C 1
ATOM 5770 O O . VAL A 1 792 ? 10.943 57.369 10.132 1.00 82.38 792 VAL A O 1
ATOM 5773 N N . ASP A 1 793 ? 10.148 59.432 9.711 1.00 82.25 793 ASP A N 1
ATOM 5774 C CA . ASP A 1 793 ? 9.262 59.018 8.606 1.00 82.25 793 ASP A CA 1
ATOM 5775 C C . ASP A 1 793 ? 10.065 58.438 7.430 1.00 82.25 793 ASP A C 1
ATOM 5777 O O . ASP A 1 793 ? 9.713 57.392 6.890 1.00 82.25 793 ASP A O 1
ATOM 5781 N N . GLY A 1 794 ? 11.180 59.085 7.064 1.00 85.06 794 GLY A N 1
ATOM 5782 C CA . GLY A 1 794 ? 12.089 58.599 6.024 1.00 85.06 794 GLY A CA 1
ATOM 5783 C C . GLY A 1 794 ? 12.765 57.276 6.386 1.00 85.06 794 GLY A C 1
ATOM 5784 O O . GLY A 1 794 ? 12.868 56.400 5.534 1.00 85.06 794 GLY A O 1
ATOM 5785 N N . ILE A 1 795 ? 13.173 57.100 7.648 1.00 85.44 795 ILE A N 1
ATOM 5786 C CA . ILE A 1 795 ? 13.728 55.836 8.154 1.00 85.44 795 ILE A CA 1
ATOM 5787 C C . ILE A 1 795 ? 12.669 54.734 8.089 1.00 85.44 795 ILE A C 1
ATOM 5789 O O . ILE A 1 795 ? 12.958 53.678 7.544 1.00 85.44 795 ILE A O 1
ATOM 5793 N N . ALA A 1 796 ? 11.449 54.989 8.574 1.00 83.44 796 ALA A N 1
ATOM 5794 C CA . ALA A 1 796 ? 10.360 54.017 8.526 1.00 83.44 796 ALA A CA 1
ATOM 5795 C C . ALA A 1 796 ? 10.028 53.611 7.081 1.00 83.44 796 ALA A C 1
ATOM 5797 O O . ALA A 1 796 ? 9.918 52.426 6.780 1.00 83.44 796 ALA A O 1
ATOM 5798 N N . ALA A 1 797 ? 9.928 54.579 6.165 1.00 83.94 797 ALA A N 1
ATOM 5799 C CA . ALA A 1 797 ? 9.690 54.301 4.751 1.00 83.94 797 ALA A CA 1
ATOM 5800 C C . ALA A 1 797 ? 10.841 53.496 4.125 1.00 83.94 797 ALA A C 1
ATOM 5802 O O . ALA A 1 797 ? 10.592 52.509 3.436 1.00 83.94 797 ALA A O 1
ATOM 5803 N N . ALA A 1 798 ? 12.094 53.873 4.393 1.00 89.19 798 ALA A N 1
ATOM 5804 C CA . ALA A 1 798 ? 13.266 53.182 3.863 1.00 89.19 798 ALA A CA 1
ATOM 5805 C C . ALA A 1 798 ? 13.384 51.745 4.386 1.00 89.19 798 ALA A C 1
ATOM 5807 O O . ALA A 1 798 ? 13.723 50.850 3.617 1.00 89.19 798 ALA A O 1
ATOM 5808 N N . THR A 1 799 ? 13.081 51.497 5.663 1.00 87.94 799 THR A N 1
ATOM 5809 C CA . THR A 1 799 ? 13.151 50.147 6.233 1.00 87.94 799 THR A CA 1
ATOM 5810 C C . THR A 1 799 ? 11.993 49.263 5.770 1.00 87.94 799 THR A C 1
ATOM 5812 O O . THR A 1 799 ? 12.233 48.097 5.474 1.00 87.94 799 THR A O 1
ATOM 5815 N N . VAL A 1 800 ? 10.774 49.796 5.594 1.00 88.94 800 VAL A N 1
ATOM 5816 C CA . VAL A 1 800 ? 9.669 49.047 4.955 1.00 88.94 800 VAL A CA 1
ATOM 5817 C C . VAL A 1 800 ? 10.004 48.706 3.504 1.00 88.94 800 VAL A C 1
ATOM 5819 O O . VAL A 1 800 ? 9.856 47.556 3.097 1.00 88.94 800 VAL A O 1
ATOM 5822 N N . LEU A 1 801 ? 10.484 49.681 2.726 1.00 88.38 801 LEU A N 1
ATOM 5823 C CA . LEU A 1 801 ? 10.872 49.458 1.330 1.00 88.38 801 LEU A CA 1
ATOM 5824 C C . LEU A 1 801 ? 12.043 48.478 1.219 1.00 88.38 801 LEU A C 1
ATOM 5826 O O . LEU A 1 801 ? 12.034 47.626 0.339 1.00 88.38 801 LEU A O 1
ATOM 5830 N N . GLY A 1 802 ? 13.015 48.553 2.130 1.00 87.94 802 GLY A N 1
ATOM 5831 C CA . GLY A 1 802 ? 14.126 47.608 2.209 1.00 87.94 802 GLY A CA 1
ATOM 5832 C C . GLY A 1 802 ? 13.661 46.189 2.539 1.00 87.94 802 GLY A C 1
ATOM 5833 O O . GLY A 1 802 ? 14.068 45.251 1.860 1.00 87.94 802 GLY A O 1
ATOM 5834 N N . ALA A 1 803 ? 12.769 46.024 3.523 1.00 86.56 803 ALA A N 1
ATOM 5835 C CA . ALA A 1 803 ? 12.179 44.723 3.845 1.00 86.56 803 ALA A CA 1
ATOM 5836 C C . ALA A 1 803 ? 11.410 44.151 2.643 1.00 86.56 803 ALA A C 1
ATOM 5838 O O . ALA A 1 803 ? 11.586 42.985 2.292 1.00 86.56 803 ALA A O 1
ATOM 5839 N N . GLY A 1 804 ? 10.622 44.995 1.966 1.00 83.69 804 GLY A N 1
ATOM 5840 C CA . GLY A 1 804 ? 9.917 44.641 0.735 1.00 83.69 804 GLY A CA 1
ATOM 5841 C C . GLY A 1 804 ? 10.861 44.256 -0.405 1.00 83.69 804 GLY A C 1
ATOM 5842 O O . GLY A 1 804 ? 10.612 43.269 -1.083 1.00 83.69 804 GLY A O 1
ATOM 5843 N N . ALA A 1 805 ? 11.972 44.971 -0.594 1.00 86.75 805 ALA A N 1
ATOM 5844 C CA . ALA A 1 805 ? 12.964 44.665 -1.623 1.00 86.75 805 ALA A CA 1
ATOM 5845 C C . ALA A 1 805 ? 13.701 43.343 -1.354 1.00 86.75 805 ALA A C 1
ATOM 5847 O O . ALA A 1 805 ? 13.883 42.551 -2.275 1.00 86.75 805 ALA A O 1
ATOM 5848 N N . VAL A 1 806 ? 14.076 43.067 -0.099 1.00 85.44 806 VAL A N 1
ATOM 5849 C CA . VAL A 1 806 ? 14.689 41.785 0.296 1.00 85.44 806 VAL A CA 1
ATOM 5850 C C . VAL A 1 806 ? 13.710 40.627 0.086 1.00 85.44 806 VAL A C 1
ATOM 5852 O O . VAL A 1 806 ? 14.105 39.580 -0.427 1.00 85.44 806 VAL A O 1
ATOM 5855 N N . ALA A 1 807 ? 12.431 40.825 0.421 1.00 83.38 807 ALA A N 1
ATOM 5856 C CA . ALA A 1 807 ? 11.373 39.854 0.155 1.00 83.38 807 ALA A CA 1
ATOM 5857 C C . ALA A 1 807 ? 11.154 39.629 -1.355 1.00 83.38 807 ALA A C 1
ATOM 5859 O O . ALA A 1 807 ? 11.077 38.487 -1.801 1.00 83.38 807 ALA A O 1
ATOM 5860 N N . LEU A 1 808 ? 11.114 40.702 -2.153 1.00 82.94 808 LEU A N 1
ATOM 5861 C CA . LEU A 1 808 ? 10.922 40.648 -3.608 1.00 82.94 808 LEU A CA 1
ATOM 5862 C C . LEU A 1 808 ? 12.116 40.065 -4.366 1.00 82.94 808 LEU A C 1
ATOM 5864 O O . LEU A 1 808 ? 11.927 39.541 -5.457 1.00 82.94 808 LEU A O 1
ATOM 5868 N N . ALA A 1 809 ? 13.328 40.140 -3.814 1.00 83.38 809 ALA A N 1
ATOM 5869 C CA . ALA A 1 809 ? 14.504 39.512 -4.411 1.00 83.38 809 ALA A CA 1
ATOM 5870 C C . ALA A 1 809 ? 14.429 37.973 -4.383 1.00 83.38 809 ALA A C 1
ATOM 5872 O O . ALA A 1 809 ? 15.105 37.321 -5.172 1.00 83.38 809 ALA A O 1
ATOM 5873 N N . HIS A 1 810 ? 13.610 37.396 -3.493 1.00 75.62 810 HIS A N 1
ATOM 5874 C CA . HIS A 1 810 ? 13.422 35.949 -3.353 1.00 75.62 810 HIS A CA 1
ATOM 5875 C C . HIS A 1 810 ? 11.930 35.619 -3.147 1.00 75.62 810 HIS A C 1
ATOM 5877 O O . HIS A 1 810 ? 11.529 35.192 -2.055 1.00 75.62 810 HIS A O 1
ATOM 5883 N N . PRO A 1 811 ? 11.082 35.846 -4.168 1.00 68.38 811 PRO A N 1
ATOM 5884 C CA . PRO A 1 811 ? 9.651 35.603 -4.055 1.00 68.38 811 PRO A CA 1
ATOM 5885 C C . PRO A 1 811 ? 9.397 34.104 -3.831 1.00 68.38 811 PRO A C 1
ATOM 5887 O O . PRO A 1 811 ? 9.949 33.264 -4.535 1.00 68.38 811 PRO A O 1
ATOM 5890 N N . GLY A 1 812 ? 8.576 33.766 -2.831 1.00 59.44 812 GLY A N 1
ATOM 5891 C CA . GLY A 1 812 ? 8.241 32.375 -2.491 1.00 59.44 812 GLY A CA 1
ATOM 5892 C C . GLY A 1 812 ? 9.123 31.711 -1.424 1.00 59.44 812 GLY A C 1
ATOM 5893 O O . GLY A 1 812 ? 8.936 30.528 -1.150 1.00 59.44 812 GLY A O 1
ATOM 5894 N N . ALA A 1 813 ? 10.052 32.437 -0.787 1.00 71.31 813 ALA A N 1
ATOM 5895 C CA . ALA A 1 813 ? 10.782 31.922 0.375 1.00 71.31 813 ALA A CA 1
ATOM 5896 C C . ALA A 1 813 ? 9.809 31.526 1.507 1.00 71.31 813 ALA A C 1
ATOM 5898 O O . ALA A 1 813 ? 9.001 32.348 1.937 1.00 71.31 813 ALA A O 1
ATOM 5899 N N . GLY A 1 814 ? 9.880 30.271 1.965 1.00 63.94 814 GLY A N 1
ATOM 5900 C CA . GLY A 1 814 ? 9.016 29.707 3.009 1.00 63.94 814 GLY A CA 1
ATOM 5901 C C . GLY A 1 814 ? 9.548 29.895 4.435 1.00 63.94 814 GLY A C 1
ATOM 5902 O O . GLY A 1 814 ? 10.686 30.324 4.638 1.00 63.94 814 GLY A O 1
ATOM 5903 N N . LEU A 1 815 ? 8.714 29.561 5.427 1.00 56.00 815 LEU A N 1
ATOM 5904 C CA . LEU A 1 815 ? 9.073 29.576 6.851 1.00 56.00 815 LEU A CA 1
ATOM 5905 C C . LEU A 1 815 ? 10.367 28.771 7.083 1.00 56.00 815 LEU A C 1
ATOM 5907 O O . LEU A 1 815 ? 10.479 27.642 6.619 1.00 56.00 815 LEU A O 1
ATOM 5911 N N . GLY A 1 816 ? 11.347 29.364 7.774 1.00 59.22 816 GLY A N 1
ATOM 5912 C CA . GLY A 1 816 ? 12.663 28.753 8.022 1.00 59.22 816 GLY A CA 1
ATOM 5913 C C . GLY A 1 816 ? 13.734 29.034 6.957 1.00 59.22 816 GLY A C 1
ATOM 5914 O O . GLY A 1 816 ? 14.874 28.610 7.118 1.00 59.22 816 GLY A O 1
ATOM 5915 N N . SER A 1 817 ? 13.410 29.764 5.884 1.00 67.31 817 SER A N 1
ATOM 5916 C CA . SER A 1 817 ? 14.406 30.199 4.898 1.00 67.31 817 SER A CA 1
ATOM 5917 C C . SER A 1 817 ? 15.329 31.289 5.455 1.00 67.31 817 SER A C 1
ATOM 5919 O O . SER A 1 817 ? 14.862 32.290 5.996 1.00 67.31 817 SER A O 1
ATOM 5921 N N . GLU A 1 818 ? 16.642 31.146 5.247 1.00 77.56 818 GLU A N 1
ATOM 5922 C CA . GLU A 1 818 ? 17.624 32.194 5.572 1.00 77.56 818 GLU A CA 1
ATOM 5923 C C . GLU A 1 818 ? 17.612 33.369 4.571 1.00 77.56 818 GLU A C 1
ATOM 5925 O O . GLU A 1 818 ? 18.284 34.380 4.786 1.00 77.56 818 GLU A O 1
ATOM 5930 N N . VAL A 1 819 ? 16.823 33.273 3.492 1.00 75.25 819 VAL A N 1
ATOM 5931 C CA . VAL A 1 819 ? 16.694 34.284 2.431 1.00 75.25 819 VAL A CA 1
ATOM 5932 C C . VAL A 1 819 ? 15.248 34.785 2.294 1.00 75.25 819 VAL A C 1
ATOM 5934 O O . VAL A 1 819 ? 14.305 34.205 2.828 1.00 75.25 819 VAL A O 1
ATOM 5937 N N . GLY A 1 820 ? 15.053 35.907 1.596 1.00 82.38 820 GLY A N 1
ATOM 5938 C CA . GLY A 1 820 ? 13.720 36.471 1.350 1.00 82.38 820 GLY A CA 1
ATOM 5939 C C . GLY A 1 820 ? 13.003 36.961 2.614 1.00 82.38 820 GLY A C 1
ATOM 5940 O O . GLY A 1 820 ? 13.633 37.483 3.536 1.00 82.38 820 GLY A O 1
ATOM 5941 N N . THR A 1 821 ? 11.675 36.810 2.653 1.00 80.75 821 THR A N 1
ATOM 5942 C CA . THR A 1 821 ? 10.788 37.351 3.705 1.00 80.75 821 THR A CA 1
ATOM 5943 C C . THR A 1 821 ? 11.139 36.878 5.120 1.00 80.75 821 THR A C 1
ATOM 5945 O O . THR A 1 821 ? 10.958 37.630 6.077 1.00 80.75 821 THR A O 1
ATOM 5948 N N . PHE A 1 822 ? 11.661 35.658 5.269 1.00 80.88 822 PHE A N 1
ATOM 5949 C CA . PHE A 1 822 ? 11.995 35.064 6.570 1.00 80.88 822 PHE A CA 1
ATOM 5950 C C . PHE A 1 822 ? 13.465 35.244 6.973 1.00 80.88 822 PHE A C 1
ATOM 5952 O O . PHE A 1 822 ? 13.840 34.886 8.088 1.00 80.88 822 PHE A O 1
ATOM 5959 N N . SER A 1 823 ? 14.279 35.868 6.115 1.00 84.69 823 SER A N 1
ATOM 5960 C CA . SER A 1 823 ? 15.674 36.182 6.429 1.00 84.69 823 SER A CA 1
ATOM 5961 C C . SER A 1 823 ? 15.802 37.135 7.615 1.00 84.69 823 SER A C 1
ATOM 5963 O O . SER A 1 823 ? 14.971 38.028 7.818 1.00 84.69 823 SER A O 1
ATOM 5965 N N . ALA A 1 824 ? 16.919 37.032 8.341 1.00 84.31 824 ALA A N 1
ATOM 5966 C CA . ALA A 1 824 ? 17.251 37.983 9.397 1.00 84.31 824 ALA A CA 1
ATOM 5967 C C . ALA A 1 824 ? 17.188 39.431 8.876 1.00 84.31 824 ALA A C 1
ATOM 5969 O O . ALA A 1 824 ? 16.566 40.285 9.500 1.00 84.31 824 ALA A O 1
ATOM 5970 N N . ALA A 1 825 ? 17.747 39.707 7.694 1.00 86.69 825 ALA A N 1
ATOM 5971 C CA . ALA A 1 825 ? 17.744 41.046 7.109 1.00 86.69 825 ALA A CA 1
ATOM 5972 C C . ALA A 1 825 ? 16.324 41.624 6.929 1.00 86.69 825 ALA A C 1
ATOM 5974 O O . ALA A 1 825 ? 16.075 42.759 7.340 1.00 86.69 825 ALA A O 1
ATOM 5975 N N . ALA A 1 826 ? 15.382 40.849 6.377 1.00 86.06 826 ALA A N 1
ATOM 5976 C CA . ALA A 1 826 ? 13.995 41.288 6.203 1.00 86.06 826 ALA A CA 1
ATOM 5977 C C . ALA A 1 826 ? 13.286 41.517 7.550 1.00 86.06 826 ALA A C 1
ATOM 5979 O O . ALA A 1 826 ? 12.612 42.536 7.725 1.00 86.06 826 ALA A O 1
ATOM 5980 N N . GLN A 1 827 ? 13.489 40.618 8.519 1.00 86.88 827 GLN A N 1
ATOM 5981 C CA . GLN A 1 827 ? 12.882 40.709 9.853 1.00 86.88 827 GLN A CA 1
ATOM 5982 C C . GLN A 1 827 ? 13.409 41.913 10.649 1.00 86.88 827 GLN A C 1
ATOM 5984 O O . GLN A 1 827 ? 12.623 42.661 11.232 1.00 86.88 827 GLN A O 1
ATOM 5989 N N . TRP A 1 828 ? 14.721 42.174 10.609 1.00 87.75 828 TRP A N 1
ATOM 5990 C CA . TRP A 1 828 ? 15.336 43.343 11.250 1.00 87.75 828 TRP A CA 1
ATOM 5991 C C . TRP A 1 828 ? 14.820 44.662 10.656 1.00 87.75 828 TRP A C 1
ATOM 5993 O O . TRP A 1 828 ? 14.529 45.603 11.398 1.00 87.75 828 TRP A O 1
ATOM 6003 N N . LEU A 1 829 ? 14.652 44.734 9.331 1.00 88.38 829 LEU A N 1
ATOM 6004 C CA . LEU A 1 829 ? 14.115 45.915 8.649 1.00 88.38 829 LEU A CA 1
ATOM 6005 C C . LEU A 1 829 ? 12.627 46.147 8.967 1.00 88.38 829 LEU A C 1
ATOM 6007 O O . LEU A 1 829 ? 12.230 47.280 9.255 1.00 88.38 829 LEU A O 1
ATOM 6011 N N . ALA A 1 830 ? 11.813 45.089 8.993 1.00 85.88 830 ALA A N 1
ATOM 6012 C CA . ALA A 1 830 ? 10.402 45.171 9.373 1.00 85.88 830 ALA A CA 1
ATOM 6013 C C . ALA A 1 830 ? 10.221 45.583 10.848 1.00 85.88 830 ALA A C 1
ATOM 6015 O O . ALA A 1 830 ? 9.415 46.463 11.162 1.00 85.88 830 ALA A O 1
ATOM 6016 N N . ALA A 1 831 ? 11.024 45.020 11.752 1.00 86.00 831 ALA A N 1
ATOM 6017 C CA . ALA A 1 831 ? 11.052 45.399 13.161 1.00 86.00 831 ALA A CA 1
ATOM 6018 C C . ALA A 1 831 ? 11.459 46.872 13.351 1.00 86.00 831 ALA A C 1
ATOM 6020 O O . ALA A 1 831 ? 10.809 47.612 14.093 1.00 86.00 831 ALA A O 1
ATOM 6021 N N . ALA A 1 832 ? 12.488 47.335 12.634 1.00 86.69 832 ALA A N 1
ATOM 6022 C CA . ALA A 1 832 ? 12.918 48.732 12.673 1.00 86.69 832 ALA A CA 1
ATOM 6023 C C . ALA A 1 832 ? 11.834 49.689 12.146 1.00 86.69 832 ALA A C 1
ATOM 6025 O O . ALA A 1 832 ? 11.627 50.759 12.725 1.00 86.69 832 ALA A O 1
ATOM 6026 N N . ALA A 1 833 ? 11.101 49.293 11.098 1.00 85.19 833 ALA A N 1
ATOM 6027 C CA . ALA A 1 833 ? 9.949 50.040 10.595 1.00 85.19 833 ALA A CA 1
ATOM 6028 C C . ALA A 1 833 ? 8.837 50.180 11.645 1.00 85.19 833 ALA A C 1
ATOM 6030 O O . ALA A 1 833 ? 8.353 51.289 11.880 1.00 85.19 833 ALA A O 1
ATOM 6031 N N . LEU A 1 834 ? 8.464 49.077 12.304 1.00 83.62 834 LEU A N 1
ATOM 6032 C CA . LEU A 1 834 ? 7.447 49.064 13.362 1.00 83.62 834 LEU A CA 1
ATOM 6033 C C . LEU A 1 834 ? 7.840 49.967 14.535 1.00 83.62 834 LEU A C 1
ATOM 6035 O O . LEU A 1 834 ? 7.022 50.760 15.007 1.00 83.62 834 LEU A O 1
ATOM 6039 N N . VAL A 1 835 ? 9.101 49.902 14.972 1.00 83.75 835 VAL A N 1
ATOM 6040 C CA . VAL A 1 835 ? 9.622 50.752 16.052 1.00 83.75 835 VAL A CA 1
ATOM 6041 C C . VAL A 1 835 ? 9.604 52.230 15.649 1.00 83.75 835 VAL A C 1
ATOM 6043 O O . VAL A 1 835 ? 9.140 53.069 16.424 1.00 83.75 835 VAL A O 1
ATOM 6046 N N . ALA A 1 836 ? 10.052 52.570 14.437 1.00 83.56 836 ALA A N 1
ATOM 6047 C CA . ALA A 1 836 ? 10.041 53.946 13.941 1.00 83.56 836 ALA A CA 1
ATOM 6048 C C . ALA A 1 836 ? 8.613 54.513 13.816 1.00 83.56 836 ALA A C 1
ATOM 6050 O O . ALA A 1 836 ? 8.359 55.643 14.244 1.00 83.56 836 ALA A O 1
ATOM 6051 N N . ALA A 1 837 ? 7.666 53.720 13.305 1.00 80.75 837 ALA A N 1
ATOM 6052 C CA . ALA A 1 837 ? 6.258 54.097 13.196 1.00 80.75 837 ALA A CA 1
ATOM 6053 C C . ALA A 1 837 ? 5.589 54.254 14.573 1.00 80.75 837 ALA A C 1
ATOM 6055 O O . ALA A 1 837 ? 4.914 55.254 14.823 1.00 80.75 837 ALA A O 1
ATOM 6056 N N . GLY A 1 838 ? 5.830 53.319 15.499 1.00 79.75 838 GLY A N 1
ATOM 6057 C CA . GLY A 1 838 ? 5.305 53.375 16.867 1.00 79.75 838 GLY A CA 1
ATOM 6058 C C . GLY A 1 838 ? 5.799 54.601 17.638 1.00 79.75 838 GLY A C 1
ATOM 6059 O O . GLY A 1 838 ? 5.010 55.302 18.273 1.00 79.75 838 GLY A O 1
ATOM 6060 N N . VAL A 1 839 ? 7.088 54.933 17.509 1.00 81.31 839 VAL A N 1
ATOM 6061 C CA . VAL A 1 839 ? 7.667 56.163 18.070 1.00 81.31 839 VAL A CA 1
ATOM 6062 C C . VAL A 1 839 ? 7.005 57.416 17.489 1.00 81.31 839 VAL A C 1
ATOM 6064 O O . VAL A 1 839 ? 6.783 58.388 18.216 1.00 81.31 839 VAL A O 1
ATOM 6067 N N . ARG A 1 840 ? 6.675 57.421 16.192 1.00 81.25 840 ARG A N 1
ATOM 6068 C CA . ARG A 1 840 ? 6.018 58.567 15.548 1.00 81.25 840 ARG A CA 1
ATOM 6069 C C . ARG A 1 840 ? 4.583 58.757 16.003 1.00 81.25 840 ARG A C 1
ATOM 6071 O O . ARG A 1 840 ? 4.226 59.896 16.299 1.00 81.25 840 ARG A O 1
ATOM 6078 N N . LEU A 1 841 ? 3.820 57.674 16.130 1.00 76.38 841 LEU A N 1
ATOM 6079 C CA . LEU A 1 841 ? 2.456 57.703 16.661 1.00 76.38 841 LEU A CA 1
ATOM 6080 C C . LEU A 1 841 ? 2.427 58.236 18.100 1.00 76.38 841 LEU A C 1
ATOM 6082 O O . LEU A 1 841 ? 1.644 59.137 18.403 1.00 76.38 841 LEU A O 1
ATOM 6086 N N . ALA A 1 842 ? 3.344 57.765 18.952 1.00 71.81 842 ALA A N 1
ATOM 6087 C CA . ALA A 1 842 ? 3.471 58.246 20.328 1.00 71.81 842 ALA A CA 1
ATOM 6088 C C . ALA A 1 842 ? 3.856 59.738 20.398 1.00 71.81 842 ALA A C 1
ATOM 6090 O O . ALA A 1 842 ? 3.320 60.496 21.209 1.00 71.81 842 ALA A O 1
ATOM 6091 N N . ALA A 1 843 ? 4.754 60.186 19.514 1.00 69.69 843 ALA A N 1
ATOM 6092 C CA . ALA A 1 843 ? 5.166 61.586 19.448 1.00 69.69 843 ALA A CA 1
ATOM 6093 C C . ALA A 1 843 ? 4.058 62.522 18.921 1.00 69.69 843 ALA A C 1
ATOM 6095 O O . ALA A 1 843 ? 4.021 63.686 19.319 1.00 69.69 843 ALA A O 1
ATOM 6096 N N . SER A 1 844 ? 3.160 62.049 18.045 1.00 64.38 844 SER A N 1
ATOM 6097 C CA . SER A 1 844 ? 2.008 62.840 17.581 1.00 64.38 844 SER A CA 1
ATOM 6098 C C . SER A 1 844 ? 0.926 63.000 18.649 1.00 64.38 844 SER A C 1
ATOM 6100 O O . SER A 1 844 ? 0.384 64.094 18.789 1.00 64.38 844 SER A O 1
ATOM 6102 N N . THR A 1 845 ? 0.667 61.964 19.454 1.00 59.72 845 THR A N 1
ATOM 6103 C CA . THR A 1 845 ? -0.322 62.029 20.544 1.00 59.72 845 THR A CA 1
ATOM 6104 C C . THR A 1 845 ? 0.082 63.000 21.658 1.00 59.72 845 THR A C 1
ATOM 6106 O O . THR A 1 845 ? -0.770 63.712 22.185 1.00 59.72 845 THR A O 1
ATOM 6109 N N . ASP A 1 846 ? 1.379 63.122 21.969 1.00 58.28 846 ASP A N 1
ATOM 6110 C CA . ASP A 1 846 ? 1.877 64.101 22.953 1.00 58.28 846 ASP A CA 1
ATOM 6111 C C . ASP A 1 846 ? 1.712 65.565 22.478 1.00 58.28 846 ASP A C 1
ATOM 6113 O O . ASP A 1 846 ? 1.561 66.487 23.293 1.00 58.28 846 ASP A O 1
ATOM 6117 N N . ALA A 1 847 ? 1.719 65.800 21.159 1.00 54.62 847 ALA A N 1
ATOM 6118 C CA . ALA A 1 847 ? 1.570 67.131 20.569 1.00 54.62 847 ALA A CA 1
ATOM 6119 C C . ALA A 1 847 ? 0.112 67.630 20.586 1.00 54.62 847 ALA A C 1
ATOM 6121 O O . ALA A 1 847 ? -0.119 68.812 20.850 1.00 54.62 847 ALA A O 1
ATOM 6122 N N . GLU A 1 848 ? -0.868 66.745 20.374 1.00 47.22 848 GLU A N 1
ATOM 6123 C CA . GLU A 1 848 ? -2.301 67.085 20.430 1.00 47.22 848 GLU A CA 1
ATOM 6124 C C . GLU A 1 848 ? -2.779 67.382 21.861 1.00 47.22 848 GLU A C 1
ATOM 6126 O O . GLU A 1 848 ? -3.498 68.359 22.085 1.00 47.22 848 GLU A O 1
ATOM 6131 N N . VAL A 1 849 ? -2.304 66.622 22.857 1.00 50.41 849 VAL A N 1
ATOM 6132 C CA . VAL A 1 849 ? -2.640 66.842 24.280 1.00 50.41 849 VAL A CA 1
ATOM 6133 C C . VAL A 1 849 ? -2.071 68.171 24.799 1.00 50.41 849 VAL A C 1
ATOM 6135 O O . VAL A 1 849 ? -2.714 68.865 25.588 1.00 50.41 849 VAL A O 1
ATOM 6138 N N . SER A 1 850 ? -0.899 68.585 24.307 1.00 48.44 850 SER A N 1
ATOM 6139 C CA . SER A 1 850 ? -0.265 69.856 24.692 1.00 48.44 850 SER A CA 1
ATOM 6140 C C . SER A 1 850 ? -0.939 71.095 24.072 1.00 48.44 850 SER A C 1
ATOM 6142 O O . SER A 1 850 ? -0.812 72.197 24.611 1.00 48.44 850 SER A O 1
ATOM 6144 N N . GLY A 1 851 ? -1.669 70.940 22.959 1.00 44.19 851 GLY A N 1
ATOM 6145 C CA . GLY A 1 851 ? -2.383 72.028 22.275 1.00 44.19 851 GLY A CA 1
ATOM 6146 C C . GLY A 1 851 ? -3.732 72.395 22.906 1.00 44.19 851 GLY A C 1
ATOM 6147 O O . GLY A 1 851 ? -4.117 73.564 22.898 1.00 44.19 851 GLY A O 1
ATOM 6148 N N . ALA A 1 852 ? -4.424 71.428 23.516 1.00 43.59 852 ALA A N 1
ATOM 6149 C CA . ALA A 1 852 ? -5.747 71.629 24.117 1.00 43.59 852 ALA A CA 1
ATOM 6150 C C . ALA A 1 852 ? -5.718 72.378 25.470 1.00 43.59 852 ALA A C 1
ATOM 6152 O O . ALA A 1 852 ? -6.706 72.996 25.856 1.00 43.59 852 ALA A O 1
ATOM 6153 N N . GLY A 1 853 ? -4.581 72.397 26.176 1.00 42.03 853 GLY A N 1
ATOM 6154 C CA . GLY A 1 853 ? -4.437 73.037 27.495 1.00 42.03 853 GLY A CA 1
ATOM 6155 C C . GLY A 1 853 ? -4.218 74.559 27.497 1.00 42.03 853 GLY A C 1
ATOM 6156 O O . GLY A 1 853 ? -4.046 75.139 28.567 1.00 42.03 853 GLY A O 1
ATOM 6157 N N . ARG A 1 854 ? -4.186 75.229 26.333 1.00 43.25 854 ARG A N 1
ATOM 6158 C CA . ARG A 1 854 ? -3.870 76.674 26.217 1.00 43.25 854 ARG A CA 1
ATOM 6159 C C . ARG A 1 854 ? -5.009 77.575 25.721 1.00 43.25 854 ARG A C 1
ATOM 6161 O O . ARG A 1 854 ? -4.795 78.777 25.590 1.00 43.25 854 ARG A O 1
ATOM 6168 N N . ALA A 1 855 ? -6.218 77.052 25.517 1.00 43.06 855 ALA A N 1
ATOM 6169 C CA . ALA A 1 855 ? -7.387 77.846 25.126 1.00 43.06 855 ALA A CA 1
ATOM 6170 C C . ALA A 1 855 ? -8.515 77.709 26.164 1.00 43.06 855 ALA A C 1
ATOM 6172 O O . ALA A 1 855 ? -9.384 76.855 26.033 1.00 43.06 855 ALA A O 1
ATOM 6173 N N . GLY A 1 856 ? -8.499 78.534 27.219 1.00 37.62 856 GLY A N 1
ATOM 6174 C CA . GLY A 1 856 ? -9.575 78.505 28.216 1.00 37.62 856 GLY A CA 1
ATOM 6175 C C . GLY A 1 856 ? -9.374 79.340 29.481 1.00 37.62 856 GLY A C 1
ATOM 6176 O O . GLY A 1 856 ? -9.660 78.851 30.565 1.00 37.62 856 GLY A O 1
ATOM 6177 N N . SER A 1 857 ? -8.896 80.585 29.383 1.00 33.78 857 SER A N 1
ATOM 6178 C CA . SER A 1 857 ? -9.035 81.554 30.483 1.00 33.78 857 SER A CA 1
ATOM 6179 C C . SER A 1 857 ? -9.015 82.998 29.969 1.00 33.78 857 SER A C 1
ATOM 6181 O O . SER A 1 857 ? -7.955 83.606 29.824 1.00 33.78 857 SER A O 1
ATOM 6183 N N . THR A 1 858 ? -10.192 83.565 29.714 1.00 35.00 858 THR A N 1
ATOM 6184 C CA . THR A 1 858 ? -10.413 85.020 29.724 1.00 35.00 858 THR A CA 1
ATOM 6185 C C . THR A 1 858 ? -11.356 85.334 30.886 1.00 35.00 858 THR A C 1
ATOM 6187 O O . THR A 1 858 ? -12.453 84.775 30.925 1.00 35.00 858 THR A O 1
ATOM 6190 N N . PRO A 1 859 ? -10.967 86.188 31.850 1.00 41.12 859 PRO A N 1
ATOM 6191 C CA . PRO A 1 859 ? -11.859 86.649 32.899 1.00 41.12 859 PRO A CA 1
ATOM 6192 C C . PRO A 1 859 ? -12.453 88.036 32.603 1.00 41.12 859 PRO A C 1
ATOM 6194 O O . PRO A 1 859 ? -11.849 88.874 31.938 1.00 41.12 859 PRO A O 1
ATOM 6197 N N . SER A 1 860 ? -13.590 88.279 33.260 1.00 32.97 860 SER A N 1
ATOM 6198 C CA . SER A 1 860 ? -14.150 89.568 33.708 1.00 32.97 860 SER A CA 1
ATOM 6199 C C . SER A 1 860 ? -14.910 90.470 32.717 1.00 32.97 860 SER A C 1
ATOM 6201 O O . SER A 1 860 ? -14.345 91.261 31.972 1.00 32.97 860 SER A O 1
ATOM 6203 N N . SER A 1 861 ? -16.241 90.443 32.846 1.00 39.19 861 SER A N 1
ATOM 6204 C CA . SER A 1 861 ? -17.111 91.632 32.756 1.00 39.19 861 SER A CA 1
ATOM 6205 C C . SER A 1 861 ? -16.976 92.462 34.047 1.00 39.19 861 SER A C 1
ATOM 6207 O O . SER A 1 861 ? -16.660 91.875 35.089 1.00 39.19 861 SER A O 1
ATOM 6209 N N . PRO A 1 862 ? -17.227 93.792 34.046 1.00 47.59 862 PRO A N 1
ATOM 6210 C CA . PRO A 1 862 ? -18.541 94.261 34.532 1.00 47.59 862 PRO A CA 1
ATOM 6211 C C . PRO A 1 862 ? -19.039 95.634 33.997 1.00 47.59 862 PRO A C 1
ATOM 6213 O O . PRO A 1 862 ? -18.274 96.414 33.440 1.00 47.59 862 PRO A O 1
ATOM 6216 N N . ARG A 1 863 ? -20.302 95.943 34.370 1.00 30.17 863 ARG A N 1
ATOM 6217 C CA . ARG A 1 863 ? -21.037 97.241 34.416 1.00 30.17 863 ARG A CA 1
ATOM 6218 C C . ARG A 1 863 ? -21.946 97.575 33.217 1.00 30.17 863 ARG A C 1
ATOM 6220 O O . ARG A 1 863 ? -21.508 97.464 32.087 1.00 30.17 863 ARG A O 1
ATOM 6227 N N . LEU A 1 864 ? -23.166 98.111 33.378 1.00 33.50 864 LEU A N 1
ATOM 6228 C CA . LEU A 1 864 ? -24.141 98.233 34.488 1.00 33.50 864 LEU A CA 1
ATOM 6229 C C . LEU A 1 864 ? -25.404 98.956 33.943 1.00 33.50 864 LEU A C 1
ATOM 6231 O O . LEU A 1 864 ? -25.291 99.692 32.969 1.00 33.50 864 LEU A O 1
ATOM 6235 N N . ALA A 1 865 ? -26.507 98.857 34.702 1.00 31.72 865 ALA A N 1
ATOM 6236 C CA . ALA A 1 865 ? -27.699 99.735 34.762 1.00 31.72 865 ALA A CA 1
ATOM 6237 C C . ALA A 1 865 ? -28.788 99.536 33.675 1.00 31.72 865 ALA A C 1
ATOM 6239 O O . ALA A 1 865 ? -28.504 99.597 32.489 1.00 31.72 865 ALA A O 1
ATOM 6240 N N . ALA A 1 866 ? -30.034 99.146 34.009 1.00 34.66 866 ALA A N 1
ATOM 6241 C CA . ALA A 1 866 ? -31.078 99.869 34.778 1.00 34.66 866 ALA A CA 1
ATOM 6242 C C . ALA A 1 866 ? -31.551 101.137 34.020 1.00 34.66 866 ALA A C 1
ATOM 6244 O O . ALA A 1 866 ? -30.712 101.915 33.599 1.00 34.66 866 ALA A O 1
ATOM 6245 N N . HIS A 1 867 ? -32.828 101.488 33.827 1.00 34.19 867 HIS A N 1
ATOM 6246 C CA . HIS A 1 867 ? -34.131 101.020 34.315 1.00 34.19 867 HIS A CA 1
ATOM 6247 C C . HIS A 1 867 ? -35.241 101.852 33.606 1.00 34.19 867 HIS A C 1
ATOM 6249 O O . HIS A 1 867 ? -34.930 102.917 33.079 1.00 34.19 867 HIS A O 1
ATOM 6255 N N . ARG A 1 868 ? -36.517 101.445 33.784 1.00 30.97 868 ARG A N 1
ATOM 6256 C CA . ARG A 1 868 ? -37.813 102.125 33.484 1.00 30.97 868 ARG A CA 1
ATOM 6257 C C . ARG A 1 868 ? -38.201 102.129 31.994 1.00 30.97 868 ARG A C 1
ATOM 6259 O O . ARG A 1 868 ? -37.537 102.787 31.213 1.00 30.97 868 ARG A O 1
ATOM 6266 N N . GLY A 1 869 ? -39.186 101.360 31.514 1.00 38.19 869 GLY A N 1
ATOM 6267 C CA . GLY A 1 869 ? -40.602 101.193 31.921 1.00 38.19 869 GLY A CA 1
ATOM 6268 C C . GLY A 1 869 ? -41.477 101.976 30.915 1.00 38.19 869 GLY A C 1
ATOM 6269 O O . GLY A 1 869 ? -40.927 102.910 30.329 1.00 38.19 869 GLY A O 1
ATOM 6270 N N . PRO A 1 870 ? -42.790 101.743 30.719 1.00 47.25 870 PRO A N 1
ATOM 6271 C CA . PRO A 1 870 ? -43.653 100.591 31.014 1.00 47.25 870 PRO A CA 1
ATOM 6272 C C . PRO A 1 870 ? -43.668 99.509 29.916 1.00 47.25 870 PRO A C 1
ATOM 6274 O O . PRO A 1 870 ? -43.099 99.749 28.827 1.00 47.25 870 PRO A O 1
#

Radius of gyration: 36.89 Å; chains: 1; bounding box: 87×131×91 Å

Foldseek 3Di:
DQLQLQAQEFFLCPLVLCLLLLNFKDKDFQPDPCVVAVGDWQLSNVVRCVVSVWDWDDADADFDQTDFPLQFFDQFPSDDPSNDGGHRIIMTGRPNRDDQWFWAALAAAEAEFAFLVQSSLDDSQSVPSHFHAYLVQCVLRDPVHDYAYEFELYQAQWAAQPPHPPLTTAARAAVPQAHLAPSHRGDDPDPDGDDAQHWGKDKDQFPDKDWPAHDDDGHANLQGSCQQALPFLVGFNFHRPLDFFTKIKTFGPFFAFWFKKKWFWRPDDFKEQQWKWWDWPQGIDIDGDPDRIDMDTDHTDTTRMTMITRHDMDGDDGQAGHGTNYIWTAGPVRHTSHIDIATEIGDRPDLAFGQKYGYFFSAGYPRRSHGGTSCSWHKYKGFHRFFWKWKKAKWWFFADDQLVVVLVVQQPQPPPFFAKDKQWPAAASNQLQQGRQQQAQPDLSGKHKGHFALFFIKMKIFTDAFWWFFKKAWAWDPGSFDDQQKKWKDFPPPDGTDIDGADPRRIDGHPDTDRHRMIMITGDDPDPPPDDRTTGMTITNYMGGPRCPRGHNSGDDQAAKDKADFQREWFKDKQNHTFTKIWIDGSNCSSSRHMTIMIGPDIDGDGGTMMMMITDDGSITGRMMMIHHPDDDDRTDHIFDKDWDDDDPFKTKIWTAAFAKIKIWGSAFDDPQKWKDFVNHTFRWGDTSNGITMTIDHHGGTGMIMIGRNCVVVVVVVVVVVVVVVVVVVVCVVVVVVVPPPDDDDPPDPPDPVVVVVVVVVVLVVLCVQQNPLLVVLVVLLVCCVPPVVVLVVLLVVLQVQLVVQQVVPPPDDAPDCGHNNNPSSSNSNSNNVSSVVSSVVVVVVVVVVVVVPPDDDDDDDDDDDDDDD

pLDDT: mean 85.41, std 13.55, range [30.17, 98.5]